Protein 5DII (pdb70)

Structure (mmCIF, N/CA/C/O backbone):
data_5DII
#
_entry.id   5DII
#
_cell.length_a   42.897
_cell.length_b   55.558
_cell.length_c   117.930
_cell.angle_alpha   83.45
_cell.angle_beta   81.22
_cell.angle_gamma   86.95
#
_symmetry.space_group_name_H-M   'P 1'
#
loop_
_entity.id
_entity.type
_entity.pdbx_description
1 polymer 'Microcompartments protein'
2 non-polymer 'IRON/SULFUR CLUSTER'
3 water water
#
loop_
_atom_site.group_PDB
_atom_site.id
_atom_site.type_symbol
_atom_site.label_atom_id
_atom_site.label_alt_id
_atom_site.label_comp_id
_atom_site.label_asym_id
_atom_site.label_entity_id
_atom_site.label_seq_id
_atom_site.pdbx_PDB_ins_code
_atom_site.Cartn_x
_atom_site.Cartn_y
_atom_site.Cartn_z
_atom_site.occupancy
_atom_site.B_iso_or_equiv
_atom_site.auth_seq_id
_atom_site.auth_comp_id
_atom_site.auth_asym_id
_atom_site.auth_atom_id
_atom_site.pdbx_PDB_model_num
ATOM 1 N N . PRO A 1 5 ? 29.265 57.738 35.408 1.00 67.25 5 PRO A N 1
ATOM 2 C CA . PRO A 1 5 ? 29.573 56.404 34.879 1.00 82.46 5 PRO A CA 1
ATOM 3 C C . PRO A 1 5 ? 30.177 55.471 35.931 1.00 79.08 5 PRO A C 1
ATOM 4 O O . PRO A 1 5 ? 29.991 54.255 35.857 1.00 73.26 5 PRO A O 1
ATOM 15 N N . GLU A 1 6 ? 30.900 56.041 36.890 1.00 74.58 6 GLU A N 1
ATOM 16 C CA . GLU A 1 6 ? 31.436 55.282 38.019 1.00 69.28 6 GLU A CA 1
ATOM 17 C C . GLU A 1 6 ? 30.355 54.721 38.960 1.00 61.72 6 GLU A C 1
ATOM 18 O O . GLU A 1 6 ? 30.677 54.021 39.919 1.00 54.91 6 GLU A O 1
ATOM 30 N N . ARG A 1 7 ? 29.086 55.050 38.717 1.00 56.67 7 ARG A N 1
ATOM 31 C CA . ARG A 1 7 ? 28.001 54.579 39.582 1.00 50.47 7 ARG A CA 1
ATOM 32 C C . ARG A 1 7 ? 27.846 53.058 39.590 1.00 46.64 7 ARG A C 1
ATOM 33 O O . ARG A 1 7 ? 27.179 52.504 4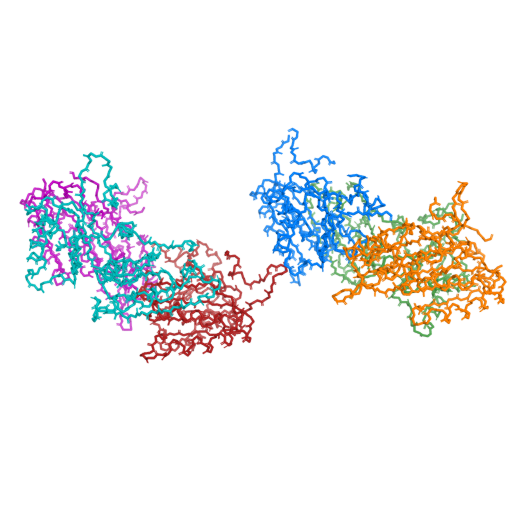0.473 1.00 41.48 7 ARG A O 1
ATOM 54 N N . PHE A 1 8 ? 28.442 52.393 38.603 1.00 46.10 8 PHE A N 1
ATOM 55 C CA . PHE A 1 8 ? 28.435 50.935 38.536 1.00 44.65 8 PHE A CA 1
ATOM 56 C C . PHE A 1 8 ? 29.684 50.305 39.163 1.00 48.42 8 PHE A C 1
ATOM 57 O O . PHE A 1 8 ? 29.898 49.114 39.016 1.00 44.31 8 PHE A O 1
ATOM 74 N N . ASP A 1 9 ? 30.518 51.102 39.826 1.00 49.38 9 ASP A N 1
ATOM 75 C CA . ASP A 1 9 ? 31.722 50.579 40.479 1.00 51.97 9 ASP A CA 1
ATOM 76 C C . ASP A 1 9 ? 31.361 49.565 41.564 1.00 48.49 9 ASP A C 1
ATOM 77 O O . ASP A 1 9 ? 30.449 49.787 42.349 1.00 44.02 9 ASP A O 1
ATOM 86 N N . ALA A 1 10 ? 32.080 48.450 41.617 1.00 62.50 10 ALA A N 1
ATOM 87 C CA . ALA A 1 10 ? 31.803 47.443 42.636 1.00 53.92 10 ALA A CA 1
ATOM 88 C C . ALA A 1 10 ? 31.966 48.055 44.018 1.00 50.91 10 ALA A C 1
ATOM 89 O O . ALA A 1 10 ? 31.108 47.872 44.885 1.00 51.81 10 ALA A O 1
ATOM 96 N N . THR A 1 11 ? 33.060 48.791 44.210 1.00 57.40 11 THR A N 1
ATOM 97 C CA . THR A 1 11 ? 33.328 49.483 45.469 1.00 63.01 11 THR A CA 1
ATOM 98 C C . THR A 1 11 ? 33.529 50.996 45.271 1.00 66.39 11 THR A C 1
ATOM 99 O O . THR A 1 11 ? 34.033 51.423 44.232 1.00 65.93 11 THR A O 1
ATOM 110 N N . PRO A 1 12 ? 33.133 51.810 46.270 1.00 72.50 12 PRO A N 1
ATOM 111 C CA . PRO A 1 12 ? 33.208 53.281 46.238 1.00 75.44 12 PRO A CA 1
ATOM 112 C C . PRO A 1 12 ? 34.642 53.816 46.288 1.00 85.64 12 PRO A C 1
ATOM 113 O O . PRO A 1 12 ? 35.530 53.098 46.750 1.00 89.07 12 PRO A O 1
ATOM 124 N N . PRO A 1 13 ? 34.872 55.052 45.808 1.00 87.04 13 PRO A N 1
ATOM 125 C CA . PRO A 1 13 ? 36.171 55.704 46.024 1.00 93.25 13 PRO A CA 1
ATOM 126 C C . PRO A 1 13 ? 36.510 55.930 47.500 1.00 86.63 13 PRO A C 1
ATOM 127 O O . PRO A 1 13 ? 35.939 55.294 48.388 1.00 92.66 13 PRO A O 1
ATOM 138 N N . GLU A 1 16 ? 32.747 58.635 48.709 1.00 90.60 16 GLU A N 1
ATOM 139 C CA . GLU A 1 16 ? 31.421 58.063 48.511 1.00 80.71 16 GLU A CA 1
ATOM 140 C C . GLU A 1 16 ? 31.183 56.890 49.465 1.00 69.73 16 GLU A C 1
ATOM 141 O O . GLU A 1 16 ? 32.122 56.183 49.827 1.00 75.63 16 GLU A O 1
ATOM 153 N N . PRO A 1 17 ? 29.922 56.684 49.878 1.00 66.81 17 PRO A N 1
ATOM 154 C CA . PRO A 1 17 ? 29.552 55.585 50.778 1.00 66.21 17 PRO A CA 1
ATOM 155 C C . PRO A 1 17 ? 29.486 54.245 50.057 1.00 59.70 17 PRO A C 1
ATOM 156 O O . PRO A 1 17 ? 29.432 54.222 48.828 1.00 56.15 17 PRO A O 1
ATOM 167 N N . ASP A 1 18 ? 29.501 53.150 50.810 1.00 60.94 18 ASP A N 1
ATOM 168 C CA . ASP A 1 18 ? 29.424 51.821 50.219 1.00 64.41 18 ASP A CA 1
ATOM 169 C C . ASP A 1 18 ? 27.954 51.563 49.899 1.00 54.50 18 ASP A C 1
ATOM 170 O O . ASP A 1 18 ? 27.088 51.767 50.748 1.00 51.64 18 ASP A O 1
ATOM 179 N N . ARG A 1 19 ? 27.677 51.126 48.675 1.00 47.37 19 ARG A N 1
ATOM 180 C CA . ARG A 1 19 ? 26.307 50.856 48.251 1.00 45.28 19 ARG A CA 1
ATOM 181 C C . ARG A 1 19 ? 26.239 49.452 47.662 1.00 41.97 19 ARG A C 1
ATOM 182 O O . ARG A 1 19 ? 26.177 49.283 46.437 1.00 38.78 19 ARG A O 1
ATOM 203 N N . PRO A 1 20 ? 26.261 48.430 48.537 1.00 41.27 20 PRO A N 1
ATOM 204 C CA . PRO A 1 20 ? 26.420 47.050 48.060 1.00 36.41 20 PRO A CA 1
ATOM 205 C C . PRO A 1 20 ? 25.193 46.355 47.468 1.00 31.78 20 PRO A C 1
ATOM 206 O O . PRO A 1 20 ? 25.387 45.453 46.652 1.00 31.18 20 PRO A O 1
ATOM 217 N N . ALA A 1 21 ? 23.982 46.751 47.852 1.00 25.48 21 ALA A N 1
ATOM 218 C CA . ALA A 1 21 ? 22.792 45.980 47.488 1.00 27.02 21 ALA A CA 1
ATOM 219 C C . ALA A 1 21 ? 22.223 46.436 46.138 1.00 20.16 21 ALA A C 1
ATOM 220 O O . ALA A 1 21 ? 22.384 47.578 45.754 1.00 22.81 21 ALA A O 1
ATOM 227 N N . LEU A 1 22 ? 21.610 45.506 45.420 1.00 25.42 22 LEU A N 1
ATOM 228 C CA . LEU A 1 22 ? 21.094 45.765 44.090 1.00 20.32 22 LEU A CA 1
ATOM 229 C C . LEU A 1 22 ? 19.619 45.430 44.046 1.00 22.32 22 LEU A C 1
ATOM 230 O O . LEU A 1 22 ? 19.206 44.366 44.496 1.00 20.63 22 LEU A O 1
ATOM 246 N N . GLY A 1 23 ? 18.827 46.342 43.479 1.00 21.00 23 GLY A N 1
ATOM 247 C CA . GLY A 1 23 ? 17.429 46.083 43.221 1.00 19.99 23 GLY A CA 1
ATOM 248 C C . GLY A 1 23 ? 17.238 46.241 41.723 1.00 22.27 23 GLY A C 1
ATOM 249 O O . GLY A 1 23 ? 17.827 47.137 41.122 1.00 20.00 23 GLY A O 1
ATOM 253 N N . VAL A 1 24 ? 16.491 45.322 41.124 1.00 21.87 24 VAL A N 1
ATOM 254 C CA . VAL A 1 24 ? 16.193 45.363 39.699 1.00 19.31 24 VAL A CA 1
ATOM 255 C C . VAL A 1 24 ? 14.702 45.130 39.564 1.00 22.57 24 VAL A C 1
ATOM 256 O O . VAL A 1 24 ? 14.144 44.283 40.269 1.00 21.64 24 VAL A O 1
ATOM 269 N N . LEU A 1 25 ? 14.055 45.937 38.713 1.00 22.76 25 LEU A N 1
ATOM 270 C CA . LEU A 1 25 ? 12.649 45.796 38.413 1.00 23.22 25 LEU A CA 1
ATOM 271 C C . LEU A 1 25 ? 12.504 45.767 36.892 1.00 23.90 25 LEU A C 1
ATOM 272 O O . LEU A 1 25 ? 13.108 46.562 36.182 1.00 22.36 25 LEU A O 1
ATOM 288 N N . GLU A 1 26 ? 11.688 44.836 36.429 1.00 23.08 26 GLU A N 1
ATOM 289 C CA . GLU A 1 26 ? 11.502 44.554 35.024 1.00 24.70 26 GLU A CA 1
ATOM 290 C C . GLU A 1 26 ? 10.032 44.725 34.727 1.00 22.15 26 GLU A C 1
ATOM 291 O O . GLU A 1 26 ? 9.212 43.901 35.142 1.00 24.62 26 GLU A O 1
ATOM 303 N N . LEU A 1 27 ? 9.693 45.823 34.051 1.00 26.00 27 LEU A N 1
ATOM 304 C CA . LEU A 1 27 ? 8.299 46.211 33.881 1.00 26.72 27 LEU A CA 1
ATOM 305 C C . LEU A 1 27 ? 7.853 46.169 32.431 1.00 26.42 27 LEU A C 1
ATOM 306 O O . LEU A 1 27 ? 8.638 46.428 31.522 1.00 28.23 27 LEU A O 1
ATOM 322 N N . THR A 1 28 ? 6.577 45.865 32.239 1.00 27.04 28 THR A N 1
ATOM 323 C CA . THR A 1 28 ? 5.972 45.778 30.921 1.00 29.62 28 THR A CA 1
ATOM 324 C C . THR A 1 28 ? 5.591 47.137 30.333 1.00 26.65 28 THR A C 1
ATOM 325 O O . THR A 1 28 ? 5.288 47.236 29.143 1.00 28.08 28 THR A O 1
ATOM 336 N N . SER A 1 29 ? 5.629 48.174 31.165 1.00 27.59 29 SER A N 1
ATOM 337 C CA . SER A 1 29 ? 5.206 49.531 30.791 1.00 23.34 29 SER A CA 1
ATOM 338 C C . SER A 1 29 ? 6.302 50.540 31.107 1.00 23.92 29 SER A C 1
ATOM 339 O O . SER A 1 29 ? 6.789 50.627 32.250 1.00 23.50 29 SER A O 1
ATOM 347 N N . ILE A 1 30 ? 6.675 51.315 30.102 1.00 20.92 30 ILE A N 1
ATOM 348 C CA . ILE A 1 30 ? 7.670 52.357 30.272 1.00 22.87 30 ILE A CA 1
ATOM 349 C C . ILE A 1 30 ? 7.108 53.476 31.175 1.00 26.90 30 ILE A C 1
ATOM 350 O O . ILE A 1 30 ? 7.794 53.968 32.077 1.00 20.87 30 ILE A O 1
ATOM 366 N N . ALA A 1 31 ? 5.849 53.854 30.939 1.00 27.73 31 ALA A N 1
ATOM 367 C CA . ALA A 1 31 ? 5.215 54.884 31.738 1.00 25.98 31 ALA A CA 1
ATOM 368 C C . ALA A 1 31 ? 5.183 54.453 33.204 1.00 26.45 31 ALA A C 1
ATOM 369 O O . ALA A 1 31 ? 5.567 55.215 34.083 1.00 26.90 31 ALA A O 1
ATOM 376 N N . ARG A 1 32 ? 4.754 53.222 33.466 1.00 26.64 32 ARG A N 1
ATOM 377 C CA . ARG A 1 32 ? 4.756 52.708 34.826 1.00 28.10 32 ARG A CA 1
ATOM 378 C C . ARG A 1 32 ? 6.160 52.716 35.424 1.00 25.20 32 ARG A C 1
ATOM 379 O O . ARG A 1 32 ? 6.334 53.029 36.610 1.00 26.81 32 ARG A O 1
ATOM 400 N N . GLY A 1 33 ? 7.148 52.374 34.600 1.00 24.24 33 GLY A N 1
ATOM 401 C CA . GLY A 1 33 ? 8.537 52.326 35.011 1.00 26.11 33 GLY A CA 1
ATOM 402 C C . GLY A 1 33 ? 9.043 53.612 35.642 1.00 30.52 33 GLY A C 1
ATOM 403 O O . GLY A 1 33 ? 9.763 53.611 36.666 1.00 23.20 33 GLY A O 1
ATOM 407 N N . ILE A 1 34 ? 8.667 54.711 35.012 1.00 22.79 34 ILE A N 1
ATOM 408 C CA . ILE A 1 34 ? 9.054 56.039 35.466 1.00 29.13 34 ILE A CA 1
ATOM 409 C C . ILE A 1 34 ? 8.400 56.341 36.830 1.00 27.95 34 ILE A C 1
ATOM 410 O O . ILE A 1 34 ? 9.051 56.876 37.728 1.00 26.51 34 ILE A O 1
ATOM 426 N N . THR A 1 35 ? 7.134 55.954 36.994 1.00 22.58 35 THR A N 1
ATOM 427 C CA . THR A 1 35 ? 6.422 56.184 38.249 1.00 27.13 35 THR A CA 1
ATOM 428 C C . THR A 1 35 ? 6.972 55.307 39.362 1.00 24.88 35 THR A C 1
ATOM 429 O O . THR A 1 35 ? 7.031 55.719 40.529 1.00 25.10 35 THR A O 1
ATOM 440 N N . VAL A 1 36 ? 7.338 54.085 38.998 1.00 24.48 36 VAL A N 1
ATOM 441 C CA . VAL A 1 36 ? 7.948 53.146 39.932 1.00 24.45 36 VAL A CA 1
ATOM 442 C C . VAL A 1 36 ? 9.285 53.690 40.437 1.00 22.76 36 VAL A C 1
ATOM 443 O O . VAL A 1 36 ? 9.552 53.677 41.648 1.00 26.27 36 VAL A O 1
ATOM 456 N N . ALA A 1 37 ? 10.105 54.189 39.524 1.00 17.87 37 ALA A N 1
ATOM 457 C CA . ALA A 1 37 ? 11.371 54.800 39.898 1.00 22.97 37 ALA A CA 1
ATOM 458 C C . ALA A 1 37 ? 11.185 55.972 40.857 1.00 25.35 37 ALA A C 1
ATOM 459 O O . ALA A 1 37 ? 11.884 56.088 41.877 1.00 21.87 37 ALA A O 1
ATOM 466 N N . ASP A 1 38 ? 10.244 56.847 40.530 1.00 24.89 38 ASP A N 1
ATOM 467 C CA . ASP A 1 38 ? 10.006 58.021 41.355 1.00 25.19 38 ASP A CA 1
ATOM 468 C C . ASP A 1 38 ? 9.651 57.629 42.797 1.00 22.82 38 ASP A C 1
ATOM 469 O O . ASP A 1 38 ? 10.221 58.156 43.739 1.00 23.34 38 ASP A O 1
ATOM 478 N N . ALA A 1 39 ? 8.723 56.695 42.955 1.00 20.53 39 ALA A N 1
ATOM 479 C CA . ALA A 1 39 ? 8.305 56.208 44.249 1.00 24.13 39 ALA A CA 1
ATOM 480 C C . ALA A 1 39 ? 9.449 55.553 45.040 1.00 27.38 39 ALA A C 1
ATOM 481 O O . ALA A 1 39 ? 9.544 55.709 46.265 1.00 25.38 39 ALA A O 1
ATOM 488 N N . ALA A 1 40 ? 10.292 54.802 44.336 1.00 22.32 40 ALA A N 1
ATOM 489 C CA . ALA A 1 40 ? 11.411 54.084 44.928 1.00 26.23 40 ALA A CA 1
ATOM 490 C C . ALA A 1 40 ? 12.457 55.034 45.467 1.00 23.57 40 ALA A C 1
ATOM 491 O O . ALA A 1 40 ? 12.995 54.809 46.536 1.00 20.76 40 ALA A O 1
ATOM 498 N N . LEU A 1 41 ? 12.751 56.090 44.722 1.00 23.76 41 LEU A N 1
ATOM 499 C CA . LEU A 1 41 ? 13.786 57.021 45.139 1.00 27.51 41 LEU A CA 1
ATOM 500 C C . LEU A 1 41 ? 13.270 58.015 46.196 1.00 27.02 41 LEU A C 1
ATOM 501 O O . LEU A 1 41 ? 14.062 58.631 46.914 1.00 27.75 41 LEU A O 1
ATOM 517 N N . LYS A 1 42 ? 11.956 58.208 46.259 1.00 27.90 42 LYS A N 1
ATOM 518 C CA . LYS A 1 42 ? 11.388 59.066 47.309 1.00 27.83 42 LYS A CA 1
ATOM 519 C C . LYS A 1 42 ? 11.313 58.347 48.660 1.00 25.18 42 LYS A C 1
ATOM 520 O O . LYS A 1 42 ? 11.424 58.969 49.724 1.00 24.09 42 LYS A O 1
ATOM 539 N N . ARG A 1 43 ? 11.139 57.032 48.599 1.00 24.82 43 ARG A N 1
ATOM 540 C CA . ARG A 1 43 ? 10.898 56.216 49.780 1.00 29.95 43 ARG A CA 1
ATOM 541 C C . ARG A 1 43 ? 12.170 56.071 50.583 1.00 29.32 43 ARG A C 1
ATOM 542 O O . ARG A 1 43 ? 12.167 56.113 51.818 1.00 29.50 43 ARG A O 1
ATOM 563 N N . ALA A 1 44 ? 13.269 55.886 49.875 1.00 27.61 44 ALA A N 1
ATOM 564 C CA . ALA A 1 44 ? 14.545 55.633 50.530 1.00 24.42 44 ALA A CA 1
ATOM 565 C C . ALA A 1 44 ? 15.698 56.101 49.660 1.00 25.17 44 ALA A C 1
ATOM 566 O O . ALA A 1 44 ? 15.563 56.190 48.433 1.00 26.81 44 ALA A O 1
ATOM 573 N N . PRO A 1 45 ? 16.834 56.432 50.282 1.00 18.98 45 PRO A N 1
ATOM 574 C CA . PRO A 1 45 ? 17.884 57.064 49.476 1.00 26.60 45 PRO A CA 1
ATOM 575 C C . PRO A 1 45 ? 18.743 56.093 48.628 1.00 27.84 45 PRO A C 1
ATOM 576 O O . PRO A 1 45 ? 19.958 56.272 48.537 1.00 27.08 45 PRO A O 1
ATOM 587 N N . SER A 1 46 ? 18.095 55.129 47.979 1.00 25.72 46 SER A N 1
ATOM 588 C CA . SER A 1 46 ? 18.749 54.289 46.962 1.00 26.94 46 SER A CA 1
ATOM 589 C C . SER A 1 46 ? 19.252 55.154 45.807 1.00 29.94 46 SER A C 1
ATOM 590 O O . SER A 1 46 ? 18.712 56.232 45.549 1.00 28.72 46 SER A O 1
ATOM 598 N N . LEU A 1 47 ? 20.307 54.694 45.146 1.00 25.20 47 LEU A N 1
ATOM 599 C CA . LEU A 1 47 ? 20.871 55.392 44.008 1.00 30.09 47 LEU A CA 1
ATOM 600 C C . LEU A 1 47 ? 20.404 54.735 42.705 1.00 27.60 47 LEU A C 1
ATOM 601 O O . LEU A 1 47 ? 20.605 53.548 42.493 1.00 25.15 47 LEU A O 1
ATOM 617 N N . LEU A 1 48 ? 19.753 55.498 41.842 1.00 28.94 48 LEU A N 1
ATOM 618 C CA . LEU A 1 48 ? 19.262 54.945 40.571 1.00 27.61 48 LEU A CA 1
ATOM 619 C C . LEU A 1 48 ? 20.418 54.716 39.589 1.00 29.01 48 LEU A C 1
ATOM 620 O O . LEU A 1 48 ? 21.210 55.629 39.346 1.00 34.93 48 LEU A O 1
ATOM 636 N N . LEU A 1 49 ? 20.539 53.497 39.055 1.00 24.38 49 LEU A N 1
ATOM 637 C CA . LEU A 1 49 ? 21.606 53.170 38.115 1.00 27.21 49 LEU A CA 1
ATOM 638 C C . LEU A 1 49 ? 21.136 53.276 36.667 1.00 29.44 49 LEU A C 1
ATOM 639 O O . LEU A 1 49 ? 21.851 53.783 35.803 1.00 27.48 49 LEU A O 1
ATOM 655 N N . MET A 1 50 ? 19.927 52.800 36.409 1.00 25.85 50 MET A N 1
ATOM 656 C CA . MET A 1 50 ? 19.348 52.960 35.084 1.00 30.58 50 MET A CA 1
ATOM 657 C C . MET A 1 50 ? 17.832 52.969 35.145 1.00 28.26 50 MET A C 1
ATOM 658 O O . MET A 1 50 ? 17.212 52.425 36.067 1.00 24.98 50 MET A O 1
ATOM 672 N N . SER A 1 51 ? 17.251 53.603 34.133 1.00 28.16 51 SER A N 1
ATOM 673 C CA . SER A 1 51 ? 15.819 53.614 33.940 1.00 26.40 51 SER A CA 1
ATOM 674 C C . SER A 1 51 ? 15.628 53.598 32.426 1.00 31.19 51 SER A C 1
ATOM 675 O O . SER A 1 51 ? 15.673 54.646 31.779 1.00 27.73 51 SER A O 1
ATOM 683 N N . ARG A 1 52 ? 15.435 52.398 31.876 1.00 24.27 52 ARG A N 1
ATOM 684 C CA . ARG A 1 52 ? 15.641 52.145 30.444 1.00 28.29 52 ARG A CA 1
ATOM 685 C C . ARG A 1 52 ? 14.580 51.347 29.763 1.00 26.35 52 ARG A C 1
ATOM 686 O O . ARG A 1 52 ? 14.343 50.202 30.140 1.00 25.82 52 ARG A O 1
ATOM 707 N N . PRO A 1 53 ? 13.991 51.922 28.703 1.00 24.43 53 PRO A N 1
ATOM 708 C CA . PRO A 1 53 ? 13.235 51.071 27.800 1.00 24.58 53 PRO A CA 1
ATOM 709 C C . PRO A 1 53 ? 14.216 50.125 27.147 1.00 23.75 53 PRO A C 1
ATOM 710 O O . PRO A 1 53 ? 15.325 50.556 26.822 1.00 24.69 53 PRO A O 1
ATOM 721 N N . VAL A 1 54 ? 13.827 48.869 26.987 1.00 24.26 54 VAL A N 1
ATOM 722 C CA . VAL A 1 54 ? 14.665 47.878 26.326 1.00 27.91 54 VAL A CA 1
ATOM 723 C C . VAL A 1 54 ? 13.798 46.999 25.439 1.00 27.80 54 VAL A C 1
ATOM 724 O O . VAL A 1 54 ? 12.581 46.963 25.602 1.00 26.02 54 VAL A O 1
ATOM 737 N N . CYS A 1 55 ? 14.446 46.210 24.580 1.00 22.45 55 CYS A N 1
ATOM 738 C CA . CYS A 1 55 ? 13.748 45.406 23.602 1.00 32.88 55 CYS A CA 1
ATOM 739 C C . CYS A 1 55 ? 12.651 44.547 24.170 1.00 33.78 55 CYS A C 1
ATOM 740 O O . CYS A 1 55 ? 12.754 44.017 25.287 1.00 31.16 55 CYS A O 1
ATOM 747 N N . SER A 1 56 ? 11.621 44.444 23.327 1.00 35.14 56 SER A N 1
ATOM 748 C CA . SER A 1 56 ? 10.334 43.825 23.603 1.00 32.99 56 SER A CA 1
ATOM 749 C C . SER A 1 56 ? 9.399 44.911 24.143 1.00 26.93 56 SER A C 1
ATOM 750 O O . SER A 1 56 ? 8.209 44.685 24.244 1.00 32.41 56 SER A O 1
ATOM 758 N N . GLY A 1 57 ? 9.949 46.088 24.447 1.00 24.90 57 GLY A N 1
ATOM 759 C CA . GLY A 1 57 ? 9.173 47.200 24.985 1.00 27.02 57 GLY A CA 1
ATOM 760 C C . GLY A 1 57 ? 8.960 47.176 26.492 1.00 31.63 57 GLY A C 1
ATOM 761 O O . GLY A 1 57 ? 8.042 47.805 27.005 1.00 23.50 57 GLY A O 1
ATOM 765 N N . LYS A 1 58 ? 9.812 46.467 27.217 1.00 25.78 58 LYS A N 1
ATOM 766 C CA . LYS A 1 58 ? 9.732 46.478 28.681 1.00 21.75 58 LYS A CA 1
ATOM 767 C C . LYS A 1 58 ? 10.573 47.642 29.183 1.00 23.44 58 LYS A C 1
ATOM 768 O O . LYS A 1 58 ? 11.243 48.301 28.390 1.00 21.03 58 LYS A O 1
ATOM 787 N N . HIS A 1 59 ? 10.521 47.910 30.497 1.00 20.86 59 HIS A N 1
ATOM 788 C CA . HIS A 1 59 ? 11.316 48.970 31.114 1.00 22.17 59 HIS A CA 1
ATOM 789 C C . HIS A 1 59 ? 12.139 48.328 32.222 1.00 22.02 59 HIS A C 1
ATOM 790 O O . HIS A 1 59 ? 11.613 47.548 32.996 1.00 22.54 59 HIS A O 1
ATOM 804 N N . LEU A 1 60 ? 13.430 48.646 32.252 1.00 18.14 60 LEU A N 1
ATOM 805 C CA . LEU A 1 60 ? 14.373 48.066 33.187 1.00 23.87 60 LEU A CA 1
ATOM 806 C C . LEU A 1 60 ? 14.823 49.142 34.166 1.00 24.43 60 LEU A C 1
ATOM 807 O O . LEU A 1 60 ? 15.375 50.165 33.753 1.00 25.44 60 LEU A O 1
ATOM 823 N N . LEU A 1 61 ? 14.554 48.912 35.450 1.00 22.70 61 LEU A N 1
ATOM 824 C CA . LEU A 1 61 ? 15.068 49.750 36.540 1.00 24.64 61 LEU A CA 1
ATOM 825 C C . LEU A 1 61 ? 16.116 49.017 37.371 1.00 21.81 61 LEU A C 1
ATOM 826 O O . LEU A 1 61 ? 15.868 47.912 37.812 1.00 23.72 61 LEU A O 1
ATOM 842 N N . MET A 1 62 ? 17.259 49.649 37.605 1.00 18.64 62 MET A N 1
ATOM 843 C CA . MET A 1 62 ? 18.202 49.151 38.593 1.00 22.20 62 MET A CA 1
ATOM 844 C C . MET A 1 62 ? 18.526 50.254 39.584 1.00 23.75 62 MET A C 1
ATOM 845 O O . MET A 1 62 ? 18.624 51.441 39.237 1.00 23.69 62 MET A O 1
ATOM 859 N N . MET A 1 63 ? 18.690 49.852 40.840 1.00 24.97 63 MET A N 1
ATOM 860 C CA . MET A 1 63 ? 19.085 50.765 41.875 1.00 24.55 63 MET A CA 1
ATOM 861 C C . MET A 1 63 ? 20.098 50.051 42.763 1.00 24.59 63 MET A C 1
ATOM 862 O O . MET A 1 63 ? 20.081 48.828 42.846 1.00 23.49 63 MET A O 1
ATOM 876 N N . ARG A 1 64 ? 20.952 50.819 43.430 1.00 25.99 64 ARG A N 1
ATOM 877 C CA . ARG A 1 64 ? 21.827 50.262 44.456 1.00 26.28 64 ARG A CA 1
ATOM 878 C C . ARG A 1 64 ? 21.817 51.116 45.726 1.00 29.14 64 ARG A C 1
ATOM 879 O O . ARG A 1 64 ? 21.384 52.270 45.722 1.00 26.80 64 ARG A O 1
ATOM 900 N N . GLY A 1 65 ? 22.265 50.527 46.829 1.00 30.62 65 GLY A N 1
ATOM 901 C CA . GLY A 1 65 ? 22.304 51.247 48.090 1.00 29.54 65 GLY A CA 1
ATOM 902 C C . GLY A 1 65 ? 22.676 50.299 49.218 1.00 30.69 65 GLY A C 1
ATOM 903 O O . GLY A 1 65 ? 23.005 49.137 48.984 1.00 25.18 65 GLY A O 1
ATOM 907 N N . GLN A 1 66 ? 22.568 50.784 50.445 1.00 26.39 66 GLN A N 1
ATOM 908 C CA . GLN A 1 66 ? 22.620 49.914 51.599 1.00 30.01 66 GLN A CA 1
ATOM 909 C C . GLN A 1 66 ? 21.448 48.960 51.560 1.00 27.18 66 GLN A C 1
ATOM 910 O O . GLN A 1 66 ? 20.422 49.248 50.961 1.00 26.52 66 GLN A O 1
ATOM 924 N N . VAL A 1 67 ? 21.647 47.796 52.160 1.00 21.84 67 VAL A N 1
ATOM 925 C CA . VAL A 1 67 ? 20.623 46.757 52.248 1.00 25.67 67 VAL A CA 1
ATOM 926 C C . VAL A 1 67 ? 19.265 47.272 52.680 1.00 24.80 67 VAL A C 1
ATOM 927 O O . VAL A 1 67 ? 18.253 46.927 52.075 1.00 24.77 67 VAL A O 1
ATOM 940 N N . ALA A 1 68 ? 19.232 48.073 53.746 1.00 24.64 68 ALA A N 1
ATOM 941 C CA . ALA A 1 68 ? 17.976 48.533 54.295 1.00 27.87 68 ALA A CA 1
ATOM 942 C C . ALA A 1 68 ? 17.302 49.513 53.326 1.00 22.72 68 ALA A C 1
ATOM 943 O O . ALA A 1 68 ? 16.076 49.559 53.219 1.00 23.83 68 ALA A O 1
ATOM 950 N N . GLU A 1 69 ? 18.128 50.311 52.663 1.00 23.84 69 GLU A N 1
ATOM 951 C CA . GLU A 1 69 ? 17.662 51.300 51.680 1.00 25.28 69 GLU A CA 1
ATOM 952 C C . GLU A 1 69 ? 17.017 50.663 50.453 1.00 26.28 69 GLU A C 1
ATOM 953 O O . GLU A 1 69 ? 15.891 51.017 50.061 1.00 24.35 69 GLU A O 1
ATOM 965 N N . VAL A 1 70 ? 17.734 49.722 49.834 1.00 23.88 70 VAL A N 1
ATOM 966 C CA . VAL A 1 70 ? 17.203 49.029 48.664 1.00 22.13 70 VAL A CA 1
ATOM 967 C C . VAL A 1 70 ? 15.951 48.272 49.088 1.00 24.24 70 VAL A C 1
ATOM 968 O O . VAL A 1 70 ? 14.960 48.238 48.374 1.00 22.63 70 VAL A O 1
ATOM 981 N N . GLU A 1 71 ? 15.976 47.707 50.290 1.00 22.92 71 GLU A N 1
ATOM 982 C CA . GLU A 1 71 ? 14.822 46.961 50.777 1.00 28.00 71 GLU A CA 1
ATOM 983 C C . GLU A 1 71 ? 13.552 47.819 50.795 1.00 28.17 71 GLU A C 1
ATOM 984 O O . GLU A 1 71 ? 12.475 47.359 50.392 1.00 25.17 71 GLU A O 1
ATOM 996 N N . GLU A 1 72 ? 13.682 49.055 51.277 1.00 29.28 72 GLU A N 1
ATOM 997 C CA . GLU A 1 72 ? 12.543 49.961 51.397 1.00 28.88 72 GLU A CA 1
ATOM 998 C C . GLU A 1 72 ? 12.127 50.532 50.037 1.00 27.42 72 GLU A C 1
ATOM 999 O O . GLU A 1 72 ? 10.945 50.570 49.714 1.00 25.27 72 GLU A O 1
ATOM 1011 N N . SER A 1 73 ? 13.105 50.962 49.245 1.00 26.35 73 SER A N 1
ATOM 1012 C CA . SER A 1 73 ? 12.830 51.420 47.888 1.00 22.25 73 SER A CA 1
ATOM 1013 C C . SER A 1 73 ? 12.091 50.346 47.091 1.00 25.60 73 SER A C 1
ATOM 1014 O O . SER A 1 73 ? 11.175 50.637 46.331 1.00 24.81 73 SER A O 1
ATOM 1022 N N . MET A 1 74 ? 12.509 49.094 47.239 1.00 23.11 74 MET A N 1
ATOM 1023 C CA . MET A 1 74 ? 11.882 48.003 46.496 1.00 26.12 74 MET A CA 1
ATOM 1024 C C . MET A 1 74 ? 10.454 47.725 46.983 1.00 28.53 74 MET A C 1
ATOM 1025 O O . MET A 1 74 ? 9.595 47.361 46.194 1.00 24.21 74 MET A O 1
ATOM 1039 N N . ILE A 1 75 ? 10.186 47.900 48.276 1.00 25.98 75 ILE A N 1
ATOM 1040 C CA . ILE A 1 75 ? 8.816 47.755 48.776 1.00 27.81 75 ILE A CA 1
ATOM 1041 C C . ILE A 1 75 ? 7.878 48.762 48.085 1.00 27.31 75 ILE A C 1
ATOM 1042 O O . ILE A 1 75 ? 6.773 48.426 47.679 1.00 29.47 75 ILE A O 1
ATOM 1058 N N . ALA A 1 76 ? 8.318 50.011 48.004 1.00 26.76 76 ALA A N 1
ATOM 1059 C CA . ALA A 1 76 ? 7.537 51.057 47.379 1.00 30.62 76 ALA A CA 1
ATOM 1060 C C . ALA A 1 76 ? 7.402 50.779 45.888 1.00 30.53 76 ALA A C 1
ATOM 1061 O O . ALA A 1 76 ? 6.346 51.000 45.316 1.00 27.01 76 ALA A O 1
ATOM 1068 N N . ALA A 1 77 ? 8.478 50.303 45.271 1.00 24.93 77 ALA A N 1
ATOM 1069 C CA . ALA A 1 77 ? 8.460 50.004 43.827 1.00 27.24 77 ALA A CA 1
ATOM 1070 C C . ALA A 1 77 ? 7.379 48.980 43.489 1.00 30.61 77 ALA A C 1
ATOM 1071 O O . ALA A 1 77 ? 6.617 49.167 42.536 1.00 33.45 77 ALA A O 1
ATOM 1078 N N . ARG A 1 78 ? 7.300 47.918 44.280 1.00 29.27 78 ARG A N 1
ATOM 1079 C CA . ARG A 1 78 ? 6.325 46.845 44.061 1.00 33.50 78 ARG A CA 1
ATOM 1080 C C . ARG A 1 78 ? 4.878 47.299 44.159 1.00 36.24 78 ARG A C 1
ATOM 1081 O O . ARG A 1 78 ? 4.033 46.843 43.393 1.00 39.01 78 ARG A O 1
ATOM 1102 N N . GLU A 1 79 ? 4.583 48.160 45.131 1.00 34.61 79 GLU A N 1
ATOM 1103 C CA . GLU A 1 79 ? 3.223 48.645 45.318 1.00 37.64 79 GLU A CA 1
ATOM 1104 C C . GLU A 1 79 ? 2.760 49.365 44.059 1.00 34.72 79 GLU A C 1
ATOM 1105 O O . GLU A 1 79 ? 1.677 49.108 43.551 1.00 36.11 79 GLU A O 1
ATOM 1117 N N . ILE A 1 80 ? 3.591 50.271 43.563 1.00 31.57 80 ILE A N 1
ATOM 1118 C CA . ILE A 1 80 ? 3.264 51.017 42.360 1.00 32.34 80 ILE A CA 1
ATOM 1119 C C . ILE A 1 80 ? 3.281 50.094 41.135 1.00 33.95 80 ILE A C 1
ATOM 1120 O O . ILE A 1 80 ? 2.372 50.133 40.305 1.00 32.45 80 ILE A O 1
ATOM 1136 N N . ALA A 1 81 ? 4.302 49.251 41.031 1.00 33.51 81 ALA A N 1
ATOM 1137 C CA . ALA A 1 81 ? 4.415 48.348 39.877 1.00 33.95 81 ALA A CA 1
ATOM 1138 C C . ALA A 1 81 ? 3.199 47.432 39.776 1.00 36.17 81 ALA A C 1
ATOM 1139 O O . ALA A 1 81 ? 2.753 47.092 38.674 1.00 37.51 81 ALA A O 1
ATOM 1146 N N . GLY A 1 82 ? 2.650 47.062 40.930 1.00 36.13 82 GLY A N 1
ATOM 1147 C CA . GLY A 1 82 ? 1.546 46.118 40.989 1.00 38.57 82 GLY A CA 1
ATOM 1148 C C . GLY A 1 82 ? 0.184 46.783 40.916 1.00 40.78 82 GLY A C 1
ATOM 1149 O O . GLY A 1 82 ? -0.853 46.117 40.943 1.00 43.54 82 GLY A O 1
ATOM 1153 N N . ALA A 1 83 ? 0.183 48.105 40.810 1.00 39.73 83 ALA A N 1
ATOM 1154 C CA . ALA A 1 83 ? -1.063 48.853 40.749 1.00 40.22 83 ALA A CA 1
ATOM 1155 C C . ALA A 1 83 ? -1.871 48.489 39.503 1.00 47.34 83 ALA A C 1
ATOM 1156 O O . ALA A 1 83 ? -1.304 48.209 38.441 1.00 44.60 83 ALA A O 1
ATOM 1163 N N . GLY A 1 84 ? -3.197 48.503 39.638 1.00 47.88 84 GLY A N 1
ATOM 1164 C CA . GLY A 1 84 ? -4.092 48.174 38.542 1.00 49.26 84 GLY A CA 1
ATOM 1165 C C . GLY A 1 84 ? -3.943 46.756 38.013 1.00 52.29 84 GLY A C 1
ATOM 1166 O O . GLY A 1 84 ? -3.979 45.787 38.771 1.00 53.92 84 GLY A O 1
ATOM 1167 N N . SER A 1 85 ? -3.768 46.633 36.701 1.00 53.36 85 SER A N 1
ATOM 1168 C CA . SER A 1 85 ? -3.555 45.327 36.089 1.00 52.12 85 SER A CA 1
ATOM 1169 C C . SER A 1 85 ? -2.159 44.793 36.383 1.00 49.74 85 SER A C 1
ATOM 1170 O O . SER A 1 85 ? -1.840 43.645 36.067 1.00 57.48 85 SER A O 1
ATOM 1173 N N . GLY A 1 86 ? -1.331 45.629 36.996 1.00 44.42 86 GLY A N 1
ATOM 1174 C CA . GLY A 1 86 ? 0.044 45.264 37.289 1.00 44.19 86 GLY A CA 1
ATOM 1175 C C . GLY A 1 86 ? 0.964 45.262 36.081 1.00 43.51 86 GLY A C 1
ATOM 1176 O O . GLY A 1 86 ? 0.563 44.897 34.971 1.00 45.62 86 GLY A O 1
ATOM 1179 N N . ALA A 1 87 ? 2.206 45.678 36.305 1.00 35.81 87 ALA A N 1
ATOM 1180 C CA . ALA A 1 87 ? 3.199 45.797 35.247 1.00 32.18 87 ALA A CA 1
ATOM 1181 C C . ALA A 1 87 ? 4.534 45.151 35.580 1.00 30.22 87 ALA A C 1
ATOM 1182 O O . ALA A 1 87 ? 5.474 45.260 34.797 1.00 30.78 87 ALA A O 1
ATOM 1189 N N . LEU A 1 88 ? 4.631 44.478 36.725 1.00 32.85 88 LEU A N 1
ATOM 1190 C CA . LEU A 1 88 ? 5.898 43.871 37.135 1.00 28.03 88 LEU A CA 1
ATOM 1191 C C . LEU A 1 88 ? 6.068 42.478 36.549 1.00 30.15 88 LEU A C 1
ATOM 1192 O O . LEU A 1 88 ? 5.347 41.548 36.913 1.00 35.62 88 LEU A O 1
ATOM 1208 N N . LEU A 1 89 ? 7.037 42.336 35.648 1.00 27.27 89 LEU A N 1
ATOM 1209 C CA . LEU A 1 89 ? 7.308 41.043 35.017 1.00 30.66 89 LEU A CA 1
ATOM 1210 C C . LEU A 1 89 ? 8.246 40.216 35.873 1.00 26.35 89 LEU A C 1
ATOM 1211 O O . LEU A 1 89 ? 8.049 39.015 36.044 1.00 30.79 89 LEU A O 1
ATOM 1227 N N . ASP A 1 90 ? 9.279 40.860 36.395 1.00 24.89 90 ASP A N 1
ATOM 1228 C CA . ASP A 1 90 ? 10.213 40.189 37.273 1.00 27.23 90 ASP A CA 1
ATOM 1229 C C . ASP A 1 90 ? 10.929 41.210 38.164 1.00 26.26 90 ASP A C 1
ATOM 1230 O O . ASP A 1 90 ? 10.884 42.421 37.930 1.00 25.70 90 ASP A O 1
ATOM 1239 N N . GLU A 1 91 ? 11.548 40.708 39.222 1.00 22.61 91 GLU A N 1
ATOM 1240 C CA . GLU A 1 91 ? 12.341 41.534 40.110 1.00 23.42 91 GLU A CA 1
ATOM 1241 C C . GLU A 1 91 ? 13.506 40.764 40.730 1.00 23.02 91 GLU A C 1
ATOM 1242 O O . GLU A 1 91 ? 13.512 39.544 40.758 1.00 23.56 91 GLU A O 1
ATOM 1254 N N . LEU A 1 92 ? 14.474 41.513 41.235 1.00 23.23 92 LEU A N 1
ATOM 1255 C CA . LEU A 1 92 ? 15.618 40.963 41.926 1.00 29.83 92 LEU A CA 1
ATOM 1256 C C . LEU A 1 92 ? 15.984 41.907 43.058 1.00 27.40 92 LEU A C 1
ATOM 1257 O O . LEU A 1 92 ? 16.014 43.121 42.871 1.00 25.99 92 LEU A O 1
ATOM 1273 N N . GLU A 1 93 ? 16.228 41.344 44.231 1.00 25.57 93 GLU A N 1
ATOM 1274 C CA . GLU A 1 93 ? 16.810 42.077 45.342 1.00 25.61 93 GLU A CA 1
ATOM 1275 C C . GLU A 1 93 ? 17.974 41.264 45.942 1.00 26.06 93 GLU A C 1
ATOM 1276 O O . GLU A 1 93 ? 17.782 40.153 46.403 1.00 27.13 93 GLU A O 1
ATOM 1288 N N . LEU A 1 94 ? 19.179 41.823 45.880 1.00 23.22 94 LEU A N 1
ATOM 1289 C CA . LEU A 1 94 ? 20.392 41.188 46.401 1.00 29.79 94 LEU A CA 1
ATOM 1290 C C . LEU A 1 94 ? 21.037 42.014 47.523 1.00 27.29 94 LEU A C 1
ATOM 1291 O O . LEU A 1 94 ? 21.350 43.186 47.332 1.00 25.70 94 LEU A O 1
ATOM 1307 N N . PRO A 1 95 ? 21.213 41.430 48.718 1.00 30.73 95 PRO A N 1
ATOM 1308 C CA . PRO A 1 95 ? 21.859 42.243 49.759 1.00 26.58 95 PRO A CA 1
ATOM 1309 C C . PRO A 1 95 ? 23.250 42.691 49.300 1.00 23.40 95 PRO A C 1
ATOM 1310 O O . PRO A 1 95 ? 23.800 43.712 49.688 1.00 19.33 95 PRO A O 1
ATOM 1321 N N . TYR A 1 96 ? 23.807 41.879 48.418 1.00 21.88 96 TYR A N 1
ATOM 1322 C CA . TYR A 1 96 ? 25.183 41.985 48.013 1.00 22.18 96 TYR A CA 1
ATOM 1323 C C . TYR A 1 96 ? 25.324 41.418 46.577 1.00 28.89 96 TYR A C 1
ATOM 1324 O O . TYR A 1 96 ? 24.963 40.275 46.369 1.00 36.92 96 TYR A O 1
ATOM 1342 N N . ALA A 1 97 ? 25.667 42.222 45.576 1.00 25.54 97 ALA A N 1
ATOM 1343 C CA . ALA A 1 97 ? 25.922 41.676 44.232 1.00 28.55 97 ALA A CA 1
ATOM 1344 C C . ALA A 1 97 ? 27.395 41.318 44.049 1.00 30.93 97 ALA A C 1
ATOM 1345 O O . ALA A 1 97 ? 28.268 42.148 44.327 1.00 27.87 97 ALA A O 1
ATOM 1352 N N . HIS A 1 98 ? 27.677 40.136 43.497 1.00 28.25 98 HIS A N 1
ATOM 1353 C CA . HIS A 1 98 ? 29.059 39.718 43.336 1.00 27.56 98 HIS A CA 1
ATOM 1354 C C . HIS A 1 98 ? 29.851 40.761 42.544 1.00 29.60 98 HIS A C 1
ATOM 1355 O O . HIS A 1 98 ? 29.369 41.301 41.533 1.00 33.30 98 HIS A O 1
ATOM 1369 N N . GLU A 1 99 ? 31.066 41.036 43.006 1.00 26.06 99 GLU A N 1
ATOM 1370 C CA . GLU A 1 99 ? 31.925 42.052 42.397 1.00 36.09 99 GLU A CA 1
ATOM 1371 C C . GLU A 1 99 ? 32.067 41.956 40.876 1.00 36.02 99 GLU A C 1
ATOM 1372 O O . GLU A 1 99 ? 32.179 42.977 40.214 1.00 34.35 99 GLU A O 1
ATOM 1384 N N . GLN A 1 100 ? 32.120 40.742 40.330 1.00 33.62 100 GLN A N 1
ATOM 1385 C CA . GLN A 1 100 ? 32.324 40.569 38.897 1.00 37.15 100 GLN A CA 1
ATOM 1386 C C . GLN A 1 100 ? 31.127 41.092 38.097 1.00 33.97 100 GLN A C 1
ATOM 1387 O O . GLN A 1 100 ? 31.262 41.526 36.958 1.00 37.04 100 GLN A O 1
ATOM 1401 N N . LEU A 1 101 ? 29.957 41.028 38.716 1.00 30.58 101 LEU A N 1
ATOM 1402 C CA . LEU A 1 101 ? 28.691 41.350 38.071 1.00 29.99 101 LEU A CA 1
ATOM 1403 C C . LEU A 1 101 ? 28.493 42.831 37.763 1.00 32.87 101 LEU A C 1
ATOM 1404 O O . LEU A 1 101 ? 27.848 43.184 36.765 1.00 29.91 101 LEU A O 1
ATOM 1420 N N . TRP A 1 102 ? 29.031 43.700 38.609 1.00 34.53 102 TRP A N 1
ATOM 1421 C CA . TRP A 1 102 ? 28.770 45.125 38.471 1.00 32.81 102 TRP A CA 1
ATOM 1422 C C . TRP A 1 102 ? 29.132 45.684 37.091 1.00 36.83 102 TRP A C 1
ATOM 1423 O O . TRP A 1 102 ? 28.400 46.514 36.561 1.00 34.02 102 TRP A O 1
ATOM 1444 N N . ARG A 1 103 ? 30.236 45.236 36.499 1.00 34.60 103 ARG A N 1
ATOM 1445 C CA . ARG A 1 103 ? 30.674 45.807 35.211 1.00 39.60 103 ARG A CA 1
ATOM 1446 C C . ARG A 1 103 ? 29.889 45.279 34.010 1.00 29.80 103 ARG A C 1
ATOM 1447 O O . ARG A 1 103 ? 30.112 45.736 32.900 1.00 32.04 103 ARG A O 1
ATOM 1468 N N . PHE A 1 104 ? 28.987 44.325 34.233 1.00 30.83 104 PHE A N 1
ATOM 1469 C CA . PHE A 1 104 ? 28.175 43.753 33.155 1.00 35.03 104 PHE A CA 1
ATOM 1470 C C . PHE A 1 104 ? 26.745 44.293 33.118 1.00 33.91 104 PHE A C 1
ATOM 1471 O O . PHE A 1 104 ? 25.949 43.889 32.270 1.00 28.14 104 PHE A O 1
ATOM 1488 N N . LEU A 1 105 ? 26.391 45.155 34.061 1.00 30.97 105 LEU A N 1
ATOM 1489 C CA . LEU A 1 105 ? 25.014 45.622 34.160 1.00 34.24 105 LEU A CA 1
ATOM 1490 C C . LEU A 1 105 ? 24.645 46.656 33.097 1.00 34.30 105 LEU A C 1
ATOM 1491 O O . LEU A 1 105 ? 23.543 46.635 32.557 1.00 34.43 105 LEU A O 1
ATOM 1507 N N . ASP A 1 106 ? 25.569 47.560 32.800 1.00 34.86 106 ASP A N 1
ATOM 1508 C CA . ASP A 1 106 ? 25.233 48.754 32.039 1.00 36.74 106 ASP A CA 1
ATOM 1509 C C . ASP A 1 106 ? 25.073 48.485 30.535 1.00 49.83 106 ASP A C 1
ATOM 1510 O O . ASP A 1 106 ? 24.221 49.096 29.871 1.00 36.50 106 ASP A O 1
ATOM 1519 N N . ALA A 1 107 ? 25.880 47.570 30.005 1.00 39.80 107 ALA A N 1
ATOM 1520 C CA . ALA A 1 107 ? 25.865 47.300 28.575 1.00 42.89 107 ALA A CA 1
ATOM 1521 C C . ALA A 1 107 ? 26.274 45.859 28.262 1.00 41.38 107 ALA A C 1
ATOM 1522 O O . ALA A 1 107 ? 26.936 45.210 29.070 1.00 41.77 107 ALA A O 1
ATOM 1529 N N . PRO A 1 108 ? 25.868 45.361 27.080 1.00 42.99 108 PRO A N 1
ATOM 1530 C CA . PRO A 1 108 ? 26.305 44.048 26.594 1.00 37.00 108 PRO A CA 1
ATOM 1531 C C . PRO A 1 108 ? 27.816 43.945 26.581 1.00 40.79 108 PRO A C 1
ATOM 1532 O O . PRO A 1 108 ? 28.487 44.923 26.242 1.00 38.65 108 PRO A O 1
ATOM 1543 N N . VAL A 1 109 ? 28.340 42.780 26.954 1.00 47.20 109 VAL A N 1
ATOM 1544 C CA . VAL A 1 109 ? 29.779 42.549 26.974 1.00 47.66 109 VAL A CA 1
ATOM 1545 C C . VAL A 1 109 ? 30.118 41.257 26.233 1.00 43.10 109 VAL A C 1
ATOM 1546 O O . VAL A 1 109 ? 29.533 40.210 26.521 1.00 34.25 109 VAL A O 1
ATOM 1559 N N . VAL A 1 110 ? 31.066 41.344 25.298 1.00 40.72 110 VAL A N 1
ATOM 1560 C CA . VAL A 1 110 ? 31.622 40.170 24.625 1.00 43.71 110 VAL A CA 1
ATOM 1561 C C . VAL A 1 110 ? 33.111 40.083 24.972 1.00 47.26 110 VAL A C 1
ATOM 1562 O O . VAL A 1 110 ? 33.853 41.051 24.835 1.00 49.19 110 VAL A O 1
ATOM 1575 N N . ALA A 1 111 ? 33.523 38.916 25.455 1.00 49.14 111 ALA A N 1
ATOM 1576 C CA . ALA A 1 111 ? 34.907 38.668 25.860 1.00 61.10 111 ALA A CA 1
ATOM 1577 C C . ALA A 1 111 ? 35.865 38.497 24.680 1.00 71.57 111 ALA A C 1
ATOM 1578 O O . ALA A 1 111 ? 35.487 37.964 23.637 1.00 67.40 111 ALA A O 1
ATOM 1585 N N . ASP A 1 112 ? 37.101 38.967 24.853 1.00 85.81 112 ASP A N 1
ATOM 1586 C CA . ASP A 1 112 ? 38.140 38.806 23.837 1.00 85.03 112 ASP A CA 1
ATOM 1587 C C . ASP A 1 112 ? 38.882 37.485 24.020 1.00 77.42 112 ASP A C 1
ATOM 1588 O O . ASP A 1 112 ? 39.275 36.851 23.041 1.00 77.21 112 ASP A O 1
ATOM 1597 N N . ALA A 1 113 ? 39.063 37.071 25.272 1.00 75.49 113 ALA A N 1
ATOM 1598 C CA . ALA A 1 113 ? 39.813 35.855 25.578 1.00 73.16 113 ALA A CA 1
ATOM 1599 C C . ALA A 1 113 ? 39.423 35.302 26.947 1.00 67.28 113 ALA A C 1
ATOM 1600 O O . ALA A 1 113 ? 40.022 34.338 27.435 1.00 62.50 113 ALA A O 1
ATOM 1607 N N . GLU A 1 119 ? 39.817 24.374 30.700 1.00 37.34 119 GLU A N 1
ATOM 1608 C CA . GLU A 1 119 ? 39.128 25.646 30.442 1.00 45.52 119 GLU A CA 1
ATOM 1609 C C . GLU A 1 119 ? 37.775 25.427 29.730 1.00 38.40 119 GLU A C 1
ATOM 1610 O O . GLU A 1 119 ? 37.718 25.401 28.508 1.00 38.48 119 GLU A O 1
ATOM 1621 N N . SER A 1 120 ? 36.703 25.287 30.512 1.00 29.11 120 SER A N 1
ATOM 1622 C CA . SER A 1 120 ? 35.346 25.059 30.018 1.00 23.57 120 SER A CA 1
ATOM 1623 C C . SER A 1 120 ? 34.363 26.253 30.147 1.00 22.81 120 SER A C 1
ATOM 1624 O O . SER A 1 120 ? 34.626 27.192 30.883 1.00 23.61 120 SER A O 1
ATOM 1632 N N . VAL A 1 121 ? 33.216 26.171 29.477 1.00 25.13 121 VAL A N 1
ATOM 1633 C CA . VAL A 1 121 ? 32.241 27.274 29.497 1.00 20.79 121 VAL A CA 1
ATOM 1634 C C . VAL A 1 121 ? 30.817 26.733 29.621 1.00 25.01 121 VAL A C 1
ATOM 1635 O O . VAL A 1 121 ? 30.487 25.670 29.091 1.00 21.05 121 VAL A O 1
ATOM 1648 N N . ILE A 1 122 ? 29.967 27.470 30.344 1.00 27.28 122 ILE A N 1
ATOM 1649 C CA . ILE A 1 122 ? 28.533 27.259 30.214 1.00 22.89 122 ILE A CA 1
ATOM 1650 C C . ILE A 1 122 ? 27.859 28.535 29.717 1.00 23.46 122 ILE A C 1
ATOM 1651 O O . ILE A 1 122 ? 28.301 29.632 30.010 1.00 21.08 122 ILE A O 1
ATOM 1667 N N . ILE A 1 123 ? 26.825 28.344 28.914 1.00 22.58 123 ILE A N 1
ATOM 1668 C CA . ILE A 1 123 ? 26.054 29.443 28.339 1.00 22.30 123 ILE A CA 1
ATOM 1669 C C . ILE A 1 123 ? 24.654 29.315 28.890 1.00 20.99 123 ILE A C 1
ATOM 1670 O O . ILE A 1 123 ? 24.000 28.289 28.696 1.00 24.84 123 ILE A O 1
ATOM 1686 N N . VAL A 1 124 ? 24.193 30.370 29.556 1.00 21.62 124 VAL A N 1
ATOM 1687 C CA . VAL A 1 124 ? 22.904 30.372 30.237 1.00 20.49 124 VAL A CA 1
ATOM 1688 C C . VAL A 1 124 ? 22.007 31.346 29.539 1.00 22.42 124 VAL A C 1
ATOM 1689 O O . VAL A 1 124 ? 22.407 32.469 29.288 1.00 21.03 124 VAL A O 1
ATOM 1702 N N . GLU A 1 125 ? 20.809 30.888 29.209 1.00 19.81 125 GLU A N 1
ATOM 1703 C CA . GLU A 1 125 ? 19.853 31.674 28.447 1.00 24.36 125 GLU A CA 1
ATOM 1704 C C . GLU A 1 125 ? 18.534 31.730 29.184 1.00 25.39 125 GLU A C 1
ATOM 1705 O O . GLU A 1 125 ? 17.938 30.685 29.459 1.00 26.30 125 GLU A O 1
ATOM 1717 N N . THR A 1 126 ? 18.096 32.945 29.534 1.00 23.12 126 THR A N 1
ATOM 1718 C CA . THR A 1 126 ? 16.918 33.110 30.371 1.00 26.82 126 THR A CA 1
ATOM 1719 C C . THR A 1 126 ? 15.816 33.975 29.746 1.00 24.06 126 THR A C 1
ATOM 1720 O O . THR A 1 126 ? 16.061 34.813 28.866 1.00 23.59 126 THR A O 1
ATOM 1731 N N . ALA A 1 127 ? 14.600 33.758 30.244 1.00 27.22 127 ALA A N 1
ATOM 1732 C CA . ALA A 1 127 ? 13.411 34.457 29.777 1.00 26.79 127 ALA A CA 1
ATOM 1733 C C . ALA A 1 127 ? 13.338 35.912 30.239 1.00 26.52 127 ALA A C 1
ATOM 1734 O O . ALA A 1 127 ? 12.688 36.721 29.586 1.00 23.66 127 ALA A O 1
ATOM 1741 N N . THR A 1 128 ? 13.982 36.233 31.360 1.00 26.50 128 THR A N 1
ATOM 1742 C CA . THR A 1 128 ? 14.002 37.594 31.887 1.00 25.34 128 THR A CA 1
ATOM 1743 C C . THR A 1 128 ? 15.416 38.072 32.205 1.00 22.82 128 THR A C 1
ATOM 1744 O O . THR A 1 128 ? 16.330 37.263 32.432 1.00 23.05 128 THR A O 1
ATOM 1755 N N . VAL A 1 129 ? 15.593 39.393 32.239 1.00 22.18 129 VAL A N 1
ATOM 1756 C CA . VAL A 1 129 ? 16.854 39.995 32.676 1.00 21.76 129 VAL A CA 1
ATOM 1757 C C . VAL A 1 129 ? 17.156 39.649 34.135 1.00 24.63 129 VAL A C 1
ATOM 1758 O O . VAL A 1 129 ? 18.295 39.274 34.473 1.00 20.19 129 VAL A O 1
ATOM 1771 N N . CYS A 1 130 ? 16.152 39.748 35.005 1.00 23.04 130 CYS A N 1
ATOM 1772 C CA . CYS A 1 130 ? 16.369 39.445 36.404 1.00 22.37 130 CYS A CA 1
ATOM 1773 C C . CYS A 1 130 ? 16.885 38.010 36.595 1.00 23.05 130 CYS A C 1
ATOM 1774 O O . CYS A 1 130 ? 17.712 37.790 37.479 1.00 23.92 130 CYS A O 1
ATOM 1782 N N . ALA A 1 131 ? 16.354 37.047 35.831 1.00 22.01 131 ALA A N 1
ATOM 1783 C CA . ALA A 1 131 ? 16.793 35.638 35.937 1.00 23.89 131 ALA A CA 1
ATOM 1784 C C . ALA A 1 131 ? 18.286 35.491 35.653 1.00 25.73 131 ALA A C 1
ATOM 1785 O O . ALA A 1 131 ? 19.011 34.715 36.329 1.00 21.54 131 ALA A O 1
ATOM 1792 N N . ALA A 1 132 ? 18.737 36.221 34.641 1.00 21.61 132 ALA A N 1
ATOM 1793 C CA . ALA A 1 132 ? 20.140 36.230 34.265 1.00 24.13 132 ALA A CA 1
ATOM 1794 C C . ALA A 1 132 ? 21.011 36.769 35.390 1.00 27.54 132 ALA A C 1
ATOM 1795 O O . ALA A 1 132 ? 22.011 36.151 35.729 1.00 20.64 132 ALA A O 1
ATOM 1802 N N . ILE A 1 133 ? 20.642 37.918 35.965 1.00 20.64 133 ILE A N 1
ATOM 1803 C CA . ILE A 1 133 ? 21.456 38.556 36.981 1.00 20.94 133 ILE A CA 1
ATOM 1804 C C . ILE A 1 133 ? 21.470 37.718 38.275 1.00 23.06 133 ILE A C 1
ATOM 1805 O O . ILE A 1 133 ? 22.485 37.536 38.904 1.00 20.50 133 ILE A O 1
ATOM 1821 N N . ASP A 1 134 ? 20.306 37.180 38.594 1.00 23.20 134 ASP A N 1
ATOM 1822 C CA . ASP A 1 134 ? 20.035 36.393 39.762 1.00 23.69 134 ASP A CA 1
ATOM 1823 C C . ASP A 1 134 ? 20.895 35.112 39.733 1.00 25.71 134 ASP A C 1
ATOM 1824 O O . ASP A 1 134 ? 21.569 34.766 40.719 1.00 23.97 134 ASP A O 1
ATOM 1833 N N . SER A 1 135 ? 20.833 34.433 38.585 1.00 20.95 135 SER A N 1
ATOM 1834 C CA . SER A 1 135 ? 21.594 33.207 38.264 1.00 17.76 135 SER A CA 1
ATOM 1835 C C . SER A 1 135 ? 23.082 33.387 38.345 1.00 22.40 135 SER A C 1
ATOM 1836 O O . SER A 1 135 ? 23.804 32.598 38.995 1.00 23.41 135 SER A O 1
ATOM 1844 N N . ALA A 1 136 ? 23.546 34.420 37.644 1.00 18.63 136 ALA A N 1
ATOM 1845 C CA . ALA A 1 136 ? 24.965 34.707 37.573 1.00 23.07 136 ALA A CA 1
ATOM 1846 C C . ALA A 1 136 ? 25.503 35.020 38.953 1.00 25.12 136 ALA A C 1
ATOM 1847 O O . ALA A 1 136 ? 26.574 34.552 39.315 1.00 18.17 136 ALA A O 1
ATOM 1854 N N . ASP A 1 137 ? 24.774 35.832 39.713 1.00 22.44 137 ASP A N 1
ATOM 1855 C CA . ASP A 1 137 ? 25.220 36.178 41.058 1.00 25.31 137 ASP A CA 1
ATOM 1856 C C . ASP A 1 137 ? 25.430 34.937 41.937 1.00 23.02 137 ASP A C 1
ATOM 1857 O O . ASP A 1 137 ? 26.484 34.756 42.517 1.00 23.88 137 ASP A O 1
ATOM 1866 N N . ALA A 1 138 ? 24.421 34.083 41.986 1.00 20.31 138 ALA A N 1
ATOM 1867 C CA . ALA A 1 138 ? 24.447 32.870 42.743 1.00 23.37 138 ALA A CA 1
ATOM 1868 C C . ALA A 1 138 ? 25.590 31.943 42.335 1.00 26.73 138 ALA A C 1
ATOM 1869 O O . ALA A 1 138 ? 26.339 31.421 43.201 1.00 23.46 138 ALA A O 1
ATOM 1876 N N . ALA A 1 139 ? 25.740 31.777 41.026 1.00 22.18 139 ALA A N 1
ATOM 1877 C CA . ALA A 1 139 ? 26.788 30.960 40.476 1.00 23.83 139 ALA A CA 1
ATOM 1878 C C . ALA A 1 139 ? 28.134 31.515 40.862 1.00 25.25 139 ALA A C 1
ATOM 1879 O O . ALA A 1 139 ? 29.030 30.764 41.261 1.00 25.88 139 ALA A O 1
ATOM 1886 N N . LEU A 1 140 ? 28.281 32.833 40.770 1.00 26.28 140 LEU A N 1
ATOM 1887 C CA . LEU A 1 140 ? 29.573 33.440 41.063 1.00 26.47 140 LEU A CA 1
ATOM 1888 C C . LEU A 1 140 ? 29.887 33.282 42.540 1.00 29.92 140 LEU A C 1
ATOM 1889 O O . LEU A 1 140 ? 31.061 33.160 42.919 1.00 31.68 140 LEU A O 1
ATOM 1905 N N . LYS A 1 141 ? 28.843 33.204 43.363 1.00 24.80 141 LYS A N 1
ATOM 1906 C CA . LYS A 1 141 ? 29.055 33.088 44.810 1.00 30.32 141 LYS A CA 1
ATOM 1907 C C . LYS A 1 141 ? 29.289 31.632 45.258 1.00 30.53 141 LYS A C 1
ATOM 1908 O O . LYS A 1 141 ? 29.792 31.416 46.348 1.00 29.81 141 LYS A O 1
ATOM 1927 N N . THR A 1 142 ? 28.883 30.663 44.431 1.00 27.34 142 THR A N 1
ATOM 1928 C CA . THR A 1 142 ? 28.937 29.246 44.774 1.00 31.17 142 THR A CA 1
ATOM 1929 C C . THR A 1 142 ? 30.159 28.538 44.206 1.00 29.48 142 THR A C 1
ATOM 1930 O O . THR A 1 142 ? 30.779 27.714 44.892 1.00 26.89 142 THR A O 1
ATOM 1941 N N . ALA A 1 143 ? 30.513 28.870 42.962 1.00 26.21 143 ALA A N 1
ATOM 1942 C CA . ALA A 1 143 ? 31.563 28.154 42.247 1.00 25.62 143 ALA A CA 1
ATOM 1943 C C . ALA A 1 143 ? 32.646 29.112 41.784 1.00 24.23 143 ALA A C 1
ATOM 1944 O O . ALA A 1 143 ? 32.376 30.288 41.579 1.00 30.73 143 ALA A O 1
ATOM 1951 N N . PRO A 1 144 ? 33.884 28.614 41.641 1.00 26.39 144 PRO A N 1
ATOM 1952 C CA . PRO A 1 144 ? 34.999 29.464 41.214 1.00 26.28 144 PRO A CA 1
ATOM 1953 C C . PRO A 1 144 ? 34.991 29.661 39.687 1.00 26.90 144 PRO A C 1
ATOM 1954 O O . PRO A 1 144 ? 35.834 29.142 38.939 1.00 27.46 144 PRO A O 1
ATOM 1965 N N . VAL A 1 145 ? 33.984 30.404 39.240 1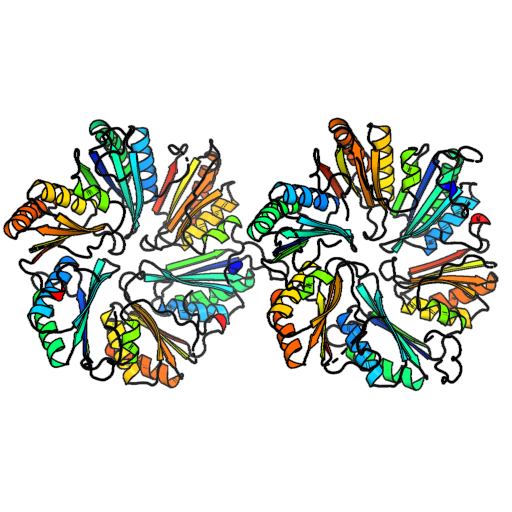.00 25.16 145 VAL A N 1
ATOM 1966 C CA . VAL A 1 145 ? 33.797 30.700 37.829 1.00 24.76 145 VAL A CA 1
ATOM 1967 C C . VAL A 1 145 ? 34.004 32.173 37.526 1.00 27.30 145 VAL A C 1
ATOM 1968 O O . VAL A 1 145 ? 34.012 33.021 38.424 1.00 23.02 145 VAL A O 1
ATOM 1981 N N . VAL A 1 146 ? 34.192 32.460 36.248 1.00 25.50 146 VAL A N 1
ATOM 1982 C CA . VAL A 1 146 ? 34.363 33.822 35.761 1.00 27.65 146 VAL A CA 1
ATOM 1983 C C . VAL A 1 146 ? 33.291 34.175 34.722 1.00 29.27 146 VAL A C 1
ATOM 1984 O O . VAL A 1 146 ? 33.102 33.491 33.708 1.00 24.40 146 VAL A O 1
ATOM 1997 N N . LEU A 1 147 ? 32.588 35.264 34.989 1.00 28.45 147 LEU A N 1
ATOM 1998 C CA . LEU A 1 147 ? 31.614 35.812 34.044 1.00 24.02 147 LEU A CA 1
ATOM 1999 C C . LEU A 1 147 ? 32.342 36.447 32.867 1.00 24.39 147 LEU A C 1
ATOM 2000 O O . LEU A 1 147 ? 33.136 37.367 33.057 1.00 28.66 147 LEU A O 1
ATOM 2016 N N . ARG A 1 148 ? 32.063 35.972 31.649 1.00 26.10 148 ARG A N 1
ATOM 2017 C CA . ARG A 1 148 ? 32.772 36.443 30.458 1.00 29.27 148 ARG A CA 1
ATOM 2018 C C . ARG A 1 148 ? 31.904 37.284 29.520 1.00 30.83 148 ARG A C 1
ATOM 2019 O O . ARG A 1 148 ? 32.347 38.327 29.036 1.00 31.82 148 ARG A O 1
ATOM 2040 N N . ASP A 1 149 ? 30.716 36.775 29.200 1.00 29.50 149 ASP A N 1
ATOM 2041 C CA . ASP A 1 149 ? 29.788 37.459 28.286 1.00 29.90 149 ASP A CA 1
ATOM 2042 C C . ASP A 1 149 ? 28.463 37.691 28.979 1.00 27.75 149 ASP A C 1
ATOM 2043 O O . ASP A 1 149 ? 28.027 36.893 29.796 1.00 25.96 149 ASP A O 1
ATOM 2052 N N . MET A 1 150 ? 27.793 38.782 28.636 1.00 33.19 150 MET A N 1
ATOM 2053 C CA . MET A 1 150 ? 26.435 38.964 29.095 1.00 28.96 150 MET A CA 1
ATOM 2054 C C . MET A 1 150 ? 25.721 39.922 28.142 1.00 27.82 150 MET A C 1
ATOM 2055 O O . MET A 1 150 ? 26.325 40.835 27.578 1.00 29.38 150 MET A O 1
ATOM 2069 N N . ARG A 1 151 ? 24.446 39.652 27.922 1.00 26.23 151 ARG A N 1
ATOM 2070 C CA . ARG A 1 151 ? 23.586 40.542 27.161 1.00 26.11 151 ARG A CA 1
ATOM 2071 C C . ARG A 1 151 ? 22.227 40.494 27.820 1.00 24.18 151 ARG A C 1
ATOM 2072 O O . ARG A 1 151 ? 21.649 39.416 27.986 1.00 20.75 151 ARG A O 1
ATOM 2093 N N . LEU A 1 152 ? 21.764 41.665 28.259 1.00 23.95 152 LEU A N 1
ATOM 2094 C CA . LEU A 1 152 ? 20.476 41.810 28.921 1.00 24.27 152 LEU A CA 1
ATOM 2095 C C . LEU A 1 152 ? 19.471 42.523 28.014 1.00 23.49 152 LEU A C 1
ATOM 2096 O O . LEU A 1 152 ? 19.628 43.698 27.748 1.00 27.24 152 LEU A O 1
ATOM 2112 N N . ALA A 1 153 ? 18.473 41.777 27.538 1.00 25.01 153 ALA A N 1
ATOM 2113 C CA . ALA A 1 153 ? 17.327 42.284 26.770 1.00 28.35 153 ALA A CA 1
ATOM 2114 C C . ALA A 1 153 ? 17.628 42.782 25.345 1.00 22.83 153 ALA A C 1
ATOM 2115 O O . ALA A 1 153 ? 16.971 42.354 24.392 1.00 23.48 153 ALA A O 1
ATOM 2122 N N . ILE A 1 154 ? 18.603 43.675 25.199 1.00 26.85 154 ILE A N 1
ATOM 2123 C CA . ILE A 1 154 ? 18.780 44.433 23.960 1.00 26.74 154 ILE A CA 1
ATOM 2124 C C . ILE A 1 154 ? 19.179 43.561 22.764 1.00 33.18 154 ILE A C 1
ATOM 2125 O O . ILE A 1 154 ? 20.191 42.859 22.788 1.00 30.09 154 ILE A O 1
ATOM 2141 N N . GLY A 1 155 ? 18.368 43.628 21.711 1.00 26.54 155 GLY A N 1
ATOM 2142 C CA . GLY A 1 155 ? 18.653 42.893 20.495 1.00 29.44 155 GLY A CA 1
ATOM 2143 C C . GLY A 1 155 ? 18.188 41.452 20.538 1.00 30.95 155 GLY A C 1
ATOM 2144 O O . GLY A 1 155 ? 18.266 40.746 19.529 1.00 31.13 155 GLY A O 1
ATOM 2148 N N . ILE A 1 156 ? 17.680 41.013 21.688 1.00 24.77 156 ILE A N 1
ATOM 2149 C CA . ILE A 1 156 ? 17.197 39.649 21.818 1.00 24.85 156 ILE A CA 1
ATOM 2150 C C . ILE A 1 156 ? 15.812 39.578 22.448 1.00 25.82 156 ILE A C 1
ATOM 2151 O O . ILE A 1 156 ? 15.499 38.662 23.211 1.00 26.93 156 ILE A O 1
ATOM 2167 N N . ALA A 1 157 ? 14.977 40.556 22.107 1.00 26.30 157 ALA A N 1
ATOM 2168 C CA . ALA A 1 157 ? 13.553 40.479 22.401 1.00 28.46 157 ALA A CA 1
ATOM 2169 C C . ALA A 1 157 ? 13.269 40.272 23.900 1.00 26.00 157 ALA A C 1
ATOM 2170 O O . ALA A 1 157 ? 12.314 39.606 24.293 1.00 25.22 157 ALA A O 1
ATOM 2177 N N . GLY A 1 158 ? 14.120 40.839 24.733 1.00 24.04 158 GLY A N 1
ATOM 2178 C CA . GLY A 1 158 ? 13.878 40.813 26.157 1.00 27.98 158 GLY A CA 1
ATOM 2179 C C . GLY A 1 158 ? 14.453 39.641 26.934 1.00 26.19 158 GLY A C 1
ATOM 2180 O O . GLY A 1 158 ? 14.422 39.676 28.156 1.00 25.92 158 GLY A O 1
ATOM 2184 N N . LYS A 1 159 ? 14.935 38.584 26.271 1.00 24.93 159 LYS A N 1
ATOM 2185 C CA . LYS A 1 159 ? 15.617 37.537 27.027 1.00 22.33 159 LYS A CA 1
ATOM 2186 C C . LYS A 1 159 ? 16.992 38.034 27.445 1.00 21.99 159 LYS A C 1
ATOM 2187 O O . LYS A 1 159 ? 17.370 39.171 27.153 1.00 21.57 159 LYS A O 1
ATOM 2206 N N . ALA A 1 160 ? 17.736 37.171 28.139 1.00 22.11 160 ALA A N 1
ATOM 2207 C CA . ALA A 1 160 ? 19.085 37.482 28.544 1.00 18.74 160 ALA A CA 1
ATOM 2208 C C . ALA A 1 160 ? 19.957 36.229 28.431 1.00 20.86 160 ALA A C 1
ATOM 2209 O O . ALA A 1 160 ? 19.464 35.101 28.428 1.00 19.63 160 ALA A O 1
ATOM 2216 N N . PHE A 1 161 ? 21.253 36.433 28.274 1.00 23.10 161 PHE A N 1
ATOM 2217 C CA . PHE A 1 161 ? 22.185 35.319 28.404 1.00 20.86 161 PHE A CA 1
ATOM 2218 C C . PHE A 1 161 ? 23.493 35.768 28.991 1.00 20.40 161 PHE A C 1
ATOM 2219 O O . PHE A 1 161 ? 23.800 36.952 29.016 1.00 22.01 161 PHE A O 1
ATOM 2236 N N . PHE A 1 162 ? 24.252 34.804 29.514 1.00 22.30 162 PHE A N 1
ATOM 2237 C CA . PHE A 1 162 ? 25.590 35.074 29.995 1.00 20.48 162 PHE A CA 1
ATOM 2238 C C . PHE A 1 162 ? 26.424 33.807 29.912 1.00 20.73 162 PHE A C 1
ATOM 2239 O O . PHE A 1 162 ? 25.895 32.706 29.772 1.00 19.80 162 PHE A O 1
ATOM 2256 N N . THR A 1 163 ? 27.730 33.996 29.987 1.00 19.00 163 THR A N 1
ATOM 2257 C CA . THR A 1 163 ? 28.666 32.877 29.966 1.00 21.94 163 THR A CA 1
ATOM 2258 C C . THR A 1 163 ? 29.525 32.857 31.235 1.00 23.04 163 THR A C 1
ATOM 2259 O O . THR A 1 163 ? 29.944 33.896 31.748 1.00 22.32 163 THR A O 1
ATOM 2270 N N . LEU A 1 164 ? 29.811 31.649 31.712 1.00 21.70 164 LEU A N 1
ATOM 2271 C CA . LEU A 1 164 ? 30.666 31.438 32.884 1.00 22.42 164 LEU A CA 1
ATOM 2272 C C . LEU A 1 164 ? 31.752 30.462 32.474 1.00 22.88 164 LEU A C 1
ATOM 2273 O O . LEU A 1 164 ? 31.429 29.464 31.843 1.00 22.76 164 LEU A O 1
ATOM 2289 N N . THR A 1 165 ? 33.013 30.760 32.791 1.00 21.82 165 THR A N 1
ATOM 2290 C CA . THR A 1 165 ? 34.103 29.812 32.521 1.00 24.73 165 THR A CA 1
ATOM 2291 C C . THR A 1 165 ? 34.807 29.351 33.798 1.00 25.70 165 THR A C 1
ATOM 2292 O O . THR A 1 165 ? 34.682 29.951 34.874 1.00 23.51 165 THR A O 1
ATOM 2303 N N . GLY A 1 166 ? 35.521 28.242 33.661 1.00 23.68 166 GLY A N 1
ATOM 2304 C CA . GLY A 1 166 ? 36.248 27.635 34.750 1.00 25.44 166 GLY A CA 1
ATOM 2305 C C . GLY A 1 166 ? 36.570 26.215 34.328 1.00 29.92 166 GLY A C 1
ATOM 2306 O O . GLY A 1 166 ? 36.461 25.845 33.145 1.00 24.14 166 GLY A O 1
ATOM 2310 N N . GLU A 1 167 ? 37.020 25.423 35.285 1.00 24.20 167 GLU A N 1
ATOM 2311 C CA . GLU A 1 167 ? 37.222 24.001 35.056 1.00 27.25 167 GLU A CA 1
ATOM 2312 C C . GLU A 1 167 ? 35.853 23.355 34.928 1.00 24.84 167 GLU A C 1
ATOM 2313 O O . GLU A 1 167 ? 34.866 23.890 35.408 1.00 24.05 167 GLU A O 1
ATOM 2325 N N . LEU A 1 168 ? 35.785 22.229 34.241 1.00 22.20 168 LEU A N 1
ATOM 2326 C CA . LEU A 1 168 ? 34.516 21.560 34.028 1.00 22.92 168 LEU A CA 1
ATOM 2327 C C . LEU A 1 168 ? 33.760 21.358 35.335 1.00 26.91 168 LEU A C 1
ATOM 2328 O O . LEU A 1 168 ? 32.565 21.647 35.388 1.00 27.22 168 LEU A O 1
ATOM 2344 N N . ALA A 1 169 ? 34.425 20.909 36.407 1.00 23.88 169 ALA A N 1
ATOM 2345 C CA . ALA A 1 169 ? 33.714 20.726 37.655 1.00 26.02 169 ALA A CA 1
ATOM 2346 C C . ALA A 1 169 ? 33.165 22.069 38.158 1.00 25.70 169 ALA A C 1
ATOM 2347 O O . ALA A 1 169 ? 32.094 22.102 38.755 1.00 22.63 169 ALA A O 1
ATOM 2354 N N . ASP A 1 170 ? 33.907 23.156 37.917 1.00 24.87 170 ASP A N 1
ATOM 2355 C CA . ASP A 1 170 ? 33.482 24.493 38.351 1.00 26.35 170 ASP A CA 1
ATOM 2356 C C . ASP A 1 170 ? 32.175 24.904 37.669 1.00 27.00 170 ASP A C 1
ATOM 2357 O O . ASP A 1 170 ? 31.216 25.333 38.333 1.00 23.41 170 ASP A O 1
ATOM 2366 N N . VAL A 1 171 ? 32.125 24.767 36.335 1.00 23.61 171 VAL A N 1
ATOM 2367 C CA . VAL A 1 171 ? 30.940 25.241 35.607 1.00 23.82 171 VAL A CA 1
ATOM 2368 C C . VAL A 1 171 ? 29.804 24.262 35.800 1.00 25.23 171 VAL A C 1
ATOM 2369 O O . VAL A 1 171 ? 28.654 24.628 35.686 1.00 24.67 171 VAL A O 1
ATOM 2382 N N . GLU A 1 172 ? 30.121 23.010 36.116 1.00 21.54 172 GLU A N 1
ATOM 2383 C CA . GLU A 1 172 ? 29.059 22.047 36.423 1.00 25.17 172 GLU A CA 1
ATOM 2384 C C . GLU A 1 172 ? 28.414 22.408 37.751 1.00 24.90 172 GLU A C 1
ATOM 2385 O O . GLU A 1 172 ? 27.203 22.249 37.932 1.00 31.48 172 GLU A O 1
ATOM 2397 N N . ALA A 1 173 ? 29.244 22.854 38.688 1.00 25.91 173 ALA A N 1
ATOM 2398 C CA . ALA A 1 173 ? 28.761 23.289 39.993 1.00 28.29 173 ALA A CA 1
ATOM 2399 C C . ALA A 1 173 ? 27.888 24.541 39.802 1.00 29.06 173 ALA A C 1
ATOM 2400 O O . ALA A 1 173 ? 26.773 24.636 40.329 1.00 30.85 173 ALA A O 1
ATOM 2407 N N . ALA A 1 174 ? 28.402 25.486 39.022 1.00 27.16 174 ALA A N 1
ATOM 2408 C CA . ALA A 1 174 ? 27.655 26.699 38.676 1.00 26.33 174 ALA A CA 1
ATOM 2409 C C . ALA A 1 174 ? 26.294 26.393 38.062 1.00 29.45 174 ALA A C 1
ATOM 2410 O O . ALA A 1 174 ? 25.276 27.006 38.419 1.00 28.10 174 ALA A O 1
ATOM 2417 N N . ALA A 1 175 ? 26.276 25.432 37.144 1.00 26.11 175 ALA A N 1
ATOM 2418 C CA . ALA A 1 175 ? 25.073 25.095 36.391 1.00 28.19 175 ALA A CA 1
ATOM 2419 C C . ALA A 1 175 ? 23.941 24.596 37.274 1.00 32.64 175 ALA A C 1
ATOM 2420 O O . ALA A 1 175 ? 22.776 24.952 37.059 1.00 31.91 175 ALA A O 1
ATOM 2427 N N . GLU A 1 176 ? 24.274 23.781 38.269 1.00 31.38 176 GLU A N 1
ATOM 2428 C CA . GLU A 1 176 ? 23.262 23.318 39.210 1.00 38.40 176 GLU A CA 1
ATOM 2429 C C . GLU A 1 176 ? 22.624 24.504 39.950 1.00 27.71 176 GLU A C 1
ATOM 2430 O O . GLU A 1 176 ? 21.413 24.542 40.122 1.00 30.88 176 GLU A O 1
ATOM 2442 N N . VAL A 1 177 ? 23.441 25.468 40.358 1.00 28.47 177 VAL A N 1
ATOM 2443 C CA . VAL A 1 177 ? 22.945 26.649 41.075 1.00 32.32 177 VAL A CA 1
ATOM 2444 C C . VAL A 1 177 ? 22.073 27.497 40.150 1.00 32.99 177 VAL A C 1
ATOM 2445 O O . VAL A 1 177 ? 21.034 28.004 40.563 1.00 29.76 177 VAL A O 1
ATOM 2458 N N . VAL A 1 178 ? 22.494 27.612 38.892 1.00 27.30 178 VAL A N 1
ATOM 2459 C CA . VAL A 1 178 ? 21.767 28.384 37.893 1.00 25.78 178 VAL A CA 1
ATOM 2460 C C . VAL A 1 178 ? 20.368 27.815 37.715 1.00 28.35 178 VAL A C 1
ATOM 2461 O O . VAL A 1 178 ? 19.387 28.556 37.752 1.00 27.65 178 VAL A O 1
ATOM 2474 N N . ARG A 1 179 ? 20.276 26.502 37.550 1.00 28.81 179 ARG A N 1
ATOM 2475 C CA . ARG A 1 179 ? 18.985 25.830 37.436 1.00 29.86 179 ARG A CA 1
ATOM 2476 C C . ARG A 1 179 ? 18.081 26.097 38.626 1.00 31.94 179 ARG A C 1
ATOM 2477 O O . ARG A 1 179 ? 16.884 26.373 38.456 1.00 34.26 179 ARG A O 1
ATOM 2498 N N . GLU A 1 180 ? 18.643 26.010 39.825 1.00 33.47 180 GLU A N 1
ATOM 2499 C CA . GLU A 1 180 ? 17.858 26.214 41.029 1.00 40.12 180 GLU A CA 1
ATOM 2500 C C . GLU A 1 180 ? 17.280 27.621 41.090 1.00 32.36 180 GLU A C 1
ATOM 2501 O O . GLU A 1 180 ? 16.086 27.795 41.305 1.00 34.40 180 GLU A O 1
ATOM 2513 N N . ARG A 1 181 ? 18.120 28.621 40.882 1.00 30.61 181 ARG A N 1
ATOM 2514 C CA . ARG A 1 181 ? 17.656 30.003 40.968 1.00 32.72 181 ARG A CA 1
ATOM 2515 C C . ARG A 1 181 ? 16.743 30.427 39.810 1.00 31.97 181 ARG A C 1
ATOM 2516 O O . ARG A 1 181 ? 15.811 31.183 40.043 1.00 25.07 181 ARG A O 1
ATOM 2537 N N . CYS A 1 182 ? 16.973 29.948 38.577 1.00 28.03 182 CYS A N 1
ATOM 2538 C CA . CYS A 1 182 ? 16.134 30.372 37.460 1.00 29.37 182 CYS A CA 1
ATOM 2539 C C . CYS A 1 182 ? 14.723 29.799 37.534 1.00 28.92 182 CYS A C 1
ATOM 2540 O O . CYS A 1 182 ? 13.746 30.484 37.199 1.00 30.38 182 CYS A O 1
ATOM 2548 N N . GLY A 1 183 ? 14.620 28.548 37.971 1.00 30.90 183 GLY A N 1
ATOM 2549 C CA . GLY A 1 183 ? 13.384 27.803 37.829 1.00 30.94 183 GLY A CA 1
ATOM 2550 C C . GLY A 1 183 ? 12.946 27.800 36.371 1.00 34.17 183 GLY A C 1
ATOM 2551 O O . GLY A 1 183 ? 13.769 27.628 35.477 1.00 27.61 183 GLY A O 1
ATOM 2555 N N . ALA A 1 184 ? 11.657 28.027 36.134 1.00 32.66 184 ALA A N 1
ATOM 2556 C CA . ALA A 1 184 ? 11.088 27.992 34.800 1.00 32.74 184 ALA A CA 1
ATOM 2557 C C . ALA A 1 184 ? 11.563 29.163 33.934 1.00 34.97 184 ALA A C 1
ATOM 2558 O O . ALA A 1 184 ? 11.199 29.259 32.760 1.00 38.55 184 ALA A O 1
ATOM 2565 N N . ARG A 1 185 ? 12.334 30.081 34.510 1.00 33.38 185 ARG A N 1
ATOM 2566 C CA . ARG A 1 185 ? 12.874 31.189 33.727 1.00 32.78 185 ARG A CA 1
ATOM 2567 C C . ARG A 1 185 ? 14.087 30.757 32.886 1.00 30.76 185 ARG A C 1
ATOM 2568 O O . ARG A 1 185 ? 14.508 31.477 31.992 1.00 29.84 185 ARG A O 1
ATOM 2589 N N . LEU A 1 186 ? 14.662 29.599 33.192 1.00 31.43 186 LEU A N 1
ATOM 2590 C CA . LEU A 1 186 ? 15.772 29.090 32.404 1.00 32.03 186 LEU A CA 1
ATOM 2591 C C . LEU A 1 186 ? 15.211 28.547 31.097 1.00 30.52 186 LEU A C 1
ATOM 2592 O O . LEU A 1 186 ? 14.295 27.721 31.096 1.00 29.58 186 LEU A O 1
ATOM 2608 N N . LEU A 1 187 ? 15.739 29.049 29.989 1.00 29.44 187 LEU A N 1
ATOM 2609 C CA . LEU A 1 187 ? 15.318 28.602 28.654 1.00 33.91 187 LEU A CA 1
ATOM 2610 C C . LEU A 1 187 ? 16.226 27.485 28.183 1.00 28.44 187 LEU A C 1
ATOM 2611 O O . LEU A 1 187 ? 15.762 26.461 27.676 1.00 28.97 187 LEU A O 1
ATOM 2627 N N . GLU A 1 188 ? 17.525 27.692 28.354 1.00 26.37 188 GLU A N 1
ATOM 2628 C CA . GLU A 1 188 ? 18.495 26.720 27.893 1.00 26.64 188 GLU A CA 1
ATOM 2629 C C . GLU A 1 188 ? 19.824 26.944 28.585 1.00 25.27 188 GLU A C 1
ATOM 2630 O O . GLU A 1 188 ? 20.247 28.087 28.779 1.00 24.83 188 GLU A O 1
ATOM 2642 N N . LEU A 1 189 ? 20.494 25.853 28.937 1.00 26.33 189 LEU A N 1
ATOM 2643 C CA . LEU A 1 189 ? 21.826 25.934 29.484 1.00 25.30 189 LEU A CA 1
ATOM 2644 C C . LEU A 1 189 ? 22.670 24.921 28.747 1.00 25.93 189 LEU A C 1
ATOM 2645 O O . LEU A 1 189 ? 22.292 23.761 28.615 1.00 28.03 189 LEU A O 1
ATOM 2661 N N . ALA A 1 190 ? 23.797 25.381 28.237 1.00 22.13 190 ALA A N 1
ATOM 2662 C CA . ALA A 1 190 ? 24.657 24.531 27.447 1.00 28.16 190 ALA A CA 1
ATOM 2663 C C . ALA A 1 190 ? 26.017 24.532 28.056 1.00 26.44 190 ALA A C 1
ATOM 2664 O O . ALA A 1 190 ? 26.473 25.559 28.538 1.00 23.72 190 ALA A O 1
ATOM 2671 N N . CYS A 1 191 ? 26.654 23.369 28.036 1.00 26.62 191 CYS A N 1
ATOM 2672 C CA . CYS A 1 191 ? 28.011 23.235 28.521 1.00 30.03 191 CYS A CA 1
ATOM 2673 C C . CYS A 1 191 ? 28.917 22.784 27.391 1.00 29.42 191 CYS A C 1
ATOM 2674 O O . CYS A 1 191 ? 28.607 21.825 26.680 1.00 29.79 191 CYS A O 1
ATOM 2682 N N . ILE A 1 192 ? 30.017 23.506 27.206 1.00 28.07 192 ILE A N 1
ATOM 2683 C CA . ILE A 1 192 ? 31.041 23.097 26.266 1.00 29.45 192 ILE A CA 1
ATOM 2684 C C . ILE A 1 192 ? 32.374 22.952 27.006 1.00 25.66 192 ILE A C 1
ATOM 2685 O O . ILE A 1 192 ? 33.007 23.925 27.437 1.00 25.65 192 ILE A O 1
ATOM 2701 N N . ALA A 1 193 ? 32.777 21.698 27.154 1.00 26.39 193 ALA A N 1
ATOM 2702 C CA . ALA A 1 193 ? 33.972 21.335 27.911 1.00 23.04 193 ALA A CA 1
ATOM 2703 C C . ALA A 1 193 ? 35.258 21.821 27.233 1.00 26.39 193 ALA A C 1
ATOM 2704 O O . ALA A 1 193 ? 36.183 22.241 27.908 1.00 22.17 193 ALA A O 1
ATOM 2711 N N . ARG A 1 194 ? 35.336 21.742 25.900 1.00 22.19 194 ARG A N 1
ATOM 2712 C CA . ARG A 1 194 ? 36.517 22.254 25.195 1.00 22.03 194 ARG A CA 1
ATOM 2713 C C . ARG A 1 194 ? 36.081 22.965 23.920 1.00 25.74 194 ARG A C 1
ATOM 2714 O O . ARG A 1 194 ? 36.032 22.366 22.852 1.00 23.88 194 ARG A O 1
ATOM 2735 N N . PRO A 1 195 ? 35.765 24.257 24.031 1.00 32.52 195 PRO A N 1
ATOM 2736 C CA . PRO A 1 195 ? 35.338 24.981 22.826 1.00 34.16 195 PRO A CA 1
ATOM 2737 C C . PRO A 1 195 ? 36.427 25.018 21.751 1.00 36.98 195 PRO A C 1
ATOM 2738 O O . PRO A 1 195 ? 37.608 25.088 22.102 1.00 33.98 195 PRO A O 1
ATOM 2749 N N . VAL A 1 196 ? 36.024 24.950 20.477 1.00 37.35 196 VAL A N 1
ATOM 2750 C CA . VAL A 1 196 ? 36.934 25.053 19.329 1.00 43.14 196 VAL A CA 1
ATOM 2751 C C . VAL A 1 196 ? 37.773 26.332 19.321 1.00 54.72 196 VAL A C 1
ATOM 2752 O O . VAL A 1 196 ? 37.417 27.328 19.963 1.00 62.04 196 VAL A O 1
ATOM 2765 N N . ASP A 1 197 ? 38.890 26.290 18.594 1.00 61.32 197 ASP A N 1
ATOM 2766 C CA . ASP A 1 197 ? 39.768 27.453 18.486 1.00 69.32 197 ASP A CA 1
ATOM 2767 C C . ASP A 1 197 ? 39.042 28.687 17.973 1.00 63.78 197 ASP A C 1
ATOM 2768 O O . ASP A 1 197 ? 39.314 29.798 18.409 1.00 60.11 197 ASP A O 1
ATOM 2777 N N . GLU A 1 198 ? 38.141 28.490 17.018 1.00 67.32 198 GLU A N 1
ATOM 2778 C CA . GLU A 1 198 ? 37.391 29.587 16.414 1.00 64.37 198 GLU A CA 1
ATOM 2779 C C . GLU A 1 198 ? 36.415 30.199 17.428 1.00 63.96 198 GLU A C 1
ATOM 2780 O O . GLU A 1 198 ? 36.026 31.363 17.320 1.00 77.69 198 GLU A O 1
ATOM 2792 N N . LEU A 1 199 ? 36.025 29.389 18.407 1.00 66.39 199 LEU A N 1
ATOM 2793 C CA . LEU A 1 199 ? 35.110 29.782 19.480 1.00 69.40 199 LEU A CA 1
ATOM 2794 C C . LEU A 1 199 ? 35.896 30.182 20.750 1.00 69.75 199 LEU A C 1
ATOM 2795 O O . LEU A 1 199 ? 35.342 30.817 21.654 1.00 60.72 199 LEU A O 1
ATOM 2811 N N . ARG A 1 200 ? 37.180 29.809 20.804 1.00 68.68 200 ARG A N 1
ATOM 2812 C CA . ARG A 1 200 ? 38.048 30.091 21.957 1.00 63.95 200 ARG A CA 1
ATOM 2813 C C . ARG A 1 200 ? 38.098 31.566 22.278 1.00 68.14 200 ARG A C 1
ATOM 2814 O O . ARG A 1 200 ? 38.413 32.387 21.413 1.00 75.57 200 ARG A O 1
ATOM 2835 N N . GLY A 1 201 ? 37.768 31.907 23.514 1.00 62.57 201 GLY A N 1
ATOM 2836 C CA . GLY A 1 201 ? 37.813 33.289 23.936 1.00 75.38 201 GLY A CA 1
ATOM 2837 C C . GLY A 1 201 ? 36.549 34.021 23.539 1.00 80.12 201 GLY A C 1
ATOM 2838 O O . GLY A 1 201 ? 35.800 34.514 24.387 1.00 77.82 201 GLY A O 1
ATOM 2842 N N . ARG A 1 202 ? 36.325 34.078 22.227 1.00 71.79 202 ARG A N 1
ATOM 2843 C CA . ARG A 1 202 ? 35.149 34.719 21.659 1.00 76.12 202 ARG A CA 1
ATOM 2844 C C . ARG A 1 202 ? 34.143 33.722 21.094 1.00 75.93 202 ARG A C 1
ATOM 2845 O O . ARG A 1 202 ? 34.445 32.959 20.173 1.00 75.07 202 ARG A O 1
ATOM 2866 N N . LEU A 1 203 ? 32.934 33.774 21.652 1.00 62.64 203 LEU A N 1
ATOM 2867 C CA . LEU A 1 203 ? 31.838 32.879 21.298 1.00 52.87 203 LEU A CA 1
ATOM 2868 C C . LEU A 1 203 ? 30.835 33.553 20.360 1.00 42.80 203 LEU A C 1
ATOM 2869 O O . LEU A 1 203 ? 30.097 32.881 19.652 1.00 39.55 203 LEU A O 1
ATOM 2885 N N . PHE A 1 204 ? 30.812 34.880 20.380 1.00 40.15 204 PHE A N 1
ATOM 2886 C CA . PHE A 1 204 ? 29.840 35.667 19.636 1.00 43.74 204 PHE A CA 1
ATOM 2887 C C . PHE A 1 204 ? 30.567 36.648 18.734 1.00 50.26 204 PHE A C 1
ATOM 2888 O O . PHE A 1 204 ? 31.353 37.459 19.215 1.00 56.02 204 PHE A O 1
ATOM 2905 N N . PHE A 1 205 ? 30.296 36.590 17.432 1.00 47.19 205 PHE A N 1
ATOM 2906 C CA . PHE A 1 205 ? 30.942 37.495 16.486 1.00 48.09 205 PHE A CA 1
ATOM 2907 C C . PHE A 1 205 ? 30.259 37.495 15.115 1.00 44.07 205 PHE A C 1
ATOM 2908 O O . PHE A 1 205 ? 29.270 36.804 14.896 1.00 31.44 205 PHE A O 1
ATOM 2926 N N . GLU B 1 6 ? 36.758 39.909 5.594 1.00 65.17 6 GLU B N 1
ATOM 2927 C CA . GLU B 1 6 ? 37.803 38.889 5.529 1.00 68.47 6 GLU B CA 1
ATOM 2928 C C . GLU B 1 6 ? 37.165 37.597 5.055 1.00 66.26 6 GLU B C 1
ATOM 2929 O O . GLU B 1 6 ? 37.167 37.261 3.863 1.00 57.88 6 GLU B O 1
ATOM 2941 N N . ARG B 1 7 ? 36.613 36.896 6.027 1.00 65.42 7 ARG B N 1
ATOM 2942 C CA . ARG B 1 7 ? 35.942 35.633 5.851 1.00 51.08 7 ARG B CA 1
ATOM 2943 C C . ARG B 1 7 ? 34.689 35.761 4.973 1.00 48.33 7 ARG B C 1
ATOM 2944 O O . ARG B 1 7 ? 34.140 34.754 4.529 1.00 43.07 7 ARG B O 1
ATOM 2965 N N . PHE B 1 8 ? 34.236 36.992 4.733 1.00 41.22 8 PHE B N 1
ATOM 2966 C CA . PHE B 1 8 ? 33.077 37.217 3.874 1.00 44.10 8 PHE B CA 1
ATOM 2967 C C . PHE B 1 8 ? 33.429 37.521 2.414 1.00 45.23 8 PHE B C 1
ATOM 2968 O O . PHE B 1 8 ? 32.557 37.887 1.647 1.00 43.92 8 PHE B O 1
ATOM 2985 N N . ASP B 1 9 ? 34.695 37.408 2.030 1.00 50.49 9 ASP B N 1
ATOM 2986 C CA . ASP B 1 9 ? 35.093 37.682 0.639 1.00 51.73 9 ASP B CA 1
ATOM 2987 C C . ASP B 1 9 ? 34.465 36.756 -0.404 1.00 45.07 9 ASP B C 1
ATOM 2988 O O . ASP B 1 9 ? 34.377 35.545 -0.210 1.00 41.92 9 ASP B O 1
ATOM 2997 N N . ALA B 1 10 ? 34.028 37.351 -1.511 1.00 43.53 10 ALA B N 1
ATOM 2998 C CA . ALA B 1 10 ? 33.455 36.603 -2.619 1.00 46.90 10 ALA B CA 1
ATOM 2999 C C . ALA B 1 10 ? 34.462 35.607 -3.196 1.00 50.53 10 ALA B C 1
ATOM 3000 O O . ALA B 1 10 ? 34.129 34.444 -3.446 1.00 53.91 10 ALA B O 1
ATOM 3007 N N . THR B 1 11 ? 35.691 36.073 -3.400 1.00 54.07 11 THR B N 1
ATOM 3008 C CA . THR B 1 11 ? 36.783 35.236 -3.908 1.00 57.75 11 THR B CA 1
ATOM 3009 C C . THR B 1 11 ? 37.892 35.220 -2.861 1.00 54.65 11 THR B C 1
ATOM 3010 O O . THR B 1 11 ? 38.012 36.156 -2.068 1.00 47.63 11 THR B O 1
ATOM 3021 N N . PRO B 1 12 ? 38.715 34.158 -2.852 1.00 59.03 12 PRO B N 1
ATOM 3022 C CA . PRO B 1 12 ? 39.630 34.044 -1.710 1.00 54.71 12 PRO B CA 1
ATOM 3023 C C . PRO B 1 12 ? 40.628 35.196 -1.595 1.00 48.23 12 PRO B C 1
ATOM 3024 O O . PRO B 1 12 ? 41.112 35.692 -2.607 1.00 48.11 12 PRO B O 1
ATOM 3035 N N . PRO B 1 13 ? 40.952 35.602 -0.357 1.00 48.14 13 PRO B N 1
ATOM 3036 C CA . PRO B 1 13 ? 42.084 36.513 -0.153 1.00 52.38 13 PRO B CA 1
ATOM 3037 C C . PRO B 1 13 ? 43.369 35.823 -0.587 1.00 50.51 13 PRO B C 1
ATOM 3038 O O . PRO B 1 13 ? 43.369 34.593 -0.700 1.00 40.44 13 PRO B O 1
ATOM 3049 N N . ALA B 1 14 ? 44.435 36.583 -0.816 1.00 45.92 14 ALA B N 1
ATOM 3050 C CA . ALA B 1 14 ? 45.681 35.996 -1.286 1.00 39.22 14 ALA B CA 1
ATOM 3051 C C . ALA B 1 14 ? 46.092 34.825 -0.408 1.00 39.67 14 ALA B C 1
ATOM 3052 O O . ALA B 1 14 ? 46.147 34.941 0.821 1.00 36.11 14 ALA B O 1
ATOM 3054 N N . GLY B 1 15 ? 46.317 33.683 -1.053 1.00 40.52 15 GLY B N 1
ATOM 3055 C CA . GLY B 1 15 ? 46.822 32.501 -0.381 1.00 38.87 15 GLY B CA 1
ATOM 3056 C C . GLY B 1 15 ? 45.792 31.515 0.138 1.00 41.58 15 GLY B C 1
ATOM 3057 O O . GLY B 1 15 ? 46.135 30.372 0.412 1.00 42.01 15 GLY B O 1
ATOM 3058 N N . GLU B 1 16 ? 44.523 31.913 0.204 1.00 44.41 16 GLU B N 1
ATOM 3059 C CA . GLU B 1 16 ? 43.508 31.040 0.792 1.00 41.64 16 GLU B CA 1
ATOM 3060 C C . GLU B 1 16 ? 42.864 30.115 -0.234 1.00 42.45 16 GLU B C 1
ATOM 3061 O O . GLU B 1 16 ? 42.752 30.461 -1.409 1.00 39.60 16 GLU B O 1
ATOM 3068 N N . PRO B 1 17 ? 42.451 28.916 0.216 1.00 40.95 17 PRO B N 1
ATOM 3069 C CA . PRO B 1 17 ? 41.815 27.971 -0.700 1.00 39.63 17 PRO B CA 1
ATOM 3070 C C . PRO B 1 17 ? 40.407 28.458 -1.002 1.00 40.35 17 PRO B C 1
ATOM 3071 O O . PRO B 1 17 ? 39.863 29.301 -0.259 1.00 38.67 17 PRO B O 1
ATOM 3076 N N . ASP B 1 18 ? 39.811 27.925 -2.057 1.00 40.92 18 ASP B N 1
ATOM 3077 C CA . ASP B 1 18 ? 38.501 28.374 -2.470 1.00 37.74 18 ASP B CA 1
ATOM 3078 C C . ASP B 1 18 ? 37.490 27.751 -1.506 1.00 31.56 18 ASP B C 1
ATOM 3079 O O . ASP B 1 18 ? 37.551 26.561 -1.190 1.00 33.74 18 ASP B O 1
ATOM 3088 N N . ARG B 1 19 ? 36.615 28.589 -0.971 1.00 31.43 19 ARG B N 1
ATOM 3089 C CA . ARG B 1 19 ? 35.584 28.139 -0.044 1.00 28.66 19 ARG B CA 1
ATOM 3090 C C . ARG B 1 19 ? 34.239 28.691 -0.509 1.00 26.44 19 ARG B C 1
ATOM 3091 O O . ARG B 1 19 ? 33.697 29.606 0.102 1.00 26.94 19 ARG B O 1
ATOM 3112 N N . PRO B 1 20 ? 33.694 28.122 -1.589 1.00 26.30 20 PRO B N 1
ATOM 3113 C CA . PRO B 1 20 ? 32.530 28.680 -2.275 1.00 28.17 20 PRO B CA 1
ATOM 3114 C C . PRO B 1 20 ? 31.223 28.370 -1.569 1.00 17.29 20 PRO B C 1
ATOM 3115 O O . PRO B 1 20 ? 30.238 28.998 -1.864 1.00 25.72 20 PRO B O 1
ATOM 3126 N N . ALA B 1 21 ? 31.212 27.354 -0.721 1.00 20.91 21 ALA B N 1
ATOM 3127 C CA . ALA B 1 21 ? 29.981 26.883 -0.142 1.00 20.72 21 ALA B CA 1
ATOM 3128 C C . ALA B 1 21 ? 29.674 27.671 1.118 1.00 24.09 21 ALA B C 1
ATOM 3129 O O . ALA B 1 21 ? 30.593 28.013 1.860 1.00 22.43 21 ALA B O 1
ATOM 3136 N N . LEU B 1 22 ? 28.379 27.898 1.339 1.00 21.44 22 LEU B N 1
ATOM 3137 C CA . LEU B 1 22 ? 27.853 28.640 2.471 1.00 22.56 22 LEU B CA 1
ATOM 3138 C C . LEU B 1 22 ? 26.874 27.743 3.199 1.00 21.76 22 LEU B C 1
ATOM 3139 O O . LEU B 1 22 ? 26.016 27.117 2.565 1.00 20.83 22 LEU B O 1
ATOM 3155 N N . GLY B 1 23 ? 27.003 27.685 4.528 1.00 20.35 23 GLY B N 1
ATOM 3156 C CA . GLY B 1 23 ? 26.018 27.022 5.353 1.00 20.13 23 GLY B CA 1
ATOM 3157 C C . GLY B 1 23 ? 25.472 28.056 6.328 1.00 22.62 23 GLY B C 1
ATOM 3158 O O . GLY B 1 23 ? 26.234 28.849 6.873 1.00 23.07 23 GLY B O 1
ATOM 3162 N N . VAL B 1 24 ? 24.158 28.075 6.507 1.00 21.40 24 VAL B N 1
ATOM 3163 C CA . VAL B 1 24 ? 23.511 29.002 7.424 1.00 19.87 24 VAL B CA 1
ATOM 3164 C C . VAL B 1 24 ? 22.565 28.210 8.303 1.00 25.17 24 VAL B C 1
ATOM 3165 O O . VAL B 1 24 ? 21.825 27.376 7.803 1.00 22.30 24 VAL B O 1
ATOM 3178 N N . LEU B 1 25 ? 22.605 28.468 9.620 1.00 24.91 25 LEU B N 1
ATOM 3179 C CA . LEU B 1 25 ? 21.678 27.850 10.562 1.00 23.90 25 LEU B CA 1
ATOM 3180 C C . LEU B 1 25 ? 21.013 28.952 11.385 1.00 22.83 25 LEU B C 1
ATOM 3181 O O . LEU B 1 25 ? 21.656 29.886 11.833 1.00 20.14 25 LEU B O 1
ATOM 3197 N N . GLU B 1 26 ? 19.715 28.817 11.552 1.00 22.05 26 GLU B N 1
ATOM 3198 C CA . GLU B 1 26 ? 18.891 29.815 12.190 1.00 24.74 26 GLU B CA 1
ATOM 3199 C C . GLU B 1 26 ? 18.209 29.127 13.354 1.00 24.57 26 GLU B C 1
ATOM 3200 O O . GLU B 1 26 ? 17.369 28.248 13.138 1.00 28.49 26 GLU B O 1
ATOM 3212 N N . LEU B 1 27 ? 18.641 29.452 14.573 1.00 24.83 27 LEU B N 1
ATOM 3213 C CA . LEU B 1 27 ? 18.217 28.716 15.763 1.00 25.44 27 LEU B CA 1
ATOM 3214 C C . LEU B 1 27 ? 17.378 29.556 16.740 1.00 25.66 27 LEU B C 1
ATOM 3215 O O . LEU B 1 27 ? 17.547 30.769 16.823 1.00 24.09 27 LEU B O 1
ATOM 3231 N N . THR B 1 28 ? 16.460 28.899 17.446 1.00 24.35 28 THR B N 1
ATOM 3232 C CA . THR B 1 28 ? 15.597 29.582 18.423 1.00 25.96 28 THR B CA 1
ATOM 3233 C C . THR B 1 28 ? 16.281 29.840 19.760 1.00 27.06 28 THR B C 1
ATOM 3234 O O . THR B 1 28 ? 15.765 30.598 20.581 1.00 25.87 28 THR B O 1
ATOM 3245 N N . SER B 1 29 ? 17.440 29.218 19.970 1.00 24.69 29 SER B N 1
ATOM 3246 C CA . SER B 1 29 ? 18.176 29.320 21.234 1.00 23.43 29 SER B CA 1
ATOM 3247 C C . SER B 1 29 ? 19.626 29.720 20.985 1.00 25.19 29 SER B C 1
ATOM 3248 O O . SER B 1 29 ? 20.326 29.121 20.164 1.00 25.02 29 SER B O 1
ATOM 3256 N N . ILE B 1 30 ? 20.058 30.759 21.678 1.00 20.23 30 ILE B N 1
ATOM 3257 C CA . ILE B 1 30 ? 21.424 31.240 21.599 1.00 21.50 30 ILE B CA 1
ATOM 3258 C C . ILE B 1 30 ? 22.390 30.213 22.205 1.00 24.52 30 ILE B C 1
ATOM 3259 O O . ILE B 1 30 ? 23.442 29.938 21.633 1.00 26.45 30 ILE B O 1
ATOM 3275 N N . ALA B 1 31 ? 22.004 29.634 23.342 1.00 24.36 31 ALA B N 1
ATOM 3276 C CA . ALA B 1 31 ? 22.810 28.611 24.010 1.00 23.28 31 ALA B CA 1
ATOM 3277 C C . ALA B 1 31 ? 22.968 27.401 23.086 1.00 24.94 31 ALA B C 1
ATOM 3278 O O . ALA B 1 31 ? 24.069 26.882 22.925 1.00 25.15 31 ALA B O 1
ATOM 3285 N N . ARG B 1 32 ? 21.867 26.955 22.495 1.00 25.28 32 ARG B N 1
ATOM 3286 C CA . ARG B 1 32 ? 21.907 25.853 21.524 1.00 29.22 32 ARG B CA 1
ATOM 3287 C C . ARG B 1 32 ? 22.794 26.187 20.327 1.00 24.16 32 ARG B C 1
ATOM 3288 O O . ARG B 1 32 ? 23.587 25.350 19.879 1.00 27.53 32 ARG B O 1
ATOM 3309 N N . GLY B 1 33 ? 22.676 27.421 19.852 1.00 27.31 33 GLY B N 1
ATOM 3310 C CA . GLY B 1 33 ? 23.462 27.916 18.732 1.00 27.36 33 GLY B CA 1
ATOM 3311 C C . GLY B 1 33 ? 24.963 27.776 18.937 1.00 25.97 33 GLY B C 1
ATOM 3312 O O . GLY B 1 33 ? 25.697 27.397 18.024 1.00 23.22 33 GLY B O 1
ATOM 3316 N N . ILE B 1 34 ? 25.424 28.088 20.137 1.00 24.28 34 ILE B N 1
ATOM 3317 C CA . ILE B 1 34 ? 26.848 27.992 20.459 1.00 26.06 34 ILE B CA 1
ATOM 3318 C C . ILE B 1 34 ? 27.334 26.548 20.373 1.00 25.02 34 ILE B C 1
ATOM 3319 O O . ILE B 1 34 ? 28.428 26.281 19.877 1.00 22.51 34 ILE B O 1
ATOM 3335 N N . THR B 1 35 ? 26.516 25.630 20.868 1.00 24.10 35 THR B N 1
ATOM 3336 C CA . THR B 1 35 ? 26.842 24.218 20.866 1.00 26.96 35 THR B CA 1
ATOM 3337 C C . THR B 1 35 ? 26.783 23.649 19.460 1.00 24.82 35 THR B C 1
ATOM 3338 O O . THR B 1 35 ? 27.589 22.790 19.112 1.00 22.86 35 THR B O 1
ATOM 3349 N N . VAL B 1 36 ? 25.817 24.124 18.679 1.00 24.60 36 VAL B N 1
ATOM 3350 C CA . VAL B 1 36 ? 25.680 23.740 17.262 1.00 21.54 36 VAL B CA 1
ATOM 3351 C C . VAL B 1 36 ? 26.926 24.171 16.504 1.00 20.32 36 VAL B C 1
ATOM 3352 O O . VAL B 1 36 ? 27.503 23.380 15.748 1.00 24.13 36 VAL B O 1
ATOM 3365 N N . ALA B 1 37 ? 27.370 25.398 16.724 1.00 19.65 37 ALA B N 1
ATOM 3366 C CA . ALA B 1 37 ? 28.596 25.880 16.090 1.00 20.91 37 ALA B CA 1
ATOM 3367 C C . ALA B 1 37 ? 29.791 25.010 16.460 1.00 24.11 37 ALA B C 1
ATOM 3368 O O . ALA B 1 37 ? 30.580 24.647 15.592 1.00 21.40 37 ALA B O 1
ATOM 3375 N N . ASP B 1 38 ? 29.918 24.676 17.744 1.00 26.39 38 ASP B N 1
ATOM 3376 C CA . ASP B 1 38 ? 31.020 23.854 18.232 1.00 23.35 38 ASP B CA 1
ATOM 3377 C C . ASP B 1 38 ? 31.028 22.495 17.520 1.00 24.28 38 ASP B C 1
ATOM 3378 O O . ASP B 1 38 ? 32.068 22.031 17.063 1.00 22.05 38 ASP B O 1
ATOM 3387 N N . ALA B 1 39 ? 29.870 21.850 17.442 1.00 21.37 39 ALA B N 1
ATOM 3388 C CA . ALA B 1 39 ? 29.751 20.562 16.779 1.00 24.57 39 ALA B CA 1
ATOM 3389 C C . ALA B 1 39 ? 30.118 20.623 15.282 1.00 22.91 39 ALA B C 1
ATOM 3390 O O . ALA B 1 39 ? 30.810 19.740 14.744 1.00 22.84 39 ALA B O 1
ATOM 3397 N N . ALA B 1 40 ? 29.688 21.698 14.631 1.00 22.76 40 ALA B N 1
ATOM 3398 C CA . ALA B 1 40 ? 29.895 21.884 13.214 1.00 23.85 40 ALA B CA 1
ATOM 3399 C C . ALA B 1 40 ? 31.363 22.001 12.889 1.00 21.00 40 ALA B C 1
ATOM 3400 O O . ALA B 1 40 ? 31.844 21.388 11.929 1.00 19.40 40 ALA B O 1
ATOM 3407 N N . LEU B 1 41 ? 32.071 22.759 13.720 1.00 20.84 41 LEU B N 1
ATOM 3408 C CA . LEU B 1 41 ? 33.463 23.078 13.458 1.00 22.88 41 LEU B CA 1
ATOM 3409 C C . LEU B 1 41 ? 34.404 21.966 13.865 1.00 22.37 41 LEU B C 1
ATOM 3410 O O . LEU B 1 41 ? 35.531 21.912 13.383 1.00 27.18 41 LEU B O 1
ATOM 3426 N N . LYS B 1 42 ? 33.964 21.115 14.779 1.00 23.53 42 LYS B N 1
ATOM 3427 C CA . LYS B 1 42 ? 34.751 19.940 15.174 1.00 24.92 42 LYS B CA 1
ATOM 3428 C C . LYS B 1 42 ? 34.617 18.791 14.167 1.00 22.60 42 LYS B C 1
ATOM 3429 O O . LYS B 1 42 ? 35.515 17.936 14.070 1.00 22.66 42 LYS B O 1
ATOM 3448 N N . ARG B 1 43 ? 33.483 18.737 13.470 1.00 24.53 43 ARG B N 1
ATOM 3449 C CA . ARG B 1 43 ? 33.202 17.661 12.524 1.00 30.26 43 ARG B CA 1
ATOM 3450 C C . ARG B 1 43 ? 33.994 17.846 11.224 1.00 28.20 43 ARG B C 1
ATOM 3451 O O . ARG B 1 43 ? 34.504 16.873 10.668 1.00 30.78 43 ARG B O 1
ATOM 3472 N N . ALA B 1 44 ? 34.096 19.080 10.743 1.00 25.67 44 ALA B N 1
ATOM 3473 C CA . ALA B 1 44 ? 34.795 19.368 9.496 1.00 27.46 44 ALA B CA 1
ATOM 3474 C C . ALA B 1 44 ? 35.406 20.765 9.564 1.00 23.28 44 ALA B C 1
ATOM 3475 O O . ALA B 1 44 ? 34.864 21.626 10.227 1.00 24.46 44 ALA B O 1
ATOM 3482 N N . PRO B 1 45 ? 36.510 21.002 8.836 1.00 24.44 45 PRO B N 1
ATOM 3483 C CA . PRO B 1 45 ? 37.237 22.269 8.956 1.00 24.25 45 PRO B CA 1
ATOM 3484 C C . PRO B 1 45 ? 36.605 23.452 8.190 1.00 27.87 45 PRO B C 1
ATOM 3485 O O . PRO B 1 45 ? 37.285 24.271 7.556 1.00 24.12 45 PRO B O 1
ATOM 3496 N N . SER B 1 46 ? 35.287 23.563 8.298 1.00 22.05 46 SER B N 1
ATOM 3497 C CA . SER B 1 46 ? 34.592 24.738 7.821 1.00 25.09 46 SER B CA 1
ATOM 3498 C C . SER B 1 46 ? 35.062 25.975 8.568 1.00 26.61 46 SER B C 1
ATOM 3499 O O . SER B 1 46 ? 35.476 25.909 9.728 1.00 28.14 46 SER B O 1
ATOM 3507 N N . LEU B 1 47 ? 34.958 27.106 7.897 1.00 26.21 47 LEU B N 1
ATOM 3508 C CA . LEU B 1 47 ? 35.304 28.408 8.463 1.00 26.82 47 LEU B CA 1
ATOM 3509 C C . LEU B 1 47 ? 34.072 29.098 9.026 1.00 24.63 47 LEU B C 1
ATOM 3510 O O . LEU B 1 47 ? 33.122 29.344 8.314 1.00 24.09 47 LEU B O 1
ATOM 3526 N N . LEU B 1 48 ? 34.081 29.412 10.323 1.00 22.80 48 LEU B N 1
ATOM 3527 C CA . LEU B 1 48 ? 32.936 30.066 10.948 1.00 23.57 48 LEU B CA 1
ATOM 3528 C C . LEU B 1 48 ? 32.896 31.544 10.550 1.00 28.09 48 LEU B C 1
ATOM 3529 O O . LEU B 1 48 ? 33.884 32.247 10.681 1.00 34.40 48 LEU B O 1
ATOM 3545 N N . LEU B 1 49 ? 31.771 32.003 10.013 1.00 25.39 49 LEU B N 1
ATOM 3546 C CA . LEU B 1 49 ? 31.663 33.393 9.579 1.00 27.34 49 LEU B CA 1
ATOM 3547 C C . LEU B 1 49 ? 31.000 34.269 10.625 1.00 29.15 49 LEU B C 1
ATOM 3548 O O . LEU B 1 49 ? 31.386 35.408 10.829 1.00 29.79 49 LEU B O 1
ATOM 3564 N N . MET B 1 50 ? 29.973 33.743 11.264 1.00 28.19 50 MET B N 1
ATOM 3565 C CA . MET B 1 50 ? 29.326 34.465 12.339 1.00 30.97 50 MET B CA 1
ATOM 3566 C C . MET B 1 50 ? 28.618 33.482 13.244 1.00 29.55 50 MET B C 1
ATOM 3567 O O . MET B 1 50 ? 28.270 32.368 12.834 1.00 23.84 50 MET B O 1
ATOM 3581 N N . SER B 1 51 ? 28.440 33.915 14.482 1.00 26.52 51 SER B N 1
ATOM 3582 C CA . SER B 1 51 ? 27.671 33.193 15.478 1.00 26.31 51 SER B CA 1
ATOM 3583 C C . SER B 1 51 ? 27.058 34.283 16.355 1.00 29.62 51 SER B C 1
ATOM 3584 O O . SER B 1 51 ? 27.714 34.774 17.278 1.00 32.56 51 SER B O 1
ATOM 3592 N N . ARG B 1 52 ? 25.809 34.657 16.046 1.00 21.07 52 ARG B N 1
ATOM 3593 C CA . ARG B 1 52 ? 25.213 35.923 16.471 1.00 25.73 52 ARG B CA 1
ATOM 3594 C C . ARG B 1 52 ? 23.805 35.838 16.991 1.00 27.11 52 ARG B C 1
ATOM 3595 O O . ARG B 1 52 ? 22.919 35.372 16.267 1.00 26.62 52 ARG B O 1
ATOM 3616 N N . PRO B 1 53 ? 23.576 36.337 18.215 1.00 22.80 53 PRO B N 1
ATOM 3617 C CA . PRO B 1 53 ? 22.176 36.596 18.538 1.00 24.16 53 PRO B CA 1
ATOM 3618 C C . PRO B 1 53 ? 21.656 37.708 17.652 1.00 24.10 53 PRO B C 1
ATOM 3619 O O . PRO B 1 53 ? 22.393 38.641 17.333 1.00 27.16 53 PRO B O 1
ATOM 3630 N N . VAL B 1 54 ? 20.410 37.601 17.229 1.00 25.96 54 VAL B N 1
ATOM 3631 C CA . VAL B 1 54 ? 19.812 38.637 16.393 1.00 25.64 54 VAL B CA 1
ATOM 3632 C C . VAL B 1 54 ? 18.399 38.850 16.866 1.00 26.81 54 VAL B C 1
ATOM 3633 O O . VAL B 1 54 ? 17.862 38.026 17.591 1.00 24.38 54 VAL B O 1
ATOM 3646 N N . CYS B 1 55 ? 17.776 39.931 16.401 1.00 27.74 55 CYS B N 1
ATOM 3647 C CA . CYS B 1 55 ? 16.440 40.277 16.848 1.00 32.85 55 CYS B CA 1
ATOM 3648 C C . CYS B 1 55 ? 15.434 39.163 16.701 1.00 27.15 55 CYS B C 1
ATOM 3649 O O . CYS B 1 55 ? 15.453 38.387 15.734 1.00 31.24 55 CYS B O 1
ATOM 3656 N N . SER B 1 56 ? 14.550 39.176 17.696 1.00 35.58 56 SER B N 1
ATOM 3657 C CA . SER B 1 56 ? 13.521 38.192 17.969 1.00 32.77 56 SER B CA 1
ATOM 3658 C C . SER B 1 56 ? 14.115 37.209 18.965 1.00 28.93 56 SER B C 1
ATOM 3659 O O . SER B 1 56 ? 13.392 36.395 19.527 1.00 30.74 56 SER B O 1
ATOM 3667 N N . GLY B 1 57 ? 15.426 37.319 19.205 1.00 23.13 57 GLY B N 1
ATOM 3668 C CA . GLY B 1 57 ? 16.127 36.426 20.111 1.00 26.85 57 GLY B CA 1
ATOM 3669 C C . GLY B 1 57 ? 16.598 35.126 19.490 1.00 28.56 57 GLY B C 1
ATOM 3670 O O . GLY B 1 57 ? 16.824 34.147 20.205 1.00 27.15 57 GLY B O 1
ATOM 3674 N N . LYS B 1 58 ? 16.764 35.127 18.167 1.00 27.56 58 LYS B N 1
ATOM 3675 C CA . LYS B 1 58 ? 17.276 33.974 17.447 1.00 22.14 58 LYS B CA 1
ATOM 3676 C C . LYS B 1 58 ? 18.783 33.973 17.449 1.00 22.17 58 LYS B C 1
ATOM 3677 O O . LYS B 1 58 ? 19.402 34.977 17.777 1.00 24.67 58 LYS B O 1
ATOM 3696 N N . HIS B 1 59 ? 19.377 32.865 17.009 1.00 21.74 59 HIS B N 1
ATOM 3697 C CA . HIS B 1 59 ? 20.814 32.813 16.877 1.00 20.94 59 HIS B CA 1
ATOM 3698 C C . HIS B 1 59 ? 21.142 32.458 15.428 1.00 21.66 59 HIS B C 1
ATOM 3699 O O . HIS B 1 59 ? 20.610 31.503 14.876 1.00 21.64 59 HIS B O 1
ATOM 3713 N N . LEU B 1 60 ? 22.042 33.234 14.843 1.00 17.36 60 LEU B N 1
ATOM 3714 C CA . LEU B 1 60 ? 22.415 33.081 13.452 1.00 20.02 60 LEU B CA 1
ATOM 3715 C C . LEU B 1 60 ? 23.844 32.566 13.335 1.00 23.95 60 LEU B C 1
ATOM 3716 O O . LEU B 1 60 ? 24.804 33.215 13.767 1.00 22.92 60 LEU B O 1
ATOM 3732 N N . LEU B 1 61 ? 23.964 31.386 12.732 1.00 23.04 61 LEU B N 1
ATOM 3733 C CA . LEU B 1 61 ? 25.262 30.801 12.408 1.00 23.97 61 LEU B CA 1
ATOM 3734 C C . LEU B 1 61 ? 25.475 30.768 10.908 1.00 21.37 61 LEU B C 1
ATOM 3735 O O . LEU B 1 61 ? 24.621 30.265 10.186 1.00 23.37 61 LEU B O 1
ATOM 3751 N N . MET B 1 62 ? 26.620 31.268 10.455 1.00 21.00 62 MET B N 1
ATOM 3752 C CA . MET B 1 62 ? 27.059 31.067 9.073 1.00 24.60 62 MET B CA 1
ATOM 3753 C C . MET B 1 62 ? 28.456 30.486 9.040 1.00 20.89 62 MET B C 1
ATOM 3754 O O . MET B 1 62 ? 29.294 30.826 9.872 1.00 23.13 62 MET B O 1
ATOM 3768 N N . MET B 1 63 ? 28.694 29.598 8.075 1.00 21.65 63 MET B N 1
ATOM 3769 C CA . MET B 1 63 ? 29.996 29.029 7.839 1.00 20.30 63 MET B CA 1
ATOM 3770 C C . MET B 1 63 ? 30.262 28.922 6.337 1.00 24.79 63 MET B C 1
ATOM 3771 O O . MET B 1 63 ? 29.321 28.917 5.520 1.00 24.19 63 MET B O 1
ATOM 3785 N N . ARG B 1 64 ? 31.537 28.861 5.968 1.00 22.67 64 ARG B N 1
ATOM 3786 C CA . ARG B 1 64 ? 31.885 28.553 4.579 1.00 23.88 64 ARG B CA 1
ATOM 3787 C C . ARG B 1 64 ? 33.022 27.548 4.521 1.00 25.49 64 ARG B C 1
ATOM 3788 O O . ARG B 1 64 ? 33.696 27.267 5.526 1.00 25.31 64 ARG B O 1
ATOM 3809 N N . GLY B 1 65 ? 33.194 26.955 3.351 1.00 20.60 65 GLY B N 1
ATOM 3810 C CA . GLY B 1 65 ? 34.225 25.973 3.161 1.00 23.64 65 GLY B CA 1
ATOM 3811 C C . GLY B 1 65 ? 34.053 25.379 1.787 1.00 26.09 65 GLY B C 1
ATOM 3812 O O . GLY B 1 65 ? 33.275 25.893 0.972 1.00 24.44 65 GLY B O 1
ATOM 3816 N N . GLN B 1 66 ? 34.806 24.317 1.546 1.00 27.73 66 GLN B N 1
ATOM 3817 C CA . GLN B 1 66 ? 34.613 23.465 0.399 1.00 27.93 66 GLN B CA 1
ATOM 3818 C C . GLN B 1 66 ? 33.251 22.823 0.553 1.00 28.04 66 GLN B C 1
ATOM 3819 O O . GLN B 1 66 ? 32.751 22.658 1.669 1.00 24.34 66 GLN B O 1
ATOM 3833 N N . VAL B 1 67 ? 32.652 22.451 -0.560 1.00 24.95 67 VAL B N 1
ATOM 3834 C CA . VAL B 1 67 ? 31.356 21.791 -0.534 1.00 26.53 67 VAL B CA 1
ATOM 3835 C C . VAL B 1 67 ? 31.275 20.624 0.459 1.00 23.33 67 VAL B C 1
ATOM 3836 O O . VAL B 1 67 ? 30.334 20.549 1.246 1.00 22.33 67 VAL B O 1
ATOM 3849 N N . ALA B 1 68 ? 32.252 19.726 0.444 1.00 21.93 68 ALA B N 1
ATOM 3850 C CA . ALA B 1 68 ? 32.200 18.535 1.297 1.00 23.57 68 ALA B CA 1
ATOM 3851 C C . ALA B 1 68 ? 32.337 18.883 2.785 1.00 22.09 68 ALA B C 1
ATOM 3852 O O . ALA B 1 68 ? 31.804 18.180 3.640 1.00 21.79 68 ALA B O 1
ATOM 3859 N N . GLU B 1 69 ? 33.129 19.909 3.067 1.00 20.86 69 GLU B N 1
ATOM 3860 C CA . GLU B 1 69 ? 33.328 20.407 4.434 1.00 24.81 69 GLU B CA 1
ATOM 3861 C C . GLU B 1 69 ? 32.049 20.969 5.050 1.00 22.99 69 GLU B C 1
ATOM 3862 O O . GLU B 1 69 ? 31.674 20.615 6.171 1.00 23.44 69 GLU B O 1
ATOM 3874 N N . VAL B 1 70 ? 31.398 21.862 4.319 1.00 23.91 70 VAL B N 1
ATOM 3875 C CA . VAL B 1 70 ? 30.149 22.455 4.769 1.00 22.95 70 VAL B CA 1
ATOM 3876 C C . VAL B 1 70 ? 29.102 21.351 4.897 1.00 26.13 70 VAL B C 1
ATOM 3877 O O . VAL B 1 70 ? 28.379 21.302 5.870 1.00 22.02 70 VAL B O 1
ATOM 3890 N N . GLU B 1 71 ? 29.073 20.416 3.949 1.00 26.27 71 GLU B N 1
ATOM 3891 C CA . GLU B 1 71 ? 28.098 19.329 4.007 1.00 25.65 71 GLU B CA 1
ATOM 3892 C C . GLU B 1 71 ? 28.249 18.578 5.322 1.00 25.56 71 GLU B C 1
ATOM 3893 O O . GLU B 1 71 ? 27.261 18.248 5.987 1.00 24.99 71 GLU B O 1
ATOM 3905 N N . GLU B 1 72 ? 29.500 18.330 5.695 1.00 23.61 72 GLU B N 1
ATOM 3906 C CA . GLU B 1 72 ? 29.808 17.551 6.875 1.00 26.40 72 GLU B CA 1
ATOM 3907 C C . GLU B 1 72 ? 29.518 18.348 8.157 1.00 22.84 72 GLU B C 1
ATOM 3908 O O . GLU B 1 72 ? 28.922 17.831 9.097 1.00 23.68 72 GLU B O 1
ATOM 3920 N N . SER B 1 73 ? 29.959 19.598 8.194 1.00 23.24 73 SER B N 1
ATOM 3921 C CA . SER B 1 73 ? 29.668 20.477 9.338 1.00 21.56 73 SER B CA 1
ATOM 3922 C C . SER B 1 73 ? 28.163 20.611 9.585 1.00 23.65 73 SER B C 1
ATOM 3923 O O . SER B 1 73 ? 27.721 20.593 10.717 1.00 24.15 73 SER B O 1
ATOM 3931 N N . MET B 1 74 ? 27.389 20.748 8.512 1.00 22.97 74 MET B N 1
ATOM 3932 C CA . MET B 1 74 ? 25.945 20.924 8.617 1.00 22.84 74 MET B CA 1
ATOM 3933 C C . MET B 1 74 ? 25.235 19.671 9.118 1.00 27.84 74 MET B C 1
ATOM 3934 O O . MET B 1 74 ? 24.230 19.757 9.813 1.00 25.78 74 MET B O 1
ATOM 3948 N N . ILE B 1 75 ? 25.735 18.499 8.745 1.00 25.34 75 ILE B N 1
ATOM 3949 C CA . ILE B 1 75 ? 25.203 17.258 9.290 1.00 26.61 75 ILE B CA 1
ATOM 3950 C C . ILE B 1 75 ? 25.339 17.244 10.807 1.00 27.06 75 ILE B C 1
ATOM 3951 O O . ILE B 1 75 ? 24.419 16.865 11.515 1.00 29.95 75 ILE B O 1
ATOM 3967 N N . ALA B 1 76 ? 26.509 17.628 11.298 1.00 26.06 76 ALA B N 1
ATOM 3968 C CA . ALA B 1 76 ? 26.761 17.651 12.726 1.00 28.56 76 ALA B CA 1
ATOM 3969 C C . ALA B 1 76 ? 25.886 18.719 13.379 1.00 30.58 76 ALA B C 1
ATOM 3970 O O . ALA B 1 76 ? 25.334 18.508 14.450 1.00 28.99 76 ALA B O 1
ATOM 3977 N N . ALA B 1 77 ? 25.754 19.862 12.706 1.00 29.37 77 ALA B N 1
ATOM 3978 C CA . ALA B 1 77 ? 24.959 20.977 13.226 1.00 28.12 77 ALA B CA 1
ATOM 3979 C C . ALA B 1 77 ? 23.499 20.588 13.434 1.00 31.39 77 ALA B C 1
ATOM 3980 O O . ALA B 1 77 ? 22.920 20.889 14.474 1.00 28.33 77 ALA B O 1
ATOM 3987 N N . ARG B 1 78 ? 22.906 19.922 12.443 1.00 31.77 78 ARG B N 1
ATOM 3988 C CA . ARG B 1 78 ? 21.489 19.556 12.511 1.00 35.93 78 ARG B CA 1
ATOM 3989 C C . ARG B 1 78 ? 21.161 18.605 13.639 1.00 38.24 78 ARG B C 1
ATOM 3990 O O . ARG B 1 78 ? 20.104 18.729 14.259 1.00 40.37 78 ARG B O 1
ATOM 4011 N N . GLU B 1 79 ? 22.044 17.638 13.875 1.00 34.39 79 GLU B N 1
ATOM 4012 C CA . GLU B 1 79 ? 21.836 16.661 14.938 1.00 37.13 79 GLU B CA 1
ATOM 4013 C C . GLU B 1 79 ? 21.705 17.361 16.281 1.00 36.89 79 GLU B C 1
ATOM 4014 O O . GLU B 1 79 ? 20.769 17.114 17.034 1.00 38.91 79 GLU B O 1
ATOM 4026 N N . ILE B 1 80 ? 22.652 18.241 16.570 1.00 33.54 80 ILE B N 1
ATOM 4027 C CA . ILE B 1 80 ? 22.661 18.975 17.823 1.00 33.58 80 ILE B CA 1
ATOM 4028 C C . ILE B 1 80 ? 21.489 19.948 17.878 1.00 35.64 80 ILE B C 1
ATOM 4029 O O . ILE B 1 80 ? 20.801 20.039 18.893 1.00 35.61 80 ILE B O 1
ATOM 4045 N N . ALA B 1 81 ? 21.265 20.652 16.772 1.00 36.33 81 ALA B N 1
ATOM 4046 C CA . ALA B 1 81 ? 20.199 21.653 16.669 1.00 36.55 81 ALA B CA 1
ATOM 4047 C C . ALA B 1 81 ? 18.823 21.045 16.943 1.00 41.34 81 ALA B C 1
ATOM 4048 O O . ALA B 1 81 ? 17.957 21.688 17.543 1.00 39.85 81 ALA B O 1
ATOM 4055 N N . GLY B 1 82 ? 18.644 19.798 16.517 1.00 41.39 82 GLY B N 1
ATOM 4056 C CA . GLY B 1 82 ? 17.379 19.095 16.637 1.00 44.00 82 GLY B CA 1
ATOM 4057 C C . GLY B 1 82 ? 17.236 18.298 17.925 1.00 44.87 82 GLY B C 1
ATOM 4058 O O . GLY B 1 82 ? 16.228 17.624 18.122 1.00 52.81 82 GLY B O 1
ATOM 4062 N N . ALA B 1 83 ? 18.246 18.351 18.787 1.00 43.11 83 ALA B N 1
ATOM 4063 C CA . ALA B 1 83 ? 18.226 17.616 20.050 1.00 45.83 83 ALA B CA 1
ATOM 4064 C C . ALA B 1 83 ? 17.103 18.103 20.957 1.00 53.40 83 ALA B C 1
ATOM 4065 O O . ALA B 1 83 ? 16.770 19.290 20.952 1.00 55.21 83 ALA B O 1
ATOM 4072 N N . GLY B 1 84 ? 16.533 17.198 21.750 1.00 52.03 84 GLY B N 1
ATOM 4073 C CA . GLY B 1 84 ? 15.465 17.572 22.658 1.00 46.22 84 GLY B CA 1
ATOM 4074 C C . GLY B 1 84 ? 14.238 18.076 21.927 1.00 54.06 84 GLY B C 1
ATOM 4075 O O . GLY B 1 84 ? 13.682 17.387 21.069 1.00 52.11 84 GLY B O 1
ATOM 4076 N N . SER B 1 85 ? 13.811 19.284 22.280 1.00 54.66 85 SER B N 1
ATOM 4077 C CA . SER B 1 85 ? 12.673 19.921 21.629 1.00 54.77 85 SER B CA 1
ATOM 4078 C C . SER B 1 85 ? 12.996 20.367 20.208 1.00 53.57 85 SER B C 1
ATOM 4079 O O . SER B 1 85 ? 12.093 20.636 19.417 1.00 52.67 85 SER B O 1
ATOM 4082 N N . GLY B 1 86 ? 14.285 20.435 19.893 1.00 51.15 86 GLY B N 1
ATOM 4083 C CA . GLY B 1 86 ? 14.741 20.950 18.614 1.00 46.06 86 GLY B CA 1
ATOM 4084 C C . GLY B 1 86 ? 14.726 22.469 18.641 1.00 44.75 86 GLY B C 1
ATOM 4085 O O . GLY B 1 86 ? 13.838 23.073 19.245 1.00 45.94 86 GLY B O 1
ATOM 4088 N N . ALA B 1 87 ? 15.724 23.086 18.013 1.00 33.25 87 ALA B N 1
ATOM 4089 C CA . ALA B 1 87 ? 15.870 24.539 18.009 1.00 28.26 87 ALA B CA 1
ATOM 4090 C C . ALA B 1 87 ? 16.135 25.087 16.610 1.00 29.49 87 ALA B C 1
ATOM 4091 O O . ALA B 1 87 ? 16.420 26.270 16.456 1.00 29.54 87 ALA B O 1
ATOM 4098 N N . LEU B 1 88 ? 16.070 24.240 15.592 1.00 31.36 88 LEU B N 1
ATOM 4099 C CA . LEU B 1 88 ? 16.348 24.713 14.244 1.00 31.07 88 LEU B CA 1
ATOM 4100 C C . LEU B 1 88 ? 15.114 25.318 13.585 1.00 27.06 88 LEU B C 1
ATOM 4101 O O . LEU B 1 88 ? 14.133 24.629 13.309 1.00 28.92 88 LEU B O 1
ATOM 4117 N N . LEU B 1 89 ? 15.164 26.621 13.337 1.00 27.01 89 LEU B N 1
ATOM 4118 C CA . LEU B 1 89 ? 14.062 27.310 12.688 1.00 27.98 89 LEU B CA 1
ATOM 4119 C C . LEU B 1 89 ? 14.165 27.219 11.167 1.00 26.13 89 LEU B C 1
ATOM 4120 O O . LEU B 1 89 ? 13.164 27.034 10.472 1.00 26.34 89 LEU B O 1
ATOM 4136 N N . ASP B 1 90 ? 15.370 27.392 10.650 1.00 24.93 90 ASP B N 1
ATOM 4137 C CA . ASP B 1 90 ? 15.600 27.252 9.215 1.00 26.66 90 ASP B CA 1
ATOM 4138 C C . ASP B 1 90 ? 17.070 26.949 8.982 1.00 24.75 90 ASP B C 1
ATOM 4139 O O . ASP B 1 90 ? 17.905 27.118 9.880 1.00 25.14 90 ASP B O 1
ATOM 4148 N N . GLU B 1 91 ? 17.375 26.461 7.787 1.00 23.04 91 GLU B N 1
ATOM 4149 C CA . GLU B 1 91 ? 18.738 26.197 7.399 1.00 25.24 91 GLU B CA 1
ATOM 4150 C C . GLU B 1 91 ? 18.942 26.380 5.897 1.00 23.83 91 GLU B C 1
ATOM 4151 O O . GLU B 1 91 ? 17.993 26.366 5.122 1.00 23.86 91 GLU B O 1
ATOM 4163 N N . LEU B 1 92 ? 20.193 26.576 5.515 1.00 25.92 92 LEU B N 1
ATOM 4164 C CA . LEU B 1 92 ? 20.570 26.731 4.127 1.00 22.70 92 LEU B CA 1
ATOM 4165 C C . LEU B 1 92 ? 21.943 26.156 3.868 1.00 22.94 92 LEU B C 1
ATOM 4166 O O . LEU B 1 92 ? 22.882 26.375 4.642 1.00 21.86 92 LEU B O 1
ATOM 4182 N N . GLU B 1 93 ? 22.047 25.410 2.771 1.00 24.63 93 GLU B N 1
ATOM 4183 C CA . GLU B 1 93 ? 23.328 24.974 2.229 1.00 22.56 93 GLU B CA 1
ATOM 4184 C C . GLU B 1 93 ? 23.398 25.343 0.753 1.00 23.83 93 GLU B C 1
ATOM 4185 O O . GLU B 1 93 ? 22.635 24.822 -0.035 1.00 25.83 93 GLU B O 1
ATOM 4197 N N . LEU B 1 94 ? 24.319 26.235 0.403 1.00 24.39 94 LEU B N 1
ATOM 4198 C CA . LEU B 1 94 ? 24.587 26.621 -0.963 1.00 23.42 94 LEU B CA 1
ATOM 4199 C C . LEU B 1 94 ? 25.981 26.199 -1.343 1.00 24.87 94 LEU B C 1
ATOM 4200 O O . LEU B 1 94 ? 26.940 26.785 -0.848 1.00 20.55 94 LEU B O 1
ATOM 4216 N N . PRO B 1 95 ? 26.109 25.216 -2.266 1.00 22.98 95 PRO B N 1
ATOM 4217 C CA . PRO B 1 95 ? 27.455 24.797 -2.658 1.00 21.59 95 PRO B CA 1
ATOM 4218 C C . PRO B 1 95 ? 28.242 25.932 -3.277 1.00 19.86 95 PRO B C 1
ATOM 4219 O O . PRO B 1 95 ? 29.467 25.944 -3.218 1.00 18.83 95 PRO B O 1
ATOM 4230 N N . TYR B 1 96 ? 27.546 26.890 -3.864 1.00 15.97 96 TYR B N 1
ATOM 4231 C CA . TYR B 1 96 ? 28.231 27.912 -4.630 1.00 19.91 96 TYR B CA 1
ATOM 4232 C C . TYR B 1 96 ? 27.418 29.179 -4.493 1.00 23.05 96 TYR B C 1
ATOM 4233 O O . TYR B 1 96 ? 26.592 29.498 -5.338 1.00 20.91 96 TYR B O 1
ATOM 4251 N N . ALA B 1 97 ? 27.756 29.977 -3.493 1.00 23.04 97 ALA B N 1
ATOM 4252 C CA . ALA B 1 97 ? 26.975 31.171 -3.225 1.00 21.60 97 ALA B CA 1
ATOM 4253 C C . ALA B 1 97 ? 27.395 32.252 -4.189 1.00 20.00 97 ALA B C 1
ATOM 4254 O O . ALA B 1 97 ? 28.578 32.441 -4.457 1.00 24.99 97 ALA B O 1
ATOM 4261 N N . HIS B 1 98 ? 26.400 32.936 -4.738 1.00 24.03 98 HIS B N 1
ATOM 4262 C CA . HIS B 1 98 ? 26.627 33.961 -5.735 1.00 21.41 98 HIS B CA 1
ATOM 4263 C C . HIS B 1 98 ? 27.556 35.060 -5.229 1.00 22.72 98 HIS B C 1
ATOM 4264 O O . HIS B 1 98 ? 27.440 35.514 -4.093 1.00 23.28 98 HIS B O 1
ATOM 4278 N N . GLU B 1 99 ? 28.489 35.470 -6.078 1.00 22.93 99 GLU B N 1
ATOM 4279 C CA . GLU B 1 99 ? 29.468 36.486 -5.710 1.00 26.12 99 GLU B CA 1
ATOM 4280 C C . GLU B 1 99 ? 28.872 37.760 -5.106 1.00 25.27 99 GLU B C 1
ATOM 4281 O O . GLU B 1 99 ? 29.478 38.348 -4.211 1.00 24.35 99 GLU B O 1
ATOM 4293 N N . GLN B 1 100 ? 27.708 38.201 -5.585 1.00 24.21 100 GLN B N 1
ATOM 4294 C CA . GLN B 1 100 ? 27.097 39.439 -5.069 1.00 22.73 100 GLN B CA 1
ATOM 4295 C C . GLN B 1 100 ? 26.628 39.330 -3.628 1.00 24.59 100 GLN B C 1
ATOM 4296 O O . GLN B 1 100 ? 26.533 40.316 -2.907 1.00 24.40 100 GLN B O 1
ATOM 4310 N N . LEU B 1 101 ? 26.299 38.111 -3.240 1.00 24.36 101 LEU B N 1
ATOM 4311 C CA . LEU B 1 101 ? 25.688 37.827 -1.961 1.00 28.54 101 LEU B CA 1
ATOM 4312 C C . LEU B 1 101 ? 26.643 38.024 -0.781 1.00 26.87 101 LEU B C 1
ATOM 4313 O O . LEU B 1 101 ? 26.242 38.491 0.296 1.00 23.95 101 LEU B O 1
ATOM 4329 N N . TRP B 1 102 ? 27.915 37.721 -1.004 1.00 25.93 102 TRP B N 1
ATOM 4330 C CA . TRP B 1 102 ? 28.877 37.661 0.099 1.00 28.40 102 TRP B CA 1
ATOM 4331 C C . TRP B 1 102 ? 28.986 38.956 0.915 1.00 30.14 102 TRP B C 1
ATOM 4332 O O . TRP B 1 102 ? 29.064 38.911 2.149 1.00 31.13 102 TRP B O 1
ATOM 4353 N N . ARG B 1 103 ? 28.960 40.106 0.249 1.00 32.34 103 ARG B N 1
ATOM 4354 C CA . ARG B 1 103 ? 29.159 41.378 0.951 1.00 32.58 103 ARG B CA 1
ATOM 4355 C C . ARG B 1 103 ? 27.910 41.848 1.707 1.00 30.93 103 ARG B C 1
ATOM 4356 O O . ARG B 1 103 ? 27.941 42.875 2.388 1.00 32.88 103 ARG B O 1
ATOM 4377 N N . PHE B 1 104 ? 26.809 41.123 1.571 1.00 28.70 104 PHE B N 1
ATOM 4378 C CA . PHE B 1 104 ? 25.573 41.505 2.259 1.00 28.68 104 PHE B CA 1
ATOM 4379 C C . PHE B 1 104 ? 25.297 40.670 3.512 1.00 31.18 104 PHE B C 1
ATOM 4380 O O . PHE B 1 104 ? 24.338 40.923 4.232 1.00 29.72 104 PHE B O 1
ATOM 4397 N N . LEU B 1 105 ? 26.136 39.675 3.780 1.00 28.33 105 LEU B N 1
ATOM 4398 C CA . LEU B 1 105 ? 25.848 38.769 4.871 1.00 28.34 105 LEU B CA 1
ATOM 4399 C C . LEU B 1 105 ? 26.090 39.389 6.255 1.00 28.34 105 LEU B C 1
ATOM 4400 O O . LEU B 1 105 ? 25.336 39.117 7.186 1.00 26.61 105 LEU B O 1
ATOM 4416 N N . ASP B 1 106 ? 27.135 40.202 6.396 1.00 32.26 106 ASP B N 1
ATOM 4417 C CA . ASP B 1 106 ? 27.614 40.587 7.737 1.00 35.59 106 ASP B CA 1
ATOM 4418 C C . ASP B 1 106 ? 26.741 41.636 8.424 1.00 34.49 106 ASP B C 1
ATOM 4419 O O . ASP B 1 106 ? 26.548 41.605 9.640 1.00 35.74 106 ASP B O 1
ATOM 4428 N N . ALA B 1 107 ? 26.216 42.571 7.649 1.00 31.89 107 ALA B N 1
ATOM 4429 C CA . ALA B 1 107 ? 25.443 43.672 8.220 1.00 30.22 107 ALA B CA 1
ATOM 4430 C C . ALA B 1 107 ? 24.433 44.189 7.209 1.00 31.79 107 ALA B C 1
ATOM 4431 O O . ALA B 1 107 ? 24.584 43.940 6.001 1.00 31.21 107 ALA B O 1
ATOM 4438 N N . PRO B 1 108 ? 23.387 44.881 7.699 1.00 32.31 108 PRO B N 1
ATOM 4439 C CA . PRO B 1 108 ? 22.427 45.559 6.816 1.00 30.51 108 PRO B CA 1
ATOM 4440 C C . PRO B 1 108 ? 23.117 46.512 5.834 1.00 32.22 108 PRO B C 1
ATOM 4441 O O . PRO B 1 108 ? 24.069 47.207 6.185 1.00 33.92 108 PRO B O 1
ATOM 4452 N N . VAL B 1 109 ? 22.621 46.536 4.608 1.00 32.61 109 VAL B N 1
ATOM 4453 C CA . VAL B 1 109 ? 23.153 47.398 3.560 1.00 36.22 109 VAL B CA 1
ATOM 4454 C C . VAL B 1 109 ? 22.002 48.172 2.962 1.00 36.89 109 VAL B C 1
ATOM 4455 O O . VAL B 1 109 ? 20.990 47.579 2.608 1.00 35.75 109 VAL B O 1
ATOM 4468 N N . VAL B 1 110 ? 22.149 49.491 2.873 1.00 34.16 110 VAL B N 1
ATOM 4469 C CA . VAL B 1 110 ? 21.175 50.321 2.171 1.00 39.20 110 VAL B CA 1
ATOM 4470 C C . VAL B 1 110 ? 21.914 51.013 1.033 1.00 46.18 110 VAL B C 1
ATOM 4471 O O . VAL B 1 110 ? 22.962 51.620 1.241 1.00 48.48 110 VAL B O 1
ATOM 4484 N N . ALA B 1 111 ? 21.375 50.887 -0.176 1.00 44.28 111 ALA B N 1
ATOM 4485 C CA . ALA B 1 111 ? 21.979 51.487 -1.362 1.00 46.17 111 ALA B CA 1
ATOM 4486 C C . ALA B 1 111 ? 21.777 52.995 -1.400 1.00 45.71 111 ALA B C 1
ATOM 4487 O O . ALA B 1 111 ? 20.725 53.499 -1.006 1.00 47.14 111 ALA B O 1
ATOM 4494 N N . ASP B 1 112 ? 22.806 53.700 -1.864 1.00 53.82 112 ASP B N 1
ATOM 4495 C CA . ASP B 1 112 ? 22.761 55.149 -2.046 1.00 62.29 112 ASP B CA 1
ATOM 4496 C C . ASP B 1 112 ? 22.291 55.497 -3.454 1.00 59.62 112 ASP B C 1
ATOM 4497 O O . ASP B 1 112 ? 21.645 56.522 -3.666 1.00 57.41 112 ASP B O 1
ATOM 4506 N N . ALA B 1 113 ? 22.627 54.630 -4.407 1.00 54.18 113 ALA B N 1
ATOM 4507 C CA . ALA B 1 113 ? 22.401 54.885 -5.829 1.00 52.91 113 ALA B CA 1
ATOM 4508 C C . ALA B 1 113 ? 22.309 53.572 -6.609 1.00 59.14 113 ALA B C 1
ATOM 4509 O O . ALA B 1 113 ? 22.896 52.572 -6.187 1.00 53.80 113 ALA B O 1
ATOM 4516 N N . TRP B 1 114 ? 21.536 53.554 -7.702 1.00 52.88 114 TRP B N 1
ATOM 4517 C CA . TRP B 1 114 ? 21.519 52.395 -8.607 1.00 53.77 114 TRP B CA 1
ATOM 4518 C C . TRP B 1 114 ? 22.371 52.640 -9.851 1.00 51.66 114 TRP B C 1
ATOM 4519 O O . TRP B 1 114 ? 23.186 53.557 -9.881 1.00 62.43 114 TRP B O 1
ATOM 4540 N N . GLU B 1 119 ? 15.936 51.646 -14.365 1.00 42.84 119 GLU B N 1
ATOM 4541 C CA . GLU B 1 119 ? 15.947 50.384 -13.624 1.00 37.08 119 GLU B CA 1
ATOM 4542 C C . GLU B 1 119 ? 14.663 50.156 -12.833 1.00 30.95 119 GLU B C 1
ATOM 4543 O O . GLU B 1 119 ? 14.135 51.063 -12.193 1.00 30.26 119 GLU B O 1
ATOM 4554 N N . SER B 1 120 ? 14.175 48.926 -12.906 1.00 25.76 120 SER B N 1
ATOM 4555 C CA . SER B 1 120 ? 13.029 48.465 -12.134 1.00 21.82 120 SER B CA 1
ATOM 4556 C C . SER B 1 120 ? 13.536 47.797 -10.842 1.00 22.50 120 SER B C 1
ATOM 4557 O O . SER B 1 120 ? 14.722 47.498 -10.738 1.00 22.08 120 SER B O 1
ATOM 4565 N N . VAL B 1 121 ? 12.646 47.570 -9.873 1.00 23.98 121 VAL B N 1
ATOM 4566 C CA . VAL B 1 121 ? 13.047 47.009 -8.587 1.00 20.81 121 VAL B CA 1
ATOM 4567 C C . VAL B 1 121 ? 12.011 45.998 -8.086 1.00 20.76 121 VAL B C 1
ATOM 4568 O O . VAL B 1 121 ? 10.805 46.189 -8.266 1.00 21.27 121 VAL B O 1
ATOM 4581 N N . ILE B 1 122 ? 12.481 44.916 -7.457 1.00 23.04 122 ILE B N 1
ATOM 4582 C CA . ILE B 1 122 ? 11.584 44.116 -6.619 1.00 22.53 122 ILE B CA 1
ATOM 4583 C C . ILE B 1 122 ? 12.093 44.120 -5.187 1.00 21.99 122 ILE B C 1
ATOM 4584 O O . ILE B 1 122 ? 13.297 44.193 -4.929 1.00 21.57 122 ILE B O 1
ATOM 4600 N N . ILE B 1 123 ? 11.138 44.106 -4.265 1.00 23.03 123 ILE B N 1
ATOM 4601 C CA . ILE B 1 123 ? 11.397 44.094 -2.843 1.00 20.36 123 ILE B CA 1
ATOM 4602 C C . ILE B 1 123 ? 10.868 42.797 -2.314 1.00 19.36 123 ILE B C 1
ATOM 4603 O O . ILE B 1 123 ? 9.689 42.513 -2.448 1.00 22.56 123 ILE B O 1
ATOM 4619 N N . VAL B 1 124 ? 11.747 42.014 -1.694 1.00 21.95 124 VAL B N 1
ATOM 4620 C CA . VAL B 1 124 ? 11.382 40.699 -1.219 1.00 20.39 124 VAL B CA 1
ATOM 4621 C C . VAL B 1 124 ? 11.472 40.674 0.301 1.00 21.20 124 VAL B C 1
ATOM 4622 O O . VAL B 1 124 ? 12.483 41.039 0.886 1.00 22.51 124 VAL B O 1
ATOM 4635 N N . GLU B 1 125 ? 10.409 40.194 0.928 1.00 20.44 125 GLU B N 1
ATOM 4636 C CA . GLU B 1 125 ? 10.289 40.177 2.368 1.00 21.66 125 GLU B CA 1
ATOM 4637 C C . GLU B 1 125 ? 9.964 38.758 2.804 1.00 22.37 125 GLU B C 1
ATOM 4638 O O . GLU B 1 125 ? 8.968 38.188 2.357 1.00 20.87 125 GLU B O 1
ATOM 4650 N N . THR B 1 126 ? 10.841 38.186 3.638 1.00 23.73 126 THR B N 1
ATOM 4651 C CA . THR B 1 126 ? 10.786 36.771 4.018 1.00 23.16 126 THR B CA 1
ATOM 4652 C C . THR B 1 126 ? 10.672 36.581 5.527 1.00 22.78 126 THR B C 1
ATOM 4653 O O . THR B 1 126 ? 11.063 37.445 6.312 1.00 23.23 126 THR B O 1
ATOM 4664 N N . ALA B 1 127 ? 10.131 35.437 5.932 1.00 24.27 127 ALA B N 1
ATOM 4665 C CA . ALA B 1 127 ? 9.961 35.118 7.342 1.00 22.45 127 ALA B CA 1
ATOM 4666 C C . ALA B 1 127 ? 11.267 34.712 8.035 1.00 24.64 127 ALA B C 1
ATOM 4667 O O . ALA B 1 127 ? 11.377 34.810 9.262 1.00 26.39 127 ALA B O 1
ATOM 4674 N N . THR B 1 128 ? 12.236 34.220 7.270 1.00 22.31 128 THR B N 1
ATOM 4675 C CA . THR B 1 128 ? 13.530 33.834 7.829 1.00 23.30 128 THR B CA 1
ATOM 4676 C C . THR B 1 128 ? 14.679 34.451 7.049 1.00 22.41 128 THR B C 1
ATOM 4677 O O . THR B 1 128 ? 14.544 34.814 5.858 1.00 23.18 128 THR B O 1
ATOM 4688 N N . VAL B 1 129 ? 15.815 34.555 7.730 1.00 19.83 129 VAL B N 1
ATOM 4689 C CA . VAL B 1 129 ? 17.077 34.983 7.116 1.00 22.82 129 VAL B CA 1
ATOM 4690 C C . VAL B 1 129 ? 17.496 33.995 6.031 1.00 20.45 129 VAL B C 1
ATOM 4691 O O . VAL B 1 129 ? 17.903 34.414 4.929 1.00 21.18 129 VAL B O 1
ATOM 4704 N N . CYS B 1 130 ? 17.387 32.696 6.315 1.00 21.30 130 CYS B N 1
ATOM 4705 C CA . CYS B 1 130 ? 17.763 31.692 5.333 1.00 20.82 130 CYS B CA 1
ATOM 4706 C C . CYS B 1 130 ? 16.957 31.832 4.039 1.00 22.96 130 CYS B C 1
ATOM 4707 O O . CYS B 1 130 ? 17.516 31.683 2.972 1.00 19.71 130 CYS B O 1
ATOM 4715 N N . ALA B 1 131 ? 15.656 32.095 4.141 1.00 23.39 131 ALA B N 1
ATOM 4716 C CA . ALA B 1 131 ? 14.816 32.274 2.952 1.00 25.24 131 ALA B CA 1
ATOM 4717 C C . ALA B 1 131 ? 15.308 33.414 2.071 1.00 26.65 131 ALA B C 1
ATOM 4718 O O . ALA B 1 131 ? 15.323 33.281 0.840 1.00 21.41 131 ALA B O 1
ATOM 4725 N N . ALA B 1 132 ? 15.687 34.534 2.691 1.00 22.43 132 ALA B N 1
ATOM 4726 C CA . ALA B 1 132 ? 16.220 35.661 1.944 1.00 23.18 132 ALA B CA 1
ATOM 4727 C C . ALA B 1 132 ? 17.516 35.274 1.200 1.00 19.28 132 ALA B C 1
ATOM 4728 O O . ALA B 1 132 ? 17.672 35.555 0.028 1.00 18.46 132 ALA B O 1
ATOM 4735 N N . ILE B 1 133 ? 18.450 34.640 1.881 1.00 21.12 133 ILE B N 1
ATOM 4736 C CA . ILE B 1 133 ? 19.728 34.333 1.271 1.00 21.12 133 ILE B CA 1
ATOM 4737 C C . ILE B 1 133 ? 19.521 33.288 0.161 1.00 21.52 133 ILE B C 1
ATOM 4738 O O . ILE B 1 133 ? 20.113 33.370 -0.922 1.00 19.62 133 ILE B O 1
ATOM 4754 N N . ASP B 1 134 ? 18.656 32.321 0.442 1.00 21.17 134 ASP B N 1
ATOM 4755 C CA . ASP B 1 134 ? 18.373 31.238 -0.477 1.00 21.37 134 ASP B CA 1
ATOM 4756 C C . ASP B 1 134 ? 17.741 31.765 -1.772 1.00 25.32 134 ASP B C 1
ATOM 4757 O O . ASP B 1 134 ? 18.226 31.486 -2.891 1.00 22.04 134 ASP B O 1
ATOM 4766 N N . SER B 1 135 ? 16.654 32.512 -1.605 1.00 22.63 135 SER B N 1
ATOM 4767 C CA . SER B 1 135 ? 15.936 33.109 -2.723 1.00 21.67 135 SER B CA 1
ATOM 4768 C C . SER B 1 135 ? 16.783 34.141 -3.472 1.00 22.45 135 SER B C 1
ATOM 4769 O O . SER B 1 135 ? 16.698 34.221 -4.703 1.00 22.79 135 SER B O 1
ATOM 4777 N N . ALA B 1 136 ? 17.532 34.978 -2.765 1.00 18.52 136 ALA B N 1
ATOM 4778 C CA . ALA B 1 136 ? 18.412 35.927 -3.452 1.00 19.63 136 ALA B CA 1
ATOM 4779 C C . ALA B 1 136 ? 19.465 35.189 -4.317 1.00 19.82 136 ALA B C 1
ATOM 4780 O O . ALA B 1 136 ? 19.737 35.589 -5.452 1.00 15.96 136 ALA B O 1
ATOM 4787 N N . ASP B 1 137 ? 20.065 34.126 -3.789 1.00 22.01 137 ASP B N 1
ATOM 4788 C CA . ASP B 1 137 ? 21.040 33.371 -4.546 1.00 24.23 137 ASP B CA 1
ATOM 4789 C C . ASP B 1 137 ? 20.412 32.852 -5.842 1.00 21.40 137 ASP B C 1
ATOM 4790 O O . ASP B 1 137 ? 20.988 33.000 -6.906 1.00 18.18 137 ASP B O 1
ATOM 4799 N N . ALA B 1 138 ? 19.237 32.236 -5.724 1.00 20.34 138 ALA B N 1
ATOM 4800 C CA . ALA B 1 138 ? 18.514 31.707 -6.861 1.00 23.11 138 ALA B CA 1
ATOM 4801 C C . ALA B 1 138 ? 18.207 32.809 -7.887 1.00 22.16 138 ALA B C 1
ATOM 4802 O O . ALA B 1 138 ? 18.435 32.635 -9.073 1.00 19.49 138 ALA B O 1
ATOM 4809 N N . ALA B 1 139 ? 17.727 33.954 -7.403 1.00 21.61 139 ALA B N 1
ATOM 4810 C CA . ALA B 1 139 ? 17.401 35.086 -8.244 1.00 20.91 139 ALA B CA 1
ATOM 4811 C C . ALA B 1 139 ? 18.599 35.613 -9.028 1.00 22.96 139 ALA B C 1
ATOM 4812 O O . ALA B 1 139 ? 18.506 35.835 -10.240 1.00 22.22 139 ALA B O 1
ATOM 4819 N N . LEU B 1 140 ? 19.730 35.761 -8.352 1.00 20.17 140 LEU B N 1
ATOM 4820 C CA . LEU B 1 140 ? 20.926 36.315 -8.975 1.00 21.45 140 LEU B CA 1
ATOM 4821 C C . LEU B 1 140 ? 21.463 35.388 -10.070 1.00 21.68 140 LEU B C 1
ATOM 4822 O O . LEU B 1 140 ? 22.130 35.840 -10.989 1.00 21.91 140 LEU B O 1
ATOM 4838 N N . LYS B 1 141 ? 21.183 34.096 -9.932 1.00 19.13 141 LYS B N 1
ATOM 4839 C CA . LYS B 1 141 ? 21.626 33.094 -10.885 1.00 22.15 141 LYS B CA 1
ATOM 4840 C C . LYS B 1 141 ? 20.652 32.944 -12.050 1.00 20.80 141 LYS B C 1
ATOM 4841 O O . LYS B 1 141 ? 20.999 32.368 -13.078 1.00 20.70 141 LYS B O 1
ATOM 4860 N N . THR B 1 142 ? 19.432 33.446 -11.883 1.00 24.29 142 THR B N 1
ATOM 4861 C CA . THR B 1 142 ? 18.378 33.280 -12.868 1.00 24.57 142 THR B CA 1
ATOM 4862 C C . THR B 1 142 ? 18.340 34.410 -13.884 1.00 24.97 142 THR B C 1
ATOM 4863 O O . THR B 1 142 ? 18.096 34.172 -15.061 1.00 25.68 142 THR B O 1
ATOM 4874 N N . ALA B 1 143 ? 18.527 35.631 -13.411 1.00 21.23 143 ALA B N 1
ATOM 4875 C CA . ALA B 1 143 ? 18.478 36.818 -14.252 1.00 22.04 143 ALA B CA 1
ATOM 4876 C C . ALA B 1 143 ? 19.598 37.793 -13.902 1.00 22.60 143 ALA B C 1
ATOM 4877 O O . ALA B 1 143 ? 20.057 37.827 -12.762 1.00 23.31 143 ALA B O 1
ATOM 4884 N N . PRO B 1 144 ? 20.020 38.622 -14.861 1.00 24.07 144 PRO B N 1
ATOM 4885 C CA . PRO B 1 144 ? 21.130 39.529 -14.545 1.00 25.88 144 PRO B CA 1
ATOM 4886 C C . PRO B 1 144 ? 20.669 40.732 -13.723 1.00 27.51 144 PRO B C 1
ATOM 4887 O O . PRO B 1 144 ? 20.607 41.860 -14.200 1.00 26.00 144 PRO B O 1
ATOM 4898 N N . VAL B 1 145 ? 20.354 40.460 -12.466 1.00 24.21 145 VAL B N 1
ATOM 4899 C CA . VAL B 1 145 ? 19.872 41.475 -11.548 1.00 24.05 145 VAL B CA 1
ATOM 4900 C C . VAL B 1 145 ? 20.954 41.778 -10.527 1.00 24.90 145 VAL B C 1
ATOM 4901 O O . VAL B 1 145 ? 21.944 41.031 -10.387 1.00 23.17 145 VAL B O 1
ATOM 4914 N N . VAL B 1 146 ? 20.779 42.904 -9.848 1.00 25.70 146 VAL B N 1
ATOM 4915 C CA . VAL B 1 146 ? 21.742 43.384 -8.877 1.00 22.46 146 VAL B CA 1
ATOM 4916 C C . VAL B 1 146 ? 21.096 43.538 -7.503 1.00 25.03 146 VAL B C 1
ATOM 4917 O O . VAL B 1 146 ? 20.062 44.182 -7.338 1.00 25.15 146 VAL B O 1
ATOM 4930 N N . LEU B 1 147 ? 21.726 42.920 -6.518 1.00 22.70 147 LEU B N 1
ATOM 4931 C CA . LEU B 1 147 ? 21.329 43.049 -5.129 1.00 24.63 147 LEU B CA 1
ATOM 4932 C C . LEU B 1 147 ? 21.692 44.447 -4.613 1.00 23.93 147 LEU B C 1
ATOM 4933 O O . LEU B 1 147 ? 22.836 44.866 -4.721 1.00 26.63 147 LEU B O 1
ATOM 4949 N N . ARG B 1 148 ? 20.716 45.191 -4.096 1.00 26.06 148 ARG B N 1
ATOM 4950 C CA . ARG B 1 148 ? 20.988 46.564 -3.639 1.00 28.64 148 ARG B CA 1
ATOM 4951 C C . ARG B 1 148 ? 20.881 46.755 -2.134 1.00 28.24 148 ARG B C 1
ATOM 4952 O O . ARG B 1 148 ? 21.757 47.359 -1.523 1.00 29.50 148 ARG B O 1
ATOM 4973 N N . ASP B 1 149 ? 19.775 46.298 -1.557 1.00 28.84 149 ASP B N 1
ATOM 4974 C CA . ASP B 1 149 ? 19.515 46.447 -0.131 1.00 30.16 149 ASP B CA 1
ATOM 4975 C C . ASP B 1 149 ? 19.377 45.058 0.477 1.00 30.67 149 ASP B C 1
ATOM 4976 O O . ASP B 1 149 ? 18.951 44.114 -0.194 1.00 23.43 149 ASP B O 1
ATOM 4985 N N . MET B 1 150 ? 19.763 44.916 1.738 1.00 28.31 150 MET B N 1
ATOM 4986 C CA . MET B 1 150 ? 19.433 43.699 2.452 1.00 28.46 150 MET B CA 1
ATOM 4987 C C . MET B 1 150 ? 19.456 43.980 3.965 1.00 28.00 150 MET B C 1
ATOM 4988 O O . MET B 1 150 ? 20.235 44.804 4.455 1.00 28.07 150 MET B O 1
ATOM 5002 N N . ARG B 1 151 ? 18.539 43.346 4.682 1.00 24.89 151 ARG B N 1
ATOM 5003 C CA . ARG B 1 151 ? 18.514 43.412 6.126 1.00 25.96 151 ARG B CA 1
ATOM 5004 C C . ARG B 1 151 ? 18.096 42.042 6.620 1.00 25.20 151 ARG B C 1
ATOM 5005 O O . ARG B 1 151 ? 16.992 41.581 6.319 1.00 22.45 151 ARG B O 1
ATOM 5026 N N . LEU B 1 152 ? 18.990 41.402 7.374 1.00 22.73 152 LEU B N 1
ATOM 5027 C CA . LEU B 1 152 ? 18.740 40.087 7.934 1.00 22.11 152 LEU B CA 1
ATOM 5028 C C . LEU B 1 152 ? 18.483 40.233 9.437 1.00 24.76 152 LEU B C 1
ATOM 5029 O O . LEU B 1 152 ? 19.383 40.540 10.196 1.00 24.24 152 LEU B O 1
ATOM 5045 N N . ALA B 1 153 ? 17.223 40.037 9.811 1.00 25.90 153 ALA B N 1
ATOM 5046 C CA . ALA B 1 153 ? 16.744 39.967 11.188 1.00 28.31 153 ALA B CA 1
ATOM 5047 C C . ALA B 1 153 ? 16.787 41.278 11.970 1.00 28.17 153 ALA B C 1
ATOM 5048 O O . ALA B 1 153 ? 15.812 41.619 12.614 1.00 26.68 153 ALA B O 1
ATOM 5055 N N . ILE B 1 154 ? 17.920 41.975 11.951 1.00 28.79 154 ILE B N 1
ATOM 5056 C CA . ILE B 1 154 ? 18.165 43.037 12.918 1.00 32.43 154 ILE B CA 1
ATOM 5057 C C . ILE B 1 154 ? 17.229 44.224 12.744 1.00 28.08 154 ILE B C 1
ATOM 5058 O O . ILE B 1 154 ? 17.156 44.854 11.677 1.00 31.95 154 ILE B O 1
ATOM 5074 N N . GLY B 1 155 ? 16.498 44.517 13.813 1.00 27.08 155 GLY B N 1
ATOM 5075 C CA . GLY B 1 155 ? 15.612 45.666 13.821 1.00 27.97 155 GLY B CA 1
ATOM 5076 C C . GLY B 1 155 ? 14.268 45.413 13.171 1.00 28.68 155 GLY B C 1
ATOM 5077 O O . GLY B 1 155 ? 13.423 46.304 13.124 1.00 25.48 155 GLY B O 1
ATOM 5081 N N . ILE B 1 156 ? 14.074 44.216 12.630 1.00 26.54 156 ILE B N 1
ATOM 5082 C CA . ILE B 1 156 ? 12.804 43.886 12.000 1.00 25.37 156 ILE B CA 1
ATOM 5083 C C . ILE B 1 156 ? 12.310 42.534 12.532 1.00 23.79 156 ILE B C 1
ATOM 5084 O O . ILE B 1 156 ? 11.675 41.748 11.825 1.00 27.24 156 ILE B O 1
ATOM 5100 N N . ALA B 1 157 ? 12.598 42.301 13.810 1.00 24.83 157 ALA B N 1
ATOM 5101 C CA . ALA B 1 157 ? 12.022 41.188 14.563 1.00 23.88 157 ALA B CA 1
ATOM 5102 C C . ALA B 1 157 ? 12.254 39.815 13.923 1.00 25.50 157 ALA B C 1
ATOM 5103 O O . ALA B 1 157 ? 11.386 38.946 13.980 1.00 30.26 157 ALA B O 1
ATOM 5110 N N . GLY B 1 158 ? 13.414 39.614 13.307 1.00 23.42 158 GLY B N 1
ATOM 5111 C CA . GLY B 1 158 ? 13.764 38.303 12.777 1.00 23.33 158 GLY B CA 1
ATOM 5112 C C . GLY B 1 158 ? 13.410 38.073 11.317 1.00 24.48 158 GLY B C 1
ATOM 5113 O O . GLY B 1 158 ? 13.829 37.072 10.728 1.00 23.51 158 GLY B O 1
ATOM 5117 N N . LYS B 1 159 ? 12.645 38.995 10.736 1.00 26.23 159 LYS B N 1
ATOM 5118 C CA . LYS B 1 159 ? 12.344 38.960 9.321 1.00 25.06 159 LYS B CA 1
ATOM 5119 C C . LYS B 1 159 ? 13.586 39.294 8.523 1.00 22.67 159 LYS B C 1
ATOM 5120 O O . LYS B 1 159 ? 14.616 39.680 9.060 1.00 20.23 159 LYS B O 1
ATOM 5139 N N . ALA B 1 160 ? 13.455 39.209 7.213 1.00 23.72 160 ALA B N 1
ATOM 5140 C CA . ALA B 1 160 ? 14.536 39.601 6.333 1.00 23.52 160 ALA B CA 1
ATOM 5141 C C . ALA B 1 160 ? 13.927 40.218 5.095 1.00 19.44 160 ALA B C 1
ATOM 5142 O O . ALA B 1 160 ? 12.787 39.926 4.740 1.00 21.45 160 ALA B O 1
ATOM 5149 N N . PHE B 1 161 ? 14.664 41.114 4.462 1.00 20.66 161 PHE B N 1
ATOM 5150 C CA . PHE B 1 161 ? 14.263 41.569 3.155 1.00 19.64 161 PHE B CA 1
ATOM 5151 C C . PHE B 1 161 ? 15.469 41.935 2.335 1.00 20.25 161 PHE B C 1
ATOM 5152 O O . PHE B 1 161 ? 16.546 42.158 2.863 1.00 19.90 161 PHE B O 1
ATOM 5169 N N . PHE B 1 162 ? 15.272 41.993 1.020 1.00 22.00 162 PHE B N 1
ATOM 5170 C CA . PHE B 1 162 ? 16.312 42.469 0.128 1.00 21.41 162 PHE B CA 1
ATOM 5171 C C . PHE B 1 162 ? 15.648 43.041 -1.129 1.00 19.27 162 PHE B C 1
ATOM 5172 O O . PHE B 1 162 ? 14.459 42.825 -1.376 1.00 19.18 162 PHE B O 1
ATOM 5189 N N . THR B 1 163 ? 16.417 43.820 -1.873 1.00 19.23 163 THR B N 1
ATOM 5190 C CA . THR B 1 163 ? 15.959 44.377 -3.128 1.00 23.27 163 THR B CA 1
ATOM 5191 C C . THR B 1 163 ? 16.867 43.979 -4.265 1.00 23.57 163 THR B C 1
ATOM 5192 O O . THR B 1 163 ? 18.078 43.859 -4.098 1.00 23.73 163 THR B O 1
ATOM 5203 N N . LEU B 1 164 ? 16.255 43.771 -5.427 1.00 22.34 164 LEU B N 1
ATOM 5204 C CA . LEU B 1 164 ? 16.972 43.450 -6.654 1.00 23.96 164 LEU B CA 1
ATOM 5205 C C . LEU B 1 164 ? 16.553 44.446 -7.726 1.00 23.60 164 LEU B C 1
ATOM 5206 O O . LEU B 1 164 ? 15.350 44.694 -7.899 1.00 22.05 164 LEU B O 1
ATOM 5222 N N . THR B 1 165 ? 17.524 45.015 -8.436 1.00 22.61 165 THR B N 1
ATOM 5223 C CA . THR B 1 165 ? 17.205 45.886 -9.569 1.00 26.38 165 THR B CA 1
ATOM 5224 C C . THR B 1 165 ? 17.738 45.350 -10.883 1.00 21.41 165 THR B C 1
ATOM 5225 O O . THR B 1 165 ? 18.680 44.548 -10.913 1.00 25.57 165 THR B O 1
ATOM 5236 N N . GLY B 1 166 ? 17.139 45.842 -11.968 1.00 24.47 166 GLY B N 1
ATOM 5237 C CA . GLY B 1 166 ? 17.475 45.433 -13.322 1.00 25.15 166 GLY B CA 1
ATOM 5238 C C . GLY B 1 166 ? 16.380 45.854 -14.294 1.00 26.50 166 GLY B C 1
ATOM 5239 O O . GLY B 1 166 ? 15.483 46.638 -13.932 1.00 21.90 166 GLY B O 1
ATOM 5243 N N . GLU B 1 167 ? 16.438 45.325 -15.521 1.00 23.42 167 GLU B N 1
ATOM 5244 C CA . GLU B 1 167 ? 15.396 45.537 -16.513 1.00 27.50 167 GLU B CA 1
ATOM 5245 C C . GLU B 1 167 ? 14.148 44.905 -15.987 1.00 22.36 167 GLU B C 1
ATOM 5246 O O . GLU B 1 167 ? 14.217 43.957 -15.224 1.00 25.19 167 GLU B O 1
ATOM 5258 N N . LEU B 1 168 ? 13.008 45.419 -16.398 1.00 22.62 168 LEU B N 1
ATOM 5259 C CA . LEU B 1 168 ? 11.729 44.934 -15.898 1.00 21.68 168 LEU B CA 1
ATOM 5260 C C . LEU B 1 168 ? 11.527 43.437 -16.046 1.00 26.28 168 LEU B C 1
ATOM 5261 O O . LEU B 1 168 ? 11.128 42.758 -15.090 1.00 25.33 168 LEU B O 1
ATOM 5277 N N . ALA B 1 169 ? 11.801 42.913 -17.237 1.00 25.18 169 ALA B N 1
ATOM 5278 C CA . ALA B 1 169 ? 11.644 41.490 -17.468 1.00 24.96 169 ALA B CA 1
ATOM 5279 C C . ALA B 1 169 ? 12.612 40.677 -16.622 1.00 21.74 169 ALA B C 1
ATOM 5280 O O . ALA B 1 169 ? 12.277 39.581 -16.213 1.00 21.13 169 ALA B O 1
ATOM 5287 N N . ASP B 1 170 ? 13.809 41.216 -16.391 1.00 20.07 170 ASP B N 1
ATOM 5288 C CA . ASP B 1 170 ? 14.806 40.547 -15.574 1.00 24.10 170 ASP B CA 1
ATOM 5289 C C . ASP B 1 170 ? 14.312 40.389 -14.129 1.00 22.51 170 ASP B C 1
ATOM 5290 O O . ASP B 1 170 ? 14.409 39.293 -13.554 1.00 22.77 170 ASP B O 1
ATOM 5299 N N . VAL B 1 171 ? 13.765 41.450 -13.534 1.00 20.89 171 VAL B N 1
ATOM 5300 C CA . VAL B 1 171 ? 13.341 41.332 -12.145 1.00 25.05 171 VAL B CA 1
ATOM 5301 C C . VAL B 1 171 ? 12.049 40.514 -12.051 1.00 23.78 171 VAL B C 1
ATOM 5302 O O . VAL B 1 171 ? 11.778 39.898 -11.014 1.00 23.78 171 VAL B O 1
ATOM 5315 N N . GLU B 1 172 ? 11.265 40.466 -13.123 1.00 23.84 172 GLU B N 1
ATOM 5316 C CA . GLU B 1 172 ? 10.081 39.601 -13.130 1.00 23.43 172 GLU B CA 1
ATOM 5317 C C . GLU B 1 172 ? 10.504 38.137 -13.178 1.00 25.18 172 GLU B C 1
ATOM 5318 O O . GLU B 1 172 ? 9.908 37.288 -12.510 1.00 27.41 172 GLU B O 1
ATOM 5330 N N . ALA B 1 173 ? 11.536 37.839 -13.963 1.00 23.64 173 ALA B N 1
ATOM 5331 C CA . ALA B 1 173 ? 12.054 36.478 -14.025 1.00 26.30 173 ALA B CA 1
ATOM 5332 C C . ALA B 1 173 ? 12.611 36.069 -12.653 1.00 24.02 173 ALA B C 1
ATOM 5333 O O . ALA B 1 173 ? 12.302 34.997 -12.138 1.00 24.10 173 ALA B O 1
ATOM 5340 N N . ALA B 1 174 ? 13.423 36.940 -12.067 1.00 24.04 174 ALA B N 1
ATOM 5341 C CA . ALA B 1 174 ? 13.943 36.728 -10.718 1.00 23.90 174 ALA B CA 1
ATOM 5342 C C . ALA B 1 174 ? 12.815 36.514 -9.707 1.00 22.31 174 ALA B C 1
ATOM 5343 O O . ALA B 1 174 ? 12.895 35.649 -8.855 1.00 19.95 174 ALA B O 1
ATOM 5350 N N . ALA B 1 175 ? 11.748 37.293 -9.821 1.00 25.73 175 ALA B N 1
ATOM 5351 C CA . ALA B 1 175 ? 10.651 37.220 -8.865 1.00 24.28 175 ALA B CA 1
ATOM 5352 C C . ALA B 1 175 ? 9.982 35.846 -8.852 1.00 21.75 175 ALA B C 1
ATOM 5353 O O . ALA B 1 175 ? 9.614 35.336 -7.793 1.00 22.45 175 ALA B O 1
ATOM 5360 N N . GLU B 1 176 ? 9.834 35.237 -10.024 1.00 26.88 176 GLU B N 1
ATOM 5361 C CA . GLU B 1 176 ? 9.282 33.882 -10.113 1.00 27.19 176 GLU B CA 1
ATOM 5362 C C . GLU B 1 176 ? 10.126 32.858 -9.372 1.00 24.36 176 GLU B C 1
ATOM 5363 O O . GLU B 1 176 ? 9.609 31.970 -8.715 1.00 25.18 176 GLU B O 1
ATOM 5375 N N . VAL B 1 177 ? 11.436 32.951 -9.526 1.00 22.97 177 VAL B N 1
ATOM 5376 C CA . VAL B 1 177 ? 12.326 32.024 -8.871 1.00 26.24 177 VAL B CA 1
ATOM 5377 C C . VAL B 1 177 ? 12.290 32.273 -7.349 1.00 24.45 177 VAL B C 1
ATOM 5378 O O . VAL B 1 177 ? 12.360 31.330 -6.566 1.00 26.47 177 VAL B O 1
ATOM 5391 N N . VAL B 1 178 ? 12.186 33.536 -6.946 1.00 21.64 178 VAL B N 1
ATOM 5392 C CA . VAL B 1 178 ? 12.133 33.881 -5.524 1.00 23.73 178 VAL B CA 1
ATOM 5393 C C . VAL B 1 178 ? 10.934 33.210 -4.884 1.00 25.29 178 VAL B C 1
ATOM 5394 O O . VAL B 1 178 ? 11.078 32.563 -3.847 1.00 22.25 178 VAL B O 1
ATOM 5407 N N . ARG B 1 179 ? 9.766 33.332 -5.518 1.00 24.40 179 ARG B N 1
ATOM 5408 C CA . ARG B 1 179 ? 8.562 32.678 -5.015 1.00 27.17 179 ARG B CA 1
ATOM 5409 C C . ARG B 1 179 ? 8.769 31.177 -4.873 1.00 24.82 179 ARG B C 1
ATOM 5410 O O . ARG B 1 179 ? 8.434 30.597 -3.850 1.00 29.40 179 ARG B O 1
ATOM 5431 N N . GLU B 1 180 ? 9.320 30.545 -5.898 1.00 23.96 180 GLU B N 1
ATOM 5432 C CA . GLU B 1 180 ? 9.479 29.103 -5.859 1.00 28.74 180 GLU B CA 1
ATOM 5433 C C . GLU B 1 180 ? 10.456 28.698 -4.756 1.00 29.17 180 GLU B C 1
ATOM 5434 O O . GLU B 1 180 ? 10.205 27.772 -3.979 1.00 29.10 180 GLU B O 1
ATOM 5446 N N . ARG B 1 181 ? 11.574 29.401 -4.684 1.00 27.27 181 ARG B N 1
ATOM 5447 C CA . ARG B 1 181 ? 12.585 29.051 -3.724 1.00 27.02 181 ARG B CA 1
ATOM 5448 C C . ARG B 1 181 ? 12.098 29.342 -2.272 1.00 27.52 181 ARG B C 1
ATOM 5449 O O . ARG B 1 181 ? 12.345 28.544 -1.370 1.00 25.75 181 ARG B O 1
ATOM 5470 N N . CYS B 1 182 ? 11.376 30.440 -2.048 1.00 26.60 182 CYS B N 1
ATOM 5471 C CA . CYS B 1 182 ? 10.912 30.763 -0.685 1.00 26.73 182 CYS B CA 1
ATOM 5472 C C . CYS B 1 182 ? 9.811 29.842 -0.192 1.00 28.41 182 CYS B C 1
ATOM 5473 O O . CYS B 1 182 ? 9.751 29.505 0.994 1.00 25.05 182 CYS B O 1
ATOM 5481 N N . GLY B 1 183 ? 8.921 29.461 -1.100 1.00 30.39 183 GLY B N 1
ATOM 5482 C CA . GLY B 1 183 ? 7.698 28.806 -0.691 1.00 33.91 183 GLY B CA 1
ATOM 5483 C C . GLY B 1 183 ? 6.955 29.654 0.329 1.00 25.94 183 GLY B C 1
ATOM 5484 O O . GLY B 1 183 ? 6.843 30.862 0.174 1.00 31.65 183 GLY B O 1
ATOM 5488 N N . ALA B 1 184 ? 6.465 29.014 1.382 1.00 29.33 184 ALA B N 1
ATOM 5489 C CA . ALA B 1 184 ? 5.655 29.692 2.403 1.00 33.48 184 ALA B CA 1
ATOM 5490 C C . ALA B 1 184 ? 6.440 30.675 3.272 1.00 32.21 184 ALA B C 1
ATOM 5491 O O . ALA B 1 184 ? 5.846 31.423 4.057 1.00 34.82 184 ALA B O 1
ATOM 5498 N N . ARG B 1 185 ? 7.756 30.703 3.114 1.00 27.41 185 ARG B N 1
ATOM 5499 C CA . ARG B 1 185 ? 8.598 31.623 3.873 1.00 28.05 185 ARG B CA 1
ATOM 5500 C C . ARG B 1 185 ? 8.528 33.035 3.296 1.00 26.17 185 ARG B C 1
ATOM 5501 O O . ARG B 1 185 ? 8.947 33.999 3.937 1.00 27.57 185 ARG B O 1
ATOM 5522 N N . LEU B 1 186 ? 7.996 33.162 2.085 1.00 28.05 186 LEU B N 1
ATOM 5523 C CA . LEU B 1 186 ? 7.808 34.470 1.474 1.00 25.54 186 LEU B CA 1
ATOM 5524 C C . LEU B 1 186 ? 6.660 35.182 2.162 1.00 25.32 186 LEU B C 1
ATOM 5525 O O . LEU B 1 186 ? 5.592 34.609 2.325 1.00 28.09 186 LEU B O 1
ATOM 5541 N N . LEU B 1 187 ? 6.906 36.399 2.632 1.00 24.01 187 LEU B N 1
ATOM 5542 C CA . LEU B 1 187 ? 5.868 37.201 3.271 1.00 25.89 187 LEU B CA 1
ATOM 5543 C C . LEU B 1 187 ? 5.222 38.157 2.275 1.00 27.31 187 LEU B C 1
ATOM 5544 O O . LEU B 1 187 ? 4.002 38.264 2.209 1.00 26.94 187 LEU B O 1
ATOM 5560 N N . GLU B 1 188 ? 6.047 38.845 1.499 1.00 25.84 188 GLU B N 1
ATOM 5561 C CA . GLU B 1 188 ? 5.566 39.802 0.532 1.00 27.02 188 GLU B CA 1
ATOM 5562 C C . GLU B 1 188 ? 6.624 40.038 -0.519 1.00 26.43 188 GLU B C 1
ATOM 5563 O O . GLU B 1 188 ? 7.816 40.039 -0.224 1.00 24.34 188 GLU B O 1
ATOM 5575 N N . LEU B 1 189 ? 6.171 40.206 -1.756 1.00 25.84 189 LEU B N 1
ATOM 5576 C CA . LEU B 1 189 ? 7.059 40.559 -2.852 1.00 25.54 189 LEU B CA 1
ATOM 5577 C C . LEU B 1 189 ? 6.402 41.690 -3.618 1.00 26.61 189 LEU B C 1
ATOM 5578 O O . LEU B 1 189 ? 5.284 41.543 -4.105 1.00 24.57 189 LEU B O 1
ATOM 5594 N N . ALA B 1 190 ? 7.123 42.792 -3.774 1.00 21.88 190 ALA B N 1
ATOM 5595 C CA . ALA B 1 190 ? 6.590 43.951 -4.467 1.00 24.40 190 ALA B CA 1
ATOM 5596 C C . ALA B 1 190 ? 7.455 44.222 -5.684 1.00 27.12 190 ALA B C 1
ATOM 5597 O O . ALA B 1 190 ? 8.674 44.068 -5.642 1.00 24.21 190 ALA B O 1
ATOM 5604 N N . CYS B 1 191 ? 6.806 44.571 -6.786 1.00 24.83 191 CYS B N 1
ATOM 5605 C CA . CYS B 1 191 ? 7.520 44.950 -8.000 1.00 25.78 191 CYS B CA 1
ATOM 5606 C C . CYS B 1 191 ? 7.128 46.368 -8.403 1.00 26.93 191 CYS B C 1
ATOM 5607 O O . CYS B 1 191 ? 5.948 46.694 -8.499 1.00 29.92 191 CYS B O 1
ATOM 5615 N N . ILE B 1 192 ? 8.121 47.216 -8.624 1.00 24.61 192 ILE B N 1
ATOM 5616 C CA . ILE B 1 192 ? 7.871 48.568 -9.090 1.00 25.39 192 ILE B CA 1
ATOM 5617 C C . ILE B 1 192 ? 8.603 48.790 -10.410 1.00 24.53 192 ILE B C 1
ATOM 5618 O O . ILE B 1 192 ? 9.839 48.874 -10.438 1.00 21.85 192 ILE B O 1
ATOM 5634 N N . ALA B 1 193 ? 7.843 48.874 -11.509 1.00 25.37 193 ALA B N 1
ATOM 5635 C CA . ALA B 1 193 ? 8.458 48.957 -12.825 1.00 20.99 193 ALA B CA 1
ATOM 5636 C C . ALA B 1 193 ? 9.202 50.262 -12.997 1.00 21.37 193 ALA B C 1
ATOM 5637 O O . ALA B 1 193 ? 10.309 50.292 -13.544 1.00 22.85 193 ALA B O 1
ATOM 5644 N N . ARG B 1 194 ? 8.596 51.339 -12.507 1.00 19.54 194 ARG B N 1
ATOM 5645 C CA . ARG B 1 194 ? 9.193 52.654 -12.625 1.00 21.39 194 ARG B CA 1
ATOM 5646 C C . ARG B 1 194 ? 9.029 53.440 -11.327 1.00 21.78 194 ARG B C 1
ATOM 5647 O O . ARG B 1 194 ? 8.046 54.158 -11.131 1.00 23.14 194 ARG B O 1
ATOM 5668 N N . PRO B 1 195 ? 9.989 53.287 -10.416 1.00 23.52 195 PRO B N 1
ATOM 5669 C CA . PRO B 1 195 ? 9.908 54.065 -9.160 1.00 22.31 195 PRO B CA 1
ATOM 5670 C C . PRO B 1 195 ? 9.881 55.585 -9.386 1.00 23.89 195 PRO B C 1
ATOM 5671 O O . PRO B 1 195 ? 10.583 56.028 -10.282 1.00 28.58 195 PRO B O 1
ATOM 5682 N N . VAL B 1 196 ? 9.128 56.378 -8.602 1.00 26.33 196 VAL B N 1
ATOM 5683 C CA . VAL B 1 196 ? 9.220 57.845 -8.731 1.00 24.27 196 VAL B CA 1
ATOM 5684 C C . VAL B 1 196 ? 10.654 58.278 -8.589 1.00 29.96 196 VAL B C 1
ATOM 5685 O O . VAL B 1 196 ? 11.447 57.607 -7.903 1.00 26.00 196 VAL B O 1
ATOM 5698 N N . ASP B 1 197 ? 10.963 59.425 -9.184 1.00 29.58 197 ASP B N 1
ATOM 5699 C CA . ASP B 1 197 ? 12.308 59.982 -9.133 1.00 43.15 197 ASP B CA 1
ATOM 5700 C C . ASP B 1 197 ? 12.814 60.116 -7.707 1.00 37.42 197 ASP B C 1
ATOM 5701 O O . ASP B 1 197 ? 13.981 59.846 -7.444 1.00 39.98 197 ASP B O 1
ATOM 5710 N N . GLU B 1 198 ? 11.920 60.489 -6.792 1.00 33.29 198 GLU B N 1
ATOM 5711 C CA . GLU B 1 198 ? 12.281 60.708 -5.397 1.00 35.47 198 GLU B CA 1
ATOM 5712 C C . GLU B 1 198 ? 12.734 59.460 -4.677 1.00 34.24 198 GLU B C 1
ATOM 5713 O O . GLU B 1 198 ? 13.384 59.561 -3.643 1.00 29.29 198 GLU B O 1
ATOM 5725 N N . LEU B 1 199 ? 12.284 58.305 -5.153 1.00 29.96 199 LEU B N 1
ATOM 5726 C CA . LEU B 1 199 ? 12.646 57.023 -4.553 1.00 28.40 199 LEU B CA 1
ATOM 5727 C C . LEU B 1 199 ? 13.801 56.312 -5.240 1.00 32.46 199 LEU B C 1
ATOM 5728 O O . LEU B 1 199 ? 14.447 55.450 -4.643 1.00 31.12 199 LEU B O 1
ATOM 5744 N N . ARG B 1 200 ? 14.053 56.680 -6.491 1.00 32.72 200 ARG B N 1
ATOM 5745 C CA . ARG B 1 200 ? 15.064 56.019 -7.304 1.00 36.20 200 ARG B CA 1
ATOM 5746 C C . ARG B 1 200 ? 16.452 56.079 -6.664 1.00 38.10 200 ARG B C 1
ATOM 5747 O O . ARG B 1 200 ? 16.924 57.137 -6.233 1.00 34.82 200 ARG B O 1
ATOM 5768 N N . GLY B 1 201 ? 17.087 54.918 -6.565 1.00 34.29 201 GLY B N 1
ATOM 5769 C CA . GLY B 1 201 ? 18.389 54.837 -5.942 1.00 43.53 201 GLY B CA 1
ATOM 5770 C C . GLY B 1 201 ? 18.280 54.584 -4.450 1.00 45.64 201 GLY B C 1
ATOM 5771 O O . GLY B 1 201 ? 18.870 53.626 -3.946 1.00 50.70 201 GLY B O 1
ATOM 5775 N N . ARG B 1 202 ? 17.584 55.468 -3.737 1.00 38.46 202 ARG B N 1
ATOM 5776 C CA . ARG B 1 202 ? 17.404 55.310 -2.301 1.00 41.34 202 ARG B CA 1
ATOM 5777 C C . ARG B 1 202 ? 15.952 55.006 -1.879 1.00 34.22 202 ARG B C 1
ATOM 5778 O O . ARG B 1 202 ? 15.121 55.906 -1.803 1.00 36.13 202 ARG B O 1
ATOM 5799 N N . LEU B 1 203 ? 15.707 53.790 -1.407 1.00 31.92 203 LEU B N 1
ATOM 5800 C CA . LEU B 1 203 ? 14.355 53.354 -1.046 1.00 30.48 203 LEU B CA 1
ATOM 5801 C C . LEU B 1 203 ? 14.114 53.454 0.460 1.00 29.54 203 LEU B C 1
ATOM 5802 O O . LEU B 1 203 ? 12.980 53.451 0.929 1.00 27.17 203 LEU B O 1
ATOM 5818 N N . PHE B 1 204 ? 15.208 53.458 1.197 1.00 26.36 204 PHE B N 1
ATOM 5819 C CA . PHE B 1 204 ? 15.170 53.481 2.655 1.00 30.16 204 PHE B CA 1
ATOM 5820 C C . PHE B 1 204 ? 16.004 54.664 3.109 1.00 33.93 204 PHE B C 1
ATOM 5821 O O . PHE B 1 204 ? 17.162 54.812 2.699 1.00 34.82 204 PHE B O 1
ATOM 5838 N N . PHE B 1 205 ? 15.391 55.530 3.916 1.00 32.46 205 PHE B N 1
ATOM 5839 C CA . PHE B 1 205 ? 16.040 56.744 4.393 1.00 33.53 205 PHE B CA 1
ATOM 5840 C C . PHE B 1 205 ? 15.266 57.398 5.530 1.00 32.67 205 PHE B C 1
ATOM 5841 O O . PHE B 1 205 ? 14.204 56.932 5.967 1.00 29.65 205 PHE B O 1
ATOM 5859 N N . MET C 1 1 ? 12.455 64.124 -2.904 1.00 66.36 1 MET C N 1
ATOM 5860 C CA . MET C 1 1 ? 11.811 64.382 -1.623 1.00 60.73 1 MET C CA 1
ATOM 5861 C C . MET C 1 1 ? 12.662 63.868 -0.450 1.00 65.60 1 MET C C 1
ATOM 5862 O O . MET C 1 1 ? 12.443 64.255 0.698 1.00 54.02 1 MET C O 1
ATOM 5867 N N . ASP C 1 2 ? 13.644 63.016 -0.739 1.00 74.40 2 ASP C N 1
ATOM 5868 C CA . ASP C 1 2 ? 14.301 62.229 0.310 1.00 66.24 2 ASP C CA 1
ATOM 5869 C C . ASP C 1 2 ? 15.580 62.825 0.926 1.00 78.69 2 ASP C C 1
ATOM 5870 O O . ASP C 1 2 ? 15.760 62.786 2.146 1.00 72.47 2 ASP C O 1
ATOM 5875 N N . HIS C 1 3 ? 16.454 63.377 0.091 1.00 85.96 3 HIS C N 1
ATOM 5876 C CA . HIS C 1 3 ? 17.852 63.609 0.469 1.00 81.86 3 HIS C CA 1
ATOM 5877 C C . HIS C 1 3 ? 18.110 64.538 1.679 1.00 79.90 3 HIS C C 1
ATOM 5878 O O . HIS C 1 3 ? 18.547 64.074 2.730 1.00 83.54 3 HIS C O 1
ATOM 5885 N N . ALA C 1 4 ? 17.838 65.832 1.533 1.00 86.36 4 ALA C N 1
ATOM 5886 C CA . ALA C 1 4 ? 18.354 66.855 2.462 1.00 88.52 4 ALA C CA 1
ATOM 5887 C C . ALA C 1 4 ? 17.738 66.866 3.884 1.00 82.28 4 ALA C C 1
ATOM 5888 O O . ALA C 1 4 ? 16.553 66.583 4.051 1.00 77.67 4 ALA C O 1
ATOM 5895 N N . PRO C 1 5 ? 18.551 67.215 4.909 1.00 87.95 5 PRO C N 1
ATOM 5896 C CA . PRO C 1 5 ? 18.181 67.180 6.336 1.00 82.74 5 PRO C CA 1
ATOM 5897 C C . PRO C 1 5 ? 17.221 68.286 6.790 1.00 73.38 5 PRO C C 1
ATOM 5898 O O . PRO C 1 5 ? 16.491 68.091 7.762 1.00 61.35 5 PRO C O 1
ATOM 5909 N N . GLU C 1 6 ? 17.236 69.429 6.109 1.00 78.27 6 GLU C N 1
ATOM 5910 C CA . GLU C 1 6 ? 16.319 70.526 6.421 1.00 66.91 6 GLU C CA 1
ATOM 5911 C C . GLU C 1 6 ? 14.850 70.137 6.234 1.00 60.12 6 GLU C C 1
ATOM 5912 O O . GLU C 1 6 ? 13.965 70.870 6.669 1.00 55.00 6 GLU C O 1
ATOM 5924 N N . ARG C 1 7 ? 14.588 69.008 5.575 1.00 58.43 7 ARG C N 1
ATOM 5925 C CA . ARG C 1 7 ? 13.209 68.602 5.287 1.00 56.07 7 ARG C CA 1
ATOM 5926 C C . ARG C 1 7 ? 12.348 68.424 6.545 1.00 52.90 7 ARG C C 1
ATOM 5927 O O . ARG C 1 7 ? 11.125 68.383 6.440 1.00 43.71 7 ARG C O 1
ATOM 5947 N N . PHE C 1 8 ? 12.972 68.311 7.720 1.00 53.73 8 PHE C N 1
ATOM 5948 C CA . PHE C 1 8 ? 12.227 68.241 8.980 1.00 48.25 8 PHE C CA 1
ATOM 5949 C C . PHE C 1 8 ? 12.095 69.600 9.673 1.00 49.48 8 PHE C C 1
ATOM 5950 O O . PHE C 1 8 ? 11.605 69.666 10.794 1.00 45.98 8 PHE C O 1
ATOM 5967 N N . ASP C 1 9 ? 12.533 70.677 9.025 1.00 51.88 9 ASP C N 1
ATOM 5968 C CA . ASP C 1 9 ? 12.450 72.017 9.623 1.00 50.56 9 ASP C CA 1
ATOM 5969 C C . ASP C 1 9 ? 11.010 72.431 9.894 1.00 51.27 9 ASP C C 1
ATOM 5970 O O . ASP C 1 9 ? 10.138 72.235 9.052 1.00 43.70 9 ASP C O 1
ATOM 5979 N N . ALA C 1 10 ? 10.760 73.006 11.069 1.00 52.10 10 ALA C N 1
ATOM 5980 C CA . ALA C 1 10 ? 9.423 73.495 11.407 1.00 51.26 10 ALA C CA 1
ATOM 5981 C C . ALA C 1 10 ? 9.002 74.567 10.410 1.00 50.58 10 ALA C C 1
ATOM 5982 O O . ALA C 1 10 ? 7.864 74.573 9.937 1.00 54.16 10 ALA C O 1
ATOM 5989 N N . THR C 1 11 ? 9.922 75.473 10.092 1.00 57.75 11 THR C N 1
ATOM 5990 C CA . THR C 1 11 ? 9.653 76.518 9.103 1.00 66.88 11 THR C CA 1
ATOM 5991 C C . THR C 1 11 ? 10.630 76.413 7.925 1.00 68.76 11 THR C C 1
ATOM 5992 O O . THR C 1 11 ? 11.780 75.994 8.096 1.00 61.68 11 THR C O 1
ATOM 5996 N N . PRO C 1 12 ? 10.173 76.798 6.722 1.00 68.82 12 PRO C N 1
ATOM 5997 C CA . PRO C 1 12 ? 10.988 76.615 5.514 1.00 65.53 12 PRO C CA 1
ATOM 5998 C C . PRO C 1 12 ? 12.245 77.482 5.482 1.00 62.74 12 PRO C C 1
ATOM 5999 O O . PRO C 1 12 ? 12.241 78.602 5.986 1.00 60.97 12 PRO C O 1
ATOM 6003 N N . PRO C 1 13 ? 13.322 76.954 4.882 1.00 73.00 13 PRO C N 1
ATOM 6004 C CA . PRO C 1 13 ? 14.553 77.693 4.573 1.00 76.98 13 PRO C CA 1
ATOM 6005 C C . PRO C 1 13 ? 14.336 78.796 3.538 1.00 62.23 13 PRO C C 1
ATOM 6006 O O . PRO C 1 13 ? 13.358 78.732 2.793 1.00 65.53 13 PRO C O 1
ATOM 6010 N N . GLU C 1 16 ? 12.051 78.253 0.067 1.00 62.55 16 GLU C N 1
ATOM 6011 C CA . GLU C 1 16 ? 11.058 77.190 -0.061 1.00 64.34 16 GLU C CA 1
ATOM 6012 C C . GLU C 1 16 ? 9.699 77.577 0.519 1.00 66.82 16 GLU C C 1
ATOM 6013 O O . GLU C 1 16 ? 9.609 78.382 1.459 1.00 57.71 16 GLU C O 1
ATOM 6019 N N . PRO C 1 17 ? 8.634 77.002 -0.058 1.00 64.00 17 PRO C N 1
ATOM 6020 C CA . PRO C 1 17 ? 7.238 77.207 0.325 1.00 66.09 17 PRO C CA 1
ATOM 6021 C C . PRO C 1 17 ? 6.892 76.474 1.616 1.00 65.10 17 PRO C C 1
ATOM 6022 O O . PRO C 1 17 ? 7.650 75.616 2.070 1.00 58.87 17 PRO C O 1
ATOM 6033 N N . ASP C 1 18 ? 5.754 76.830 2.195 1.00 63.53 18 ASP C N 1
ATOM 6034 C CA . ASP C 1 18 ? 5.287 76.226 3.430 1.00 59.28 18 ASP C CA 1
ATOM 6035 C C . ASP C 1 18 ? 4.668 74.846 3.234 1.00 50.11 18 ASP C C 1
ATOM 6036 O O . ASP C 1 18 ? 3.784 74.655 2.407 1.00 46.49 18 ASP C O 1
ATOM 6045 N N . ARG C 1 19 ? 5.134 73.897 4.046 1.00 46.72 19 ARG C N 1
ATOM 6046 C CA . ARG C 1 19 ? 4.651 72.518 4.031 1.00 36.76 19 ARG C CA 1
ATOM 6047 C C . ARG C 1 19 ? 4.207 72.131 5.450 1.00 39.66 19 ARG C C 1
ATOM 6048 O O . ARG C 1 19 ? 4.912 71.407 6.164 1.00 29.66 19 ARG C O 1
ATOM 6069 N N . PRO C 1 20 ? 3.029 72.634 5.859 1.00 33.61 20 PRO C N 1
ATOM 6070 C CA . PRO C 1 20 ? 2.530 72.552 7.242 1.00 34.87 20 PRO C CA 1
ATOM 6071 C C . PRO C 1 20 ? 1.901 71.201 7.589 1.00 31.20 20 PRO C C 1
ATOM 6072 O O . PRO C 1 20 ? 1.793 70.854 8.773 1.00 23.98 20 PRO C O 1
ATOM 6083 N N . ALA C 1 21 ? 1.444 70.472 6.572 1.00 28.22 21 ALA C N 1
ATOM 6084 C CA . ALA C 1 21 ? 0.685 69.248 6.805 1.00 26.09 21 ALA C CA 1
ATOM 6085 C C . ALA C 1 21 ? 1.598 68.018 6.912 1.00 24.47 21 ALA C C 1
ATOM 6086 O O . ALA C 1 21 ? 2.651 67.960 6.276 1.00 25.09 21 ALA C O 1
ATOM 6093 N N . LEU C 1 22 ? 1.187 67.057 7.743 1.00 26.81 22 LEU C N 1
ATOM 6094 C CA . LEU C 1 22 ? 1.955 65.838 8.017 1.00 21.31 22 LEU C CA 1
ATOM 6095 C C . LEU C 1 22 ? 1.097 64.612 7.750 1.00 22.52 22 LEU C C 1
ATOM 6096 O O . LEU C 1 22 ? -0.054 64.562 8.180 1.00 23.54 22 LEU C O 1
ATOM 6112 N N . GLY C 1 23 ? 1.648 63.631 7.036 1.00 19.01 23 GLY C N 1
ATOM 6113 C CA . GLY C 1 23 ? 0.982 62.357 6.852 1.00 20.06 23 GLY C CA 1
ATOM 6114 C C . GLY C 1 23 ? 1.905 61.261 7.341 1.00 20.72 23 GLY C C 1
ATOM 6115 O O . GLY C 1 23 ? 3.099 61.327 7.095 1.00 23.32 23 GLY C O 1
ATOM 6119 N N . VAL C 1 24 ? 1.363 60.293 8.069 1.00 21.69 24 VAL C N 1
ATOM 6120 C CA . VAL C 1 24 ? 2.155 59.190 8.586 1.00 23.49 24 VAL C CA 1
ATOM 6121 C C . VAL C 1 24 ? 1.432 57.889 8.287 1.00 23.87 24 VAL C C 1
ATOM 6122 O O . VAL C 1 24 ? 0.224 57.765 8.496 1.00 24.99 24 VAL C O 1
ATOM 6135 N N . LEU C 1 25 ? 2.183 56.920 7.782 1.00 23.17 25 LEU C N 1
ATOM 6136 C CA . LEU C 1 25 ? 1.632 55.610 7.500 1.00 23.63 25 LEU C CA 1
ATOM 6137 C C . LEU C 1 25 ? 2.493 54.574 8.197 1.00 24.99 25 LEU C C 1
ATOM 6138 O O . LEU C 1 25 ? 3.715 54.634 8.159 1.00 23.25 25 LEU C O 1
ATOM 6154 N N . GLU C 1 26 ? 1.817 53.633 8.836 1.00 20.57 26 GLU C N 1
ATOM 6155 C CA . GLU C 1 26 ? 2.444 52.633 9.658 1.00 25.96 26 GLU C CA 1
ATOM 6156 C C . GLU C 1 26 ? 2.030 51.274 9.108 1.00 23.88 26 GLU C C 1
ATOM 6157 O O . GLU C 1 26 ? 0.889 50.848 9.294 1.00 26.09 26 GLU C O 1
ATOM 6169 N N . LEU C 1 27 ? 2.951 50.609 8.412 1.00 23.37 27 LEU C N 1
ATOM 6170 C CA . LEU C 1 27 ? 2.619 49.387 7.677 1.00 26.31 27 LEU C CA 1
ATOM 6171 C C . LEU C 1 27 ? 3.291 48.148 8.249 1.00 27.05 27 LEU C C 1
ATOM 6172 O O . LEU C 1 27 ? 4.381 48.216 8.791 1.00 26.34 27 LEU C O 1
ATOM 6188 N N . THR C 1 28 ? 2.607 47.022 8.120 1.00 28.04 28 THR C N 1
ATOM 6189 C CA . THR C 1 28 ? 3.094 45.745 8.612 1.00 25.02 28 THR C CA 1
ATOM 6190 C C . THR C 1 28 ? 4.083 45.075 7.670 1.00 29.52 28 THR C C 1
ATOM 6191 O O . THR C 1 28 ? 4.751 44.129 8.062 1.00 28.13 28 THR C O 1
ATOM 6202 N N . SER C 1 29 ? 4.187 45.590 6.445 1.00 24.08 29 SER C N 1
ATOM 6203 C CA . SER C 1 29 ? 5.042 45.012 5.410 1.00 23.40 29 SER C CA 1
ATOM 6204 C C . SER C 1 29 ? 5.992 46.063 4.860 1.00 23.78 29 SER C C 1
ATOM 6205 O O . SER C 1 29 ? 5.576 47.134 4.406 1.00 23.71 29 SER C O 1
ATOM 6213 N N . ILE C 1 30 ? 7.277 45.753 4.884 1.00 21.82 30 ILE C N 1
ATOM 6214 C CA . ILE C 1 30 ? 8.257 46.668 4.328 1.00 22.35 30 ILE C CA 1
ATOM 6215 C C . ILE C 1 30 ? 8.082 46.767 2.794 1.00 23.36 30 ILE C C 1
ATOM 6216 O O . ILE C 1 30 ? 8.083 47.870 2.237 1.00 21.33 30 ILE C O 1
ATOM 6232 N N . ALA C 1 31 ? 7.865 45.635 2.130 1.00 21.21 31 ALA C N 1
ATOM 6233 C CA . ALA C 1 31 ? 7.683 45.626 0.679 1.00 24.81 31 ALA C CA 1
ATOM 6234 C C . ALA C 1 31 ? 6.470 46.459 0.254 1.00 24.76 31 ALA C C 1
ATOM 6235 O O . ALA C 1 31 ? 6.574 47.288 -0.649 1.00 23.49 31 ALA C O 1
ATOM 6242 N N . ARG C 1 32 ? 5.335 46.244 0.909 1.00 24.20 32 ARG C N 1
ATOM 6243 C CA . ARG C 1 32 ? 4.132 47.035 0.657 1.00 27.90 32 ARG C CA 1
ATOM 6244 C C . ARG C 1 32 ? 4.381 48.525 0.911 1.00 24.25 32 ARG C C 1
ATOM 6245 O O . ARG C 1 32 ? 3.882 49.378 0.184 1.00 28.13 32 ARG C O 1
ATOM 6266 N N . GLY C 1 33 ? 5.134 48.826 1.956 1.00 23.93 33 GLY C N 1
ATOM 6267 C CA . GLY C 1 33 ? 5.497 50.191 2.304 1.00 26.14 33 GLY C CA 1
ATOM 6268 C C . GLY C 1 33 ? 6.186 50.960 1.192 1.00 26.36 33 GLY C C 1
ATOM 6269 O O . GLY C 1 33 ? 5.957 52.166 1.012 1.00 22.29 33 GLY C O 1
ATOM 6273 N N . ILE C 1 34 ? 7.088 50.288 0.484 1.00 24.89 34 ILE C N 1
ATOM 6274 C CA . ILE C 1 34 ? 7.782 50.921 -0.625 1.00 25.75 34 ILE C CA 1
ATOM 6275 C C . ILE C 1 34 ? 6.765 51.230 -1.738 1.00 23.71 34 ILE C C 1
ATOM 6276 O O . ILE C 1 34 ? 6.730 52.341 -2.253 1.00 22.83 34 ILE C O 1
ATOM 6292 N N . THR C 1 35 ? 5.865 50.297 -2.027 1.00 24.55 35 THR C N 1
ATOM 6293 C CA . THR C 1 35 ? 4.883 50.514 -3.084 1.00 28.91 35 THR C CA 1
ATOM 6294 C C . THR C 1 35 ? 3.903 51.619 -2.701 1.00 26.58 35 THR C C 1
ATOM 6295 O O . THR C 1 35 ? 3.472 52.380 -3.560 1.00 21.60 35 THR C O 1
ATOM 6306 N N . VAL C 1 36 ? 3.556 51.681 -1.419 1.00 23.14 36 VAL C N 1
ATOM 6307 C CA . VAL C 1 36 ? 2.705 52.734 -0.885 1.00 24.09 36 VAL C CA 1
ATOM 6308 C C . VAL C 1 36 ? 3.377 54.094 -1.060 1.00 23.37 36 VAL C C 1
ATOM 6309 O O . VAL C 1 36 ? 2.742 55.041 -1.554 1.00 24.78 36 VAL C O 1
ATOM 6322 N N . ALA C 1 37 ? 4.654 54.185 -0.704 1.00 20.68 37 ALA C N 1
ATOM 6323 C CA . ALA C 1 37 ? 5.411 55.417 -0.879 1.00 22.18 37 ALA C CA 1
ATOM 6324 C C . ALA C 1 37 ? 5.408 55.872 -2.344 1.00 20.69 37 ALA C C 1
ATOM 6325 O O . ALA C 1 37 ? 5.166 57.042 -2.639 1.00 19.84 37 ALA C O 1
ATOM 6332 N N . ASP C 1 38 ? 5.678 54.930 -3.239 1.00 19.02 38 ASP C N 1
ATOM 6333 C CA . ASP C 1 38 ? 5.716 55.181 -4.678 1.00 21.08 38 ASP C CA 1
ATOM 6334 C C . ASP C 1 38 ? 4.372 55.718 -5.178 1.00 22.01 38 ASP C C 1
ATOM 6335 O O . ASP C 1 38 ? 4.317 56.740 -5.856 1.00 19.88 38 ASP C O 1
ATOM 6344 N N . ALA C 1 39 ? 3.292 55.043 -4.810 1.00 22.53 39 ALA C N 1
ATOM 6345 C CA . ALA C 1 39 ? 1.951 55.489 -5.154 1.00 24.80 39 ALA C CA 1
ATOM 6346 C C . ALA C 1 39 ? 1.609 56.879 -4.601 1.00 24.45 39 ALA C C 1
ATOM 6347 O O . ALA C 1 39 ? 0.961 57.684 -5.291 1.00 20.47 39 ALA C O 1
ATOM 6354 N N . ALA C 1 40 ? 2.044 57.163 -3.373 1.00 22.07 40 ALA C N 1
ATOM 6355 C CA . ALA C 1 40 ? 1.737 58.427 -2.716 1.00 24.38 40 ALA C CA 1
ATOM 6356 C C . ALA C 1 40 ? 2.346 59.610 -3.451 1.00 22.51 40 ALA C C 1
ATOM 6357 O O . ALA C 1 40 ? 1.692 60.641 -3.665 1.00 19.25 40 ALA C O 1
ATOM 6364 N N . LEU C 1 41 ? 3.599 59.446 -3.849 1.00 20.20 41 LEU C N 1
ATOM 6365 C CA . LEU C 1 41 ? 4.337 60.508 -4.495 1.00 21.64 41 LEU C CA 1
ATOM 6366 C C . LEU C 1 41 ? 3.986 60.599 -5.979 1.00 22.93 41 LEU C C 1
ATOM 6367 O O . LEU C 1 41 ? 4.133 61.668 -6.560 1.00 23.59 41 LEU C O 1
ATOM 6383 N N . LYS C 1 42 ? 3.493 59.513 -6.578 1.00 21.65 42 LYS C N 1
ATOM 6384 C CA . LYS C 1 42 ? 3.028 59.604 -7.955 1.00 23.41 42 LYS C CA 1
ATOM 6385 C C . LYS C 1 42 ? 1.710 60.379 -8.018 1.00 22.62 42 LYS C C 1
ATOM 6386 O O . LYS C 1 42 ? 1.455 61.072 -9.006 1.00 22.36 42 LYS C O 1
ATOM 6405 N N . ARG C 1 43 ? 0.897 60.290 -6.966 1.00 23.57 43 ARG C N 1
ATOM 6406 C CA . ARG C 1 43 ? -0.413 60.947 -6.946 1.00 25.58 43 ARG C CA 1
ATOM 6407 C C . ARG C 1 43 ? -0.303 62.450 -6.717 1.00 24.67 43 ARG C C 1
ATOM 6408 O O . ARG C 1 43 ? -0.945 63.238 -7.412 1.00 26.27 43 ARG C O 1
ATOM 6429 N N . ALA C 1 44 ? 0.523 62.858 -5.763 1.00 24.56 44 ALA C N 1
ATOM 6430 C CA . ALA C 1 44 ? 0.662 64.270 -5.451 1.00 22.56 44 ALA C CA 1
ATOM 6431 C C . ALA C 1 44 ? 2.070 64.564 -4.966 1.00 25.16 44 ALA C C 1
ATOM 6432 O O . ALA C 1 44 ? 2.687 63.737 -4.300 1.00 25.07 44 ALA C O 1
ATOM 6439 N N . PRO C 1 45 ? 2.555 65.782 -5.225 1.00 23.86 45 PRO C N 1
ATOM 6440 C CA . PRO C 1 45 ? 3.961 66.087 -4.957 1.00 26.97 45 PRO C CA 1
ATOM 6441 C C . PRO C 1 45 ? 4.266 66.364 -3.454 1.00 31.96 45 PRO C C 1
ATOM 6442 O O . PRO C 1 45 ? 4.925 67.354 -3.133 1.00 29.64 45 PRO C O 1
ATOM 6453 N N . SER C 1 46 ? 3.769 65.508 -2.559 1.00 29.65 46 SER C N 1
ATOM 6454 C CA . SER C 1 46 ? 4.158 65.555 -1.131 1.00 29.90 46 SER C CA 1
ATOM 6455 C C . SER C 1 46 ? 5.643 65.313 -0.971 1.00 33.69 46 SER C C 1
ATOM 6456 O O . SER C 1 46 ? 6.266 64.668 -1.810 1.00 31.17 46 SER C O 1
ATOM 6464 N N . LEU C 1 47 ? 6.217 65.818 0.109 1.00 28.61 47 LEU C N 1
ATOM 6465 C CA . LEU C 1 47 ? 7.635 65.623 0.354 1.00 32.18 47 LEU C CA 1
ATOM 6466 C C . LEU C 1 47 ? 7.789 64.421 1.297 1.00 32.80 47 LEU C C 1
ATOM 6467 O O . LEU C 1 47 ? 7.288 64.437 2.402 1.00 26.21 47 LEU C O 1
ATOM 6483 N N . LEU C 1 48 ? 8.447 63.359 0.843 1.00 26.12 48 LEU C N 1
ATOM 6484 C CA . LEU C 1 48 ? 8.622 62.166 1.658 1.00 29.41 48 LEU C CA 1
ATOM 6485 C C . LEU C 1 48 ? 9.730 62.426 2.672 1.00 30.48 48 LEU C C 1
ATOM 6486 O O . LEU C 1 48 ? 10.834 62.803 2.302 1.00 33.02 48 LEU C O 1
ATOM 6502 N N . LEU C 1 49 ? 9.435 62.241 3.952 1.00 26.90 49 LEU C N 1
ATOM 6503 C CA . LEU C 1 49 ? 10.424 62.515 4.991 1.00 29.60 49 LEU C CA 1
ATOM 6504 C C . LEU C 1 49 ? 11.205 61.280 5.392 1.00 30.82 49 LEU C C 1
ATOM 6505 O O . LEU C 1 49 ? 12.397 61.369 5.681 1.00 30.60 49 LEU C O 1
ATOM 6521 N N . MET C 1 50 ? 10.530 60.139 5.432 1.00 25.91 50 MET C N 1
ATOM 6522 C CA . MET C 1 50 ? 11.211 58.891 5.743 1.00 31.75 50 MET C CA 1
ATOM 6523 C C . MET C 1 50 ? 10.503 57.674 5.170 1.00 28.59 50 MET C C 1
ATOM 6524 O O . MET C 1 50 ? 9.286 57.671 4.957 1.00 25.77 50 MET C O 1
ATOM 6538 N N . SER C 1 51 ? 11.298 56.629 4.974 1.00 27.19 51 SER C N 1
ATOM 6539 C CA . SER C 1 51 ? 10.821 55.332 4.529 1.00 25.79 51 SER C CA 1
ATOM 6540 C C . SER C 1 51 ? 11.680 54.296 5.253 1.00 28.30 51 SER C C 1
ATOM 6541 O O . SER C 1 51 ? 12.805 53.990 4.836 1.00 27.22 51 SER C O 1
ATOM 6549 N N . ARG C 1 52 ? 11.155 53.794 6.368 1.00 23.53 52 ARG C N 1
ATOM 6550 C CA . ARG C 1 52 ? 11.979 53.117 7.362 1.00 24.23 52 ARG C CA 1
ATOM 6551 C C . ARG C 1 52 ? 11.394 51.844 7.913 1.00 25.31 52 ARG C C 1
ATOM 6552 O O . ARG C 1 52 ? 10.339 51.880 8.549 1.00 24.73 52 ARG C O 1
ATOM 6573 N N . PRO C 1 53 ? 12.118 50.720 7.745 1.00 23.07 53 PRO C N 1
ATOM 6574 C CA . PRO C 1 53 ? 11.743 49.575 8.559 1.00 23.05 53 PRO C CA 1
ATOM 6575 C C . PRO C 1 53 ? 12.064 49.910 10.013 1.00 25.52 53 PRO C C 1
ATOM 6576 O O . PRO C 1 53 ? 13.114 50.487 10.284 1.00 22.73 53 PRO C O 1
ATOM 6587 N N . VAL C 1 54 ? 11.194 49.511 10.920 1.00 23.33 54 VAL C N 1
ATOM 6588 C CA . VAL C 1 54 ? 11.394 49.756 12.338 1.00 23.05 54 VAL C CA 1
ATOM 6589 C C . VAL C 1 54 ? 10.989 48.547 13.129 1.00 23.93 54 VAL C C 1
ATOM 6590 O O . VAL C 1 54 ? 10.332 47.653 12.622 1.00 23.31 54 VAL C O 1
ATOM 6603 N N . CYS C 1 55 ? 11.351 48.550 14.405 1.00 25.91 55 CYS C N 1
ATOM 6604 C CA . CYS C 1 55 ? 11.102 47.410 15.260 1.00 25.51 55 CYS C CA 1
ATOM 6605 C C . CYS C 1 55 ? 9.669 46.944 15.293 1.00 22.86 55 CYS C C 1
ATOM 6606 O O . CYS C 1 55 ? 8.704 47.739 15.256 1.00 27.25 55 CYS C O 1
ATOM 6613 N N . SER C 1 56 ? 9.606 45.624 15.418 1.00 30.65 56 SER C N 1
ATOM 6614 C CA . SER C 1 56 ? 8.419 44.809 15.318 1.00 33.51 56 SER C CA 1
ATOM 6615 C C . SER C 1 56 ? 8.344 44.354 13.864 1.00 24.05 56 SER C C 1
ATOM 6616 O O . SER C 1 56 ? 7.583 43.453 13.546 1.00 36.34 56 SER C O 1
ATOM 6624 N N . GLY C 1 57 ? 9.177 44.947 13.002 1.00 26.50 57 GLY C N 1
ATOM 6625 C CA . GLY C 1 57 ? 9.184 44.618 11.566 1.00 23.61 57 GLY C CA 1
ATOM 6626 C C . GLY C 1 57 ? 8.146 45.355 10.744 1.00 25.09 57 GLY C C 1
ATOM 6627 O O . GLY C 1 57 ? 7.752 44.922 9.665 1.00 26.31 57 GLY C O 1
ATOM 6631 N N . LYS C 1 58 ? 7.678 46.478 11.243 1.00 26.69 58 LYS C N 1
ATOM 6632 C CA . LYS C 1 58 ? 6.750 47.286 10.465 1.00 22.57 58 LYS C CA 1
ATOM 6633 C C . LYS C 1 58 ? 7.527 48.314 9.640 1.00 20.79 58 LYS C C 1
ATOM 6634 O O . LYS C 1 58 ? 8.736 48.435 9.782 1.00 24.90 58 LYS C O 1
ATOM 6653 N N . HIS C 1 59 ? 6.835 49.044 8.773 1.00 23.02 59 HIS C N 1
ATOM 6654 C CA . HIS C 1 59 ? 7.485 50.045 7.946 1.00 22.06 59 HIS C CA 1
ATOM 6655 C C . HIS C 1 59 ? 6.843 51.389 8.228 1.00 23.70 59 HIS C C 1
ATOM 6656 O O . HIS C 1 59 ? 5.631 51.476 8.311 1.00 25.74 59 HIS C O 1
ATOM 6670 N N . LEU C 1 60 ? 7.665 52.418 8.407 1.00 21.41 60 LEU C N 1
ATOM 6671 C CA . LEU C 1 60 ? 7.165 53.743 8.762 1.00 25.79 60 LEU C CA 1
ATOM 6672 C C . LEU C 1 60 ? 7.396 54.712 7.602 1.00 23.65 60 LEU C C 1
ATOM 6673 O O . LEU C 1 60 ? 8.533 54.913 7.169 1.00 22.83 60 LEU C O 1
ATOM 6689 N N . LEU C 1 61 ? 6.309 55.280 7.094 1.00 21.85 61 LEU C N 1
ATOM 6690 C CA . LEU C 1 61 ? 6.362 56.361 6.099 1.00 23.77 61 LEU C CA 1
ATOM 6691 C C . LEU C 1 61 ? 5.865 57.676 6.705 1.00 25.31 61 LEU C C 1
ATOM 6692 O O . LEU C 1 61 ? 4.811 57.694 7.335 1.00 26.14 61 LEU C O 1
ATOM 6708 N N . MET C 1 62 ? 6.617 58.761 6.516 1.00 23.01 62 MET C N 1
ATOM 6709 C CA . MET C 1 62 ? 6.103 60.101 6.799 1.00 27.51 62 MET C CA 1
ATOM 6710 C C . MET C 1 62 ? 6.301 61.003 5.594 1.00 23.11 62 MET C C 1
ATOM 6711 O O . MET C 1 62 ? 7.305 60.923 4.868 1.00 21.65 62 MET C O 1
ATOM 6725 N N . MET C 1 63 ? 5.342 61.888 5.407 1.00 22.09 63 MET C N 1
ATOM 6726 C CA . MET C 1 63 ? 5.435 62.874 4.355 1.00 27.47 63 MET C CA 1
ATOM 6727 C C . MET C 1 63 ? 4.930 64.226 4.861 1.00 23.67 63 MET C C 1
ATOM 6728 O O . MET C 1 63 ? 4.179 64.294 5.827 1.00 23.10 63 MET C O 1
ATOM 6742 N N . ARG C 1 64 ? 5.360 65.303 4.223 1.00 25.97 64 ARG C N 1
ATOM 6743 C CA . ARG C 1 64 ? 4.780 66.600 4.519 1.00 24.14 64 ARG C CA 1
ATOM 6744 C C . ARG C 1 64 ? 4.473 67.309 3.219 1.00 26.90 64 ARG C C 1
ATOM 6745 O O . ARG C 1 64 ? 4.930 66.917 2.142 1.00 27.52 64 ARG C O 1
ATOM 6766 N N . GLY C 1 65 ? 3.653 68.343 3.315 1.00 26.68 65 GLY C N 1
ATOM 6767 C CA . GLY C 1 65 ? 3.310 69.109 2.135 1.00 27.43 65 GLY C CA 1
ATOM 6768 C C . GLY C 1 65 ? 2.269 70.137 2.479 1.00 29.53 65 GLY C C 1
ATOM 6769 O O . GLY C 1 65 ? 1.914 70.310 3.656 1.00 23.89 65 GLY C O 1
ATOM 6773 N N . GLN C 1 66 ? 1.771 70.807 1.448 1.00 29.40 66 GLN C N 1
ATOM 6774 C CA . GLN C 1 66 ? 0.604 71.663 1.587 1.00 31.58 66 GLN C CA 1
ATOM 6775 C C . GLN C 1 66 ? -0.581 70.770 1.933 1.00 29.81 66 GLN C C 1
ATOM 6776 O O . GLN C 1 66 ? -0.575 69.579 1.618 1.00 25.43 66 GLN C O 1
ATOM 6790 N N . VAL C 1 67 ? -1.580 71.343 2.597 1.00 24.36 67 VAL C N 1
ATOM 6791 C CA . VAL C 1 67 ? -2.747 70.583 3.056 1.00 27.03 67 VAL C CA 1
ATOM 6792 C C . VAL C 1 67 ? -3.334 69.642 2.000 1.00 27.27 67 VAL C C 1
ATOM 6793 O O . VAL C 1 67 ? -3.506 68.450 2.264 1.00 24.61 67 VAL C O 1
ATOM 6806 N N . ALA C 1 68 ? -3.605 70.148 0.796 1.00 29.05 68 ALA C N 1
ATOM 6807 C CA . ALA C 1 68 ? -4.253 69.350 -0.236 1.00 26.22 68 ALA C CA 1
ATOM 6808 C C . ALA C 1 68 ? -3.364 68.232 -0.792 1.00 22.84 68 ALA C C 1
ATOM 6809 O O . ALA C 1 68 ? -3.843 67.146 -1.108 1.00 24.64 68 ALA C O 1
ATOM 6816 N N . GLU C 1 69 ? -2.069 68.506 -0.894 1.00 25.52 69 GLU C N 1
ATOM 6817 C CA . GLU C 1 69 ? -1.085 67.530 -1.373 1.00 28.36 69 GLU C CA 1
ATOM 6818 C C . GLU C 1 69 ? -1.032 66.301 -0.473 1.00 28.25 69 GLU C C 1
ATOM 6819 O O . GLU C 1 69 ? -1.103 65.156 -0.931 1.00 23.19 69 GLU C O 1
ATOM 6831 N N . VAL C 1 70 ? -0.902 66.548 0.828 1.00 24.21 70 VAL C N 1
ATOM 6832 C CA . VAL C 1 70 ? -0.864 65.452 1.777 1.00 24.66 70 VAL C CA 1
ATOM 6833 C C . VAL C 1 70 ? -2.186 64.690 1.721 1.00 23.60 70 VAL C C 1
ATOM 6834 O O . VAL C 1 70 ? -2.197 63.471 1.730 1.00 23.67 70 VAL C O 1
ATOM 6847 N N . GLU C 1 71 ? -3.305 65.398 1.614 1.00 24.97 71 GLU C N 1
ATOM 6848 C CA . GLU C 1 71 ? -4.601 64.734 1.561 1.00 28.09 71 GLU C CA 1
ATOM 6849 C C . GLU C 1 71 ? -4.701 63.766 0.374 1.00 25.75 71 GLU C C 1
ATOM 6850 O O . GLU C 1 71 ? -5.211 62.649 0.514 1.00 28.09 71 GLU C O 1
ATOM 6862 N N . GLU C 1 72 ? -4.242 64.196 -0.801 1.00 28.82 72 GLU C N 1
ATOM 6863 C CA . GLU C 1 72 ? -4.319 63.352 -1.994 1.00 27.21 72 GLU C CA 1
ATOM 6864 C C . GLU C 1 72 ? -3.284 62.213 -1.968 1.00 27.38 72 GLU C C 1
ATOM 6865 O O . GLU C 1 72 ? -3.607 61.096 -2.353 1.00 27.56 72 GLU C O 1
ATOM 6877 N N . SER C 1 73 ? -2.056 62.485 -1.536 1.00 25.91 73 SER C N 1
ATOM 6878 C CA . SER C 1 73 ? -1.062 61.391 -1.385 1.00 23.74 73 SER C CA 1
ATOM 6879 C C . SER C 1 73 ? -1.579 60.287 -0.451 1.00 26.51 73 SER C C 1
ATOM 6880 O O . SER C 1 73 ? -1.428 59.098 -0.734 1.00 24.88 73 SER C O 1
ATOM 6888 N N . MET C 1 74 ? -2.214 60.686 0.652 1.00 24.63 74 MET C N 1
ATOM 6889 C CA . MET C 1 74 ? -2.701 59.722 1.642 1.00 29.50 74 MET C CA 1
ATOM 6890 C C . MET C 1 74 ? -3.843 58.883 1.093 1.00 30.39 74 MET C C 1
ATOM 6891 O O . MET C 1 74 ? -3.934 57.691 1.377 1.00 31.42 74 MET C O 1
ATOM 6905 N N . ILE C 1 75 ? -4.700 59.491 0.278 1.00 32.44 75 ILE C N 1
ATOM 6906 C CA . ILE C 1 75 ? -5.748 58.730 -0.388 1.00 34.14 75 ILE C CA 1
ATOM 6907 C C . ILE C 1 75 ? -5.131 57.635 -1.231 1.00 29.76 75 ILE C C 1
ATOM 6908 O O . ILE C 1 75 ? -5.559 56.484 -1.172 1.00 32.77 75 ILE C O 1
ATOM 6924 N N . ALA C 1 76 ? -4.115 57.989 -2.009 1.00 30.73 76 ALA C N 1
ATOM 6925 C CA . ALA C 1 76 ? -3.454 57.017 -2.869 1.00 30.85 76 ALA C CA 1
ATOM 6926 C C . ALA C 1 76 ? -2.769 55.953 -2.023 1.00 30.92 76 ALA C C 1
ATOM 6927 O O . ALA C 1 76 ? -2.801 54.772 -2.347 1.00 30.12 76 ALA C O 1
ATOM 6934 N N . ALA C 1 77 ? -2.153 56.391 -0.932 1.00 30.33 77 ALA C N 1
ATOM 6935 C CA . ALA C 1 77 ? -1.475 55.480 0.001 1.00 27.99 77 ALA C CA 1
ATOM 6936 C C . ALA C 1 77 ? -2.456 54.475 0.595 1.00 28.74 77 ALA C C 1
ATOM 6937 O O . ALA C 1 77 ? -2.184 53.280 0.634 1.00 35.48 77 ALA C O 1
ATOM 6944 N N . ARG C 1 78 ? -3.615 54.963 1.031 1.00 33.14 78 ARG C N 1
ATOM 6945 C CA . ARG C 1 78 ? -4.602 54.101 1.681 1.00 35.69 78 ARG C CA 1
ATOM 6946 C C . ARG C 1 78 ? -5.084 52.991 0.748 1.00 38.50 78 ARG C C 1
ATOM 6947 O O . ARG C 1 78 ? -5.267 51.855 1.183 1.00 41.81 78 ARG C O 1
ATOM 6968 N N . GLU C 1 79 ? -5.289 53.314 -0.524 1.00 37.34 79 GLU C N 1
ATOM 6969 C CA . GLU C 1 79 ? -5.717 52.321 -1.499 1.00 37.96 79 GLU C CA 1
ATOM 6970 C C . GLU C 1 79 ? -4.704 51.187 -1.642 1.00 45.88 79 GLU C C 1
ATOM 6971 O O . GLU C 1 79 ? -5.056 50.010 -1.560 1.00 52.47 79 GLU C O 1
ATOM 6983 N N . ILE C 1 80 ? -3.442 51.545 -1.847 1.00 42.61 80 ILE C N 1
ATOM 6984 C CA . ILE C 1 80 ? -2.396 50.550 -2.025 1.00 43.04 80 ILE C CA 1
ATOM 6985 C C . ILE C 1 80 ? -2.160 49.761 -0.752 1.00 48.81 80 ILE C C 1
ATOM 6986 O O . ILE C 1 80 ? -2.002 48.541 -0.796 1.00 50.32 80 ILE C O 1
ATOM 7002 N N . ALA C 1 81 ? -2.110 50.463 0.376 1.00 44.59 81 ALA C N 1
ATOM 7003 C CA . ALA C 1 81 ? -1.870 49.813 1.655 1.00 46.50 81 ALA C CA 1
ATOM 7004 C C . ALA C 1 81 ? -2.951 48.774 1.915 1.00 53.56 81 ALA C C 1
ATOM 7005 O O . ALA C 1 81 ? -2.697 47.738 2.535 1.00 54.95 81 ALA C O 1
ATOM 7012 N N . GLY C 1 82 ? -4.155 49.058 1.424 1.00 52.68 82 GLY C N 1
ATOM 7013 C CA . GLY C 1 82 ? -5.310 48.214 1.662 1.00 52.67 82 GLY C CA 1
ATOM 7014 C C . GLY C 1 82 ? -5.541 47.125 0.632 1.00 60.05 82 GLY C C 1
ATOM 7015 O O . GLY C 1 82 ? -6.491 46.356 0.767 1.00 65.36 82 GLY C O 1
ATOM 7019 N N . ALA C 1 83 ? -4.683 47.033 -0.382 1.00 67.27 83 ALA C N 1
ATOM 7020 C CA . ALA C 1 83 ? -4.895 46.043 -1.442 1.00 70.92 83 ALA C CA 1
ATOM 7021 C C . ALA C 1 83 ? -4.839 44.637 -0.872 1.00 73.93 83 ALA C C 1
ATOM 7022 O O . ALA C 1 83 ? -4.003 44.341 -0.015 1.00 73.80 83 ALA C O 1
ATOM 7029 N N . GLY C 1 84 ? -5.707 43.762 -1.373 1.00 76.96 84 GLY C N 1
ATOM 7030 C CA . GLY C 1 84 ? -5.760 42.413 -0.853 1.00 78.22 84 GLY C CA 1
ATOM 7031 C C . GLY C 1 84 ? -6.047 42.607 0.620 1.00 82.28 84 GLY C C 1
ATOM 7032 O O . GLY C 1 84 ? -7.002 43.287 1.010 1.00 77.81 84 GLY C O 1
ATOM 7033 N N . SER C 1 85 ? -5.216 41.983 1.440 1.00 86.12 85 SER C N 1
ATOM 7034 C CA . SER C 1 85 ? -5.236 42.209 2.876 1.00 76.77 85 SER C CA 1
ATOM 7035 C C . SER C 1 85 ? -4.544 43.493 3.275 1.00 68.82 85 SER C C 1
ATOM 7036 O O . SER C 1 85 ? -3.416 43.734 2.862 1.00 73.43 85 SER C O 1
ATOM 7039 N N . GLY C 1 86 ? -5.211 44.292 4.096 1.00 62.50 86 GLY C N 1
ATOM 7040 C CA . GLY C 1 86 ? -4.662 45.561 4.519 1.00 63.93 86 GLY C CA 1
ATOM 7041 C C . GLY C 1 86 ? -3.303 45.367 5.168 1.00 60.49 86 GLY C C 1
ATOM 7042 O O . GLY C 1 86 ? -3.044 44.333 5.778 1.00 61.81 86 GLY C O 1
ATOM 7045 N N . ALA C 1 87 ? -2.426 46.347 5.000 1.00 48.96 87 ALA C N 1
ATOM 7046 C CA . ALA C 1 87 ? -1.103 46.305 5.583 1.00 43.43 87 ALA C CA 1
ATOM 7047 C C . ALA C 1 87 ? -0.953 47.561 6.419 1.00 31.98 87 ALA C C 1
ATOM 7048 O O . ALA C 1 87 ? 0.100 47.820 6.967 1.00 33.58 87 ALA C O 1
ATOM 7055 N N . LEU C 1 88 ? -2.026 48.336 6.515 1.00 36.21 88 LEU C N 1
ATOM 7056 C CA . LEU C 1 88 ? -1.996 49.585 7.256 1.00 33.24 88 LEU C CA 1
ATOM 7057 C C . LEU C 1 88 ? -2.314 49.298 8.716 1.00 33.74 88 LEU C C 1
ATOM 7058 O O . LEU C 1 88 ? -3.404 48.846 9.055 1.00 37.75 88 LEU C O 1
ATOM 7074 N N . LEU C 1 89 ? -1.342 49.525 9.582 1.00 28.97 89 LEU C N 1
ATOM 7075 C CA . LEU C 1 89 ? -1.565 49.309 10.999 1.00 31.67 89 LEU C CA 1
ATOM 7076 C C . LEU C 1 89 ? -2.243 50.541 11.601 1.00 29.48 89 LEU C C 1
ATOM 7077 O O . LEU C 1 89 ? -3.197 50.439 12.364 1.00 33.50 89 LEU C O 1
ATOM 7093 N N . ASP C 1 90 ? -1.739 51.709 11.232 1.00 26.90 90 ASP C N 1
ATOM 7094 C CA . ASP C 1 90 ? -2.295 52.959 11.695 1.00 29.19 90 ASP C CA 1
ATOM 7095 C C . ASP C 1 90 ? -1.891 54.056 10.724 1.00 26.64 90 ASP C C 1
ATOM 7096 O O . ASP C 1 90 ? -0.956 53.908 9.925 1.00 24.67 90 ASP C O 1
ATOM 7105 N N . GLU C 1 91 ? -2.607 55.164 10.796 1.00 25.90 91 GLU C N 1
ATOM 7106 C CA . GLU C 1 91 ? -2.289 56.319 9.978 1.00 29.80 91 GLU C CA 1
ATOM 7107 C C . GLU C 1 91 ? -2.629 57.607 10.702 1.00 25.28 91 GLU C C 1
ATOM 7108 O O . GLU C 1 91 ? -3.447 57.638 11.605 1.00 29.15 91 GLU C O 1
ATOM 7120 N N . LEU C 1 92 ? -2.014 58.678 10.249 1.00 26.47 92 LEU C N 1
ATOM 7121 C CA . LEU C 1 92 ? -2.268 59.982 10.794 1.00 25.68 92 LEU C CA 1
ATOM 7122 C C . LEU C 1 92 ? -2.223 60.985 9.654 1.00 25.56 92 LEU C C 1
ATOM 7123 O O . LEU C 1 92 ? -1.349 60.915 8.810 1.00 23.68 92 LEU C O 1
ATOM 7139 N N . GLU C 1 93 ? -3.182 61.900 9.635 1.00 24.22 93 GLU C N 1
ATOM 7140 C CA . GLU C 1 93 ? -3.124 63.053 8.765 1.00 23.76 93 GLU C CA 1
ATOM 7141 C C . GLU C 1 93 ? -3.393 64.319 9.571 1.00 24.76 93 GLU C C 1
ATOM 7142 O O . GLU C 1 93 ? -4.463 64.461 10.144 1.00 27.83 93 GLU C O 1
ATOM 7154 N N . LEU C 1 94 ? -2.404 65.211 9.632 1.00 23.73 94 LEU C N 1
ATOM 7155 C CA . LEU C 1 94 ? -2.541 66.487 10.336 1.00 27.64 94 LEU C CA 1
ATOM 7156 C C . LEU C 1 94 ? -2.382 67.674 9.397 1.00 27.23 94 LEU C C 1
ATOM 7157 O O . LEU C 1 94 ? -1.261 67.989 8.977 1.00 25.41 94 LEU C O 1
ATOM 7173 N N . PRO C 1 95 ? -3.481 68.410 9.138 1.00 30.64 95 PRO C N 1
ATOM 7174 C CA . PRO C 1 95 ? -3.365 69.547 8.229 1.00 22.92 95 PRO C CA 1
ATOM 7175 C C . PRO C 1 95 ? -2.356 70.572 8.714 1.00 25.37 95 PRO C C 1
ATOM 7176 O O . PRO C 1 95 ? -1.798 71.321 7.909 1.00 23.27 95 PRO C O 1
ATOM 7187 N N . TYR C 1 96 ? -2.133 70.617 10.025 1.00 23.56 96 TYR C N 1
ATOM 7188 C CA . TYR C 1 96 ? -1.263 71.630 10.584 1.00 22.64 96 TYR C CA 1
ATOM 7189 C C . TYR C 1 96 ? -0.574 71.022 11.800 1.00 25.98 96 TYR C C 1
ATOM 7190 O O . TYR C 1 96 ? -1.040 71.141 12.947 1.00 24.35 96 TYR C O 1
ATOM 7208 N N . ALA C 1 97 ? 0.620 70.499 11.569 1.00 27.35 97 ALA C N 1
ATOM 7209 C CA . ALA C 1 97 ? 1.339 69.824 12.644 1.00 26.58 97 ALA C CA 1
ATOM 7210 C C . ALA C 1 97 ? 2.001 70.862 13.534 1.00 25.51 97 ALA C C 1
ATOM 7211 O O . ALA C 1 97 ? 2.567 71.845 13.050 1.00 21.57 97 ALA C O 1
ATOM 7218 N N . HIS C 1 98 ? 1.895 70.661 14.848 1.00 26.11 98 HIS C N 1
ATOM 7219 C CA . HIS C 1 98 ? 2.459 71.608 15.793 1.00 22.59 98 HIS C CA 1
ATOM 7220 C C . HIS C 1 98 ? 3.961 71.781 15.540 1.00 28.30 98 HIS C C 1
ATOM 7221 O O . HIS C 1 98 ? 4.676 70.790 15.334 1.00 28.89 98 HIS C O 1
ATOM 7235 N N . GLU C 1 99 ? 4.447 73.020 15.534 1.00 23.63 99 GLU C N 1
ATOM 7236 C CA . GLU C 1 99 ? 5.856 73.271 15.217 1.00 30.65 99 GLU C CA 1
ATOM 7237 C C . GLU C 1 99 ? 6.866 72.453 16.043 1.00 32.96 99 GLU C C 1
ATOM 7238 O O . GLU C 1 99 ? 7.925 72.093 15.525 1.00 34.95 99 GLU C O 1
ATOM 7250 N N . GLN C 1 100 ? 6.553 72.197 17.315 1.00 31.36 100 GLN C N 1
ATOM 7251 C CA . GLN C 1 100 ? 7.473 71.503 18.223 1.00 31.16 100 GLN C CA 1
ATOM 7252 C C . GLN C 1 100 ? 7.731 70.074 17.794 1.00 33.76 100 GLN C C 1
ATOM 7253 O O . GLN C 1 100 ? 8.766 69.477 18.117 1.00 34.69 100 GLN C O 1
ATOM 7267 N N . LEU C 1 101 ? 6.746 69.536 17.097 1.00 29.14 101 LEU C N 1
ATOM 7268 C CA . LEU C 1 101 ? 6.699 68.153 16.705 1.00 31.81 101 LEU C CA 1
ATOM 7269 C C . LEU C 1 101 ? 7.759 67.819 15.647 1.00 33.16 101 LEU C C 1
ATOM 7270 O O . LEU C 1 101 ? 8.329 66.721 15.652 1.00 31.85 101 LEU C O 1
ATOM 7286 N N . TRP C 1 102 ? 8.047 68.771 14.759 1.00 30.67 102 TRP C N 1
ATOM 7287 C CA . TRP C 1 102 ? 8.899 68.497 13.601 1.00 31.65 102 TRP C CA 1
ATOM 7288 C C . TRP C 1 102 ? 10.298 67.970 13.958 1.00 35.01 102 TRP C C 1
ATOM 7289 O O . TRP C 1 102 ? 10.813 67.068 13.294 1.00 30.77 102 TRP C O 1
ATOM 7310 N N . ARG C 1 103 ? 10.913 68.525 15.003 1.00 32.44 103 ARG C N 1
ATOM 7311 C CA . ARG C 1 103 ? 12.280 68.140 15.382 1.00 32.85 103 ARG C CA 1
ATOM 7312 C C . ARG C 1 103 ? 12.352 66.812 16.148 1.00 29.85 103 ARG C C 1
ATOM 7313 O O . ARG C 1 103 ? 13.447 66.301 16.406 1.00 31.87 103 ARG C O 1
ATOM 7334 N N . PHE C 1 104 ? 11.200 66.233 16.472 1.00 24.83 104 PHE C N 1
ATOM 7335 C CA . PHE C 1 104 ? 11.167 64.944 17.157 1.00 30.57 104 PHE C CA 1
ATOM 7336 C C . PHE C 1 104 ? 10.868 63.770 16.214 1.00 30.58 104 PHE C C 1
ATOM 7337 O O . PHE C 1 104 ? 10.824 62.623 16.650 1.00 27.98 104 PHE C O 1
ATOM 7354 N N . LEU C 1 105 ? 10.630 64.046 14.936 1.00 29.58 105 LEU C N 1
ATOM 7355 C CA . LEU C 1 105 ? 10.215 62.985 14.015 1.00 32.04 105 LEU C CA 1
ATOM 7356 C C . LEU C 1 105 ? 11.332 62.040 13.580 1.00 29.96 105 LEU C C 1
ATOM 7357 O O . LEU C 1 105 ? 11.111 60.840 13.489 1.00 31.54 105 LEU C O 1
ATOM 7373 N N . ASP C 1 106 ? 12.521 62.572 13.316 1.00 32.05 106 ASP C N 1
ATOM 7374 C CA . ASP C 1 106 ? 13.560 61.806 12.627 1.00 32.88 106 ASP C CA 1
ATOM 7375 C C . ASP C 1 106 ? 14.233 60.778 13.519 1.00 34.70 106 ASP C C 1
ATOM 7376 O O . ASP C 1 106 ? 14.613 59.697 13.059 1.00 30.05 106 ASP C O 1
ATOM 7385 N N . ALA C 1 107 ? 14.394 61.113 14.792 1.00 32.69 107 ALA C N 1
ATOM 7386 C CA . ALA C 1 107 ? 15.105 60.217 15.700 1.00 34.20 107 ALA C CA 1
ATOM 7387 C C . ALA C 1 107 ? 14.640 60.368 17.145 1.00 37.77 107 ALA C C 1
ATOM 7388 O O . ALA C 1 107 ? 14.116 61.425 17.526 1.00 35.52 107 ALA C O 1
ATOM 7395 N N . PRO C 1 108 ? 14.832 59.307 17.957 1.00 35.67 108 PRO C N 1
ATOM 7396 C CA . PRO C 1 108 ? 14.536 59.423 19.390 1.00 33.84 108 PRO C CA 1
ATOM 7397 C C . PRO C 1 108 ? 15.280 60.587 20.028 1.00 36.96 108 PRO C C 1
ATOM 7398 O O . PRO C 1 108 ? 16.426 60.855 19.669 1.00 34.01 108 PRO C O 1
ATOM 7409 N N . VAL C 1 109 ? 14.611 61.282 20.947 1.00 37.38 109 VAL C N 1
ATOM 7410 C CA . VAL C 1 109 ? 15.186 62.432 21.628 1.00 36.72 109 VAL C CA 1
ATOM 7411 C C . VAL C 1 109 ? 15.059 62.245 23.131 1.00 44.34 109 VAL C C 1
ATOM 7412 O O . VAL C 1 109 ? 13.993 61.872 23.625 1.00 36.58 109 VAL C O 1
ATOM 7425 N N . VAL C 1 110 ? 16.163 62.465 23.839 1.00 50.40 110 VAL C N 1
ATOM 7426 C CA . VAL C 1 110 ? 16.156 62.487 25.298 1.00 54.92 110 VAL C CA 1
ATOM 7427 C C . VAL C 1 110 ? 16.579 63.880 25.741 1.00 61.44 110 VAL C C 1
ATOM 7428 O O . VAL C 1 110 ? 17.587 64.413 25.274 1.00 59.95 110 VAL C O 1
ATOM 7441 N N . ALA C 1 111 ? 15.768 64.495 26.592 1.00 68.19 111 ALA C N 1
ATOM 7442 C CA . ALA C 1 111 ? 16.096 65.808 27.125 1.00 75.49 111 ALA C CA 1
ATOM 7443 C C . ALA C 1 111 ? 17.173 65.644 28.188 1.00 83.07 111 ALA C C 1
ATOM 7444 O O . ALA C 1 111 ? 17.136 64.693 28.971 1.00 78.07 111 ALA C O 1
ATOM 7451 N N . ASP C 1 112 ? 18.120 66.573 28.222 1.00 93.40 112 ASP C N 1
ATOM 7452 C CA . ASP C 1 112 ? 19.192 66.537 29.212 1.00 104.23 112 ASP C CA 1
ATOM 7453 C C . ASP C 1 112 ? 18.797 67.299 30.476 1.00 95.54 112 ASP C C 1
ATOM 7454 O O . ASP C 1 112 ? 19.235 66.962 31.577 1.00 86.12 112 ASP C O 1
ATOM 7463 N N . ALA C 1 113 ? 17.969 68.326 30.305 1.00 91.40 113 ALA C N 1
ATOM 7464 C CA . ALA C 1 113 ? 17.596 69.220 31.398 1.00 101.37 113 ALA C CA 1
ATOM 7465 C C . ALA C 1 113 ? 16.248 69.881 31.114 1.00 110.88 113 ALA C C 1
ATOM 7466 O O . ALA C 1 113 ? 15.896 70.085 29.949 1.00 110.24 113 ALA C O 1
ATOM 7473 N N . TRP C 1 114 ? 15.493 70.205 32.168 1.00 108.74 114 TRP C N 1
ATOM 7474 C CA . TRP C 1 114 ? 14.255 70.970 32.006 1.00 94.83 114 TRP C CA 1
ATOM 7475 C C . TRP C 1 114 ? 14.587 72.448 32.176 1.00 88.92 114 TRP C C 1
ATOM 7476 O O . TRP C 1 114 ? 15.041 72.871 33.242 1.00 83.28 114 TRP C O 1
ATOM 7497 N N . GLU C 1 119 ? 8.369 71.702 35.177 1.00 72.02 119 GLU C N 1
ATOM 7498 C CA . GLU C 1 119 ? 8.734 71.000 36.401 1.00 62.91 119 GLU C CA 1
ATOM 7499 C C . GLU C 1 119 ? 7.965 69.686 36.493 1.00 47.65 119 GLU C C 1
ATOM 7500 O O . GLU C 1 119 ? 8.552 68.631 36.754 1.00 38.22 119 GLU C O 1
ATOM 7511 N N . SER C 1 120 ? 6.669 69.734 36.198 1.00 31.03 120 SER C N 1
ATOM 7512 C CA . SER C 1 120 ? 5.853 68.528 36.228 1.00 23.85 120 SER C CA 1
ATOM 7513 C C . SER C 1 120 ? 5.866 67.867 34.840 1.00 22.90 120 SER C C 1
ATOM 7514 O O . SER C 1 120 ? 6.134 68.511 33.825 1.00 23.84 120 SER C O 1
ATOM 7522 N N . VAL C 1 121 ? 5.548 66.584 34.804 1.00 24.27 121 VAL C N 1
ATOM 7523 C CA . VAL C 1 121 ? 5.717 65.809 33.579 1.00 17.46 121 VAL C CA 1
ATOM 7524 C C . VAL C 1 121 ? 4.615 64.789 33.403 1.00 17.96 121 VAL C C 1
ATOM 7525 O O . VAL C 1 121 ? 4.110 64.244 34.379 1.00 16.99 121 VAL C O 1
ATOM 7538 N N . ILE C 1 122 ? 4.235 64.521 32.146 1.00 21.02 122 ILE C N 1
ATOM 7539 C CA . ILE C 1 122 ? 3.456 63.318 31.888 1.00 19.78 122 ILE C CA 1
ATOM 7540 C C . ILE C 1 122 ? 4.209 62.457 30.881 1.00 22.97 122 ILE C C 1
ATOM 7541 O O . ILE C 1 122 ? 4.945 62.961 30.032 1.00 21.67 122 ILE C O 1
ATOM 7557 N N . ILE C 1 123 ? 4.078 61.151 31.046 1.00 21.62 123 ILE C N 1
ATOM 7558 C CA . ILE C 1 123 ? 4.715 60.188 30.166 1.00 20.88 123 ILE C CA 1
ATOM 7559 C C . ILE C 1 123 ? 3.609 59.419 29.501 1.00 19.88 123 ILE C C 1
ATOM 7560 O O . ILE C 1 123 ? 2.749 58.865 30.189 1.00 23.33 123 ILE C O 1
ATOM 7576 N N . VAL C 1 124 ? 3.611 59.410 28.167 1.00 18.09 124 VAL C N 1
ATOM 7577 C CA . VAL C 1 124 ? 2.572 58.793 27.399 1.00 23.16 124 VAL C CA 1
ATOM 7578 C C . VAL C 1 124 ? 3.151 57.650 26.591 1.00 20.58 124 VAL C C 1
ATOM 7579 O O . VAL C 1 124 ? 4.155 57.816 25.919 1.00 20.11 124 VAL C O 1
ATOM 7592 N N . GLU C 1 125 ? 2.491 56.507 26.675 1.00 21.10 125 GLU C N 1
ATOM 7593 C CA . GLU C 1 125 ? 2.951 55.274 26.067 1.00 22.20 125 GLU C CA 1
ATOM 7594 C C . GLU C 1 125 ? 1.836 54.722 25.212 1.00 24.60 125 GLU C C 1
ATOM 7595 O O . GLU C 1 125 ? 0.760 54.411 25.729 1.00 26.12 125 GLU C O 1
ATOM 7607 N N . THR C 1 126 ? 2.095 54.595 23.906 1.00 24.14 126 THR C N 1
ATOM 7608 C CA . THR C 1 126 ? 1.069 54.213 22.937 1.00 24.90 126 THR C CA 1
ATOM 7609 C C . THR C 1 126 ? 1.430 52.934 22.169 1.00 24.92 126 THR C C 1
ATOM 7610 O O . THR C 1 126 ? 2.607 52.566 22.006 1.00 22.87 126 THR C O 1
ATOM 7621 N N . ALA C 1 127 ? 0.385 52.270 21.692 1.00 27.55 127 ALA C N 1
ATOM 7622 C CA . ALA C 1 127 ? 0.518 51.034 20.938 1.00 28.44 127 ALA C CA 1
ATOM 7623 C C . ALA C 1 127 ? 1.038 51.272 19.515 1.00 27.05 127 ALA C C 1
ATOM 7624 O O . ALA C 1 127 ? 1.622 50.371 18.924 1.00 29.20 127 ALA C O 1
ATOM 7631 N N . THR C 1 128 ? 0.812 52.463 18.967 1.00 29.46 128 THR C N 1
ATOM 7632 C CA . THR C 1 128 ? 1.312 52.784 17.627 1.00 29.87 128 THR C CA 1
ATOM 7633 C C . THR C 1 128 ? 2.066 54.102 17.623 1.00 26.58 128 THR C C 1
ATOM 7634 O O . THR C 1 128 ? 1.879 54.955 18.498 1.00 21.98 128 THR C O 1
ATOM 7645 N N . VAL C 1 129 ? 2.922 54.244 16.619 1.00 24.81 129 VAL C N 1
ATOM 7646 C CA . VAL C 1 129 ? 3.649 55.480 16.375 1.00 26.62 129 VAL C CA 1
ATOM 7647 C C . VAL C 1 129 ? 2.703 56.637 16.052 1.00 25.67 129 VAL C C 1
ATOM 7648 O O . VAL C 1 129 ? 2.915 57.757 16.522 1.00 19.80 129 VAL C O 1
ATOM 7661 N N . CYS C 1 130 ? 1.702 56.382 15.211 1.00 23.89 130 CYS C N 1
ATOM 7662 C CA . CYS C 1 130 ? 0.754 57.439 14.845 1.00 27.27 130 CYS C CA 1
ATOM 7663 C C . CYS C 1 130 ? 0.033 57.992 16.082 1.00 23.85 130 CYS C C 1
ATOM 7664 O O . CYS C 1 130 ? -0.167 59.194 16.188 1.00 25.03 130 CYS C O 1
ATOM 7672 N N . ALA C 1 131 ? -0.368 57.110 16.994 1.00 23.83 131 ALA C N 1
ATOM 7673 C CA . ALA C 1 131 ? -1.057 57.527 18.218 1.00 25.20 131 ALA C CA 1
ATOM 7674 C C . ALA C 1 131 ? -0.224 58.510 19.041 1.00 24.08 131 ALA C C 1
ATOM 7675 O O . ALA C 1 131 ? -0.751 59.492 19.576 1.00 22.75 131 ALA C O 1
ATOM 7682 N N . ALA C 1 132 ? 1.072 58.245 19.151 1.00 25.76 132 ALA C N 1
ATOM 7683 C CA . ALA C 1 132 ? 1.974 59.142 19.867 1.00 24.02 132 ALA C CA 1
ATOM 7684 C C . ALA C 1 132 ? 2.013 60.516 19.203 1.00 25.27 132 ALA C C 1
ATOM 7685 O O . ALA C 1 132 ? 1.886 61.543 19.872 1.00 23.04 132 ALA C O 1
ATOM 7692 N N . ILE C 1 133 ? 2.191 60.539 17.886 1.00 19.89 133 ILE C N 1
ATOM 7693 C CA . ILE C 1 133 ? 2.315 61.804 17.167 1.00 23.70 133 ILE C CA 1
ATOM 7694 C C . ILE C 1 133 ? 0.973 62.554 17.223 1.00 23.47 133 ILE C C 1
ATOM 7695 O O . ILE C 1 133 ? 0.921 63.776 17.424 1.00 23.20 133 ILE C O 1
ATOM 7711 N N . ASP C 1 134 ? -0.112 61.801 17.081 1.00 22.37 134 ASP C N 1
ATOM 7712 C CA . ASP C 1 134 ? -1.465 62.356 17.067 1.00 23.11 134 ASP C CA 1
ATOM 7713 C C . ASP C 1 134 ? -1.788 63.002 18.424 1.00 23.29 134 ASP C C 1
ATOM 7714 O O . ASP C 1 134 ? -2.207 64.164 18.495 1.00 24.85 134 ASP C O 1
ATOM 7723 N N . SER C 1 135 ? -1.561 62.229 19.486 1.00 19.32 135 SER C N 1
ATOM 7724 C CA . SER C 1 135 ? -1.728 62.655 20.887 1.00 17.28 135 SER C CA 1
ATOM 7725 C C . SER C 1 135 ? -0.901 63.868 21.221 1.00 21.23 135 SER C C 1
ATOM 7726 O O . SER C 1 135 ? -1.389 64.818 21.851 1.00 22.80 135 SER C O 1
ATOM 7734 N N . ALA C 1 136 ? 0.371 63.821 20.832 1.00 18.28 136 ALA C N 1
ATOM 7735 C CA . ALA C 1 136 ? 1.282 64.908 21.131 1.00 23.94 136 ALA C CA 1
ATOM 7736 C C . ALA C 1 136 ? 0.814 66.198 20.479 1.00 21.98 136 ALA C C 1
ATOM 7737 O O . ALA C 1 136 ? 0.802 67.249 21.121 1.00 19.34 136 ALA C O 1
ATOM 7744 N N . ASP C 1 137 ? 0.432 66.108 19.208 1.00 25.52 137 ASP C N 1
ATOM 7745 C CA . ASP C 1 137 ? -0.046 67.263 18.480 1.00 22.20 137 ASP C CA 1
ATOM 7746 C C . ASP C 1 137 ? -1.265 67.877 19.173 1.00 20.92 137 ASP C C 1
ATOM 7747 O O . ASP C 1 137 ? -1.298 69.079 19.410 1.00 21.77 137 ASP C O 1
ATOM 7756 N N . ALA C 1 138 ? -2.254 67.051 19.502 1.00 19.33 138 ALA C N 1
ATOM 7757 C CA . ALA C 1 138 ? -3.439 67.522 20.208 1.00 24.49 138 ALA C CA 1
ATOM 7758 C C . ALA C 1 138 ? -3.085 68.199 21.547 1.00 24.35 138 ALA C C 1
ATOM 7759 O O . ALA C 1 138 ? -3.587 69.279 21.860 1.00 20.86 138 ALA C O 1
ATOM 7766 N N . ALA C 1 139 ? -2.208 67.564 22.325 1.00 22.83 139 ALA C N 1
ATOM 7767 C CA . ALA C 1 139 ? -1.778 68.102 23.604 1.00 24.20 139 ALA C CA 1
ATOM 7768 C C . ALA C 1 139 ? -1.041 69.425 23.465 1.00 21.48 139 ALA C C 1
ATOM 7769 O O . ALA C 1 139 ? -1.306 70.360 24.221 1.00 23.93 139 ALA C O 1
ATOM 7776 N N . LEU C 1 140 ? -0.122 69.515 22.508 1.00 21.07 140 LEU C N 1
ATOM 7777 C CA . LEU C 1 140 ? 0.669 70.733 22.364 1.00 21.65 140 LEU C CA 1
ATOM 7778 C C . LEU C 1 140 ? -0.228 71.897 21.917 1.00 26.15 140 LEU C C 1
ATOM 7779 O O . LEU C 1 140 ? 0.038 73.057 22.231 1.00 25.37 140 LEU C O 1
ATOM 7795 N N . LYS C 1 141 ? -1.304 71.587 21.204 1.00 23.68 141 LYS C N 1
ATOM 7796 C CA . LYS C 1 141 ? -2.192 72.649 20.752 1.00 29.57 141 LYS C CA 1
ATOM 7797 C C . LYS C 1 141 ? -3.190 73.053 21.826 1.00 28.26 141 LYS C C 1
ATOM 7798 O O . LYS C 1 141 ? -3.697 74.174 21.815 1.00 29.21 141 LYS C O 1
ATOM 7817 N N . THR C 1 142 ? -3.437 72.155 22.774 1.00 26.02 142 THR C N 1
ATOM 7818 C CA . THR C 1 142 ? -4.496 72.377 23.737 1.00 30.18 142 THR C CA 1
ATOM 7819 C C . THR C 1 142 ? -3.970 72.987 25.035 1.00 26.63 142 THR C C 1
ATOM 7820 O O . THR C 1 142 ? -4.628 73.831 25.608 1.00 27.28 142 THR C O 1
ATOM 7831 N N . ALA C 1 143 ? -2.797 72.572 25.501 1.00 25.09 143 ALA C N 1
ATOM 7832 C CA . ALA C 1 143 ? -2.279 73.085 26.771 1.00 24.73 143 ALA C CA 1
ATOM 7833 C C . ALA C 1 143 ? -0.849 73.597 26.607 1.00 26.77 143 ALA C C 1
ATOM 7834 O O . ALA C 1 143 ? -0.127 73.152 25.718 1.00 27.56 143 ALA C O 1
ATOM 7841 N N . PRO C 1 144 ? -0.432 74.540 27.464 1.00 25.27 144 PRO C N 1
ATOM 7842 C CA . PRO C 1 144 ? 0.910 75.127 27.336 1.00 26.11 144 PRO C CA 1
ATOM 7843 C C . PRO C 1 144 ? 2.003 74.187 27.901 1.00 27.91 144 PRO C C 1
ATOM 7844 O O . PRO C 1 144 ? 2.588 74.415 28.952 1.00 29.21 144 PRO C O 1
ATOM 7855 N N . VAL C 1 145 ? 2.225 73.096 27.178 1.00 27.16 145 VAL C N 1
ATOM 7856 C CA . VAL C 1 145 ? 3.197 72.075 27.548 1.00 27.51 145 VAL C CA 1
ATOM 7857 C C . VAL C 1 145 ? 4.334 72.005 26.532 1.00 28.62 145 VAL C C 1
ATOM 7858 O O . VAL C 1 145 ? 4.210 72.514 25.419 1.00 26.82 145 VAL C O 1
ATOM 7871 N N . VAL C 1 146 ? 5.439 71.371 26.923 1.00 27.11 146 VAL C N 1
ATOM 7872 C CA . VAL C 1 146 ? 6.602 71.236 26.061 1.00 25.91 146 VAL C CA 1
ATOM 7873 C C . VAL C 1 146 ? 6.964 69.774 25.881 1.00 27.94 146 VAL C C 1
ATOM 7874 O O . VAL C 1 146 ? 7.109 69.017 26.842 1.00 27.64 146 VAL C O 1
ATOM 7887 N N . LEU C 1 147 ? 7.098 69.388 24.624 1.00 28.63 147 LEU C N 1
ATOM 7888 C CA . LEU C 1 147 ? 7.546 68.056 24.259 1.00 29.59 147 LEU C CA 1
ATOM 7889 C C . LEU C 1 147 ? 9.045 67.927 24.564 1.00 29.48 147 LEU C C 1
ATOM 7890 O O . LEU C 1 147 ? 9.845 68.733 24.085 1.00 32.34 147 LEU C O 1
ATOM 7906 N N . ARG C 1 148 ? 9.420 66.949 25.395 1.00 30.79 148 ARG C N 1
ATOM 7907 C CA . ARG C 1 148 ? 10.819 66.782 25.817 1.00 32.08 148 ARG C CA 1
ATOM 7908 C C . ARG C 1 148 ? 11.504 65.519 25.319 1.00 30.38 148 ARG C C 1
ATOM 7909 O O . ARG C 1 148 ? 12.634 65.571 24.851 1.00 31.79 148 ARG C O 1
ATOM 7930 N N . ASP C 1 149 ? 10.840 64.384 25.511 1.00 30.73 149 ASP C N 1
ATOM 7931 C CA . ASP C 1 149 ? 11.372 63.080 25.111 1.00 34.03 149 ASP C CA 1
ATOM 7932 C C . ASP C 1 149 ? 10.398 62.468 24.113 1.00 30.86 149 ASP C C 1
ATOM 7933 O O . ASP C 1 149 ? 9.191 62.669 24.204 1.00 30.16 149 ASP C O 1
ATOM 7942 N N . MET C 1 150 ? 10.927 61.726 23.148 1.00 31.81 150 MET C N 1
ATOM 7943 C CA . MET C 1 150 ? 10.090 60.929 22.282 1.00 28.88 150 MET C CA 1
ATOM 7944 C C . MET C 1 150 ? 10.919 59.780 21.694 1.00 34.53 150 MET C C 1
ATOM 7945 O O . MET C 1 150 ? 12.108 59.944 21.400 1.00 32.03 150 MET C O 1
ATOM 7959 N N . ARG C 1 151 ? 10.290 58.618 21.563 1.00 26.58 151 ARG C N 1
ATOM 7960 C CA . ARG C 1 151 ? 10.912 57.465 20.902 1.00 24.94 151 ARG C CA 1
ATOM 7961 C C . ARG C 1 151 ? 9.822 56.761 20.135 1.00 21.34 151 ARG C C 1
ATOM 7962 O O . ARG C 1 151 ? 8.823 56.343 20.713 1.00 23.09 151 ARG C O 1
ATOM 7983 N N . LEU C 1 152 ? 9.997 56.653 18.820 1.00 20.93 152 LEU C N 1
ATOM 7984 C CA . LEU C 1 152 ? 9.018 56.008 17.980 1.00 21.41 152 LEU C CA 1
ATOM 7985 C C . LEU C 1 152 ? 9.512 54.639 17.512 1.00 22.56 152 LEU C C 1
ATOM 7986 O O . LEU C 1 152 ? 10.461 54.563 16.755 1.00 27.58 152 LEU C O 1
ATOM 8002 N N . ALA C 1 153 ? 8.867 53.590 18.011 1.00 23.08 153 ALA C N 1
ATOM 8003 C CA . ALA C 1 153 ? 9.047 52.200 17.578 1.00 26.70 153 ALA C CA 1
ATOM 8004 C C . ALA C 1 153 ? 10.401 51.572 17.935 1.00 25.70 153 ALA C C 1
ATOM 8005 O O . ALA C 1 153 ? 10.436 50.481 18.487 1.00 26.15 153 ALA C O 1
ATOM 8012 N N . ILE C 1 154 ? 11.502 52.245 17.618 1.00 26.05 154 ILE C N 1
ATOM 8013 C CA . ILE C 1 154 ? 12.825 51.614 17.658 1.00 29.98 154 ILE C CA 1
ATOM 8014 C C . ILE C 1 154 ? 13.316 51.239 19.060 1.00 31.10 154 ILE C C 1
ATOM 8015 O O . ILE C 1 154 ? 13.413 52.071 19.969 1.00 26.11 154 ILE C O 1
ATOM 8031 N N . GLY C 1 155 ? 13.610 49.952 19.222 1.00 28.51 155 GLY C N 1
ATOM 8032 C CA . GLY C 1 155 ? 14.134 49.454 20.480 1.00 34.95 155 GLY C CA 1
ATOM 8033 C C . GLY C 1 155 ? 13.042 49.177 21.484 1.00 30.12 155 GLY C C 1
ATOM 8034 O O . GLY C 1 155 ? 13.325 48.695 22.585 1.00 31.35 155 GLY C O 1
ATOM 8038 N N . ILE C 1 156 ? 11.800 49.490 21.119 1.00 29.00 156 ILE C N 1
ATOM 8039 C CA . ILE C 1 156 ? 10.664 49.251 22.002 1.00 25.95 156 ILE C CA 1
ATOM 8040 C C . ILE C 1 156 ? 9.526 48.523 21.286 1.00 27.84 156 ILE C C 1
ATOM 8041 O O . ILE C 1 156 ? 8.347 48.722 21.571 1.00 26.50 156 ILE C O 1
ATOM 8057 N N . ALA C 1 157 ? 9.917 47.639 20.371 1.00 30.06 157 ALA C N 1
ATOM 8058 C CA . ALA C 1 157 ? 9.007 46.678 19.759 1.00 30.92 157 ALA C CA 1
ATOM 8059 C C . ALA C 1 157 ? 7.795 47.293 19.058 1.00 26.84 157 ALA C C 1
ATOM 8060 O O . ALA C 1 157 ? 6.723 46.689 19.045 1.00 29.13 157 ALA C O 1
ATOM 8067 N N . GLY C 1 158 ? 7.958 48.465 18.451 1.00 25.89 158 GLY C N 1
ATOM 8068 C CA . GLY C 1 158 ? 6.886 49.063 17.675 1.00 24.73 158 GLY C CA 1
ATOM 8069 C C . GLY C 1 158 ? 6.026 50.033 18.466 1.00 25.92 158 GLY C C 1
ATOM 8070 O O . GLY C 1 158 ? 5.230 50.755 17.881 1.00 23.97 158 GLY C O 1
ATOM 8074 N N . LYS C 1 159 ? 6.211 50.060 19.788 1.00 26.13 159 LYS C N 1
ATOM 8075 C CA . LYS C 1 159 ? 5.551 51.040 20.658 1.00 22.05 159 LYS C CA 1
ATOM 8076 C C . LYS C 1 159 ? 6.086 52.442 20.464 1.00 20.39 159 LYS C C 1
ATOM 8077 O O . LYS C 1 159 ? 7.119 52.643 19.852 1.00 23.07 159 LYS C O 1
ATOM 8096 N N . ALA C 1 160 ? 5.459 53.408 21.124 1.00 22.58 160 ALA C N 1
ATOM 8097 C CA . ALA C 1 160 ? 5.984 54.753 21.119 1.00 19.99 160 ALA C CA 1
ATOM 8098 C C . ALA C 1 160 ? 5.725 55.353 22.486 1.00 19.47 160 ALA C C 1
ATOM 8099 O O . ALA C 1 160 ? 4.794 54.953 23.181 1.00 19.94 160 ALA C O 1
ATOM 8106 N N . PHE C 1 161 ? 6.556 56.304 22.876 1.00 20.85 161 PHE C N 1
ATOM 8107 C CA . PHE C 1 161 ? 6.258 57.090 24.051 1.00 21.58 161 PHE C CA 1
ATOM 8108 C C . PHE C 1 161 ? 6.784 58.493 23.874 1.00 23.04 161 PHE C C 1
ATOM 8109 O O . PHE C 1 161 ? 7.650 58.748 23.054 1.00 20.82 161 PHE C O 1
ATOM 8126 N N . PHE C 1 162 ? 6.251 59.415 24.661 1.00 20.08 162 PHE C N 1
ATOM 8127 C CA . PHE C 1 162 ? 6.779 60.763 24.646 1.00 24.48 162 PHE C CA 1
ATOM 8128 C C . PHE C 1 162 ? 6.490 61.380 26.006 1.00 20.61 162 PHE C C 1
ATOM 8129 O O . PHE C 1 162 ? 5.666 60.882 26.776 1.00 21.56 162 PHE C O 1
ATOM 8146 N N . THR C 1 163 ? 7.209 62.441 26.305 1.00 19.93 163 THR C N 1
ATOM 8147 C CA . THR C 1 163 ? 6.998 63.161 27.540 1.00 24.94 163 THR C CA 1
ATOM 8148 C C . THR C 1 163 ? 6.655 64.624 27.238 1.00 24.12 163 THR C C 1
ATOM 8149 O O . THR C 1 163 ? 7.169 65.206 26.291 1.00 24.68 163 THR C O 1
ATOM 8160 N N . LEU C 1 164 ? 5.789 65.202 28.067 1.00 24.19 164 LEU C N 1
ATOM 8161 C CA . LEU C 1 164 ? 5.404 66.608 27.984 1.00 23.72 164 LEU C CA 1
ATOM 8162 C C . LEU C 1 164 ? 5.645 67.217 29.362 1.00 25.85 164 LEU C C 1
ATOM 8163 O O . LEU C 1 164 ? 5.378 66.560 30.355 1.00 27.31 164 LEU C O 1
ATOM 8179 N N . THR C 1 165 ? 6.230 68.409 29.420 1.00 23.98 165 THR C N 1
ATOM 8180 C CA . THR C 1 165 ? 6.397 69.113 30.682 1.00 26.11 165 THR C CA 1
ATOM 8181 C C . THR C 1 165 ? 5.688 70.449 30.676 1.00 30.11 165 THR C C 1
ATOM 8182 O O . THR C 1 165 ? 5.315 70.972 29.630 1.00 22.81 165 THR C O 1
ATOM 8193 N N . GLY C 1 166 ? 5.489 70.982 31.874 1.00 27.64 166 GLY C N 1
ATOM 8194 C CA . GLY C 1 166 ? 4.819 72.253 32.027 1.00 29.11 166 GLY C CA 1
ATOM 8195 C C . GLY C 1 166 ? 4.378 72.458 33.451 1.00 32.67 166 GLY C C 1
ATOM 8196 O O . GLY C 1 166 ? 4.797 71.732 34.361 1.00 23.29 166 GLY C O 1
ATOM 8200 N N . GLU C 1 167 ? 3.542 73.469 33.653 1.00 27.59 167 GLU C N 1
ATOM 8201 C CA . GLU C 1 167 ? 2.963 73.689 34.955 1.00 27.86 167 GLU C CA 1
ATOM 8202 C C . GLU C 1 167 ? 2.023 72.527 35.188 1.00 23.71 167 GLU C C 1
ATOM 8203 O O . GLU C 1 167 ? 1.488 71.945 34.252 1.00 21.54 167 GLU C O 1
ATOM 8215 N N . LEU C 1 168 ? 1.832 72.200 36.448 1.00 21.21 168 LEU C N 1
ATOM 8216 C CA . LEU C 1 168 ? 1.084 71.022 36.836 1.00 24.23 168 LEU C CA 1
ATOM 8217 C C . LEU C 1 168 ? -0.344 70.948 36.270 1.00 25.27 168 LEU C C 1
ATOM 8218 O O . LEU C 1 168 ? -0.738 69.903 35.694 1.00 22.15 168 LEU C O 1
ATOM 8234 N N . ALA C 1 169 ? -1.125 72.041 36.369 1.00 20.84 169 ALA C N 1
ATOM 8235 C CA . ALA C 1 169 ? -2.471 71.997 35.822 1.00 25.06 169 ALA C CA 1
ATOM 8236 C C . ALA C 1 169 ? -2.420 71.787 34.303 1.00 20.34 169 ALA C C 1
ATOM 8237 O O . ALA C 1 169 ? -3.309 71.168 33.730 1.00 23.77 169 ALA C O 1
ATOM 8244 N N . ASP C 1 170 ? -1.405 72.358 33.662 1.00 19.70 170 ASP C N 1
ATOM 8245 C CA . ASP C 1 170 ? -1.215 72.222 32.225 1.00 22.08 170 ASP C CA 1
ATOM 8246 C C . ASP C 1 170 ? -0.931 70.792 31.749 1.00 23.86 170 ASP C C 1
ATOM 8247 O O . ASP C 1 170 ? -1.475 70.388 30.711 1.00 23.13 170 ASP C O 1
ATOM 8256 N N . VAL C 1 171 ? -0.067 70.042 32.442 1.00 23.97 171 VAL C N 1
ATOM 8257 C CA . VAL C 1 171 ? 0.225 68.688 31.990 1.00 25.13 171 VAL C CA 1
ATOM 8258 C C . VAL C 1 171 ? -0.975 67.811 32.356 1.00 24.17 171 VAL C C 1
ATOM 8259 O O . VAL C 1 171 ? -1.258 66.824 31.703 1.00 22.92 171 VAL C O 1
ATOM 8272 N N . GLU C 1 172 ? -1.745 68.207 33.351 1.00 23.29 172 GLU C N 1
ATOM 8273 C CA . GLU C 1 172 ? -2.958 67.449 33.667 1.00 25.98 172 GLU C CA 1
ATOM 8274 C C . GLU C 1 172 ? -4.009 67.588 32.577 1.00 25.74 172 GLU C C 1
ATOM 8275 O O . GLU C 1 172 ? -4.756 66.649 32.270 1.00 25.45 172 GLU C O 1
ATOM 8287 N N . ALA C 1 173 ? -4.114 68.802 32.057 1.00 24.04 173 ALA C N 1
ATOM 8288 C CA . ALA C 1 173 ? -5.057 69.087 30.994 1.00 26.52 173 ALA C CA 1
ATOM 8289 C C . ALA C 1 173 ? -4.631 68.307 29.746 1.00 25.28 173 ALA C C 1
ATOM 8290 O O . ALA C 1 173 ? -5.457 67.684 29.095 1.00 25.20 173 ALA C O 1
ATOM 8297 N N . ALA C 1 174 ? -3.336 68.343 29.441 1.00 25.10 174 ALA C N 1
ATOM 8298 C CA . ALA C 1 174 ? -2.765 67.585 28.322 1.00 25.44 174 ALA C CA 1
ATOM 8299 C C . ALA C 1 174 ? -3.103 66.106 28.392 1.00 27.31 174 ALA C C 1
ATOM 8300 O O . ALA C 1 174 ? -3.370 65.469 27.359 1.00 26.86 174 ALA C O 1
ATOM 8307 N N . ALA C 1 175 ? -3.054 65.556 29.607 1.00 24.90 175 ALA C N 1
ATOM 8308 C CA . ALA C 1 175 ? -3.315 64.151 29.842 1.00 26.30 175 ALA C CA 1
ATOM 8309 C C . ALA C 1 175 ? -4.717 63.774 29.419 1.00 29.83 175 ALA C C 1
ATOM 8310 O O . ALA C 1 175 ? -4.948 62.715 28.809 1.00 28.85 175 ALA C O 1
ATOM 8317 N N . GLU C 1 176 ? -5.648 64.667 29.730 1.00 26.01 176 GLU C N 1
ATOM 8318 C CA . GLU C 1 176 ? -7.040 64.514 29.347 1.00 33.92 176 GLU C CA 1
ATOM 8319 C C . GLU C 1 176 ? -7.194 64.471 27.823 1.00 29.73 176 GLU C C 1
ATOM 8320 O O . GLU C 1 176 ? -7.924 63.651 27.275 1.00 28.95 176 GLU C O 1
ATOM 8332 N N . VAL C 1 177 ? -6.481 65.367 27.155 1.00 23.05 177 VAL C N 1
ATOM 8333 C CA . VAL C 1 177 ? -6.517 65.468 25.702 1.00 29.15 177 VAL C CA 1
ATOM 8334 C C . VAL C 1 177 ? -5.879 64.241 25.059 1.00 29.50 177 VAL C C 1
ATOM 8335 O O . VAL C 1 177 ? -6.407 63.696 24.093 1.00 27.38 177 VAL C O 1
ATOM 8348 N N . VAL C 1 178 ? -4.757 63.799 25.628 1.00 26.56 178 VAL C N 1
ATOM 8349 C CA . VAL C 1 178 ? -4.039 62.635 25.107 1.00 24.56 178 VAL C CA 1
ATOM 8350 C C . VAL C 1 178 ? -4.924 61.400 25.177 1.00 24.59 178 VAL C C 1
ATOM 8351 O O . VAL C 1 178 ? -5.089 60.700 24.169 1.00 23.06 178 VAL C O 1
ATOM 8364 N N . ARG C 1 179 ? -5.537 61.162 26.329 1.00 25.19 179 ARG C N 1
ATOM 8365 C CA . ARG C 1 179 ? -6.435 60.025 26.480 1.00 30.30 179 ARG C CA 1
ATOM 8366 C C . ARG C 1 179 ? -7.529 60.053 25.430 1.00 30.36 179 ARG C C 1
ATOM 8367 O O . ARG C 1 179 ? -7.830 59.022 24.839 1.00 31.11 179 ARG C O 1
ATOM 8388 N N . GLU C 1 180 ? -8.133 61.219 25.210 1.00 30.13 180 GLU C N 1
ATOM 8389 C CA . GLU C 1 180 ? -9.232 61.326 24.254 1.00 33.42 180 GLU C CA 1
ATOM 8390 C C . GLU C 1 180 ? -8.779 61.003 22.840 1.00 27.37 180 GLU C C 1
ATOM 8391 O O . GLU C 1 180 ? -9.423 60.229 22.140 1.00 31.31 180 GLU C O 1
ATOM 8403 N N . ARG C 1 181 ? -7.668 61.595 22.419 1.00 27.25 181 ARG C N 1
ATOM 8404 C CA . ARG C 1 181 ? -7.162 61.390 21.074 1.00 28.41 181 ARG C CA 1
ATOM 8405 C C . ARG C 1 181 ? -6.637 59.962 20.857 1.00 28.43 181 ARG C C 1
ATOM 8406 O O . ARG C 1 181 ? -6.847 59.391 19.791 1.00 26.65 181 ARG C O 1
ATOM 8427 N N . CYS C 1 182 ? -5.977 59.373 21.857 1.00 28.13 182 CYS C N 1
ATOM 8428 C CA . CYS C 1 182 ? -5.428 58.015 21.688 1.00 27.58 182 CYS C CA 1
ATOM 8429 C C . CYS C 1 182 ? -6.512 56.952 21.635 1.00 29.73 182 CYS C C 1
ATOM 8430 O O . CYS C 1 182 ? -6.389 55.969 20.907 1.00 29.86 182 CYS C O 1
ATOM 8438 N N . GLY C 1 183 ? -7.554 57.126 22.442 1.00 30.73 183 GLY C N 1
ATOM 8439 C CA . GLY C 1 183 ? -8.524 56.067 22.637 1.00 32.79 183 GLY C CA 1
ATOM 8440 C C . GLY C 1 183 ? -7.838 54.790 23.074 1.00 32.09 183 GLY C C 1
ATOM 8441 O O . GLY C 1 183 ? -6.942 54.821 23.917 1.00 30.51 183 GLY C O 1
ATOM 8445 N N . ALA C 1 184 ? -8.229 53.672 22.471 1.00 34.48 184 ALA C N 1
ATOM 8446 C CA . ALA C 1 184 ? -7.722 52.360 22.856 1.00 32.41 184 ALA C CA 1
ATOM 8447 C C . ALA C 1 184 ? -6.254 52.179 22.488 1.00 32.73 184 ALA C C 1
ATOM 8448 O O . ALA C 1 184 ? -5.637 51.169 22.841 1.00 36.27 184 ALA C O 1
ATOM 8455 N N . ARG C 1 185 ? -5.686 53.147 21.777 1.00 31.30 185 ARG C N 1
ATOM 8456 C CA . ARG C 1 185 ? -4.275 53.064 21.403 1.00 30.32 185 ARG C CA 1
ATOM 8457 C C . ARG C 1 185 ? -3.353 53.430 22.574 1.00 26.40 185 ARG C C 1
ATOM 8458 O O . ARG C 1 185 ? -2.155 53.146 22.536 1.00 25.66 185 ARG C O 1
ATOM 8479 N N . LEU C 1 186 ? -3.919 54.034 23.619 1.00 27.17 186 LEU C N 1
ATOM 8480 C CA . LEU C 1 186 ? -3.154 54.383 24.818 1.00 26.25 186 LEU C CA 1
ATOM 8481 C C . LEU C 1 186 ? -2.830 53.152 25.657 1.00 26.87 186 LEU C C 1
ATOM 8482 O O . LEU C 1 186 ? -3.719 52.381 26.019 1.00 27.00 186 LEU C O 1
ATOM 8498 N N . LEU C 1 187 ? -1.557 52.967 25.968 1.00 25.29 187 LEU C N 1
ATOM 8499 C CA . LEU C 1 187 ? -1.161 51.837 26.798 1.00 25.64 187 LEU C CA 1
ATOM 8500 C C . LEU C 1 187 ? -1.138 52.251 28.262 1.00 26.36 187 LEU C C 1
ATOM 8501 O O . LEU C 1 187 ? -1.704 51.581 29.105 1.00 26.94 187 LEU C O 1
ATOM 8517 N N . GLU C 1 188 ? -0.507 53.383 28.535 1.00 26.41 188 GLU C N 1
ATOM 8518 C CA . GLU C 1 188 ? -0.343 53.864 29.884 1.00 28.09 188 GLU C CA 1
ATOM 8519 C C . GLU C 1 188 ? 0.041 55.321 29.831 1.00 25.33 188 GLU C C 1
ATOM 8520 O O . GLU C 1 188 ? 0.782 55.739 28.949 1.00 26.05 188 GLU C O 1
ATOM 8532 N N . LEU C 1 189 ? -0.465 56.089 30.790 1.00 26.67 189 LEU C N 1
ATOM 8533 C CA . LEU C 1 189 ? -0.096 57.482 30.961 1.00 26.02 189 LEU C CA 1
ATOM 8534 C C . LEU C 1 189 ? 0.198 57.713 32.430 1.00 27.42 189 LEU C C 1
ATOM 8535 O O . LEU C 1 189 ? -0.562 57.263 33.281 1.00 24.73 189 LEU C O 1
ATOM 8551 N N . ALA C 1 190 ? 1.335 58.336 32.721 1.00 24.49 190 ALA C N 1
ATOM 8552 C CA . ALA C 1 190 ? 1.719 58.632 34.101 1.00 26.36 190 ALA C CA 1
ATOM 8553 C C . ALA C 1 190 ? 1.965 60.114 34.247 1.00 26.76 190 ALA C C 1
ATOM 8554 O O . ALA C 1 190 ? 2.526 60.747 33.359 1.00 23.30 190 ALA C O 1
ATOM 8561 N N . CYS C 1 191 ? 1.549 60.663 35.377 1.00 28.75 191 CYS C N 1
ATOM 8562 C CA . CYS C 1 191 ? 1.796 62.053 35.693 1.00 28.03 191 CYS C CA 1
ATOM 8563 C C . CYS C 1 191 ? 2.613 62.141 36.977 1.00 28.45 191 CYS C C 1
ATOM 8564 O O . CYS C 1 191 ? 2.287 61.493 37.964 1.00 27.59 191 CYS C O 1
ATOM 8572 N N . ILE C 1 192 ? 3.705 62.896 36.937 1.00 27.11 192 ILE C N 1
ATOM 8573 C CA . ILE C 1 192 ? 4.521 63.119 38.113 1.00 29.32 192 ILE C CA 1
ATOM 8574 C C . ILE C 1 192 ? 4.683 64.611 38.347 1.00 23.94 192 ILE C C 1
ATOM 8575 O O . ILE C 1 192 ? 5.369 65.285 37.565 1.00 22.96 192 ILE C O 1
ATOM 8591 N N . ALA C 1 193 ? 4.060 65.117 39.417 1.00 25.42 193 ALA C N 1
ATOM 8592 C CA . ALA C 1 193 ? 4.050 66.543 39.722 1.00 18.55 193 ALA C CA 1
ATOM 8593 C C . ALA C 1 193 ? 5.424 67.053 40.070 1.00 24.95 193 ALA C C 1
ATOM 8594 O O . ALA C 1 193 ? 5.841 68.127 39.619 1.00 22.16 193 ALA C O 1
ATOM 8601 N N . ARG C 1 194 ? 6.146 66.254 40.855 1.00 20.96 194 ARG C N 1
ATOM 8602 C CA . ARG C 1 194 ? 7.491 66.609 41.264 1.00 24.36 194 ARG C CA 1
ATOM 8603 C C . ARG C 1 194 ? 8.427 65.419 41.174 1.00 27.18 194 ARG C C 1
ATOM 8604 O O . ARG C 1 194 ? 8.618 64.687 42.153 1.00 26.28 194 ARG C O 1
ATOM 8625 N N . PRO C 1 195 ? 9.013 65.207 39.993 1.00 30.30 195 PRO C N 1
ATOM 8626 C CA . PRO C 1 195 ? 10.001 64.115 39.899 1.00 32.65 195 PRO C CA 1
ATOM 8627 C C . PRO C 1 195 ? 11.185 64.367 40.834 1.00 37.53 195 PRO C C 1
ATOM 8628 O O . PRO C 1 195 ? 11.553 65.525 41.018 1.00 34.06 195 PRO C O 1
ATOM 8639 N N . VAL C 1 196 ? 11.759 63.319 41.432 1.00 41.33 196 VAL C N 1
ATOM 8640 C CA . VAL C 1 196 ? 12.954 63.501 42.262 1.00 39.32 196 VAL C CA 1
ATOM 8641 C C . VAL C 1 196 ? 14.032 64.181 41.435 1.00 47.18 196 VAL C C 1
ATOM 8642 O O . VAL C 1 196 ? 14.021 64.105 40.218 1.00 50.51 196 VAL C O 1
ATOM 8655 N N . ASP C 1 197 ? 14.958 64.857 42.104 1.00 56.03 197 ASP C N 1
ATOM 8656 C CA . ASP C 1 197 ? 16.040 65.557 41.417 1.00 59.16 197 ASP C CA 1
ATOM 8657 C C . ASP C 1 197 ? 16.831 64.649 40.484 1.00 70.07 197 ASP C C 1
ATOM 8658 O O . ASP C 1 197 ? 17.270 65.076 39.415 1.00 75.96 197 ASP C O 1
ATOM 8667 N N . GLU C 1 198 ? 17.025 63.403 40.893 1.00 62.72 198 GLU C N 1
ATOM 8668 C CA . GLU C 1 198 ? 17.773 62.453 40.077 1.00 72.51 198 GLU C CA 1
ATOM 8669 C C . GLU C 1 198 ? 17.043 62.112 38.770 1.00 58.45 198 GLU C C 1
ATOM 8670 O O . GLU C 1 198 ? 17.679 61.758 37.784 1.00 67.33 198 GLU C O 1
ATOM 8682 N N . LEU C 1 199 ? 15.718 62.224 38.765 1.00 57.47 199 LEU C N 1
ATOM 8683 C CA . LEU C 1 199 ? 14.942 61.988 37.554 1.00 62.53 199 LEU C CA 1
ATOM 8684 C C . LEU C 1 199 ? 14.646 63.311 36.849 1.00 75.40 199 LEU C C 1
ATOM 8685 O O . LEU C 1 199 ? 14.337 63.322 35.656 1.00 73.03 199 LEU C O 1
ATOM 8701 N N . ARG C 1 200 ? 14.688 64.416 37.593 1.00 71.65 200 ARG C N 1
ATOM 8702 C CA . ARG C 1 200 ? 14.376 65.722 37.025 1.00 72.71 200 ARG C CA 1
ATOM 8703 C C . ARG C 1 200 ? 15.398 66.049 35.932 1.00 72.86 200 ARG C C 1
ATOM 8704 O O . ARG C 1 200 ? 16.605 65.983 36.153 1.00 75.91 200 ARG C O 1
ATOM 8725 N N . GLY C 1 201 ? 14.900 66.399 34.753 1.00 72.79 201 GLY C N 1
ATOM 8726 C CA . GLY C 1 201 ? 15.739 66.645 33.597 1.00 76.75 201 GLY C CA 1
ATOM 8727 C C . GLY C 1 201 ? 15.939 65.373 32.797 1.00 72.17 201 GLY C C 1
ATOM 8728 O O . GLY C 1 201 ? 15.556 65.321 31.629 1.00 84.42 201 GLY C O 1
ATOM 8732 N N . ARG C 1 202 ? 16.538 64.354 33.407 1.00 63.31 202 ARG C N 1
ATOM 8733 C CA . ARG C 1 202 ? 16.722 63.067 32.741 1.00 65.44 202 ARG C CA 1
ATOM 8734 C C . ARG C 1 202 ? 15.832 61.990 33.364 1.00 60.98 202 ARG C C 1
ATOM 8735 O O . ARG C 1 202 ? 16.001 61.617 34.521 1.00 69.20 202 ARG C O 1
ATOM 8756 N N . LEU C 1 203 ? 14.907 61.467 32.571 1.00 46.77 203 LEU C N 1
ATOM 8757 C CA . LEU C 1 203 ? 13.984 60.429 33.013 1.00 41.57 203 LEU C CA 1
ATOM 8758 C C . LEU C 1 203 ? 14.464 59.066 32.520 1.00 42.29 203 LEU C C 1
ATOM 8759 O O . LEU C 1 203 ? 14.077 58.033 33.064 1.00 37.06 203 LEU C O 1
ATOM 8775 N N . PHE C 1 204 ? 15.263 59.079 31.458 1.00 45.95 204 PHE C N 1
ATOM 8776 C CA . PHE C 1 204 ? 15.732 57.856 30.818 1.00 45.23 204 PHE C CA 1
ATOM 8777 C C . PHE C 1 204 ? 17.248 57.853 30.745 1.00 48.65 204 PHE C C 1
ATOM 8778 O O . PHE C 1 204 ? 17.842 58.764 30.166 1.00 52.12 204 PHE C O 1
ATOM 8795 N N . PHE C 1 205 ? 17.875 56.836 31.330 1.00 50.43 205 PHE C N 1
ATOM 8796 C CA . PHE C 1 205 ? 19.328 56.721 31.265 1.00 53.90 205 PHE C CA 1
ATOM 8797 C C . PHE C 1 205 ? 19.835 55.352 31.725 1.00 48.08 205 PHE C C 1
ATOM 8798 O O . PHE C 1 205 ? 19.074 54.427 32.022 1.00 34.12 205 PHE C O 1
ATOM 8816 N N . ALA D 1 4 ? 12.521 26.040 53.186 1.00 89.20 4 ALA D N 1
ATOM 8817 C CA . ALA D 1 4 ? 12.614 27.464 52.885 1.00 81.39 4 ALA D CA 1
ATOM 8818 C C . ALA D 1 4 ? 11.292 28.176 53.206 1.00 70.33 4 ALA D C 1
ATOM 8819 O O . ALA D 1 4 ? 10.221 27.609 53.003 1.00 59.44 4 ALA D O 1
ATOM 8826 N N . PRO D 1 5 ? 11.366 29.433 53.687 1.00 77.34 5 PRO D N 1
ATOM 8827 C CA . PRO D 1 5 ? 10.212 30.208 54.180 1.00 77.00 5 PRO D CA 1
ATOM 8828 C C . PRO D 1 5 ? 9.247 30.705 53.093 1.00 63.95 5 PRO D C 1
ATOM 8829 O O . PRO D 1 5 ? 8.070 30.956 53.383 1.00 56.72 5 PRO D O 1
ATOM 8840 N N . GLU D 1 6 ? 9.738 30.866 51.869 1.00 59.11 6 GLU D N 1
ATOM 8841 C CA . GLU D 1 6 ? 8.884 31.280 50.758 1.00 55.27 6 GLU D CA 1
ATOM 8842 C C . GLU D 1 6 ? 7.778 30.271 50.485 1.00 50.64 6 GLU D C 1
ATOM 8843 O O . GLU D 1 6 ? 6.874 30.552 49.708 1.00 41.10 6 GLU D O 1
ATOM 8855 N N . ARG D 1 7 ? 7.892 29.064 51.032 1.00 48.39 7 ARG D N 1
ATOM 8856 C CA . ARG D 1 7 ? 6.907 28.030 50.730 1.00 45.22 7 ARG D CA 1
ATOM 8857 C C . ARG D 1 7 ? 5.491 28.409 51.162 1.00 35.05 7 ARG D C 1
ATOM 8858 O O . ARG D 1 7 ? 4.537 27.783 50.710 1.00 32.10 7 ARG D O 1
ATOM 8879 N N . PHE D 1 8 ? 5.353 29.411 52.031 1.00 35.79 8 PHE D N 1
ATOM 8880 C CA . PHE D 1 8 ? 4.034 29.895 52.420 1.00 33.44 8 PHE D CA 1
ATOM 8881 C C . PHE D 1 8 ? 3.600 31.106 51.594 1.00 39.56 8 PHE D C 1
ATOM 8882 O O . PHE D 1 8 ? 2.584 31.715 51.901 1.00 38.03 8 PHE D O 1
ATOM 8899 N N . ASP D 1 9 ? 4.370 31.481 50.576 1.00 40.82 9 ASP D N 1
ATOM 8900 C CA . ASP D 1 9 ? 4.013 32.641 49.753 1.00 41.93 9 ASP D CA 1
ATOM 8901 C C . ASP D 1 9 ? 2.674 32.418 49.053 1.00 38.46 9 ASP D C 1
ATOM 8902 O O . ASP D 1 9 ? 2.430 31.364 48.473 1.00 29.77 9 ASP D O 1
ATOM 8911 N N . ALA D 1 10 ? 1.801 33.418 49.092 1.00 37.70 10 ALA D N 1
ATOM 8912 C CA . ALA D 1 10 ? 0.504 33.291 48.432 1.00 41.65 10 ALA D CA 1
ATOM 8913 C C . ALA D 1 10 ? 0.655 33.059 46.928 1.00 41.48 10 ALA D C 1
ATOM 8914 O O . ALA D 1 10 ? -0.007 32.181 46.353 1.00 41.87 10 ALA D O 1
ATOM 8921 N N . THR D 1 11 ? 1.529 33.836 46.293 1.00 38.14 11 THR D N 1
ATOM 8922 C CA . THR D 1 11 ? 1.773 33.668 44.862 1.00 43.26 11 THR D CA 1
ATOM 8923 C C . THR D 1 11 ? 3.230 33.346 44.548 1.00 42.65 11 THR D C 1
ATOM 8924 O O . THR D 1 11 ? 4.150 33.805 45.234 1.00 42.32 11 THR D O 1
ATOM 8935 N N . PRO D 1 12 ? 3.448 32.554 43.488 1.00 49.42 12 PRO D N 1
ATOM 8936 C CA . PRO D 1 12 ? 4.814 32.100 43.207 1.00 50.96 12 PRO D CA 1
ATOM 8937 C C . PRO D 1 12 ? 5.758 33.213 42.788 1.00 52.93 12 PRO D C 1
ATOM 8938 O O . PRO D 1 12 ? 5.316 34.167 42.144 1.00 48.71 12 PRO D O 1
ATOM 8949 N N . PRO D 1 13 ? 7.047 33.094 43.145 1.00 47.34 13 PRO D N 1
ATOM 8950 C CA . PRO D 1 13 ? 8.010 33.984 42.496 1.00 53.47 13 PRO D CA 1
ATOM 8951 C C . PRO D 1 13 ? 8.046 33.635 41.011 1.00 52.45 13 PRO D C 1
ATOM 8952 O O . PRO D 1 13 ? 7.616 32.533 40.660 1.00 53.51 13 PRO D O 1
ATOM 8963 N N . ALA D 1 14 ? 8.503 34.540 40.154 1.00 48.01 14 ALA D N 1
ATOM 8964 C CA . ALA D 1 14 ? 8.606 34.224 38.737 1.00 50.96 14 ALA D CA 1
ATOM 8965 C C . ALA D 1 14 ? 9.477 32.973 38.605 1.00 48.85 14 ALA D C 1
ATOM 8966 O O . ALA D 1 14 ? 10.555 32.906 39.196 1.00 45.83 14 ALA D O 1
ATOM 8973 N N . GLY D 1 15 ? 8.993 31.983 37.864 1.00 50.22 15 GLY D N 1
ATOM 8974 C CA . GLY D 1 15 ? 9.755 30.764 37.619 1.00 53.59 15 GLY D CA 1
ATOM 8975 C C . GLY D 1 15 ? 9.400 29.579 38.509 1.00 59.19 15 GLY D C 1
ATOM 8976 O O . GLY D 1 15 ? 9.818 28.450 38.234 1.00 46.07 15 GLY D O 1
ATOM 8980 N N . GLU D 1 16 ? 8.655 29.828 39.583 1.00 67.22 16 GLU D N 1
ATOM 8981 C CA . GLU D 1 16 ? 8.193 28.752 40.455 1.00 58.55 16 GLU D CA 1
ATOM 8982 C C . GLU D 1 16 ? 6.772 28.390 40.019 1.00 51.87 16 GLU D C 1
ATOM 8983 O O . GLU D 1 16 ? 6.036 29.251 39.556 1.00 54.41 16 GLU D O 1
ATOM 8995 N N . PRO D 1 17 ? 6.372 27.119 40.165 1.00 48.74 17 PRO D N 1
ATOM 8996 C CA . PRO D 1 17 ? 5.012 26.798 39.727 1.00 46.13 17 PRO D CA 1
ATOM 8997 C C . PRO D 1 17 ? 3.947 27.283 40.705 1.00 47.09 17 PRO D C 1
ATOM 8998 O O . PRO D 1 17 ? 4.258 27.556 41.871 1.00 40.87 17 PRO D O 1
ATOM 9009 N N . ASP D 1 18 ? 2.711 27.393 40.221 1.00 49.80 18 ASP D N 1
ATOM 9010 C CA . ASP D 1 18 ? 1.596 27.857 41.033 1.00 47.10 18 ASP D CA 1
ATOM 9011 C C . ASP D 1 18 ? 1.069 26.686 41.859 1.00 41.09 18 ASP D C 1
ATOM 9012 O O . ASP D 1 18 ? 0.788 25.618 41.319 1.00 44.36 18 ASP D O 1
ATOM 9021 N N . ARG D 1 19 ? 0.929 26.894 43.160 1.00 38.33 19 ARG D N 1
ATOM 9022 C CA . ARG D 1 19 ? 0.429 25.861 44.059 1.00 35.73 19 ARG D CA 1
ATOM 9023 C C . ARG D 1 19 ? -0.699 26.428 44.897 1.00 34.32 19 ARG D C 1
ATOM 9024 O O . ARG D 1 19 ? -0.525 26.692 46.086 1.00 34.10 19 ARG D O 1
ATOM 9045 N N . PRO D 1 20 ? -1.869 26.608 44.281 1.00 33.53 20 PRO D N 1
ATOM 9046 C CA . PRO D 1 20 ? -2.908 27.363 44.981 1.00 32.63 20 PRO D CA 1
ATOM 9047 C C . PRO D 1 20 ? -3.664 26.594 46.057 1.00 27.61 20 PRO D C 1
ATOM 9048 O O . PRO D 1 20 ? -4.160 27.229 46.983 1.00 27.69 20 PRO D O 1
ATOM 9059 N N . ALA D 1 21 ? -3.734 25.271 45.958 1.00 26.25 21 ALA D N 1
ATOM 9060 C CA . ALA D 1 21 ? -4.613 24.516 46.830 1.00 25.63 21 ALA D CA 1
ATOM 9061 C C . ALA D 1 21 ? -3.925 24.143 48.160 1.00 22.18 21 ALA D C 1
ATOM 9062 O O . ALA D 1 21 ? -2.717 23.969 48.231 1.00 22.11 21 ALA D O 1
ATOM 9069 N N . LEU D 1 22 ? -4.733 24.055 49.201 1.00 24.88 22 LEU D N 1
ATOM 9070 C CA . LEU D 1 22 ? -4.246 23.783 50.550 1.00 19.54 22 LEU D CA 1
ATOM 9071 C C . LEU D 1 22 ? -4.926 22.556 51.107 1.00 19.86 22 LEU D C 1
ATOM 9072 O O . LEU D 1 22 ? -6.144 22.421 51.040 1.00 21.11 22 LEU D O 1
ATOM 9088 N N . GLY D 1 23 ? -4.115 21.670 51.684 1.00 18.57 23 GLY D N 1
ATOM 9089 C CA . GLY D 1 23 ? -4.612 20.523 52.411 1.00 20.85 23 GLY D CA 1
ATOM 9090 C C . GLY D 1 23 ? -4.062 20.610 53.828 1.00 19.23 23 GLY D C 1
ATOM 9091 O O . GLY D 1 23 ? -2.898 20.950 54.020 1.00 21.25 23 GLY D O 1
ATOM 9095 N N . VAL D 1 24 ? -4.909 20.349 54.804 1.00 18.35 24 VAL D N 1
ATOM 9096 C CA . VAL D 1 24 ? -4.523 20.384 56.213 1.00 16.34 24 VAL D CA 1
ATOM 9097 C C . VAL D 1 24 ? -5.068 19.145 56.857 1.00 19.65 24 VAL D C 1
ATOM 9098 O O . VAL D 1 24 ? -6.228 18.808 56.625 1.00 20.18 24 VAL D O 1
ATOM 9111 N N . LEU D 1 25 ? -4.223 18.460 57.646 1.00 19.59 25 LEU D N 1
ATOM 9112 C CA . LEU D 1 25 ? -4.640 17.292 58.401 1.00 20.09 25 LEU D CA 1
ATOM 9113 C C . LEU D 1 25 ? -4.263 17.460 59.873 1.00 21.13 25 LEU D C 1
ATOM 9114 O O . LEU D 1 25 ? -3.149 17.856 60.208 1.00 19.96 25 LEU D O 1
ATOM 9130 N N . GLU D 1 26 ? -5.212 17.128 60.732 1.00 20.15 26 GLU D N 1
ATOM 9131 C CA . GLU D 1 26 ? -5.094 17.336 62.163 1.00 23.35 26 GLU D CA 1
ATOM 9132 C C . GLU D 1 26 ? -5.251 15.997 62.836 1.00 24.32 26 GLU D C 1
ATOM 9133 O O . GLU D 1 26 ? -6.356 15.445 62.902 1.00 24.41 26 GLU D O 1
ATOM 9145 N N . LEU D 1 27 ? -4.132 15.462 63.313 1.00 24.35 27 LEU D N 1
ATOM 9146 C CA . LEU D 1 27 ? -4.087 14.097 63.795 1.00 25.12 27 LEU D CA 1
ATOM 9147 C C . LEU D 1 27 ? -3.839 14.001 65.291 1.00 25.88 27 LEU D C 1
ATOM 9148 O O . LEU D 1 27 ? -3.142 14.830 65.851 1.00 25.34 27 LEU D O 1
ATOM 9164 N N . THR D 1 28 ? -4.404 12.974 65.915 1.00 24.82 28 THR D N 1
ATOM 9165 C CA . THR D 1 28 ? -4.248 12.739 67.351 1.00 23.85 28 THR D CA 1
ATOM 9166 C C . THR D 1 28 ? -2.934 12.057 67.720 1.00 24.05 28 THR D C 1
ATOM 9167 O O . THR D 1 28 ? -2.571 11.962 68.894 1.00 20.97 28 THR D O 1
ATOM 9178 N N . SER D 1 29 ? -2.236 11.573 66.707 1.00 22.37 29 SER D N 1
ATOM 9179 C CA . SER D 1 29 ? -1.001 10.810 66.867 1.00 21.60 29 SER D CA 1
ATOM 9180 C C . SER D 1 29 ? 0.095 11.404 66.009 1.00 21.02 29 SER D C 1
ATOM 9181 O O . SER D 1 29 ? -0.079 11.580 64.793 1.00 22.26 29 SER D O 1
ATOM 9189 N N . ILE D 1 30 ? 1.210 11.727 66.648 1.00 20.00 30 ILE D N 1
ATOM 9190 C CA . ILE D 1 30 ? 2.395 12.256 65.980 1.00 21.65 30 ILE D CA 1
ATOM 9191 C C . ILE D 1 30 ? 3.023 11.181 65.080 1.00 22.46 30 ILE D C 1
ATOM 9192 O O . ILE D 1 30 ? 3.417 11.456 63.938 1.00 20.82 30 ILE D O 1
ATOM 9208 N N . ALA D 1 31 ? 3.106 9.957 65.598 1.00 21.37 31 ALA D N 1
ATOM 9209 C CA . ALA D 1 31 ? 3.674 8.851 64.829 1.00 23.99 31 ALA D CA 1
ATOM 9210 C C . ALA D 1 31 ? 2.849 8.624 63.571 1.00 23.94 31 ALA D C 1
ATOM 9211 O O . ALA D 1 31 ? 3.407 8.538 62.473 1.00 22.57 31 ALA D O 1
ATOM 9218 N N . ARG D 1 32 ? 1.523 8.587 63.716 1.00 25.68 32 ARG D N 1
ATOM 9219 C CA . ARG D 1 32 ? 0.650 8.446 62.568 1.00 28.42 32 ARG D CA 1
ATOM 9220 C C . ARG D 1 32 ? 0.854 9.596 61.588 1.00 23.21 32 ARG D C 1
ATOM 9221 O O . ARG D 1 32 ? 0.872 9.385 60.372 1.00 24.43 32 ARG D O 1
ATOM 9242 N N . GLY D 1 33 ? 1.025 10.805 62.120 1.00 24.55 33 GLY D N 1
ATOM 9243 C CA . GLY D 1 33 ? 1.235 11.983 61.298 1.00 24.61 33 GLY D CA 1
ATOM 9244 C C . GLY D 1 33 ? 2.373 11.868 60.298 1.00 25.59 33 GLY D C 1
ATOM 9245 O O . GLY D 1 33 ? 2.242 12.245 59.125 1.00 19.78 33 GLY D O 1
ATOM 9249 N N . ILE D 1 34 ? 3.485 11.315 60.759 1.00 22.17 34 ILE D N 1
ATOM 9250 C CA . ILE D 1 34 ? 4.660 11.138 59.927 1.00 21.68 34 ILE D CA 1
ATOM 9251 C C . ILE D 1 34 ? 4.362 10.145 58.794 1.00 24.29 34 ILE D C 1
ATOM 9252 O O . ILE D 1 34 ? 4.734 10.391 57.638 1.00 23.25 34 ILE D O 1
ATOM 9268 N N . THR D 1 35 ? 3.651 9.057 59.097 1.00 23.39 35 THR D N 1
ATOM 9269 C CA . THR D 1 35 ? 3.325 8.072 58.070 1.00 23.61 35 THR D CA 1
ATOM 9270 C C . THR D 1 35 ? 2.282 8.628 57.099 1.00 25.83 35 THR D C 1
ATOM 9271 O O . THR D 1 35 ? 2.300 8.333 55.882 1.00 23.13 35 THR D O 1
ATOM 9282 N N . VAL D 1 36 ? 1.361 9.424 57.633 1.00 22.50 36 VAL D N 1
ATOM 9283 C CA . VAL D 1 36 ? 0.374 10.092 56.801 1.00 21.09 36 VAL D CA 1
ATOM 9284 C C . VAL D 1 36 ? 1.066 11.037 55.826 1.00 21.20 36 VAL D C 1
ATOM 9285 O O . VAL D 1 36 ? 0.713 11.061 54.644 1.00 23.95 36 VAL D O 1
ATOM 9298 N N . ALA D 1 37 ? 2.025 11.823 56.298 1.00 17.95 37 ALA D N 1
ATOM 9299 C CA . ALA D 1 37 ? 2.769 12.707 55.409 1.00 20.22 37 ALA D CA 1
ATOM 9300 C C . ALA D 1 37 ? 3.493 11.917 54.318 1.00 22.90 37 ALA D C 1
ATOM 9301 O O . ALA D 1 37 ? 3.461 12.260 53.123 1.00 20.70 37 ALA D O 1
ATOM 9308 N N . ASP D 1 38 ? 4.152 10.845 54.725 1.00 24.78 38 ASP D N 1
ATOM 9309 C CA . ASP D 1 38 ? 4.890 10.048 53.768 1.00 25.19 38 ASP D CA 1
ATOM 9310 C C . ASP D 1 38 ? 3.981 9.524 52.656 1.00 23.25 38 ASP D C 1
ATOM 9311 O O . ASP D 1 38 ? 4.320 9.624 51.479 1.00 22.92 38 ASP D O 1
ATOM 9320 N N . ALA D 1 39 ? 2.838 8.960 53.031 1.00 20.69 39 ALA D N 1
ATOM 9321 C CA . ALA D 1 39 ? 1.912 8.410 52.064 1.00 25.09 39 ALA D CA 1
ATOM 9322 C C . ALA D 1 39 ? 1.400 9.475 51.100 1.00 27.00 39 ALA D C 1
ATOM 9323 O O . ALA D 1 39 ? 1.264 9.230 49.882 1.00 24.03 39 ALA D O 1
ATOM 9330 N N . ALA D 1 40 ? 1.124 10.652 51.651 1.00 24.43 40 ALA D N 1
ATOM 9331 C CA . ALA D 1 40 ? 0.596 11.767 50.880 1.00 26.42 40 ALA D CA 1
ATOM 9332 C C . ALA D 1 40 ? 1.614 12.277 49.878 1.00 25.28 40 ALA D C 1
ATOM 9333 O O . ALA D 1 40 ? 1.238 12.662 48.770 1.00 23.18 40 ALA D O 1
ATOM 9340 N N . LEU D 1 41 ? 2.885 12.355 50.262 1.00 23.35 41 LEU D N 1
ATOM 9341 C CA . LEU D 1 41 ? 3.869 12.886 49.326 1.00 24.91 41 LEU D CA 1
ATOM 9342 C C . LEU D 1 41 ? 4.280 11.815 48.297 1.00 27.88 41 LEU D C 1
ATOM 9343 O O . LEU D 1 41 ? 4.823 12.155 47.251 1.00 27.36 41 LEU D O 1
ATOM 9359 N N . LYS D 1 42 ? 4.063 10.536 48.607 1.00 26.02 42 LYS D N 1
ATOM 9360 C CA . LYS D 1 42 ? 4.330 9.481 47.626 1.00 28.95 42 LYS D CA 1
ATOM 9361 C C . LYS D 1 42 ? 3.238 9.396 46.564 1.00 25.67 42 LYS D C 1
ATOM 9362 O O . LYS D 1 42 ? 3.510 9.047 45.395 1.00 22.94 42 LYS D O 1
ATOM 9381 N N . ARG D 1 43 ? 2.012 9.735 46.960 1.00 26.35 43 ARG D N 1
ATOM 9382 C CA . ARG D 1 43 ? 0.871 9.585 46.075 1.00 24.76 43 ARG D CA 1
ATOM 9383 C C . ARG D 1 43 ? 0.865 10.635 44.986 1.00 29.53 43 ARG D C 1
ATOM 9384 O O . ARG D 1 43 ? 0.643 10.311 43.813 1.00 28.96 43 ARG D O 1
ATOM 9405 N N . ALA D 1 44 ? 1.177 11.870 45.357 1.00 26.03 44 ALA D N 1
ATOM 9406 C CA . ALA D 1 44 ? 1.112 12.986 44.440 1.00 24.79 44 ALA D CA 1
ATOM 9407 C C . ALA D 1 44 ? 2.144 14.046 44.798 1.00 23.48 44 ALA D C 1
ATOM 9408 O O . ALA D 1 44 ? 2.568 14.145 45.950 1.00 24.38 44 ALA D O 1
ATOM 9415 N N . PRO D 1 45 ? 2.571 14.835 43.806 1.00 19.74 45 PRO D N 1
ATOM 9416 C CA . PRO D 1 45 ? 3.662 15.767 44.078 1.00 24.80 45 PRO D CA 1
ATOM 9417 C C . PRO D 1 45 ? 3.227 17.059 44.800 1.00 24.32 45 PRO D C 1
ATOM 9418 O O . PRO D 1 45 ? 3.742 18.129 44.486 1.00 26.52 45 PRO D O 1
ATOM 9429 N N . SER D 1 46 ? 2.365 16.929 45.810 1.00 25.57 46 SER D N 1
ATOM 9430 C CA . SER D 1 46 ? 2.060 18.046 46.727 1.00 27.86 46 SER D CA 1
ATOM 9431 C C . SER D 1 46 ? 3.327 18.491 47.445 1.00 28.27 46 SER D C 1
ATOM 9432 O O . SER D 1 46 ? 4.252 17.706 47.615 1.00 26.40 46 SER D O 1
ATOM 9440 N N . LEU D 1 47 ? 3.368 19.756 47.840 1.00 22.70 47 LEU D N 1
ATOM 9441 C CA . LEU D 1 47 ? 4.495 20.316 48.570 1.00 27.36 47 LEU D CA 1
ATOM 9442 C C . LEU D 1 47 ? 4.166 20.363 50.061 1.00 27.12 47 LEU D C 1
ATOM 9443 O O . LEU D 1 47 ? 3.198 21.001 50.457 1.00 25.52 47 LEU D O 1
ATOM 9459 N N . LEU D 1 48 ? 4.957 19.690 50.886 1.00 25.67 48 LEU D N 1
ATOM 9460 C CA . LEU D 1 48 ? 4.729 19.675 52.341 1.00 25.67 48 LEU D CA 1
ATOM 9461 C C . LEU D 1 48 ? 5.130 21.008 52.958 1.00 24.67 48 LEU D C 1
ATOM 9462 O O . LEU D 1 48 ? 6.238 21.485 52.717 1.00 29.96 48 LEU D O 1
ATOM 9478 N N . LEU D 1 49 ? 4.226 21.635 53.713 1.00 21.78 49 LEU D N 1
ATOM 9479 C CA . LEU D 1 49 ? 4.502 22.931 54.328 1.00 24.33 49 LEU D CA 1
ATOM 9480 C C . LEU D 1 49 ? 4.948 22.802 55.785 1.00 23.33 49 LEU D C 1
ATOM 9481 O O . LEU D 1 49 ? 5.836 23.517 56.257 1.00 24.35 49 LEU D O 1
ATOM 9497 N N . MET D 1 50 ? 4.297 21.904 56.505 1.00 22.86 50 MET D N 1
ATOM 9498 C CA . MET D 1 50 ? 4.702 21.618 57.869 1.00 23.80 50 MET D CA 1
ATOM 9499 C C . MET D 1 50 ? 4.293 20.222 58.258 1.00 25.31 50 MET D C 1
ATOM 9500 O O . MET D 1 50 ? 3.345 19.661 57.712 1.00 24.96 50 MET D O 1
ATOM 9514 N N . SER D 1 51 ? 5.032 19.698 59.230 1.00 21.78 51 SER D N 1
ATOM 9515 C CA . SER D 1 51 ? 4.775 18.426 59.853 1.00 23.42 51 SER D CA 1
ATOM 9516 C C . SER D 1 51 ? 5.152 18.646 61.306 1.00 27.82 51 SER D C 1
ATOM 9517 O O . SER D 1 51 ? 6.318 18.553 61.676 1.00 29.18 51 SER D O 1
ATOM 9525 N N . ARG D 1 52 ? 4.148 18.971 62.115 1.00 21.53 52 ARG D N 1
ATOM 9526 C CA . ARG D 1 52 ? 4.387 19.650 63.378 1.00 24.66 52 ARG D CA 1
ATOM 9527 C C . ARG D 1 52 ? 3.586 19.071 64.532 1.00 24.59 52 ARG D C 1
ATOM 9528 O O . ARG D 1 52 ? 2.348 19.105 64.514 1.00 23.12 52 ARG D O 1
ATOM 9549 N N . PRO D 1 53 ? 4.287 18.581 65.575 1.00 25.74 53 PRO D N 1
ATOM 9550 C CA . PRO D 1 53 ? 3.568 18.317 66.819 1.00 22.31 53 PRO D CA 1
ATOM 9551 C C . PRO D 1 53 ? 3.113 19.644 67.408 1.00 23.65 53 PRO D C 1
ATOM 9552 O O . PRO D 1 53 ? 3.875 20.610 67.335 1.00 22.66 53 PRO D O 1
ATOM 9563 N N . VAL D 1 54 ? 1.899 19.696 67.953 1.00 21.73 54 VAL D N 1
ATOM 9564 C CA . VAL D 1 54 ? 1.390 20.907 68.575 1.00 26.12 54 VAL D CA 1
ATOM 9565 C C . VAL D 1 54 ? 0.622 20.597 69.850 1.00 23.76 54 VAL D C 1
ATOM 9566 O O . VAL D 1 54 ? 0.251 19.451 70.100 1.00 22.37 54 VAL D O 1
ATOM 9579 N N . CYS D 1 55 ? 0.307 21.657 70.599 1.00 23.08 55 CYS D N 1
ATOM 9580 C CA . CYS D 1 55 ? -0.351 21.523 71.874 1.00 29.76 55 CYS D CA 1
ATOM 9581 C C . CYS D 1 55 ? -1.611 20.694 71.828 1.00 25.01 55 CYS D C 1
ATOM 9582 O O . CYS D 1 55 ? -2.386 20.736 70.867 1.00 26.74 55 CYS D O 1
ATOM 9589 N N . SER D 1 56 ? -1.754 19.970 72.939 1.00 30.58 56 SER D N 1
ATOM 9590 C CA . SER D 1 56 ? -2.739 18.927 73.197 1.00 30.08 56 SER D CA 1
ATOM 9591 C C . SER D 1 56 ? -2.106 17.591 72.795 1.00 24.84 56 SER D C 1
ATOM 9592 O O . SER D 1 56 ? -2.635 16.540 73.115 1.00 35.51 56 SER D O 1
ATOM 9600 N N . GLY D 1 57 ? -0.955 17.647 72.128 1.00 25.56 57 GLY D N 1
ATOM 9601 C CA . GLY D 1 57 ? -0.283 16.452 71.635 1.00 24.01 57 GLY D CA 1
ATOM 9602 C C . GLY D 1 57 ? -0.776 15.949 70.285 1.00 25.35 57 GLY D C 1
ATOM 9603 O O . GLY D 1 57 ? -0.620 14.783 69.952 1.00 24.15 57 GLY D O 1
ATOM 9607 N N . LYS D 1 58 ? -1.402 16.808 69.503 1.00 25.97 58 LYS D N 1
ATOM 9608 C CA . LYS D 1 58 ? -1.792 16.395 68.153 1.00 21.47 58 LYS D CA 1
ATOM 9609 C C . LYS D 1 58 ? -0.689 16.746 67.156 1.00 22.05 58 LYS D C 1
ATOM 9610 O O . LYS D 1 58 ? 0.323 17.358 67.514 1.00 19.06 58 LYS D O 1
ATOM 9629 N N . HIS D 1 59 ? -0.870 16.322 65.903 1.00 20.52 59 HIS D N 1
ATOM 9630 C CA . HIS D 1 59 ? 0.105 16.577 64.862 1.00 20.31 59 HIS D CA 1
ATOM 9631 C C . HIS D 1 59 ? -0.583 17.323 63.725 1.00 19.28 59 HIS D C 1
ATOM 9632 O O . HIS D 1 59 ? -1.667 16.951 63.315 1.00 19.69 59 HIS D O 1
ATOM 9646 N N . LEU D 1 60 ? 0.046 18.395 63.267 1.00 17.91 60 LEU D N 1
ATOM 9647 C CA . LEU D 1 60 ? -0.500 19.236 62.205 1.00 21.75 60 LEU D CA 1
ATOM 9648 C C . LEU D 1 60 ? 0.329 19.080 60.940 1.00 21.73 60 LEU D C 1
ATOM 9649 O O . LEU D 1 60 ? 1.518 19.378 60.929 1.00 24.80 60 LEU D O 1
ATOM 9665 N N . LEU D 1 61 ? -0.327 18.599 59.888 1.00 19.21 61 LEU D N 1
ATOM 9666 C CA . LEU D 1 61 ? 0.231 18.530 58.530 1.00 21.58 61 LEU D CA 1
ATOM 9667 C C . LEU D 1 61 ? -0.456 19.540 57.618 1.00 19.90 61 LEU D C 1
ATOM 9668 O O . LEU D 1 61 ? -1.677 19.572 57.560 1.00 22.06 61 LEU D O 1
ATOM 9684 N N . MET D 1 62 ? 0.336 20.330 56.901 1.00 21.98 62 MET D N 1
ATOM 9685 C CA . MET D 1 62 ? -0.172 21.141 55.798 1.00 19.44 62 MET D CA 1
ATOM 9686 C C . MET D 1 62 ? 0.615 20.861 54.529 1.00 22.39 62 MET D C 1
ATOM 9687 O O . MET D 1 62 ? 1.813 20.567 54.558 1.00 20.73 62 MET D O 1
ATOM 9701 N N . MET D 1 63 ? -0.085 20.913 53.402 1.00 22.30 63 MET D N 1
ATOM 9702 C CA . MET D 1 63 ? 0.542 20.747 52.117 1.00 22.67 63 MET D CA 1
ATOM 9703 C C . MET D 1 63 ? -0.121 21.688 51.115 1.00 23.53 63 MET D C 1
ATOM 9704 O O . MET D 1 63 ? -1.284 22.075 51.297 1.00 23.29 63 MET D O 1
ATOM 9718 N N . ARG D 1 64 ? 0.599 22.032 50.051 1.00 22.03 64 ARG D N 1
ATOM 9719 C CA . ARG D 1 64 ? 0.005 22.799 48.961 1.00 23.46 64 ARG D CA 1
ATOM 9720 C C . ARG D 1 64 ? 0.381 22.210 47.606 1.00 28.06 64 ARG D C 1
ATOM 9721 O O . ARG D 1 64 ? 1.289 21.400 47.495 1.00 21.90 64 ARG D O 1
ATOM 9742 N N . GLY D 1 65 ? -0.362 22.582 46.574 1.00 24.49 65 GLY D N 1
ATOM 9743 C CA . GLY D 1 65 ? -0.075 22.064 45.248 1.00 24.94 65 GLY D CA 1
ATOM 9744 C C . GLY D 1 65 ? -1.162 22.475 44.282 1.00 26.84 65 GLY D C 1
ATOM 9745 O O . GLY D 1 65 ? -2.004 23.311 44.598 1.00 25.62 65 GLY D O 1
ATOM 9749 N N . GLN D 1 66 ? -1.146 21.876 43.103 1.00 25.02 66 GLN D N 1
ATOM 9750 C CA . GLN D 1 66 ? -2.285 21.968 42.227 1.00 30.57 66 GLN D CA 1
ATOM 9751 C C . GLN D 1 66 ? -3.457 21.272 42.869 1.00 27.75 66 GLN D C 1
ATOM 9752 O O . GLN D 1 66 ? -3.284 20.378 43.679 1.00 24.77 66 GLN D O 1
ATOM 9766 N N . VAL D 1 67 ? -4.646 21.736 42.509 1.00 22.72 67 VAL D N 1
ATOM 9767 C CA . VAL D 1 67 ? -5.918 21.196 42.965 1.00 22.85 67 VAL D CA 1
ATOM 9768 C C . VAL D 1 67 ? -5.972 19.684 42.874 1.00 24.22 67 VAL D C 1
ATOM 9769 O O . VAL D 1 67 ? -6.325 19.002 43.841 1.00 25.45 67 VAL D O 1
ATOM 9782 N N . ALA D 1 68 ? -5.605 19.140 41.714 1.00 26.16 68 ALA D N 1
ATOM 9783 C CA . ALA D 1 68 ? -5.692 17.711 41.510 1.00 23.83 68 ALA D CA 1
ATOM 9784 C C . ALA D 1 68 ? -4.640 16.971 42.360 1.00 24.63 68 ALA D C 1
ATOM 9785 O O . ALA D 1 68 ? -4.870 15.854 42.803 1.00 23.96 68 ALA D O 1
ATOM 9792 N N . GLU D 1 69 ? -3.478 17.592 42.524 1.00 21.50 69 GLU D N 1
ATOM 9793 C CA . GLU D 1 69 ? -2.392 17.035 43.335 1.00 26.03 69 GLU D CA 1
ATOM 9794 C C . GLU D 1 69 ? -2.760 16.931 44.801 1.00 27.57 69 GLU D C 1
ATOM 9795 O O . GLU D 1 69 ? -2.623 15.867 45.411 1.00 25.24 69 GLU D O 1
ATOM 9807 N N . VAL D 1 70 ? -3.236 18.047 45.362 1.00 24.03 70 VAL D N 1
ATOM 9808 C CA . VAL D 1 70 ? -3.642 18.084 46.753 1.00 23.77 70 VAL D CA 1
ATOM 9809 C C . VAL D 1 70 ? -4.800 17.096 46.918 1.00 26.64 70 VAL D C 1
ATOM 9810 O O . VAL D 1 70 ? -4.867 16.364 47.898 1.00 23.52 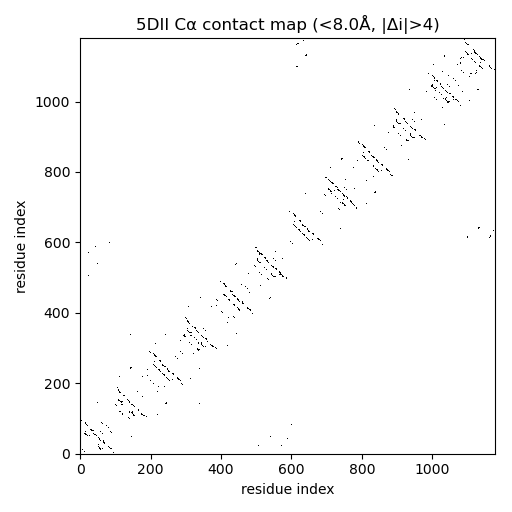70 VAL D O 1
ATOM 9823 N N . GLU D 1 71 ? -5.681 17.026 45.925 1.00 25.42 71 GLU D N 1
ATOM 9824 C CA . GLU D 1 71 ? -6.798 16.093 45.991 1.00 26.14 71 GLU D CA 1
ATOM 9825 C C . GLU D 1 71 ? -6.336 14.640 46.154 1.00 26.58 71 GLU D C 1
ATOM 9826 O O . GLU D 1 71 ? -6.904 13.890 46.945 1.00 28.92 71 GLU D O 1
ATOM 9838 N N . GLU D 1 72 ? -5.317 14.244 45.400 1.00 27.54 72 GLU D N 1
ATOM 9839 C CA . GLU D 1 72 ? -4.835 12.866 45.438 1.00 26.83 72 GLU D CA 1
ATOM 9840 C C . GLU D 1 72 ? -4.037 12.574 46.720 1.00 26.05 72 GLU D C 1
ATOM 9841 O O . GLU D 1 72 ? -4.218 11.531 47.348 1.00 25.83 72 GLU D O 1
ATOM 9853 N N . SER D 1 73 ? -3.166 13.501 47.098 1.00 23.82 73 SER D N 1
ATOM 9854 C CA . SER D 1 73 ? -2.434 13.390 48.364 1.00 23.32 73 SER D CA 1
ATOM 9855 C C . SER D 1 73 ? -3.365 13.240 49.560 1.00 23.94 73 SER D C 1
ATOM 9856 O O . SER D 1 73 ? -3.107 12.452 50.469 1.00 24.14 73 SER D O 1
ATOM 9864 N N . MET D 1 74 ? -4.447 14.013 49.581 1.00 23.45 74 MET D N 1
ATOM 9865 C CA . MET D 1 74 ? -5.366 13.966 50.701 1.00 26.41 74 MET D CA 1
ATOM 9866 C C . MET D 1 74 ? -6.123 12.644 50.749 1.00 27.96 74 MET D C 1
ATOM 9867 O O . MET D 1 74 ? -6.411 12.123 51.821 1.00 24.91 74 MET D O 1
ATOM 9881 N N . ILE D 1 75 ? -6.428 12.075 49.595 1.00 28.33 75 ILE D N 1
ATOM 9882 C CA . ILE D 1 75 ? -7.074 10.764 49.574 1.00 26.43 75 ILE D CA 1
ATOM 9883 C C . ILE D 1 75 ? -6.198 9.711 50.250 1.00 26.53 75 ILE D C 1
ATOM 9884 O O . ILE D 1 75 ? -6.683 8.889 51.011 1.00 30.52 75 ILE D O 1
ATOM 9900 N N . ALA D 1 76 ? -4.915 9.713 49.912 1.00 26.86 76 ALA D N 1
ATOM 9901 C CA . ALA D 1 76 ? -3.958 8.773 50.463 1.00 29.94 76 ALA D CA 1
ATOM 9902 C C . ALA D 1 76 ? -3.773 9.052 51.951 1.00 29.45 76 ALA D C 1
ATOM 9903 O O . ALA D 1 76 ? -3.692 8.137 52.757 1.00 26.35 76 ALA D O 1
ATOM 9910 N N . ALA D 1 77 ? -3.727 10.332 52.301 1.00 27.19 77 ALA D N 1
ATOM 9911 C CA . ALA D 1 77 ? -3.534 10.723 53.704 1.00 27.34 77 ALA D CA 1
ATOM 9912 C C . ALA D 1 77 ? -4.658 10.170 54.581 1.00 28.97 77 ALA D C 1
ATOM 9913 O O . ALA D 1 77 ? -4.404 9.618 55.655 1.00 33.44 77 ALA D O 1
ATOM 9920 N N . ARG D 1 78 ? -5.893 10.300 54.113 1.00 27.22 78 ARG D N 1
ATOM 9921 C CA . ARG D 1 78 ? -7.056 9.830 54.862 1.00 30.90 78 ARG D CA 1
ATOM 9922 C C . ARG D 1 78 ? -7.044 8.343 55.067 1.00 32.18 78 ARG D C 1
ATOM 9923 O O . ARG D 1 78 ? -7.459 7.862 56.114 1.00 38.64 78 ARG D O 1
ATOM 9944 N N . GLU D 1 79 ? -6.623 7.602 54.049 1.00 37.74 79 GLU D N 1
ATOM 9945 C CA . GLU D 1 79 ? -6.567 6.149 54.166 1.00 40.18 79 GLU D CA 1
ATOM 9946 C C . GLU D 1 79 ? -5.680 5.766 55.331 1.00 33.65 79 GLU D C 1
ATOM 9947 O O . GLU D 1 79 ? -6.069 4.974 56.177 1.00 34.11 79 GLU D O 1
ATOM 9959 N N . ILE D 1 80 ? -4.489 6.343 55.371 1.00 31.94 80 ILE D N 1
ATOM 9960 C CA . ILE D 1 80 ? -3.528 6.013 56.412 1.00 33.09 80 ILE D CA 1
ATOM 9961 C C . ILE D 1 80 ? -4.000 6.530 57.769 1.00 35.49 80 ILE D C 1
ATOM 9962 O O . ILE D 1 80 ? -3.941 5.815 58.767 1.00 31.91 80 ILE D O 1
ATOM 9978 N N . ALA D 1 81 ? -4.484 7.768 57.788 1.00 34.42 81 ALA D N 1
ATOM 9979 C CA . ALA D 1 81 ? -4.936 8.400 59.024 1.00 34.06 81 ALA D CA 1
ATOM 9980 C C . ALA D 1 81 ? -6.076 7.622 59.684 1.00 40.65 81 ALA D C 1
ATOM 9981 O O . ALA D 1 81 ? -6.216 7.618 60.915 1.00 39.58 81 ALA D O 1
ATOM 9988 N N . GLY D 1 82 ? -6.903 6.985 58.864 1.00 37.17 82 GLY D N 1
ATOM 9989 C CA . GLY D 1 82 ? -8.071 6.281 59.362 1.00 39.85 82 GLY D CA 1
ATOM 9990 C C . GLY D 1 82 ? -7.809 4.828 59.694 1.00 41.57 82 GLY D C 1
ATOM 9991 O O . GLY D 1 82 ? -8.704 4.115 60.150 1.00 49.66 82 GLY D O 1
ATOM 9995 N N . ALA D 1 83 ? -6.575 4.388 59.483 1.00 40.69 83 ALA D N 1
ATOM 9996 C CA . ALA D 1 83 ? -6.206 3.003 59.736 1.00 43.42 83 ALA D CA 1
ATOM 9997 C C . ALA D 1 83 ? -6.362 2.670 61.208 1.00 53.03 83 ALA D C 1
ATOM 9998 O O . ALA D 1 83 ? -6.167 3.532 62.070 1.00 48.46 83 ALA D O 1
ATOM 10005 N N . GLY D 1 84 ? -6.729 1.423 61.491 1.00 61.31 84 GLY D N 1
ATOM 10006 C CA . GLY D 1 84 ? -6.889 0.969 62.860 1.00 58.19 84 GLY D CA 1
ATOM 10007 C C . GLY D 1 84 ? -7.959 1.742 63.599 1.00 60.72 84 GLY D C 1
ATOM 10008 O O . GLY D 1 84 ? -9.098 1.860 63.139 1.00 56.01 84 GLY D O 1
ATOM 10009 N N . SER D 1 85 ? -7.597 2.265 64.763 1.00 53.86 85 SER D N 1
ATOM 10010 C CA . SER D 1 85 ? -8.521 3.088 65.522 1.00 50.51 85 SER D CA 1
ATOM 10011 C C . SER D 1 85 ? -8.712 4.500 64.977 1.00 48.93 85 SER D C 1
ATOM 10012 O O . SER D 1 85 ? -9.393 5.303 65.608 1.00 64.05 85 SER D O 1
ATOM 10015 N N . GLY D 1 86 ? -8.259 4.758 63.757 1.00 49.77 86 GLY D N 1
ATOM 10016 C CA . GLY D 1 86 ? -8.243 6.111 63.211 1.00 42.72 86 GLY D CA 1
ATOM 10017 C C . GLY D 1 86 ? -7.632 7.215 64.083 1.00 40.49 86 GLY D C 1
ATOM 10018 O O . GLY D 1 86 ? -7.705 7.203 65.309 1.00 43.39 86 GLY D O 1
ATOM 10021 N N . ALA D 1 87 ? -6.982 8.168 63.423 1.00 33.87 87 ALA D N 1
ATOM 10022 C CA . ALA D 1 87 ? -6.268 9.238 64.096 1.00 28.25 87 ALA D CA 1
ATOM 10023 C C . ALA D 1 87 ? -6.590 10.624 63.559 1.00 29.89 87 ALA D C 1
ATOM 10024 O O . ALA D 1 87 ? -5.971 11.597 63.970 1.00 27.62 87 ALA D O 1
ATOM 10031 N N . LEU D 1 88 ? -7.522 10.724 62.617 1.00 30.40 88 LEU D N 1
ATOM 10032 C CA . LEU D 1 88 ? -7.800 12.015 62.009 1.00 30.11 88 LEU D CA 1
ATOM 10033 C C . LEU D 1 88 ? -8.864 12.754 62.825 1.00 32.86 88 LEU D C 1
ATOM 10034 O O . LEU D 1 88 ? -10.015 12.324 62.894 1.00 34.80 88 LEU D O 1
ATOM 10050 N N . LEU D 1 89 ? -8.471 13.864 63.440 1.00 26.59 89 LEU D N 1
ATOM 10051 C CA . LEU D 1 89 ? -9.400 14.669 64.225 1.00 29.33 89 LEU D CA 1
ATOM 10052 C C . LEU D 1 89 ? -10.190 15.626 63.334 1.00 30.47 89 LEU D C 1
ATOM 10053 O O . LEU D 1 89 ? -11.391 15.800 63.510 1.00 30.47 89 LEU D O 1
ATOM 10069 N N . ASP D 1 90 ? -9.499 16.255 62.397 1.00 26.97 90 ASP D N 1
ATOM 10070 C CA . ASP D 1 90 ? -10.135 17.134 61.436 1.00 29.02 90 ASP D CA 1
ATOM 10071 C C . ASP D 1 90 ? -9.287 17.266 60.173 1.00 24.95 90 ASP D C 1
ATOM 10072 O O . ASP D 1 90 ? -8.093 16.958 60.176 1.00 23.70 90 ASP D O 1
ATOM 10081 N N . GLU D 1 91 ? -9.907 17.742 59.100 1.00 23.12 91 GLU D N 1
ATOM 10082 C CA . GLU D 1 91 ? -9.203 18.001 57.856 1.00 26.15 91 GLU D CA 1
ATOM 10083 C C . GLU D 1 91 ? -9.787 19.169 57.096 1.00 25.44 91 GLU D C 1
ATOM 10084 O O . GLU D 1 91 ? -10.916 19.578 57.342 1.00 26.63 91 GLU D O 1
ATOM 10096 N N . LEU D 1 92 ? -8.995 19.701 56.177 1.00 25.87 92 LEU D N 1
ATOM 10097 C CA . LEU D 1 92 ? -9.423 20.786 55.312 1.00 27.49 92 LEU D CA 1
ATOM 10098 C C . LEU D 1 92 ? -8.806 20.610 53.933 1.00 28.31 92 LEU D C 1
ATOM 10099 O O . LEU D 1 92 ? -7.609 20.369 53.814 1.00 22.45 92 LEU D O 1
ATOM 10115 N N . GLU D 1 93 ? -9.627 20.756 52.901 1.00 24.56 93 GLU D N 1
ATOM 10116 C CA . GLU D 1 93 ? -9.135 20.819 51.516 1.00 27.00 93 GLU D CA 1
ATOM 10117 C C . GLU D 1 93 ? -9.733 22.013 50.789 1.00 23.56 93 GLU D C 1
ATOM 10118 O O . GLU D 1 93 ? -10.933 22.092 50.606 1.00 24.21 93 GLU D O 1
ATOM 10130 N N . LEU D 1 94 ? -8.864 22.937 50.391 1.00 24.05 94 LEU D N 1
ATOM 10131 C CA . LEU D 1 94 ? -9.241 24.154 49.683 1.00 27.82 94 LEU D CA 1
ATOM 10132 C C . LEU D 1 94 ? -8.640 24.229 48.276 1.00 28.07 94 LEU D C 1
ATOM 10133 O O . LEU D 1 94 ? -7.421 24.222 48.133 1.00 24.65 94 LEU D O 1
ATOM 10149 N N . PRO D 1 95 ? -9.488 24.308 47.224 1.00 27.63 95 PRO D N 1
ATOM 10150 C CA . PRO D 1 95 ? -8.938 24.390 45.861 1.00 23.01 95 PRO D CA 1
ATOM 10151 C C . PRO D 1 95 ? -8.033 25.609 45.754 1.00 24.09 95 PRO D C 1
ATOM 10152 O O . PRO D 1 95 ? -7.049 25.681 45.050 1.00 20.46 95 PRO D O 1
ATOM 10163 N N . TYR D 1 96 ? -8.378 26.577 46.572 1.00 20.98 96 TYR D N 1
ATOM 10164 C CA . TYR D 1 96 ? -7.787 27.884 46.553 1.00 24.51 96 TYR D CA 1
ATOM 10165 C C . TYR D 1 96 ? -7.832 28.402 48.002 1.00 28.16 96 TYR D C 1
ATOM 10166 O O . TYR D 1 96 ? -8.864 28.252 48.646 1.00 31.44 96 TYR D O 1
ATOM 10184 N N . ALA D 1 97 ? -6.727 28.897 48.552 1.00 28.18 97 ALA D N 1
ATOM 10185 C CA . ALA D 1 97 ? -6.778 29.535 49.882 1.00 26.82 97 ALA D CA 1
ATOM 10186 C C . ALA D 1 97 ? -6.604 31.036 49.702 1.00 26.85 97 ALA D C 1
ATOM 10187 O O . ALA D 1 97 ? -5.656 31.477 49.047 1.00 24.04 97 ALA D O 1
ATOM 10194 N N . HIS D 1 98 ? -7.442 31.828 50.371 1.00 27.55 98 HIS D N 1
ATOM 10195 C CA . HIS D 1 98 ? -7.402 33.275 50.203 1.00 26.19 98 HIS D CA 1
ATOM 10196 C C . HIS D 1 98 ? -5.989 33.842 50.437 1.00 25.93 98 HIS D C 1
ATOM 10197 O O . HIS D 1 98 ? -5.274 33.445 51.382 1.00 27.39 98 HIS D O 1
ATOM 10211 N N . GLU D 1 99 ? -5.590 34.774 49.576 1.00 24.64 99 GLU D N 1
ATOM 10212 C CA . GLU D 1 99 ? -4.243 35.340 49.643 1.00 29.46 99 GLU D CA 1
ATOM 10213 C C . GLU D 1 99 ? -3.849 35.805 51.044 1.00 29.52 99 GLU D C 1
ATOM 10214 O O . GLU D 1 99 ? -2.700 35.648 51.438 1.00 31.71 99 GLU D O 1
ATOM 10226 N N . GLN D 1 100 ? -4.785 36.387 51.798 1.00 27.72 100 GLN D N 1
ATOM 10227 C CA . GLN D 1 100 ? -4.454 36.934 53.116 1.00 29.03 100 GLN D CA 1
ATOM 10228 C C . GLN D 1 100 ? -4.076 35.851 54.127 1.00 28.38 100 GLN D C 1
ATOM 10229 O O . GLN D 1 100 ? -3.302 36.096 55.034 1.00 28.88 100 GLN D O 1
ATOM 10243 N N . LEU D 1 101 ? -4.644 34.666 53.956 1.00 25.15 101 LEU D N 1
ATOM 10244 C CA . LEU D 1 101 ? -4.477 33.551 54.876 1.00 24.16 101 LEU D CA 1
ATOM 10245 C C . LEU D 1 101 ? -3.080 32.927 54.900 1.00 26.49 101 LEU D C 1
ATOM 10246 O O . LEU D 1 101 ? -2.628 32.459 55.948 1.00 24.71 101 LEU D O 1
ATOM 10262 N N . TRP D 1 102 ? -2.392 32.912 53.760 1.00 28.42 102 TRP D N 1
ATOM 10263 C CA . TRP D 1 102 ? -1.115 32.209 53.660 1.00 29.38 102 TRP D CA 1
ATOM 10264 C C . TRP D 1 102 ? -0.090 32.642 54.700 1.00 29.77 102 TRP D C 1
ATOM 10265 O O . TRP D 1 102 ? 0.616 31.803 55.248 1.00 24.64 102 TRP D O 1
ATOM 10286 N N . ARG D 1 103 ? -0.022 33.939 54.992 1.00 27.46 103 ARG D N 1
ATOM 10287 C CA . ARG D 1 103 ? 1.013 34.432 55.891 1.00 32.92 103 ARG D CA 1
ATOM 10288 C C . ARG D 1 103 ? 0.704 34.168 57.370 1.00 26.31 103 ARG D C 1
ATOM 10289 O O . ARG D 1 103 ? 1.512 34.503 58.212 1.00 30.37 103 ARG D O 1
ATOM 10310 N N . PHE D 1 104 ? -0.470 33.615 57.667 1.00 27.10 104 PHE D N 1
ATOM 10311 C CA . PHE D 1 104 ? -0.860 33.301 59.042 1.00 29.64 104 PHE D CA 1
ATOM 10312 C C . PHE D 1 104 ? -0.732 31.811 59.365 1.00 28.79 104 PHE D C 1
ATOM 10313 O O . PHE D 1 104 ? -0.953 31.395 60.506 1.00 27.59 104 PHE D O 1
ATOM 10330 N N . LEU D 1 105 ? -0.369 31.001 58.378 1.00 24.39 105 LEU D N 1
ATOM 10331 C CA . LEU D 1 105 ? -0.352 29.555 58.588 1.00 28.92 105 LEU D CA 1
ATOM 10332 C C . LEU D 1 105 ? 0.814 29.087 59.447 1.00 27.16 105 LEU D C 1
ATOM 10333 O O . LEU D 1 105 ? 0.646 28.186 60.259 1.00 27.34 105 LEU D O 1
ATOM 10349 N N . ASP D 1 106 ? 1.987 29.691 59.269 1.00 30.14 106 ASP D N 1
ATOM 10350 C CA . ASP D 1 106 ? 3.229 29.159 59.827 1.00 30.15 106 ASP D CA 1
ATOM 10351 C C . ASP D 1 106 ? 3.385 29.416 61.330 1.00 35.34 106 ASP D C 1
ATOM 10352 O O . ASP D 1 106 ? 3.949 28.593 62.062 1.00 26.66 106 ASP D O 1
ATOM 10361 N N . ALA D 1 107 ? 2.910 30.562 61.794 1.00 32.30 107 ALA D N 1
ATOM 10362 C CA . ALA D 1 107 ? 3.097 30.927 63.200 1.00 31.14 107 ALA D CA 1
ATOM 10363 C C . ALA D 1 107 ? 1.966 31.834 63.678 1.00 29.09 107 ALA D C 1
ATOM 10364 O O . ALA D 1 107 ? 1.307 32.451 62.861 1.00 32.93 107 ALA D O 1
ATOM 10371 N N . PRO D 1 108 ? 1.734 31.887 65.001 1.00 31.33 108 PRO D N 1
ATOM 10372 C CA . PRO D 1 108 ? 0.778 32.842 65.580 1.00 29.53 108 PRO D CA 1
ATOM 10373 C C . PRO D 1 108 ? 1.122 34.263 65.169 1.00 34.57 108 PRO D C 1
ATOM 10374 O O . PRO D 1 108 ? 2.310 34.590 65.092 1.00 31.41 108 PRO D O 1
ATOM 10385 N N . VAL D 1 109 ? 0.105 35.085 64.906 1.00 35.74 109 VAL D N 1
ATOM 10386 C CA . VAL D 1 109 ? 0.315 36.467 64.497 1.00 37.12 109 VAL D CA 1
ATOM 10387 C C . VAL D 1 109 ? -0.521 37.388 65.388 1.00 37.21 109 VAL D C 1
ATOM 10388 O O . VAL D 1 109 ? -1.705 37.125 65.627 1.00 29.72 109 VAL D O 1
ATOM 10401 N N . VAL D 1 110 ? 0.115 38.430 65.915 1.00 36.97 110 VAL D N 1
ATOM 10402 C CA . VAL D 1 110 ? -0.588 39.476 66.659 1.00 44.99 110 VAL D CA 1
ATOM 10403 C C . VAL D 1 110 ? -0.401 40.823 65.948 1.00 46.83 110 VAL D C 1
ATOM 10404 O O . VAL D 1 110 ? 0.726 41.248 65.690 1.00 47.65 110 VAL D O 1
ATOM 10417 N N . ALA D 1 111 ? -1.505 41.496 65.631 1.00 50.45 111 ALA D N 1
ATOM 10418 C CA . ALA D 1 111 ? -1.420 42.783 64.945 1.00 54.90 111 ALA D CA 1
ATOM 10419 C C . ALA D 1 111 ? -0.967 43.867 65.916 1.00 61.72 111 ALA D C 1
ATOM 10420 O O . ALA D 1 111 ? -1.425 43.916 67.058 1.00 72.86 111 ALA D O 1
ATOM 10427 N N . ASP D 1 112 ? -0.070 44.732 65.447 1.00 76.17 112 ASP D N 1
ATOM 10428 C CA . ASP D 1 112 ? 0.454 45.848 66.239 1.00 90.56 112 ASP D CA 1
ATOM 10429 C C . ASP D 1 112 ? -0.315 47.154 66.056 1.00 90.89 112 ASP D C 1
ATOM 10430 O O . ASP D 1 112 ? -0.398 47.964 66.982 1.00 86.75 112 ASP D O 1
ATOM 10439 N N . ALA D 1 113 ? -0.877 47.359 64.869 1.00 86.02 113 ALA D N 1
ATOM 10440 C CA . ALA D 1 113 ? -1.508 48.635 64.556 1.00 84.61 113 ALA D CA 1
ATOM 10441 C C . ALA D 1 113 ? -2.633 48.491 63.545 1.00 75.81 113 ALA D C 1
ATOM 10442 O O . ALA D 1 113 ? -2.420 48.280 62.352 1.00 74.38 113 ALA D O 1
ATOM 10449 N N . TRP D 1 114 ? -3.840 48.580 64.083 1.00 74.73 114 TRP D N 1
ATOM 10450 C CA . TRP D 1 114 ? -5.077 48.639 63.325 1.00 75.73 114 TRP D CA 1
ATOM 10451 C C . TRP D 1 114 ? -5.579 50.083 63.327 1.00 84.00 114 TRP D C 1
ATOM 10452 O O . TRP D 1 114 ? -6.155 50.540 64.316 1.00 76.21 114 TRP D O 1
ATOM 10473 N N . GLU D 1 115 ? -5.354 50.802 62.231 1.00 88.19 115 GLU D N 1
ATOM 10474 C CA . GLU D 1 115 ? -5.528 52.256 62.224 1.00 84.62 115 GLU D CA 1
ATOM 10475 C C . GLU D 1 115 ? -6.958 52.738 61.987 1.00 81.06 115 GLU D C 1
ATOM 10476 O O . GLU D 1 115 ? -7.474 53.543 62.762 1.00 82.59 115 GLU D O 1
ATOM 10482 N N . GLU D 1 116 ? -7.582 52.253 60.916 1.00 69.16 116 GLU D N 1
ATOM 10483 C CA . GLU D 1 116 ? -8.897 52.726 60.484 1.00 69.02 116 GLU D CA 1
ATOM 10484 C C . GLU D 1 116 ? -9.916 52.879 61.628 1.00 72.31 116 GLU D C 1
ATOM 10485 O O . GLU D 1 116 ? -10.270 51.915 62.311 1.00 62.72 116 GLU D O 1
ATOM 10491 N N . ASP D 1 117 ? -10.389 54.109 61.806 1.00 71.05 117 ASP D N 1
ATOM 10492 C CA . ASP D 1 117 ? -11.172 54.505 62.975 1.00 65.28 117 ASP D CA 1
ATOM 10493 C C . ASP D 1 117 ? -12.560 53.877 63.070 1.00 59.23 117 ASP D C 1
ATOM 10494 O O . ASP D 1 117 ? -13.038 53.579 64.168 1.00 51.50 117 ASP D O 1
ATOM 10499 N N . THR D 1 118 ? -13.212 53.694 61.926 1.00 46.61 118 THR D N 1
ATOM 10500 C CA . THR D 1 118 ? -14.608 53.275 61.916 1.00 42.63 118 THR D CA 1
ATOM 10501 C C . THR D 1 118 ? -14.742 51.769 61.971 1.00 41.29 118 THR D C 1
ATOM 10502 O O . THR D 1 118 ? -15.833 51.226 61.756 1.00 38.40 118 THR D O 1
ATOM 10506 N N . GLU D 1 119 ? -13.635 51.116 62.317 1.00 44.80 119 GLU D N 1
ATOM 10507 C CA . GLU D 1 119 ? -13.432 49.685 62.090 1.00 51.34 119 GLU D CA 1
ATOM 10508 C C . GLU D 1 119 ? -13.864 48.807 63.287 1.00 42.84 119 GLU D C 1
ATOM 10509 O O . GLU D 1 119 ? -13.457 49.058 64.418 1.00 43.47 119 GLU D O 1
ATOM 10515 N N . SER D 1 120 ? -14.720 47.818 63.015 1.00 32.20 120 SER D N 1
ATOM 10516 C CA . SER D 1 120 ? -15.202 46.833 63.986 1.00 26.56 120 SER D CA 1
ATOM 10517 C C . SER D 1 120 ? -14.416 45.502 63.910 1.00 28.61 120 SER D C 1
ATOM 10518 O O . SER D 1 120 ? -13.666 45.285 62.959 1.00 27.56 120 SER D O 1
ATOM 10526 N N . VAL D 1 121 ? -14.594 44.617 64.892 1.00 26.42 121 VAL D N 1
ATOM 10527 C CA . VAL D 1 121 ? -13.837 43.350 64.916 1.00 20.36 121 VAL D CA 1
ATOM 10528 C C . VAL D 1 121 ? -14.734 42.181 65.321 1.00 24.20 121 VAL D C 1
ATOM 10529 O O . VAL D 1 121 ? -15.649 42.323 66.127 1.00 20.44 121 VAL D O 1
ATOM 10542 N N . ILE D 1 122 ? -14.490 41.008 64.730 1.00 26.81 122 ILE D N 1
ATOM 10543 C CA . ILE D 1 122 ? -15.037 39.788 65.305 1.00 23.64 122 ILE D CA 1
ATOM 10544 C C . ILE D 1 122 ? -13.882 38.867 65.674 1.00 21.82 122 ILE D C 1
ATOM 10545 O O . ILE D 1 122 ? -12.856 38.852 65.010 1.00 22.63 122 ILE D O 1
ATOM 10561 N N . ILE D 1 123 ? -14.063 38.142 66.765 1.00 23.85 123 ILE D N 1
ATOM 10562 C CA . ILE D 1 123 ? -13.052 37.208 67.267 1.00 20.20 123 ILE D CA 1
ATOM 10563 C C . ILE D 1 123 ? -13.691 35.841 67.173 1.00 21.09 123 ILE D C 1
ATOM 10564 O O . ILE D 1 123 ? -14.766 35.620 67.724 1.00 23.90 123 ILE D O 1
ATOM 10580 N N . VAL D 1 124 ? -13.037 34.928 66.464 1.00 21.88 124 VAL D N 1
ATOM 10581 C CA . VAL D 1 124 ? -13.587 33.614 66.227 1.00 18.34 124 VAL D CA 1
ATOM 10582 C C . VAL D 1 124 ? -12.728 32.601 66.956 1.00 20.94 124 VAL D C 1
ATOM 10583 O O . VAL D 1 124 ? -11.513 32.640 66.841 1.00 20.42 124 VAL D O 1
ATOM 10596 N N . GLU D 1 125 ? -13.376 31.720 67.709 1.00 19.39 125 GLU D N 1
ATOM 10597 C CA . GLU D 1 125 ? -12.698 30.746 68.549 1.00 21.35 125 GLU D CA 1
ATOM 10598 C C . GLU D 1 125 ? -13.233 29.363 68.225 1.00 22.80 125 GLU D C 1
ATOM 10599 O O . GLU D 1 125 ? -14.427 29.126 68.358 1.00 24.22 125 GLU D O 1
ATOM 10611 N N . THR D 1 126 ? -12.355 28.458 67.780 1.00 22.01 126 THR D N 1
ATOM 10612 C CA . THR D 1 126 ? -12.779 27.146 67.299 1.00 23.77 126 THR D CA 1
ATOM 10613 C C . THR D 1 126 ? -12.106 25.988 68.030 1.00 22.35 126 THR D C 1
ATOM 10614 O O . THR D 1 126 ? -11.036 26.145 68.621 1.00 22.08 126 THR D O 1
ATOM 10625 N N . ALA D 1 127 ? -12.756 24.828 67.980 1.00 24.37 127 ALA D N 1
ATOM 10626 C CA . ALA D 1 127 ? -12.263 23.612 68.635 1.00 27.26 127 ALA D CA 1
ATOM 10627 C C . ALA D 1 127 ? -11.079 22.971 67.902 1.00 25.35 127 ALA D C 1
ATOM 10628 O O . ALA D 1 127 ? -10.269 22.289 68.525 1.00 22.89 127 ALA D O 1
ATOM 10635 N N . THR D 1 128 ? -10.978 23.201 66.597 1.00 24.68 128 THR D N 1
ATOM 10636 C CA . THR D 1 128 ? -9.873 22.651 65.808 1.00 24.39 128 THR D CA 1
ATOM 10637 C C . THR D 1 128 ? -9.212 23.725 64.975 1.00 21.99 128 THR D C 1
ATOM 10638 O O . THR D 1 128 ? -9.811 24.758 64.666 1.00 20.81 128 THR D O 1
ATOM 10649 N N . VAL D 1 129 ? -7.969 23.455 64.603 1.00 22.60 129 VAL D N 1
ATOM 10650 C CA . VAL D 1 129 ? -7.212 24.301 63.688 1.00 22.29 129 VAL D CA 1
ATOM 10651 C C . VAL D 1 129 ? -7.878 24.372 62.307 1.00 20.20 129 VAL D C 1
ATOM 10652 O O . VAL D 1 129 ? -8.008 25.462 61.721 1.00 19.93 129 VAL D O 1
ATOM 10665 N N . CYS D 1 130 ? -8.316 23.229 61.785 1.00 19.26 130 CYS D N 1
ATOM 10666 C CA . CYS D 1 130 ? -8.934 23.215 60.473 1.00 23.62 130 CYS D CA 1
ATOM 10667 C C . CYS D 1 130 ? -10.171 24.119 60.460 1.00 21.15 130 CYS D C 1
ATOM 10668 O O . CYS D 1 130 ? -10.403 24.782 59.460 1.00 20.76 130 CYS D O 1
ATOM 10676 N N . ALA D 1 131 ? -10.967 24.118 61.539 1.00 23.66 131 ALA D N 1
ATOM 10677 C CA . ALA D 1 131 ? -12.174 24.975 61.598 1.00 23.81 131 ALA D CA 1
ATOM 10678 C C . ALA D 1 131 ? -11.816 26.440 61.454 1.00 21.52 131 ALA D C 1
ATOM 10679 O O . ALA D 1 131 ? -12.511 27.208 60.742 1.00 20.44 131 ALA D O 1
ATOM 10686 N N . ALA D 1 132 ? -10.741 26.834 62.126 1.00 22.19 132 ALA D N 1
ATOM 10687 C CA . ALA D 1 132 ? -10.244 28.205 62.064 1.00 24.45 132 ALA D CA 1
ATOM 10688 C C . ALA D 1 132 ? -9.831 28.569 60.645 1.00 24.16 132 ALA D C 1
ATOM 10689 O O . ALA D 1 132 ? -10.203 29.620 60.148 1.00 21.29 132 ALA D O 1
ATOM 10696 N N . ILE D 1 133 ? -9.040 27.710 60.004 1.00 20.68 133 ILE D N 1
ATOM 10697 C CA . ILE D 1 133 ? -8.518 28.014 58.680 1.00 24.55 133 ILE D CA 1
ATOM 10698 C C . ILE D 1 133 ? -9.670 28.024 57.667 1.00 21.92 133 ILE D C 1
ATOM 10699 O O . ILE D 1 133 ? -9.771 28.890 56.822 1.00 20.69 133 ILE D O 1
ATOM 10715 N N . ASP D 1 134 ? -10.563 27.065 57.835 1.00 21.81 134 ASP D N 1
ATOM 10716 C CA . ASP D 1 134 ? -11.709 26.857 56.983 1.00 21.35 134 ASP D CA 1
ATOM 10717 C C . ASP D 1 134 ? -12.665 28.062 57.041 1.00 25.44 134 ASP D C 1
ATOM 10718 O O . ASP D 1 134 ? -13.109 28.603 55.999 1.00 22.57 134 ASP D O 1
ATOM 10727 N N . SER D 1 135 ? -12.978 28.449 58.272 1.00 21.35 135 SER D N 1
ATOM 10728 C CA . SER D 1 135 ? -13.809 29.626 58.581 1.00 20.84 135 SER D CA 1
ATOM 10729 C C . SER D 1 135 ? -13.246 30.925 58.050 1.00 20.22 135 SER D C 1
ATOM 10730 O O . SER D 1 135 ? -13.968 31.727 57.435 1.00 24.77 135 SER D O 1
ATOM 10738 N N . ALA D 1 136 ? -11.966 31.151 58.342 1.00 20.26 136 ALA D N 1
ATOM 10739 C CA . ALA D 1 136 ? -11.298 32.381 57.950 1.00 21.11 136 ALA D CA 1
ATOM 10740 C C . ALA D 1 136 ? -11.281 32.494 56.434 1.00 26.69 136 ALA D C 1
ATOM 10741 O O . ALA D 1 136 ? -11.564 33.554 55.879 1.00 20.91 136 ALA D O 1
ATOM 10748 N N . ASP D 1 137 ? -10.950 31.399 55.759 1.00 22.36 137 ASP D N 1
ATOM 10749 C CA . ASP D 1 137 ? -10.938 31.408 54.316 1.00 22.99 137 ASP D CA 1
ATOM 10750 C C . ASP D 1 137 ? -12.303 31.810 53.723 1.00 24.80 137 ASP D C 1
ATOM 10751 O O . ASP D 1 137 ? -12.380 32.732 52.926 1.00 21.75 137 ASP D O 1
ATOM 10760 N N . ALA D 1 138 ? -13.367 31.145 54.165 1.00 25.16 138 ALA D N 1
ATOM 10761 C CA . ALA D 1 138 ? -14.713 31.396 53.695 1.00 22.63 138 ALA D CA 1
ATOM 10762 C C . ALA D 1 138 ? -15.150 32.844 53.922 1.00 24.93 138 ALA D C 1
ATOM 10763 O O . ALA D 1 138 ? -15.735 33.490 53.034 1.00 23.15 138 ALA D O 1
ATOM 10770 N N . ALA D 1 139 ? -14.879 33.345 55.116 1.00 22.09 139 ALA D N 1
ATOM 10771 C CA . ALA D 1 139 ? -15.184 34.705 55.451 1.00 24.68 139 ALA D CA 1
ATOM 10772 C C . ALA D 1 139 ? -14.420 35.687 54.574 1.00 25.73 139 ALA D C 1
ATOM 10773 O O . ALA D 1 139 ? -14.991 36.690 54.119 1.00 23.39 139 ALA D O 1
ATOM 10780 N N . LEU D 1 140 ? -13.136 35.418 54.339 1.00 23.56 140 LEU D N 1
ATOM 10781 C CA . LEU D 1 140 ? -12.317 36.351 53.561 1.00 25.69 140 LEU D CA 1
ATOM 10782 C C . LEU D 1 140 ? -12.772 36.410 52.101 1.00 28.32 140 LEU D C 1
ATOM 10783 O O . LEU D 1 140 ? -12.622 37.439 51.438 1.00 29.68 140 LEU D O 1
ATOM 10799 N N . LYS D 1 141 ? -13.361 35.324 51.620 1.00 24.23 141 LYS D N 1
ATOM 10800 C CA . LYS D 1 141 ? -13.811 35.269 50.239 1.00 25.75 141 LYS D CA 1
ATOM 10801 C C . LYS D 1 141 ? -15.200 35.879 50.057 1.00 30.05 141 LYS D C 1
ATOM 10802 O O . LYS D 1 141 ? -15.554 36.240 48.942 1.00 29.13 141 LYS D O 1
ATOM 10821 N N . THR D 1 142 ? -15.968 35.962 51.149 1.00 27.50 142 THR D N 1
ATOM 10822 C CA . THR D 1 142 ? -17.358 36.408 51.127 1.00 31.42 142 THR D CA 1
ATOM 10823 C C . THR D 1 142 ? -17.544 37.876 51.491 1.00 31.81 142 THR D C 1
ATOM 10824 O O . THR D 1 142 ? -18.351 38.569 50.880 1.00 27.93 142 THR D O 1
ATOM 10835 N N . ALA D 1 143 ? -16.797 38.349 52.488 1.00 28.27 143 ALA D N 1
ATOM 10836 C CA . ALA D 1 143 ? -16.993 39.698 53.005 1.00 24.73 143 ALA D CA 1
ATOM 10837 C C . ALA D 1 143 ? -15.698 40.481 52.900 1.00 26.60 143 ALA D C 1
ATOM 10838 O O . ALA D 1 143 ? -14.620 39.906 52.955 1.00 28.94 143 ALA D O 1
ATOM 10845 N N . PRO D 1 144 ? -15.794 41.805 52.749 1.00 22.03 144 PRO D N 1
ATOM 10846 C CA . PRO D 1 144 ? -14.565 42.585 52.595 1.00 25.13 144 PRO D CA 1
ATOM 10847 C C . PRO D 1 144 ? -13.911 42.857 53.954 1.00 30.06 144 PRO D C 1
ATOM 10848 O O . PRO D 1 144 ? -13.943 43.984 54.468 1.00 29.24 144 PRO D O 1
ATOM 10859 N N . VAL D 1 145 ? -13.361 41.788 54.535 1.00 24.73 145 VAL D N 1
ATOM 10860 C CA . VAL D 1 145 ? -12.697 41.829 55.832 1.00 25.58 145 VAL D CA 1
ATOM 10861 C C . VAL D 1 145 ? -11.201 41.558 55.725 1.00 27.63 145 VAL D C 1
ATOM 10862 O O . VAL D 1 145 ? -10.700 41.064 54.699 1.00 25.53 145 VAL D O 1
ATOM 10875 N N . VAL D 1 146 ? -10.495 41.916 56.780 1.00 25.09 146 VAL D N 1
ATOM 10876 C CA . VAL D 1 146 ? -9.057 41.736 56.871 1.00 26.62 146 VAL D CA 1
ATOM 10877 C C . VAL D 1 146 ? -8.690 40.869 58.084 1.00 29.29 146 VAL D C 1
ATOM 10878 O O . VAL D 1 146 ? -9.045 41.166 59.226 1.00 25.70 146 VAL D O 1
ATOM 10891 N N . LEU D 1 147 ? -7.958 39.798 57.822 1.00 29.22 147 LEU D N 1
ATOM 10892 C CA . LEU D 1 147 ? -7.430 38.937 58.883 1.00 23.73 147 LEU D CA 1
ATOM 10893 C C . LEU D 1 147 ? -6.302 39.655 59.618 1.00 25.90 147 LEU D C 1
ATOM 10894 O O . LEU D 1 147 ? -5.329 40.077 58.999 1.00 28.59 147 LEU D O 1
ATOM 10910 N N . ARG D 1 148 ? -6.446 39.816 60.934 1.00 24.89 148 ARG D N 1
ATOM 10911 C CA . ARG D 1 148 ? -5.474 40.563 61.733 1.00 30.80 148 ARG D CA 1
ATOM 10912 C C . ARG D 1 148 ? -4.661 39.692 62.703 1.00 30.25 148 ARG D C 1
ATOM 10913 O O . ARG D 1 148 ? -3.452 39.868 62.817 1.00 30.36 148 ARG D O 1
ATOM 10934 N N . ASP D 1 149 ? -5.348 38.845 63.468 1.00 28.95 149 ASP D N 1
ATOM 10935 C CA . ASP D 1 149 ? -4.707 37.969 64.466 1.00 29.43 149 ASP D CA 1
ATOM 10936 C C . ASP D 1 149 ? -5.064 36.520 64.190 1.00 26.25 149 ASP D C 1
ATOM 10937 O O . ASP D 1 149 ? -6.184 36.233 63.790 1.00 24.38 149 ASP D O 1
ATOM 10946 N N . MET D 1 150 ? -4.145 35.593 64.458 1.00 29.32 150 MET D N 1
ATOM 10947 C CA . MET D 1 150 ? -4.486 34.180 64.401 1.00 27.13 150 MET D CA 1
ATOM 10948 C C . MET D 1 150 ? -3.533 33.380 65.298 1.00 26.98 150 MET D C 1
ATOM 10949 O O . MET D 1 150 ? -2.375 33.744 65.458 1.00 23.42 150 MET D O 1
ATOM 10963 N N . ARG D 1 151 ? -4.066 32.341 65.930 1.00 22.08 151 ARG D N 1
ATOM 10964 C CA . ARG D 1 151 ? -3.274 31.419 66.718 1.00 24.89 151 ARG D CA 1
ATOM 10965 C C . ARG D 1 151 ? -3.860 30.038 66.516 1.00 22.26 151 ARG D C 1
ATOM 10966 O O . ARG D 1 151 ? -5.042 29.810 66.798 1.00 21.06 151 ARG D O 1
ATOM 10987 N N . LEU D 1 152 ? -3.025 29.137 66.005 1.00 22.66 152 LEU D N 1
ATOM 10988 C CA . LEU D 1 152 ? -3.401 27.762 65.731 1.00 21.63 152 LEU D CA 1
ATOM 10989 C C . LEU D 1 152 ? -2.743 26.786 66.714 1.00 22.90 152 LEU D C 1
ATOM 10990 O O . LEU D 1 152 ? -1.537 26.535 66.632 1.00 25.83 152 LEU D O 1
ATOM 11006 N N . ALA D 1 153 ? -3.571 26.245 67.612 1.00 23.35 153 ALA D N 1
ATOM 11007 C CA . ALA D 1 153 ? -3.241 25.191 68.586 1.00 27.29 153 ALA D CA 1
ATOM 11008 C C . ALA D 1 153 ? -2.285 25.610 69.709 1.00 24.10 153 ALA D C 1
ATOM 11009 O O . ALA D 1 153 ? -2.576 25.399 70.889 1.00 26.33 153 ALA D O 1
ATOM 11016 N N . ILE D 1 154 ? -1.162 26.208 69.344 1.00 25.98 154 ILE D N 1
ATOM 11017 C CA . ILE D 1 154 ? -0.034 26.363 70.261 1.00 27.91 154 ILE D CA 1
ATOM 11018 C C . ILE D 1 154 ? -0.303 27.286 71.466 1.00 31.42 154 ILE D C 1
ATOM 11019 O O . ILE D 1 154 ? -0.642 28.458 71.319 1.00 29.48 154 ILE D O 1
ATOM 11035 N N . GLY D 1 155 ? -0.145 26.725 72.665 1.00 26.75 155 GLY D N 1
ATOM 11036 C CA . GLY D 1 155 ? -0.310 27.494 73.883 1.00 26.94 155 GLY D CA 1
ATOM 11037 C C . GLY D 1 155 ? -1.767 27.619 74.281 1.00 30.70 155 GLY D C 1
ATOM 11038 O O . GLY D 1 155 ? -2.088 28.213 75.322 1.00 32.22 155 GLY D O 1
ATOM 11042 N N . ILE D 1 156 ? -2.663 27.089 73.449 1.00 26.11 156 ILE D N 1
ATOM 11043 C CA . ILE D 1 156 ? -4.087 27.132 73.757 1.00 22.80 156 ILE D CA 1
ATOM 11044 C C . ILE D 1 156 ? -4.707 25.755 73.614 1.00 23.49 156 ILE D C 1
ATOM 11045 O O . ILE D 1 156 ? -5.877 25.617 73.251 1.00 25.52 156 ILE D O 1
ATOM 11061 N N . ALA D 1 157 ? -3.917 24.732 73.947 1.00 21.42 157 ALA D N 1
ATOM 11062 C CA . ALA D 1 157 ? -4.437 23.377 74.084 1.00 22.60 157 ALA D CA 1
ATOM 11063 C C . ALA D 1 157 ? -5.158 22.859 72.836 1.00 22.27 157 ALA D C 1
ATOM 11064 O O . ALA D 1 157 ? -6.135 22.130 72.954 1.00 22.88 157 ALA D O 1
ATOM 11071 N N . GLY D 1 158 ? -4.694 23.245 71.654 1.00 21.76 158 GLY D N 1
ATOM 11072 C CA . GLY D 1 158 ? -5.244 22.696 70.420 1.00 23.65 158 GLY D CA 1
ATOM 11073 C C . GLY D 1 158 ? -6.396 23.475 69.802 1.00 21.65 158 GLY D C 1
ATOM 11074 O O . GLY D 1 158 ? -6.836 23.184 68.688 1.00 24.34 158 GLY D O 1
ATOM 11078 N N . LYS D 1 159 ? -6.908 24.449 70.537 1.00 22.93 159 LYS D N 1
ATOM 11079 C CA . LYS D 1 159 ? -7.935 25.324 70.025 1.00 21.32 159 LYS D CA 1
ATOM 11080 C C . LYS D 1 159 ? -7.323 26.241 68.982 1.00 20.90 159 LYS D C 1
ATOM 11081 O O . LYS D 1 159 ? -6.109 26.275 68.810 1.00 25.00 159 LYS D O 1
ATOM 11100 N N . ALA D 1 160 ? -8.151 27.040 68.322 1.00 20.41 160 ALA D N 1
ATOM 11101 C CA . ALA D 1 160 ? -7.638 28.054 67.432 1.00 19.03 160 ALA D CA 1
ATOM 11102 C C . ALA D 1 160 ? -8.515 29.291 67.560 1.00 19.82 160 ALA D C 1
ATOM 11103 O O . ALA D 1 160 ? -9.664 29.210 67.986 1.00 19.49 160 ALA D O 1
ATOM 11110 N N . PHE D 1 161 ? -7.951 30.446 67.252 1.00 19.64 161 PHE D N 1
ATOM 11111 C CA . PHE D 1 161 ? -8.762 31.645 67.104 1.00 20.68 161 PHE D CA 1
ATOM 11112 C C . PHE D 1 161 ? -8.169 32.586 66.069 1.00 20.38 161 PHE D C 1
ATOM 11113 O O . PHE D 1 161 ? -6.994 32.486 65.708 1.00 20.23 161 PHE D O 1
ATOM 11130 N N . PHE D 1 162 ? -8.996 33.500 65.568 1.00 20.75 162 PHE D N 1
ATOM 11131 C CA . PHE D 1 162 ? -8.500 34.511 64.653 1.00 18.34 162 PHE D CA 1
ATOM 11132 C C . PHE D 1 162 ? -9.424 35.720 64.754 1.00 22.41 162 PHE D C 1
ATOM 11133 O O . PHE D 1 162 ? -10.537 35.609 65.260 1.00 19.24 162 PHE D O 1
ATOM 11150 N N . THR D 1 163 ? -8.944 36.856 64.273 1.00 19.79 163 THR D N 1
ATOM 11151 C CA . THR D 1 163 ? -9.740 38.078 64.265 1.00 22.51 163 THR D CA 1
ATOM 11152 C C . THR D 1 163 ? -9.910 38.586 62.831 1.00 22.63 163 THR D C 1
ATOM 11153 O O . THR D 1 163 ? -9.006 38.482 62.003 1.00 23.61 163 THR D O 1
ATOM 11164 N N . LEU D 1 164 ? -11.085 39.148 62.564 1.00 22.82 164 LEU D N 1
ATOM 11165 C CA . 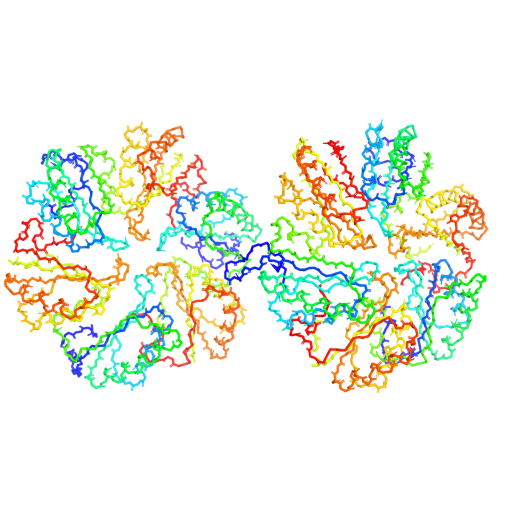LEU D 1 164 ? -11.404 39.774 61.291 1.00 22.29 164 LEU D CA 1
ATOM 11166 C C . LEU D 1 164 ? -11.901 41.182 61.567 1.00 24.08 164 LEU D C 1
ATOM 11167 O O . LEU D 1 164 ? -12.693 41.370 62.477 1.00 22.62 164 LEU D O 1
ATOM 11183 N N . THR D 1 165 ? -11.401 42.161 60.816 1.00 25.00 165 THR D N 1
ATOM 11184 C CA . THR D 1 165 ? -11.868 43.530 60.952 1.00 24.96 165 THR D CA 1
ATOM 11185 C C . THR D 1 165 ? -12.499 44.034 59.663 1.00 29.82 165 THR D C 1
ATOM 11186 O O . THR D 1 165 ? -12.271 43.491 58.573 1.00 25.58 165 THR D O 1
ATOM 11197 N N . GLY D 1 166 ? -13.310 45.076 59.816 1.00 25.62 166 GLY D N 1
ATOM 11198 C CA . GLY D 1 166 ? -14.000 45.705 58.715 1.00 28.37 166 GLY D CA 1
ATOM 11199 C C . GLY D 1 166 ? -15.127 46.545 59.273 1.00 32.34 166 GLY D C 1
ATOM 11200 O O . GLY D 1 166 ? -15.197 46.809 60.487 1.00 25.44 166 GLY D O 1
ATOM 11204 N N . GLU D 1 167 ? -15.986 47.036 58.393 1.00 28.58 167 GLU D N 1
ATOM 11205 C CA . GLU D 1 167 ? -17.166 47.742 58.852 1.00 26.77 167 GLU D CA 1
ATOM 11206 C C . GLU D 1 167 ? -18.060 46.727 59.511 1.00 28.22 167 GLU D C 1
ATOM 11207 O O . GLU D 1 167 ? -17.952 45.534 59.260 1.00 28.15 167 GLU D O 1
ATOM 11219 N N . LEU D 1 168 ? -18.887 47.205 60.419 1.00 21.91 168 LEU D N 1
ATOM 11220 C CA . LEU D 1 168 ? -19.758 46.348 61.181 1.00 22.31 168 LEU D CA 1
ATOM 11221 C C . LEU D 1 168 ? -20.563 45.422 60.280 1.00 27.99 168 LEU D C 1
ATOM 11222 O O . LEU D 1 168 ? -20.704 44.238 60.600 1.00 23.26 168 LEU D O 1
ATOM 11238 N N . ALA D 1 169 ? -21.107 45.944 59.167 1.00 25.84 169 ALA D N 1
ATOM 11239 C CA . ALA D 1 169 ? -21.865 45.120 58.259 1.00 25.48 169 ALA D CA 1
ATOM 11240 C C . ALA D 1 169 ? -20.956 44.051 57.634 1.00 21.99 169 ALA D C 1
ATOM 11241 O O . ALA D 1 169 ? -21.399 42.928 57.414 1.00 22.16 169 ALA D O 1
ATOM 11248 N N . ASP D 1 170 ? -19.693 44.417 57.376 1.00 22.27 170 ASP D N 1
ATOM 11249 C CA . ASP D 1 170 ? -18.689 43.480 56.816 1.00 26.29 170 ASP D CA 1
ATOM 11250 C C . ASP D 1 170 ? -18.419 42.316 57.768 1.00 26.06 170 ASP D C 1
ATOM 11251 O O . ASP D 1 170 ? -18.421 41.146 57.364 1.00 22.78 170 ASP D O 1
ATOM 11260 N N . VAL D 1 171 ? -18.179 42.631 59.046 1.00 25.75 171 VAL D N 1
ATOM 11261 C CA . VAL D 1 171 ? -17.829 41.563 59.985 1.00 21.52 171 VAL D CA 1
ATOM 11262 C C . VAL D 1 171 ? -19.087 40.801 60.345 1.00 24.13 171 VAL D C 1
ATOM 11263 O O . VAL D 1 171 ? -19.017 39.643 60.693 1.00 22.61 171 VAL D O 1
ATOM 11276 N N . GLU D 1 172 ? -20.260 41.429 60.226 1.00 22.85 172 GLU D N 1
ATOM 11277 C CA . GLU D 1 172 ? -21.499 40.676 60.453 1.00 23.76 172 GLU D CA 1
ATOM 11278 C C . GLU D 1 172 ? -21.737 39.681 59.335 1.00 26.64 172 GLU D C 1
ATOM 11279 O O . GLU D 1 172 ? -22.227 38.572 59.590 1.00 29.75 172 GLU D O 1
ATOM 11291 N N . ALA D 1 173 ? -21.420 40.081 58.103 1.00 26.75 173 ALA D N 1
ATOM 11292 C CA . ALA D 1 173 ? -21.546 39.184 56.960 1.00 26.77 173 ALA D CA 1
ATOM 11293 C C . ALA D 1 173 ? -20.559 38.035 57.157 1.00 27.94 173 ALA D C 1
ATOM 11294 O O . ALA D 1 173 ? -20.919 36.871 57.031 1.00 26.71 173 ALA D O 1
ATOM 11301 N N . ALA D 1 174 ? -19.320 38.380 57.494 1.00 26.98 174 ALA D N 1
ATOM 11302 C CA . ALA D 1 174 ? -18.301 37.359 57.790 1.00 26.81 174 ALA D CA 1
ATOM 11303 C C . ALA D 1 174 ? -18.748 36.387 58.872 1.00 28.33 174 ALA D C 1
ATOM 11304 O O . ALA D 1 174 ? -18.598 35.165 58.717 1.00 26.97 174 ALA D O 1
ATOM 11311 N N . ALA D 1 175 ? -19.326 36.909 59.954 1.00 24.51 175 ALA D N 1
ATOM 11312 C CA . ALA D 1 175 ? -19.728 36.069 61.077 1.00 25.73 175 ALA D CA 1
ATOM 11313 C C . ALA D 1 175 ? -20.765 35.040 60.671 1.00 26.94 175 ALA D C 1
ATOM 11314 O O . ALA D 1 175 ? -20.695 33.893 61.117 1.00 29.54 175 ALA D O 1
ATOM 11321 N N . GLU D 1 176 ? -21.708 35.415 59.807 1.00 28.30 176 GLU D N 1
ATOM 11322 C CA . GLU D 1 176 ? -22.680 34.435 59.319 1.00 31.04 176 GLU D CA 1
ATOM 11323 C C . GLU D 1 176 ? -21.988 33.280 58.563 1.00 24.87 176 GLU D C 1
ATOM 11324 O O . GLU D 1 176 ? -22.360 32.126 58.734 1.00 25.53 176 GLU D O 1
ATOM 11336 N N . VAL D 1 177 ? -21.001 33.605 57.732 1.00 27.04 177 VAL D N 1
ATOM 11337 C CA . VAL D 1 177 ? -20.263 32.585 56.966 1.00 30.22 177 VAL D CA 1
ATOM 11338 C C . VAL D 1 177 ? -19.461 31.701 57.928 1.00 28.49 177 VAL D C 1
ATOM 11339 O O . VAL D 1 177 ? -19.430 30.484 57.775 1.00 26.27 177 VAL D O 1
ATOM 11352 N N . VAL D 1 178 ? -18.858 32.317 58.944 1.00 25.57 178 VAL D N 1
ATOM 11353 C CA . VAL D 1 178 ? -18.053 31.585 59.920 1.00 26.06 178 VAL D CA 1
ATOM 11354 C C . VAL D 1 178 ? -18.890 30.535 60.640 1.00 27.59 178 VAL D C 1
ATOM 11355 O O . VAL D 1 178 ? -18.472 29.373 60.779 1.00 25.68 178 VAL D O 1
ATOM 11368 N N . ARG D 1 179 ? -20.057 30.950 61.107 1.00 24.60 179 ARG D N 1
ATOM 11369 C CA . ARG D 1 179 ? -20.990 30.051 61.776 1.00 28.98 179 ARG D CA 1
ATOM 11370 C C . ARG D 1 179 ? -21.363 28.885 60.884 1.00 27.14 179 ARG D C 1
ATOM 11371 O O . ARG D 1 179 ? -21.466 27.756 61.343 1.00 29.04 179 ARG D O 1
ATOM 11392 N N . GLU D 1 180 ? -21.638 29.180 59.619 1.00 32.00 180 GLU D N 1
ATOM 11393 C CA . GLU D 1 180 ? -22.058 28.148 58.693 1.00 33.40 180 GLU D CA 1
ATOM 11394 C C . GLU D 1 180 ? -20.950 27.111 58.519 1.00 30.89 180 GLU D C 1
ATOM 11395 O O . GLU D 1 180 ? -21.194 25.917 58.665 1.00 29.62 180 GLU D O 1
ATOM 11407 N N . ARG D 1 181 ? -19.731 27.571 58.255 1.00 28.87 181 ARG D N 1
ATOM 11408 C CA . ARG D 1 181 ? -18.622 26.661 57.982 1.00 32.66 181 ARG D CA 1
ATOM 11409 C C . ARG D 1 181 ? -18.140 25.883 59.206 1.00 29.82 181 ARG D C 1
ATOM 11410 O O . ARG D 1 181 ? -17.814 24.702 59.089 1.00 26.02 181 ARG D O 1
ATOM 11431 N N . CYS D 1 182 ? -18.117 26.514 60.385 1.00 29.96 182 CYS D N 1
ATOM 11432 C CA . CYS D 1 182 ? -17.619 25.835 61.583 1.00 28.59 182 CYS D CA 1
ATOM 11433 C C . CYS D 1 182 ? -18.567 24.752 62.059 1.00 29.89 182 CYS D C 1
ATOM 11434 O O . CYS D 1 182 ? -18.133 23.712 62.564 1.00 26.28 182 CYS D O 1
ATOM 11442 N N . GLY D 1 183 ? -19.865 25.021 61.936 1.00 32.73 183 GLY D N 1
ATOM 11443 C CA . GLY D 1 183 ? -20.856 24.192 62.593 1.00 32.99 183 GLY D CA 1
ATOM 11444 C C . GLY D 1 183 ? -20.528 24.092 64.079 1.00 33.42 183 GLY D C 1
ATOM 11445 O O . GLY D 1 183 ? -20.180 25.075 64.730 1.00 29.84 183 GLY D O 1
ATOM 11449 N N . ALA D 1 184 ? -20.603 22.879 64.605 1.00 32.56 184 ALA D N 1
ATOM 11450 C CA . ALA D 1 184 ? -20.389 22.634 66.025 1.00 35.94 184 ALA D CA 1
ATOM 11451 C C . ALA D 1 184 ? -18.931 22.851 66.453 1.00 33.44 184 ALA D C 1
ATOM 11452 O O . ALA D 1 184 ? -18.606 22.776 67.644 1.00 32.43 184 ALA D O 1
ATOM 11459 N N . ARG D 1 185 ? -18.049 23.109 65.493 1.00 28.06 185 ARG D N 1
ATOM 11460 C CA . ARG D 1 185 ? -16.657 23.375 65.826 1.00 30.84 185 ARG D CA 1
ATOM 11461 C C . ARG D 1 185 ? -16.473 24.797 66.341 1.00 29.02 185 ARG D C 1
ATOM 11462 O O . ARG D 1 185 ? -15.428 25.129 66.861 1.00 28.09 185 ARG D O 1
ATOM 11483 N N . LEU D 1 186 ? -17.470 25.653 66.152 1.00 27.64 186 LEU D N 1
ATOM 11484 C CA . LEU D 1 186 ? -17.386 27.006 66.669 1.00 29.42 186 LEU D CA 1
ATOM 11485 C C . LEU D 1 186 ? -17.604 26.975 68.179 1.00 29.47 186 LEU D C 1
ATOM 11486 O O . LEU D 1 186 ? -18.621 26.459 68.649 1.00 31.55 186 LEU D O 1
ATOM 11502 N N . LEU D 1 187 ? -16.652 27.519 68.931 1.00 25.11 187 LEU D N 1
ATOM 11503 C CA . LEU D 1 187 ? -16.751 27.552 70.401 1.00 29.03 187 LEU D CA 1
ATOM 11504 C C . LEU D 1 187 ? -17.413 28.837 70.847 1.00 27.35 187 LEU D C 1
ATOM 11505 O O . LEU D 1 187 ? -18.311 28.826 71.679 1.00 31.15 187 LEU D O 1
ATOM 11521 N N . GLU D 1 188 ? -16.966 29.940 70.257 1.00 25.04 188 GLU D N 1
ATOM 11522 C CA . GLU D 1 188 ? -17.446 31.257 70.610 1.00 32.12 188 GLU D CA 1
ATOM 11523 C C . GLU D 1 188 ? -17.127 32.223 69.486 1.00 27.78 188 GLU D C 1
ATOM 11524 O O . GLU D 1 188 ? -16.057 32.164 68.893 1.00 27.00 188 GLU D O 1
ATOM 11536 N N . LEU D 1 189 ? -18.054 33.131 69.218 1.00 27.84 189 LEU D N 1
ATOM 11537 C CA . LEU D 1 189 ? -17.815 34.206 68.279 1.00 27.18 189 LEU D CA 1
ATOM 11538 C C . LEU D 1 189 ? -18.285 35.507 68.898 1.00 25.97 189 LEU D C 1
ATOM 11539 O O . LEU D 1 189 ? -19.430 35.632 69.299 1.00 26.13 189 LEU D O 1
ATOM 11555 N N . ALA D 1 190 ? -17.394 36.481 68.930 1.00 22.62 190 ALA D N 1
ATOM 11556 C CA . ALA D 1 190 ? -17.677 37.749 69.557 1.00 29.39 190 ALA D CA 1
ATOM 11557 C C . ALA D 1 190 ? -17.471 38.873 68.592 1.00 30.14 190 ALA D C 1
ATOM 11558 O O . ALA D 1 190 ? -16.527 38.873 67.810 1.00 24.01 190 ALA D O 1
ATOM 11565 N N . CYS D 1 191 ? -18.366 39.843 68.668 1.00 27.14 191 CYS D N 1
ATOM 11566 C CA . CYS D 1 191 ? -18.280 41.039 67.852 1.00 28.66 191 CYS D CA 1
ATOM 11567 C C . CYS D 1 191 ? -18.171 42.258 68.749 1.00 28.58 191 CYS D C 1
ATOM 11568 O O . CYS D 1 191 ? -18.966 42.422 69.669 1.00 29.49 191 CYS D O 1
ATOM 11576 N N . ILE D 1 192 ? -17.170 43.092 68.479 1.00 26.56 192 ILE D N 1
ATOM 11577 C CA . ILE D 1 192 ? -17.011 44.370 69.148 1.00 28.92 192 ILE D CA 1
ATOM 11578 C C . ILE D 1 192 ? -17.020 45.481 68.069 1.00 28.26 192 ILE D C 1
ATOM 11579 O O . ILE D 1 192 ? -16.108 45.596 67.245 1.00 27.79 192 ILE D O 1
ATOM 11595 N N . ALA D 1 193 ? -18.086 46.271 68.052 1.00 30.30 193 ALA D N 1
ATOM 11596 C CA . ALA D 1 193 ? -18.261 47.297 67.020 1.00 20.22 193 ALA D CA 1
ATOM 11597 C C . ALA D 1 193 ? -17.241 48.428 67.161 1.00 24.49 193 ALA D C 1
ATOM 11598 O O . ALA D 1 193 ? -16.753 48.943 66.166 1.00 24.24 193 ALA D O 1
ATOM 11605 N N . ARG D 1 194 ? -16.932 48.838 68.396 1.00 23.96 194 ARG D N 1
ATOM 11606 C CA . ARG D 1 194 ? -15.924 49.882 68.613 1.00 20.89 194 ARG D CA 1
ATOM 11607 C C . ARG D 1 194 ? -15.022 49.501 69.789 1.00 27.04 194 ARG D C 1
ATOM 11608 O O . ARG D 1 194 ? -15.309 49.842 70.933 1.00 21.67 194 ARG D O 1
ATOM 11629 N N . PRO D 1 195 ? -13.932 48.782 69.504 1.00 27.63 195 PRO D N 1
ATOM 11630 C CA . PRO D 1 195 ? -12.967 48.417 70.544 1.00 29.04 195 PRO D CA 1
ATOM 11631 C C . PRO D 1 195 ? -12.396 49.652 71.220 1.00 31.76 195 PRO D C 1
ATOM 11632 O O . PRO D 1 195 ? -12.240 50.686 70.561 1.00 34.70 195 PRO D O 1
ATOM 11643 N N . VAL D 1 196 ? -12.140 49.560 72.521 1.00 29.65 196 VAL D N 1
ATOM 11644 C CA . VAL D 1 196 ? -11.522 50.647 73.251 1.00 31.89 196 VAL D CA 1
ATOM 11645 C C . VAL D 1 196 ? -10.191 50.999 72.620 1.00 33.41 196 VAL D C 1
ATOM 11646 O O . VAL D 1 196 ? -9.552 50.154 72.021 1.00 36.10 196 VAL D O 1
ATOM 11659 N N . ASP D 1 197 ? -9.773 52.249 72.739 1.00 41.44 197 ASP D N 1
ATOM 11660 C CA . ASP D 1 197 ? -8.439 52.634 72.290 1.00 50.03 197 ASP D CA 1
ATOM 11661 C C . ASP D 1 197 ? -7.365 51.870 73.082 1.00 47.70 197 ASP D C 1
ATOM 11662 O O . ASP D 1 197 ? -6.568 51.110 72.530 1.00 50.07 197 ASP D O 1
ATOM 11671 N N . GLY D 1 201 ? -7.113 49.221 68.670 1.00 50.70 201 GLY D N 1
ATOM 11672 C CA . GLY D 1 201 ? -5.892 48.822 68.000 1.00 55.21 201 GLY D CA 1
ATOM 11673 C C . GLY D 1 201 ? -5.551 47.361 68.221 1.00 68.21 201 GLY D C 1
ATOM 11674 O O . GLY D 1 201 ? -6.069 46.492 67.522 1.00 69.89 201 GLY D O 1
ATOM 11678 N N . ARG D 1 202 ? -4.695 47.098 69.209 1.00 83.39 202 ARG D N 1
ATOM 11679 C CA . ARG D 1 202 ? -4.266 45.741 69.557 1.00 76.23 202 ARG D CA 1
ATOM 11680 C C . ARG D 1 202 ? -5.360 45.068 70.401 1.00 71.01 202 ARG D C 1
ATOM 11681 O O . ARG D 1 202 ? -6.332 45.732 70.778 1.00 68.35 202 ARG D O 1
ATOM 11702 N N . LEU D 1 203 ? -5.217 43.768 70.684 1.00 61.43 203 LEU D N 1
ATOM 11703 C CA . LEU D 1 203 ? -6.218 43.029 71.471 1.00 54.51 203 LEU D CA 1
ATOM 11704 C C . LEU D 1 203 ? -5.644 42.052 72.498 1.00 44.90 203 LEU D C 1
ATOM 11705 O O . LEU D 1 203 ? -6.293 41.750 73.498 1.00 46.91 203 LEU D O 1
ATOM 11721 N N . PHE D 1 204 ? -4.437 41.567 72.244 1.00 41.72 204 PHE D N 1
ATOM 11722 C CA . PHE D 1 204 ? -3.812 40.548 73.073 1.00 42.56 204 PHE D CA 1
ATOM 11723 C C . PHE D 1 204 ? -2.465 41.046 73.541 1.00 46.07 204 PHE D C 1
ATOM 11724 O O . PHE D 1 204 ? -1.632 41.419 72.723 1.00 54.31 204 PHE D O 1
ATOM 11741 N N . PHE D 1 205 ? -2.248 41.067 74.849 1.00 50.27 205 PHE D N 1
ATOM 11742 C CA . PHE D 1 205 ? -0.953 41.469 75.380 1.00 51.05 205 PHE D CA 1
ATOM 11743 C C . PHE D 1 205 ? -0.846 41.102 76.859 1.00 41.43 205 PHE D C 1
ATOM 11744 O O . PHE D 1 205 ? -1.711 40.431 77.420 1.00 35.69 205 PHE D O 1
ATOM 11762 N N . ARG E 1 7 ? 4.111 49.139 83.579 1.00 59.51 7 ARG E N 1
ATOM 11763 C CA . ARG E 1 7 ? 2.725 49.175 84.041 1.00 65.93 7 ARG E CA 1
ATOM 11764 C C . ARG E 1 7 ? 2.472 48.182 85.175 1.00 59.98 7 ARG E C 1
ATOM 11765 O O . ARG E 1 7 ? 1.475 48.280 85.896 1.00 50.84 7 ARG E O 1
ATOM 11786 N N . PHE E 1 8 ? 3.390 47.239 85.342 1.00 49.56 8 PHE E N 1
ATOM 11787 C CA . PHE E 1 8 ? 3.292 46.260 86.412 1.00 52.64 8 PHE E CA 1
ATOM 11788 C C . PHE E 1 8 ? 4.041 46.741 87.655 1.00 54.73 8 PHE E C 1
ATOM 11789 O O . PHE E 1 8 ? 4.218 45.981 88.589 1.00 54.15 8 PHE E O 1
ATOM 11806 N N . ASP E 1 9 ? 4.495 47.990 87.667 1.00 55.01 9 ASP E N 1
ATOM 11807 C CA . ASP E 1 9 ? 5.269 48.508 88.803 1.00 56.38 9 ASP E CA 1
ATOM 11808 C C . ASP E 1 9 ? 4.486 48.490 90.123 1.00 51.35 9 ASP E C 1
ATOM 11809 O O . ASP E 1 9 ? 3.320 48.879 90.179 1.00 49.45 9 ASP E O 1
ATOM 11818 N N . ALA E 1 10 ? 5.150 48.043 91.187 1.00 56.19 10 ALA E N 1
ATOM 11819 C CA . ALA E 1 10 ? 4.536 47.956 92.510 1.00 56.60 10 ALA E CA 1
ATOM 11820 C C . ALA E 1 10 ? 4.064 49.314 93.019 1.00 64.82 10 ALA E C 1
ATOM 11821 O O . ALA E 1 10 ? 2.960 49.440 93.555 1.00 55.55 10 ALA E O 1
ATOM 11828 N N . THR E 1 11 ? 4.901 50.326 92.829 1.00 68.85 11 THR E N 1
ATOM 11829 C CA . THR E 1 11 ? 4.571 51.686 93.229 1.00 73.70 11 THR E CA 1
ATOM 11830 C C . THR E 1 11 ? 4.518 52.480 91.933 1.00 77.67 11 THR E C 1
ATOM 11831 O O . THR E 1 11 ? 5.242 52.156 90.987 1.00 68.28 11 THR E O 1
ATOM 11842 N N . PRO E 1 12 ? 3.651 53.506 91.865 1.00 86.18 12 PRO E N 1
ATOM 11843 C CA . PRO E 1 12 ? 3.535 54.147 90.549 1.00 77.97 12 PRO E CA 1
ATOM 11844 C C . PRO E 1 12 ? 4.813 54.875 90.152 1.00 72.70 12 PRO E C 1
ATOM 11845 O O . PRO E 1 12 ? 5.495 55.411 91.025 1.00 80.71 12 PRO E O 1
ATOM 11856 N N . PRO E 1 13 ? 5.135 54.898 88.850 1.00 73.93 13 PRO E N 1
ATOM 11857 C CA . PRO E 1 13 ? 6.233 55.760 88.399 1.00 78.62 13 PRO E CA 1
ATOM 11858 C C . PRO E 1 13 ? 5.888 57.222 88.628 1.00 68.38 13 PRO E C 1
ATOM 11859 O O . PRO E 1 13 ? 4.715 57.530 88.840 1.00 62.33 13 PRO E O 1
ATOM 11863 N N . ALA E 1 14 ? 6.893 58.092 88.619 1.00 56.89 14 ALA E N 1
ATOM 11864 C CA . ALA E 1 14 ? 6.666 59.515 88.819 1.00 53.11 14 ALA E CA 1
ATOM 11865 C C . ALA E 1 14 ? 5.619 60.022 87.831 1.00 65.58 14 ALA E C 1
ATOM 11866 O O . ALA E 1 14 ? 5.724 59.781 86.624 1.00 73.66 14 ALA E O 1
ATOM 11868 N N . GLY E 1 15 ? 4.600 60.702 88.352 1.00 59.09 15 GLY E N 1
ATOM 11869 C CA . GLY E 1 15 ? 3.581 61.305 87.516 1.00 51.92 15 GLY E CA 1
ATOM 11870 C C . GLY E 1 15 ? 2.322 60.481 87.319 1.00 65.18 15 GLY E C 1
ATOM 11871 O O . GLY E 1 15 ? 1.319 60.998 86.828 1.00 76.45 15 GLY E O 1
ATOM 11872 N N . GLU E 1 16 ? 2.362 59.205 87.693 1.00 66.70 16 GLU E N 1
ATOM 11873 C CA . GLU E 1 16 ? 1.188 58.346 87.549 1.00 78.31 16 GLU E CA 1
ATOM 11874 C C . GLU E 1 16 ? 0.353 58.318 88.826 1.00 86.67 16 GLU E C 1
ATOM 11875 O O . GLU E 1 16 ? 0.907 58.373 89.928 1.00 81.57 16 GLU E O 1
ATOM 11886 N N . PRO E 1 17 ? -0.985 58.204 88.688 1.00 80.41 17 PRO E N 1
ATOM 11887 C CA . PRO E 1 17 ? -1.812 58.156 89.899 1.00 72.03 17 PRO E CA 1
ATOM 11888 C C . PRO E 1 17 ? -1.694 56.799 90.575 1.00 63.35 17 PRO E C 1
ATOM 11889 O O . PRO E 1 17 ? -1.287 55.829 89.922 1.00 57.47 17 PRO E O 1
ATOM 11900 N N . ASP E 1 18 ? -2.070 56.720 91.849 1.00 70.20 18 ASP E N 1
ATOM 11901 C CA . ASP E 1 18 ? -1.923 55.478 92.592 1.00 52.68 18 ASP E CA 1
ATOM 11902 C C . ASP E 1 18 ? -3.043 54.530 92.204 1.00 41.67 18 ASP E C 1
ATOM 11903 O O . ASP E 1 18 ? -4.222 54.866 92.264 1.00 46.08 18 ASP E O 1
ATOM 11912 N N . ARG E 1 19 ? -2.651 53.327 91.822 1.00 44.36 19 ARG E N 1
ATOM 11913 C CA . ARG E 1 19 ? -3.591 52.320 91.360 1.00 37.89 19 ARG E CA 1
ATOM 11914 C C . ARG E 1 19 ? -3.316 51.029 92.128 1.00 28.96 19 ARG E C 1
ATOM 11915 O O . ARG E 1 19 ? -2.746 50.098 91.590 1.00 27.97 19 ARG E O 1
ATOM 11936 N N . PRO E 1 20 ? -3.726 50.988 93.400 1.00 28.68 20 PRO E N 1
ATOM 11937 C CA . PRO E 1 20 ? -3.336 49.885 94.285 1.00 32.01 20 PRO E CA 1
ATOM 11938 C C . PRO E 1 20 ? -4.136 48.612 94.038 1.00 23.43 20 PRO E C 1
ATOM 11939 O O . PRO E 1 20 ? -3.688 47.545 94.430 1.00 25.88 20 PRO E O 1
ATOM 11950 N N . ALA E 1 21 ? -5.317 48.739 93.435 1.00 23.92 21 ALA E N 1
ATOM 11951 C CA . ALA E 1 21 ? -6.205 47.600 93.316 1.00 21.77 21 ALA E CA 1
ATOM 11952 C C . ALA E 1 21 ? -5.917 46.782 92.050 1.00 24.01 21 ALA E C 1
ATOM 11953 O O . ALA E 1 21 ? -5.604 47.340 91.008 1.00 21.58 21 ALA E O 1
ATOM 11960 N N . LEU E 1 22 ? -6.085 45.471 92.182 1.00 22.18 22 LEU E N 1
ATOM 11961 C CA . LEU E 1 22 ? -5.847 44.496 91.135 1.00 21.46 22 LEU E CA 1
ATOM 11962 C C . LEU E 1 22 ? -7.143 43.737 90.931 1.00 22.89 22 LEU E C 1
ATOM 11963 O O . LEU E 1 22 ? -7.758 43.266 91.901 1.00 23.87 22 LEU E O 1
ATOM 11979 N N . GLY E 1 23 ? -7.545 43.604 89.666 1.00 23.94 23 GLY E N 1
ATOM 11980 C CA . GLY E 1 23 ? -8.682 42.781 89.300 1.00 21.82 23 GLY E CA 1
ATOM 11981 C C . GLY E 1 23 ? -8.154 41.736 88.339 1.00 21.82 23 GLY E C 1
ATOM 11982 O O . GLY E 1 23 ? -7.379 42.066 87.449 1.00 23.13 23 GLY E O 1
ATOM 11986 N N . VAL E 1 24 ? -8.542 40.481 88.536 1.00 21.13 24 VAL E N 1
ATOM 11987 C CA . VAL E 1 24 ? -8.095 39.387 87.675 1.00 19.41 24 VAL E CA 1
ATOM 11988 C C . VAL E 1 24 ? -9.317 38.595 87.274 1.00 22.68 24 VAL E C 1
ATOM 11989 O O . VAL E 1 24 ? -10.140 38.247 88.114 1.00 21.84 24 VAL E O 1
ATOM 12002 N N . LEU E 1 25 ? -9.430 38.295 85.980 1.00 22.39 25 LEU E N 1
ATOM 12003 C CA . LEU E 1 25 ? -10.509 37.457 85.488 1.00 24.58 25 LEU E CA 1
ATOM 12004 C C . LEU E 1 25 ? -9.910 36.327 84.674 1.00 23.04 25 LEU E C 1
ATOM 12005 O O . LEU E 1 25 ? -9.010 36.531 83.874 1.00 20.67 25 LEU E O 1
ATOM 12021 N N . GLU E 1 26 ? -10.436 35.142 84.925 1.00 21.37 26 GLU E N 1
ATOM 12022 C CA . GLU E 1 26 ? -9.935 33.896 84.386 1.00 24.69 26 GLU E CA 1
ATOM 12023 C C . GLU E 1 26 ? -11.087 33.260 83.632 1.00 24.96 26 GLU E C 1
ATOM 12024 O O . GLU E 1 26 ? -12.029 32.777 84.255 1.00 26.66 26 GLU E O 1
ATOM 12036 N N . LEU E 1 27 ? -11.035 33.311 82.297 1.00 26.30 27 LEU E N 1
ATOM 12037 C CA . LEU E 1 27 ? -12.160 32.930 81.457 1.00 21.72 27 LEU E CA 1
ATOM 12038 C C . LEU E 1 27 ? -11.888 31.664 80.637 1.00 24.96 27 LEU E C 1
ATOM 12039 O O . LEU E 1 27 ? -10.753 31.393 80.270 1.00 25.20 27 LEU E O 1
ATOM 12055 N N . THR E 1 28 ? -12.936 30.891 80.374 1.00 23.55 28 THR E N 1
ATOM 12056 C CA . THR E 1 28 ? -12.802 29.659 79.601 1.00 28.78 28 THR E CA 1
ATOM 12057 C C . THR E 1 28 ? -12.752 29.910 78.086 1.00 24.85 28 THR E C 1
ATOM 12058 O O . THR E 1 28 ? -12.418 29.012 77.322 1.00 21.68 28 THR E O 1
ATOM 12069 N N . SER E 1 29 ? -13.071 31.135 77.679 1.00 22.29 29 SER E N 1
ATOM 12070 C CA . SER E 1 29 ? -13.155 31.530 76.280 1.00 21.75 29 SER E CA 1
ATOM 12071 C C . SER E 1 29 ? -12.342 32.791 75.987 1.00 23.94 29 SER E C 1
ATOM 12072 O O . SER E 1 29 ? -12.510 33.834 76.628 1.00 22.18 29 SER E O 1
ATOM 12080 N N . ILE E 1 30 ? -11.473 32.688 74.993 1.00 20.87 30 ILE E N 1
ATOM 12081 C CA . ILE E 1 30 ? -10.657 33.810 74.538 1.00 22.49 30 ILE E CA 1
ATOM 12082 C C . ILE E 1 30 ? -11.535 34.892 73.902 1.00 22.61 30 ILE E C 1
ATOM 12083 O O . ILE E 1 30 ? -11.377 36.085 74.200 1.00 24.84 30 ILE E O 1
ATOM 12099 N N . ALA E 1 31 ? -12.495 34.488 73.073 1.00 23.93 31 ALA E N 1
ATOM 12100 C CA . ALA E 1 31 ? -13.403 35.455 72.459 1.00 26.86 31 ALA E CA 1
ATOM 12101 C C . ALA E 1 31 ? -14.204 36.174 73.545 1.00 25.51 31 ALA E C 1
ATOM 12102 O O . ALA E 1 31 ? -14.317 37.392 73.521 1.00 22.77 31 ALA E O 1
ATOM 12109 N N . ARG E 1 32 ? -14.745 35.416 74.496 1.00 30.76 32 ARG E N 1
ATOM 12110 C CA . ARG E 1 32 ? -15.471 36.027 75.622 1.00 28.42 32 ARG E CA 1
ATOM 12111 C C . ARG E 1 32 ? -14.598 36.992 76.416 1.00 24.68 32 ARG E C 1
ATOM 12112 O O . ARG E 1 32 ? -15.046 38.089 76.767 1.00 27.40 32 ARG E O 1
ATOM 12133 N N . GLY E 1 33 ? -13.359 36.586 76.652 1.00 25.05 33 GLY E N 1
ATOM 12134 C CA . GLY E 1 33 ? -12.371 37.383 77.355 1.00 27.72 33 GLY E CA 1
ATOM 12135 C C . GLY E 1 33 ? -12.137 38.753 76.753 1.00 24.25 33 GLY E C 1
ATOM 12136 O O . GLY E 1 33 ? -11.987 39.741 77.464 1.00 21.18 33 GLY E O 1
ATOM 12140 N N . ILE E 1 34 ? -12.071 38.805 75.432 1.00 25.01 34 ILE E N 1
ATOM 12141 C CA . ILE E 1 34 ? -11.858 40.052 74.723 1.00 23.54 34 ILE E CA 1
ATOM 12142 C C . ILE E 1 34 ? -13.045 40.982 74.961 1.00 22.89 34 ILE E C 1
ATOM 12143 O O . ILE E 1 34 ? -12.863 42.177 75.186 1.00 23.94 34 ILE E O 1
ATOM 12159 N N . THR E 1 35 ? -14.253 40.427 74.940 1.00 21.70 35 THR E N 1
ATOM 12160 C CA . THR E 1 35 ? -15.459 41.215 75.136 1.00 26.28 35 THR E CA 1
ATOM 12161 C C . THR E 1 35 ? -15.566 41.667 76.597 1.00 22.95 35 THR E C 1
ATOM 12162 O O . THR E 1 35 ? -15.971 42.778 76.872 1.00 22.34 35 THR E O 1
ATOM 12173 N N . VAL E 1 36 ? -15.166 40.797 77.515 1.00 25.42 36 VAL E N 1
ATOM 12174 C CA . VAL E 1 36 ? -15.144 41.140 78.932 1.00 25.12 36 VAL E CA 1
ATOM 12175 C C . VAL E 1 36 ? -14.182 42.296 79.168 1.00 23.67 36 VAL E C 1
ATOM 12176 O O . VAL E 1 36 ? -14.510 43.238 79.906 1.00 24.46 36 VAL E O 1
ATOM 12189 N N . ALA E 1 37 ? -12.993 42.224 78.570 1.00 19.96 37 ALA E N 1
ATOM 12190 C CA . ALA E 1 37 ? -12.021 43.309 78.699 1.00 20.45 37 ALA E CA 1
ATOM 12191 C C . ALA E 1 37 ? -12.594 44.627 78.195 1.00 25.37 37 ALA E C 1
ATOM 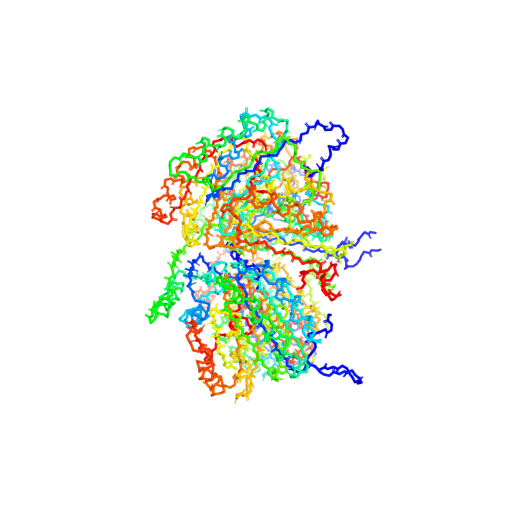12192 O O . ALA E 1 37 ? -12.438 45.679 78.833 1.00 23.44 37 ALA E O 1
ATOM 12199 N N . ASP E 1 38 ? -13.253 44.570 77.047 1.00 23.83 38 ASP E N 1
ATOM 12200 C CA . ASP E 1 38 ? -13.848 45.750 76.448 1.00 24.11 38 ASP E CA 1
ATOM 12201 C C . ASP E 1 38 ? -14.896 46.378 77.379 1.00 22.54 38 ASP E C 1
ATOM 12202 O O . ASP E 1 38 ? -14.862 47.581 77.646 1.00 20.76 38 ASP E O 1
ATOM 12211 N N . ALA E 1 39 ? -15.804 45.557 77.897 1.00 22.55 39 ALA E N 1
ATOM 12212 C CA . ALA E 1 39 ? -16.844 46.025 78.792 1.00 24.18 39 ALA E CA 1
ATOM 12213 C C . ALA E 1 39 ? -16.266 46.669 80.064 1.00 26.66 39 ALA E C 1
ATOM 12214 O O . ALA E 1 39 ? -16.717 47.734 80.501 1.00 21.19 39 ALA E O 1
ATOM 12221 N N . ALA E 1 40 ? -15.220 46.040 80.591 1.00 21.98 40 ALA E N 1
ATOM 12222 C CA . ALA E 1 40 ? -14.570 46.457 81.823 1.00 27.35 40 ALA E CA 1
ATOM 12223 C C . ALA E 1 40 ? -13.938 47.827 81.680 1.00 25.45 40 ALA E C 1
ATOM 12224 O O . ALA E 1 40 ? -14.069 48.674 82.579 1.00 20.83 40 ALA E O 1
ATOM 12231 N N . LEU E 1 41 ? -13.283 48.038 80.537 1.00 21.87 41 LEU E N 1
ATOM 12232 C CA . LEU E 1 41 ? -12.520 49.256 80.288 1.00 22.69 41 LEU E CA 1
ATOM 12233 C C . LEU E 1 41 ? -13.397 50.421 79.862 1.00 22.31 41 LEU E C 1
ATOM 12234 O O . LEU E 1 41 ? -13.020 51.581 80.015 1.00 26.35 41 LEU E O 1
ATOM 12250 N N . LYS E 1 42 ? -14.560 50.109 79.315 1.00 21.34 42 LYS E N 1
ATOM 12251 C CA . LYS E 1 42 ? -15.546 51.135 78.990 1.00 21.30 42 LYS E CA 1
ATOM 12252 C C . LYS E 1 42 ? -16.350 51.606 80.220 1.00 25.20 42 LYS E C 1
ATOM 12253 O O . LYS E 1 42 ? -16.892 52.724 80.217 1.00 21.45 42 LYS E O 1
ATOM 12272 N N . ARG E 1 43 ? -16.493 50.752 81.233 1.00 22.91 43 ARG E N 1
ATOM 12273 C CA . ARG E 1 43 ? -17.320 51.110 82.394 1.00 29.73 43 ARG E CA 1
ATOM 12274 C C . ARG E 1 43 ? -16.616 52.098 83.291 1.00 27.62 43 ARG E C 1
ATOM 12275 O O . ARG E 1 43 ? -17.230 53.027 83.817 1.00 30.46 43 ARG E O 1
ATOM 12296 N N . ALA E 1 44 ? -15.324 51.878 83.472 1.00 23.70 44 ALA E N 1
ATOM 12297 C CA . ALA E 1 44 ? -14.536 52.675 84.382 1.00 26.73 44 ALA E CA 1
ATOM 12298 C C . ALA E 1 44 ? -13.087 52.747 83.914 1.00 22.11 44 ALA E C 1
ATOM 12299 O O . ALA E 1 44 ? -12.592 51.817 83.280 1.00 25.38 44 ALA E O 1
ATOM 12306 N N . PRO E 1 45 ? -12.380 53.833 84.267 1.00 24.90 45 PRO E N 1
ATOM 12307 C CA . PRO E 1 45 ? -11.027 54.013 83.724 1.00 25.52 45 PRO E CA 1
ATOM 12308 C C . PRO E 1 45 ? -9.921 53.153 84.382 1.00 28.33 45 PRO E C 1
ATOM 12309 O O . PRO E 1 45 ? -8.792 53.606 84.585 1.00 25.13 45 PRO E O 1
ATOM 12320 N N . SER E 1 46 ? -10.232 51.889 84.633 1.00 25.03 46 SER E N 1
ATOM 12321 C CA . SER E 1 46 ? -9.211 50.923 85.032 1.00 26.23 46 SER E CA 1
ATOM 12322 C C . SER E 1 46 ? -8.147 50.782 83.944 1.00 28.39 46 SER E C 1
ATOM 12323 O O . SER E 1 46 ? -8.435 50.912 82.746 1.00 29.22 46 SER E O 1
ATOM 12331 N N . LEU E 1 47 ? -6.935 50.454 84.369 1.00 25.80 47 LEU E N 1
ATOM 12332 C CA . LEU E 1 47 ? -5.803 50.230 83.473 1.00 28.08 47 LEU E CA 1
ATOM 12333 C C . LEU E 1 47 ? -5.622 48.745 83.143 1.00 23.37 47 LEU E C 1
ATOM 12334 O O . LEU E 1 47 ? -5.502 47.909 84.024 1.00 25.68 47 LEU E O 1
ATOM 12350 N N . LEU E 1 48 ? -5.652 48.404 81.855 1.00 24.06 48 LEU E N 1
ATOM 12351 C CA . LEU E 1 48 ? -5.469 47.012 81.444 1.00 25.97 48 LEU E CA 1
ATOM 12352 C C . LEU E 1 48 ? -3.987 46.587 81.533 1.00 29.53 48 LEU E C 1
ATOM 12353 O O . LEU E 1 48 ? -3.112 47.232 80.961 1.00 34.87 48 LEU E O 1
ATOM 12369 N N . LEU E 1 49 ? -3.700 45.518 82.272 1.00 24.59 49 LEU E N 1
ATOM 12370 C CA . LEU E 1 49 ? -2.325 45.044 82.391 1.00 30.97 49 LEU E CA 1
ATOM 12371 C C . LEU E 1 49 ? -2.028 43.916 81.411 1.00 30.54 49 LEU E C 1
ATOM 12372 O O . LEU E 1 49 ? -0.935 43.844 80.849 1.00 29.40 49 LEU E O 1
ATOM 12388 N N . MET E 1 50 ? -2.982 43.008 81.252 1.00 25.43 50 MET E N 1
ATOM 12389 C CA . MET E 1 50 ? -2.831 41.940 80.279 1.00 32.22 50 MET E CA 1
ATOM 12390 C C . MET E 1 50 ? -4.200 41.432 79.871 1.00 28.83 50 MET E C 1
ATOM 12391 O O . MET E 1 50 ? -5.176 41.539 80.628 1.00 24.86 50 MET E O 1
ATOM 12405 N N . SER E 1 51 ? -4.241 40.899 78.656 1.00 25.28 51 SER E N 1
ATOM 12406 C CA . SER E 1 51 ? -5.405 40.240 78.105 1.00 24.76 51 SER E CA 1
ATOM 12407 C C . SER E 1 51 ? -4.811 39.145 77.202 1.00 30.59 51 SER E C 1
ATOM 12408 O O . SER E 1 51 ? -4.466 39.399 76.050 1.00 33.64 51 SER E O 1
ATOM 12416 N N . ARG E 1 52 ? -4.707 37.934 77.748 1.00 22.04 52 ARG E N 1
ATOM 12417 C CA . ARG E 1 52 ? -3.777 36.911 77.276 1.00 25.92 52 ARG E CA 1
ATOM 12418 C C . ARG E 1 52 ? -4.389 35.517 77.189 1.00 25.73 52 ARG E C 1
ATOM 12419 O O . ARG E 1 52 ? -4.850 35.006 78.209 1.00 26.04 52 ARG E O 1
ATOM 12440 N N . PRO E 1 53 ? -4.362 34.874 75.996 1.00 22.07 53 PRO E N 1
ATOM 12441 C CA . PRO E 1 53 ? -4.643 33.440 76.031 1.00 25.96 53 PRO E CA 1
ATOM 12442 C C . PRO E 1 53 ? -3.515 32.724 76.768 1.00 25.61 53 PRO E C 1
ATOM 12443 O O . PRO E 1 53 ? -2.368 33.144 76.651 1.00 28.78 53 PRO E O 1
ATOM 12454 N N . VAL E 1 54 ? -3.836 31.699 77.547 1.00 24.51 54 VAL E N 1
ATOM 12455 C CA . VAL E 1 54 ? -2.817 30.956 78.293 1.00 24.12 54 VAL E CA 1
ATOM 12456 C C . VAL E 1 54 ? -3.127 29.479 78.253 1.00 25.02 54 VAL E C 1
ATOM 12457 O O . VAL E 1 54 ? -4.240 29.086 77.946 1.00 23.33 54 VAL E O 1
ATOM 12470 N N . CYS E 1 55 ? -2.162 28.663 78.659 1.00 24.69 55 CYS E N 1
ATOM 12471 C CA . CYS E 1 55 ? -2.318 27.221 78.586 1.00 29.73 55 CYS E CA 1
ATOM 12472 C C . CYS E 1 55 ? -3.571 26.685 79.256 1.00 25.66 55 CYS E C 1
ATOM 12473 O O . CYS E 1 55 ? -4.024 27.159 80.317 1.00 29.38 55 CYS E O 1
ATOM 12480 N N . SER E 1 56 ? -4.063 25.650 78.583 1.00 36.46 56 SER E N 1
ATOM 12481 C CA . SER E 1 56 ? -5.342 24.996 78.794 1.00 32.62 56 SER E CA 1
ATOM 12482 C C . SER E 1 56 ? -6.359 25.646 77.868 1.00 25.27 56 SER E C 1
ATOM 12483 O O . SER E 1 56 ? -7.448 25.118 77.698 1.00 33.45 56 SER E O 1
ATOM 12491 N N . GLY E 1 57 ? -5.984 26.763 77.240 1.00 26.25 57 GLY E N 1
ATOM 12492 C CA . GLY E 1 57 ? -6.884 27.509 76.366 1.00 24.49 57 GLY E CA 1
ATOM 12493 C C . GLY E 1 57 ? -7.780 28.512 77.070 1.00 27.50 57 GLY E C 1
ATOM 12494 O O . GLY E 1 57 ? -8.835 28.910 76.542 1.00 26.73 57 GLY E O 1
ATOM 12498 N N . LYS E 1 58 ? -7.346 28.946 78.250 1.00 26.85 58 LYS E N 1
ATOM 12499 C CA . LYS E 1 58 ? -8.044 29.968 79.013 1.00 23.86 58 LYS E CA 1
ATOM 12500 C C . LYS E 1 58 ? -7.618 31.356 78.592 1.00 21.74 58 LYS E C 1
ATOM 12501 O O . LYS E 1 58 ? -6.618 31.514 77.901 1.00 25.01 58 LYS E O 1
ATOM 12520 N N . HIS E 1 59 ? -8.347 32.369 79.065 1.00 23.97 59 HIS E N 1
ATOM 12521 C CA . HIS E 1 59 ? -7.982 33.744 78.795 1.00 20.11 59 HIS E CA 1
ATOM 12522 C C . HIS E 1 59 ? -7.812 34.429 80.141 1.00 20.01 59 HIS E C 1
ATOM 12523 O O . HIS E 1 59 ? -8.657 34.310 81.023 1.00 22.28 59 HIS E O 1
ATOM 12537 N N . LEU E 1 60 ? -6.703 35.136 80.279 1.00 18.04 60 LEU E N 1
ATOM 12538 C CA . LEU E 1 60 ? -6.344 35.795 81.524 1.00 21.32 60 LEU E CA 1
ATOM 12539 C C . LEU E 1 60 ? -6.375 37.300 81.320 1.00 27.90 60 LEU E C 1
ATOM 12540 O O . LEU E 1 60 ? -5.646 37.853 80.482 1.00 25.20 60 LEU E O 1
ATOM 12556 N N . LEU E 1 61 ? -7.248 37.947 82.090 1.00 24.07 61 LEU E N 1
ATOM 12557 C CA . LEU E 1 61 ? -7.356 39.400 82.133 1.00 24.10 61 LEU E CA 1
ATOM 12558 C C . LEU E 1 61 ? -6.880 39.911 83.480 1.00 24.23 61 LEU E C 1
ATOM 12559 O O . LEU E 1 61 ? -7.286 39.377 84.499 1.00 27.97 61 LEU E O 1
ATOM 12575 N N . MET E 1 62 ? -6.018 40.919 83.478 1.00 24.81 62 MET E N 1
ATOM 12576 C CA . MET E 1 62 ? -5.708 41.659 84.686 1.00 23.64 62 MET E CA 1
ATOM 12577 C C . MET E 1 62 ? -5.849 43.144 84.428 1.00 23.54 62 MET E C 1
ATOM 12578 O O . MET E 1 62 ? -5.458 43.643 83.375 1.00 23.96 62 MET E O 1
ATOM 12592 N N . MET E 1 63 ? -6.356 43.849 85.430 1.00 24.18 63 MET E N 1
ATOM 12593 C CA . MET E 1 63 ? -6.471 45.294 85.404 1.00 23.17 63 MET E CA 1
ATOM 12594 C C . MET E 1 63 ? -6.057 45.842 86.769 1.00 27.61 63 MET E C 1
ATOM 12595 O O . MET E 1 63 ? -6.069 45.120 87.780 1.00 20.76 63 MET E O 1
ATOM 12609 N N . ARG E 1 64 ? -5.646 47.105 86.777 1.00 25.09 64 ARG E N 1
ATOM 12610 C CA . ARG E 1 64 ? -5.426 47.807 88.023 1.00 25.30 64 ARG E CA 1
ATOM 12611 C C . ARG E 1 64 ? -6.013 49.203 87.936 1.00 27.75 64 ARG E C 1
ATOM 12612 O O . ARG E 1 64 ? -6.269 49.740 86.842 1.00 26.91 64 ARG E O 1
ATOM 12633 N N . GLY E 1 65 ? -6.207 49.797 89.103 1.00 22.48 65 GLY E N 1
ATOM 12634 C CA . GLY E 1 65 ? -6.757 51.123 89.197 1.00 25.79 65 GLY E CA 1
ATOM 12635 C C . GLY E 1 65 ? -7.002 51.494 90.643 1.00 28.80 65 GLY E C 1
ATOM 12636 O O . GLY E 1 65 ? -6.543 50.823 91.571 1.00 26.68 65 GLY E O 1
ATOM 12640 N N . GLN E 1 66 ? -7.705 52.594 90.831 1.00 28.69 66 GLN E N 1
ATOM 12641 C CA . GLN E 1 66 ? -8.236 52.930 92.135 1.00 31.06 66 GLN E CA 1
ATOM 12642 C C . GLN E 1 66 ? -9.265 51.873 92.507 1.00 30.81 66 GLN E C 1
ATOM 12643 O O . GLN E 1 66 ? -9.856 51.247 91.636 1.00 24.54 66 GLN E O 1
ATOM 12657 N N . VAL E 1 67 ? -9.457 51.659 93.798 1.00 26.74 67 VAL E N 1
ATOM 12658 C CA . VAL E 1 67 ? -10.430 50.682 94.285 1.00 30.14 67 VAL E CA 1
ATOM 12659 C C . VAL E 1 67 ? -11.818 50.826 93.644 1.00 25.33 67 VAL E C 1
ATOM 12660 O O . VAL E 1 67 ? -12.417 49.826 93.242 1.00 28.47 67 VAL E O 1
ATOM 12673 N N . ALA E 1 68 ? -12.350 52.039 93.548 1.00 25.81 68 ALA E N 1
ATOM 12674 C CA . ALA E 1 68 ? -13.705 52.221 93.014 1.00 26.04 68 ALA E CA 1
ATOM 12675 C C . ALA E 1 68 ? -13.759 51.909 91.500 1.00 26.00 68 ALA E C 1
ATOM 12676 O O . ALA E 1 68 ? -14.802 51.506 90.982 1.00 23.59 68 ALA E O 1
ATOM 12683 N N . GLU E 1 69 ? -12.656 52.194 90.813 1.00 25.06 69 GLU E N 1
ATOM 12684 C CA . GLU E 1 69 ? -12.505 51.925 89.389 1.00 25.43 69 GLU E CA 1
ATOM 12685 C C . GLU E 1 69 ? -12.517 50.436 89.070 1.00 25.42 69 GLU E C 1
ATOM 12686 O O . GLU E 1 69 ? -13.288 49.976 88.231 1.00 28.11 69 GLU E O 1
ATOM 12698 N N . VAL E 1 70 ? -11.664 49.683 89.749 1.00 24.79 70 VAL E N 1
ATOM 12699 C CA . VAL E 1 70 ? -11.591 48.246 89.560 1.00 24.57 70 VAL E CA 1
ATOM 12700 C C . VAL E 1 70 ? -12.916 47.633 89.982 1.00 26.20 70 VAL E C 1
ATOM 12701 O O . VAL E 1 70 ? -13.399 46.712 89.366 1.00 25.45 70 VAL E O 1
ATOM 12714 N N . GLU E 1 71 ? -13.510 48.143 91.051 1.00 25.87 71 GLU E N 1
ATOM 12715 C CA . GLU E 1 71 ? -14.788 47.603 91.497 1.00 27.82 71 GLU E CA 1
ATOM 12716 C C . GLU E 1 71 ? -15.823 47.732 90.395 1.00 27.76 71 GLU E C 1
ATOM 12717 O O . GLU E 1 71 ? -16.541 46.769 90.090 1.00 27.81 71 GLU E O 1
ATOM 12729 N N . GLU E 1 72 ? -15.853 48.895 89.746 1.00 25.64 72 GLU E N 1
ATOM 12730 C CA . GLU E 1 72 ? -16.838 49.159 88.717 1.00 29.07 72 GLU E CA 1
ATOM 12731 C C . GLU E 1 72 ? -16.544 48.332 87.456 1.00 27.23 72 GLU E C 1
ATOM 12732 O O . GLU E 1 72 ? -17.461 47.771 86.848 1.00 27.68 72 GLU E O 1
ATOM 12744 N N . SER E 1 73 ? -15.276 48.290 87.052 1.00 23.69 73 SER E N 1
ATOM 12745 C CA . SER E 1 73 ? -14.861 47.470 85.905 1.00 24.82 73 SER E CA 1
ATOM 12746 C C . SER E 1 73 ? -15.189 45.996 86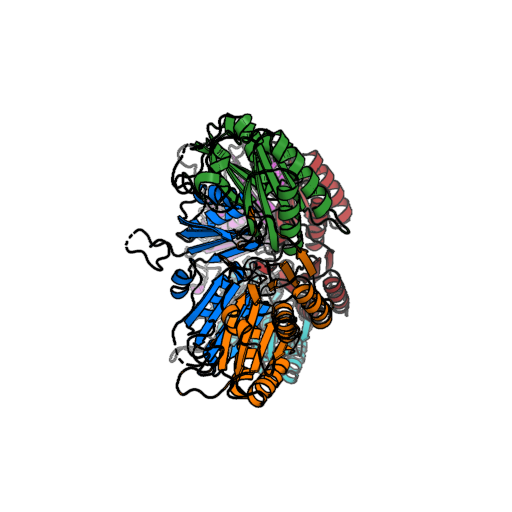.085 1.00 27.78 73 SER E C 1
ATOM 12747 O O . SER E 1 73 ? -15.671 45.358 85.150 1.00 25.17 73 SER E O 1
ATOM 12755 N N . MET E 1 74 ? -14.936 45.462 87.284 1.00 21.71 74 MET E N 1
ATOM 12756 C CA . MET E 1 74 ? -15.172 44.049 87.554 1.00 23.03 74 MET E CA 1
ATOM 12757 C C . MET E 1 74 ? -16.667 43.720 87.540 1.00 27.75 74 MET E C 1
ATOM 12758 O O . MET E 1 74 ? -17.044 42.609 87.154 1.00 26.39 74 MET E O 1
ATOM 12772 N N . ILE E 1 75 ? -17.514 44.650 87.988 1.00 24.11 75 ILE E N 1
ATOM 12773 C CA . ILE E 1 75 ? -18.954 44.446 87.889 1.00 25.75 75 ILE E CA 1
ATOM 12774 C C . ILE E 1 75 ? -19.348 44.273 86.423 1.00 28.89 75 ILE E C 1
ATOM 12775 O O . ILE E 1 75 ? -20.078 43.348 86.087 1.00 33.07 75 ILE E O 1
ATOM 12791 N N . ALA E 1 76 ? -18.849 45.145 85.551 1.00 25.62 76 ALA E N 1
ATOM 12792 C CA . ALA E 1 76 ? -19.183 45.058 84.137 1.00 28.39 76 ALA E CA 1
ATOM 12793 C C . ALA E 1 76 ? -18.649 43.763 83.553 1.00 28.81 76 ALA E C 1
ATOM 12794 O O . ALA E 1 76 ? -19.339 43.070 82.819 1.00 27.02 76 ALA E O 1
ATOM 12801 N N . ALA E 1 77 ? -17.426 43.428 83.935 1.00 25.43 77 ALA E N 1
ATOM 12802 C CA . ALA E 1 77 ? -16.767 42.229 83.443 1.00 27.37 77 ALA E CA 1
ATOM 12803 C C . ALA E 1 77 ? -17.579 40.977 83.781 1.00 30.14 77 ALA E C 1
ATOM 12804 O O . ALA E 1 77 ? -17.791 40.120 82.917 1.00 28.47 77 ALA E O 1
ATOM 12811 N N . ARG E 1 78 ? -18.058 40.884 85.019 1.00 29.38 78 ARG E N 1
ATOM 12812 C CA . ARG E 1 78 ? -18.826 39.716 85.457 1.00 32.39 78 ARG E CA 1
ATOM 12813 C C . ARG E 1 78 ? -20.102 39.536 84.678 1.00 33.72 78 ARG E C 1
ATOM 12814 O O . ARG E 1 78 ? -20.462 38.407 84.357 1.00 37.37 78 ARG E O 1
ATOM 12835 N N . GLU E 1 79 ? -20.792 40.637 84.380 1.00 35.10 79 GLU E N 1
ATOM 12836 C CA . GLU E 1 79 ? -22.045 40.569 83.627 1.00 36.96 79 GLU E CA 1
ATOM 12837 C C . GLU E 1 79 ? -21.805 39.906 82.271 1.00 36.66 79 GLU E C 1
ATOM 12838 O O . GLU E 1 79 ? -22.524 38.987 81.862 1.00 34.41 79 GLU E O 1
ATOM 12850 N N . ILE E 1 80 ? -20.802 40.403 81.561 1.00 32.15 80 ILE E N 1
ATOM 12851 C CA . ILE E 1 80 ? -20.474 39.860 80.258 1.00 31.07 80 ILE E CA 1
ATOM 12852 C C . ILE E 1 80 ? -19.883 38.459 80.404 1.00 34.61 80 ILE E C 1
ATOM 12853 O O . ILE E 1 80 ? -20.249 37.547 79.662 1.00 34.89 80 ILE E O 1
ATOM 12869 N N . ALA E 1 81 ? -18.976 38.282 81.361 1.00 30.61 81 ALA E N 1
ATOM 12870 C CA . ALA E 1 81 ? -18.333 36.980 81.536 1.00 33.69 81 ALA E CA 1
ATOM 12871 C C . ALA E 1 81 ? -19.365 35.884 81.806 1.00 40.39 81 ALA E C 1
ATOM 12872 O O . ALA E 1 81 ? -19.224 34.751 81.313 1.00 36.25 81 ALA E O 1
ATOM 12879 N N . GLY E 1 82 ? -20.428 36.244 82.525 1.00 37.85 82 GLY E N 1
ATOM 12880 C CA . GLY E 1 82 ? -21.441 35.287 82.941 1.00 37.86 82 GLY E CA 1
ATOM 12881 C C . GLY E 1 82 ? -22.602 35.114 81.982 1.00 40.02 82 GLY E C 1
ATOM 12882 O O . GLY E 1 82 ? -23.479 34.290 82.227 1.00 44.85 82 GLY E O 1
ATOM 12886 N N . ALA E 1 83 ? -22.605 35.871 80.889 1.00 39.76 83 ALA E N 1
ATOM 12887 C CA . ALA E 1 83 ? -23.683 35.813 79.903 1.00 39.47 83 ALA E CA 1
ATOM 12888 C C . ALA E 1 83 ? -23.741 34.454 79.206 1.00 46.11 83 ALA E C 1
ATOM 12889 O O . ALA E 1 83 ? -22.711 33.807 78.991 1.00 47.00 83 ALA E O 1
ATOM 12896 N N . GLY E 1 84 ? -24.945 34.039 78.830 1.00 46.24 84 GLY E N 1
ATOM 12897 C CA . GLY E 1 84 ? -25.145 32.756 78.183 1.00 42.88 84 GLY E CA 1
ATOM 12898 C C . GLY E 1 84 ? -24.773 31.632 79.124 1.00 51.66 84 GLY E C 1
ATOM 12899 O O . GLY E 1 84 ? -25.254 31.600 80.259 1.00 51.39 84 GLY E O 1
ATOM 12900 N N . SER E 1 85 ? -23.929 30.709 78.661 1.00 53.72 85 SER E N 1
ATOM 12901 C CA . SER E 1 85 ? -23.462 29.616 79.511 1.00 51.49 85 SER E CA 1
ATOM 12902 C C . SER E 1 85 ? -22.398 30.020 80.538 1.00 46.82 85 SER E C 1
ATOM 12903 O O . SER E 1 85 ? -21.962 29.195 81.340 1.00 49.36 85 SER E O 1
ATOM 12906 N N . GLY E 1 86 ? -22.041 31.297 80.577 1.00 43.36 86 GLY E N 1
ATOM 12907 C CA . GLY E 1 86 ? -20.969 31.751 81.452 1.00 42.07 86 GLY E CA 1
ATOM 12908 C C . GLY E 1 86 ? -19.600 31.173 81.104 1.00 38.81 86 GLY E C 1
ATOM 12909 O O . GLY E 1 86 ? -19.471 30.019 80.689 1.00 44.00 86 GLY E O 1
ATOM 12912 N N . ALA E 1 87 ? -18.572 31.999 81.255 1.00 30.97 87 ALA E N 1
ATOM 12913 C CA . ALA E 1 87 ? -17.211 31.622 80.907 1.00 30.76 87 ALA E CA 1
ATOM 12914 C C . ALA E 1 87 ? -16.229 31.962 82.019 1.00 27.85 87 ALA E C 1
ATOM 12915 O O . ALA E 1 87 ? -15.024 31.845 81.836 1.00 27.54 87 ALA E O 1
ATOM 12922 N N . LEU E 1 88 ? -16.732 32.397 83.167 1.00 32.77 88 LEU E N 1
ATOM 12923 C CA . LEU E 1 88 ? -15.844 32.801 84.243 1.00 25.32 88 LEU E CA 1
ATOM 12924 C C . LEU E 1 88 ? -15.429 31.607 85.089 1.00 25.89 88 LEU E C 1
ATOM 12925 O O . LEU E 1 88 ? -16.254 30.998 85.773 1.00 32.83 88 LEU E O 1
ATOM 12941 N N . LEU E 1 89 ? -14.143 31.276 85.043 1.00 28.39 89 LEU E N 1
ATOM 12942 C CA . LEU E 1 89 ? -13.605 30.172 85.824 1.00 26.19 89 LEU E CA 1
ATOM 12943 C C . LEU E 1 89 ? -13.238 30.609 87.232 1.00 25.29 89 LEU E C 1
ATOM 12944 O O . LEU E 1 89 ? -13.521 29.907 88.201 1.00 26.18 89 LEU E O 1
ATOM 12960 N N . ASP E 1 90 ? -12.596 31.762 87.348 1.00 24.76 90 ASP E N 1
ATOM 12961 C CA . ASP E 1 90 ? -12.267 32.306 88.661 1.00 24.80 90 ASP E CA 1
ATOM 12962 C C . ASP E 1 90 ? -12.117 33.819 88.525 1.00 21.84 90 ASP E C 1
ATOM 12963 O O . ASP E 1 90 ? -12.036 34.349 87.413 1.00 23.35 90 ASP E O 1
ATOM 12972 N N . GLU E 1 91 ? -12.128 34.507 89.660 1.00 19.77 91 GLU E N 1
ATOM 12973 C CA . GLU E 1 91 ? -11.906 35.938 89.679 1.00 23.36 91 GLU E CA 1
ATOM 12974 C C . GLU E 1 91 ? -11.213 36.334 90.969 1.00 22.23 91 GLU E C 1
ATOM 12975 O O . GLU E 1 91 ? -11.228 35.600 91.952 1.00 22.27 91 GLU E O 1
ATOM 12987 N N . LEU E 1 92 ? -10.592 37.501 90.938 1.00 25.84 92 LEU E N 1
ATOM 12988 C CA . LEU E 1 92 ? -9.930 38.061 92.097 1.00 23.32 92 LEU E CA 1
ATOM 12989 C C . LEU E 1 92 ? -10.073 39.559 92.064 1.00 24.38 92 LEU E C 1
ATOM 12990 O O . LEU E 1 92 ? -9.896 40.201 91.027 1.00 20.08 92 LEU E O 1
ATOM 13006 N N . GLU E 1 93 ? -10.407 40.128 93.210 1.00 22.56 93 GLU E N 1
ATOM 13007 C CA . GLU E 1 93 ? -10.357 41.562 93.354 1.00 27.21 93 GLU E CA 1
ATOM 13008 C C . GLU E 1 93 ? -9.618 41.890 94.650 1.00 28.65 93 GLU E C 1
ATOM 13009 O O . GLU E 1 93 ? -10.106 41.562 95.707 1.00 27.89 93 GLU E O 1
ATOM 13021 N N . LEU E 1 94 ? -8.440 42.511 94.534 1.00 24.16 94 LEU E N 1
ATOM 13022 C CA . LEU E 1 94 ? -7.625 42.920 95.660 1.00 24.76 94 LEU E CA 1
ATOM 13023 C C . LEU E 1 94 ? -7.487 44.428 95.710 1.00 26.01 94 LEU E C 1
ATOM 13024 O O . LEU E 1 94 ? -6.748 44.982 94.900 1.00 23.26 94 LEU E O 1
ATOM 13040 N N . PRO E 1 95 ? -8.102 45.083 96.726 1.00 23.37 95 PRO E N 1
ATOM 13041 C CA . PRO E 1 95 ? -8.034 46.548 96.832 1.00 22.11 95 PRO E CA 1
ATOM 13042 C C . PRO E 1 95 ? -6.611 47.050 96.940 1.00 20.38 95 PRO E C 1
ATOM 13043 O O . PRO E 1 95 ? -6.323 48.170 96.527 1.00 20.90 95 PRO E O 1
ATOM 13054 N N . TYR E 1 96 ? -5.729 46.218 97.479 1.00 19.91 96 TYR E N 1
ATOM 13055 C CA . TYR E 1 96 ? -4.366 46.636 97.774 1.00 20.51 96 TYR E CA 1
ATOM 13056 C C . TYR E 1 96 ? -3.450 45.428 97.601 1.00 22.30 96 TYR E C 1
ATOM 13057 O O . TYR E 1 96 ? -3.066 44.780 98.569 1.00 22.48 96 TYR E O 1
ATOM 13075 N N . ALA E 1 97 ? -2.969 45.208 96.386 1.00 23.08 97 ALA E N 1
ATOM 13076 C CA . ALA E 1 97 ? -2.169 44.028 96.139 1.00 23.93 97 ALA E CA 1
ATOM 13077 C C . ALA E 1 97 ? -0.781 44.263 96.684 1.00 21.76 97 ALA E C 1
ATOM 13078 O O . ALA E 1 97 ? -0.222 45.348 96.523 1.00 24.55 97 ALA E O 1
ATOM 13085 N N . HIS E 1 98 ? -0.249 43.248 97.368 1.00 21.47 98 HIS E N 1
ATOM 13086 C CA . HIS E 1 98 ? 1.051 43.344 98.016 1.00 22.70 98 HIS E CA 1
ATOM 13087 C C . HIS E 1 98 ? 2.146 43.726 97.032 1.00 24.81 98 HIS E C 1
ATOM 13088 O O . HIS E 1 98 ? 2.187 43.229 95.910 1.00 26.56 98 HIS E O 1
ATOM 13102 N N . GLU E 1 99 ? 3.013 44.632 97.460 1.00 23.55 99 GLU E N 1
ATOM 13103 C CA . GLU E 1 99 ? 4.104 45.131 96.634 1.00 25.48 99 GLU E CA 1
ATOM 13104 C C . GLU E 1 99 ? 4.958 44.036 95.967 1.00 27.69 99 GLU E C 1
ATOM 13105 O O . GLU E 1 99 ? 5.431 44.208 94.845 1.00 27.71 99 GLU E O 1
ATOM 13117 N N . GLN E 1 100 ? 5.177 42.923 96.651 1.00 24.08 100 GLN E N 1
ATOM 13118 C CA . GLN E 1 100 ? 6.015 41.861 96.099 1.00 24.95 100 GLN E CA 1
ATOM 13119 C C . GLN E 1 100 ? 5.382 41.184 94.891 1.00 26.54 100 GLN E C 1
ATOM 13120 O O . GLN E 1 100 ? 6.088 40.652 94.041 1.00 28.29 100 GLN E O 1
ATOM 13134 N N . LEU E 1 101 ? 4.055 41.196 94.825 1.00 25.49 101 LEU E N 1
ATOM 13135 C CA . LEU E 1 101 ? 3.345 40.460 93.792 1.00 26.07 101 LEU E CA 1
ATOM 13136 C C . LEU E 1 101 ? 3.516 41.020 92.402 1.00 25.04 101 LEU E C 1
ATOM 13137 O O . LEU E 1 101 ? 3.518 40.278 91.421 1.00 24.83 101 LEU E O 1
ATOM 13153 N N . TRP E 1 102 ? 3.637 42.333 92.326 1.00 27.29 102 TRP E N 1
ATOM 13154 C CA . TRP E 1 102 ? 3.555 43.030 91.051 1.00 29.29 102 TRP E CA 1
ATOM 13155 C C . TRP E 1 102 ? 4.582 42.562 90.005 1.00 32.25 102 TRP E C 1
ATOM 13156 O O . TRP E 1 102 ? 4.240 42.437 88.828 1.00 31.82 102 TRP E O 1
ATOM 13177 N N . ARG E 1 103 ? 5.820 42.276 90.413 1.00 32.35 103 ARG E N 1
ATOM 13178 C CA . ARG E 1 103 ? 6.829 41.889 89.427 1.00 29.72 103 ARG E CA 1
ATOM 13179 C C . ARG E 1 103 ? 6.675 40.425 89.006 1.00 32.72 103 ARG E C 1
ATOM 13180 O O . ARG E 1 103 ? 7.422 39.950 88.141 1.00 34.08 103 ARG E O 1
ATOM 13201 N N . PHE E 1 104 ? 5.735 39.706 89.622 1.00 28.64 104 PHE E N 1
ATOM 13202 C CA . PHE E 1 104 ? 5.507 38.292 89.287 1.00 29.04 104 PHE E CA 1
ATOM 13203 C C . PHE E 1 104 ? 4.294 38.042 88.390 1.00 32.46 104 PHE E C 1
ATOM 13204 O O . PHE E 1 104 ? 4.035 36.908 87.992 1.00 31.87 104 PHE E O 1
ATOM 13221 N N . LEU E 1 105 ? 3.541 39.091 88.074 1.00 26.87 105 LEU E N 1
ATOM 13222 C CA . LEU E 1 105 ? 2.315 38.905 87.328 1.00 25.25 105 LEU E CA 1
ATOM 13223 C C . LEU E 1 105 ? 2.547 38.607 85.849 1.00 28.50 105 LEU E C 1
ATOM 13224 O O . LEU E 1 105 ? 1.821 37.808 85.266 1.00 25.80 105 LEU E O 1
ATOM 13240 N N . ASP E 1 106 ? 3.539 39.251 85.242 1.00 30.53 106 ASP E N 1
ATOM 13241 C CA . ASP E 1 106 ? 3.649 39.260 83.777 1.00 33.49 106 ASP E CA 1
ATOM 13242 C C . ASP E 1 106 ? 4.191 37.964 83.178 1.00 34.86 106 ASP E C 1
ATOM 13243 O O . ASP E 1 106 ? 3.775 37.563 82.094 1.00 35.98 106 ASP E O 1
ATOM 13252 N N . ALA E 1 107 ? 5.126 37.328 83.872 1.00 33.74 107 ALA E N 1
ATOM 13253 C CA . ALA E 1 107 ? 5.792 36.137 83.342 1.00 32.51 107 ALA E CA 1
ATOM 13254 C C . ALA E 1 107 ? 6.285 35.228 84.465 1.00 32.82 107 ALA E C 1
ATOM 13255 O O . ALA E 1 107 ? 6.421 35.678 85.611 1.00 33.67 107 ALA E O 1
ATOM 13262 N N . PRO E 1 108 ? 6.514 33.935 84.152 1.00 33.35 108 PRO E N 1
ATOM 13263 C CA . PRO E 1 108 ? 7.125 33.014 85.120 1.00 31.21 108 PRO E CA 1
ATOM 13264 C C . PRO E 1 108 ? 8.452 33.538 85.640 1.00 31.55 108 PRO E C 1
ATOM 13265 O O . PRO E 1 108 ? 9.252 34.072 84.875 1.00 32.35 108 PRO E O 1
ATOM 13276 N N . VAL E 1 109 ? 8.683 33.354 86.930 1.00 32.88 109 VAL E N 1
ATOM 13277 C CA . VAL E 1 109 ? 9.916 33.778 87.570 1.00 34.38 109 VAL E CA 1
ATOM 13278 C C . VAL E 1 109 ? 10.502 32.588 88.303 1.00 34.84 109 VAL E C 1
ATOM 13279 O O . VAL E 1 109 ? 9.817 31.934 89.088 1.00 33.33 109 VAL E O 1
ATOM 13292 N N . VAL E 1 110 ? 11.774 32.321 88.041 1.00 33.81 110 VAL E N 1
ATOM 13293 C CA . VAL E 1 110 ? 12.517 31.316 88.789 1.00 39.87 110 VAL E CA 1
ATOM 13294 C C . VAL E 1 110 ? 13.672 32.005 89.493 1.00 39.12 110 VAL E C 1
ATOM 13295 O O . VAL E 1 110 ? 14.433 32.755 88.885 1.00 44.46 110 VAL E O 1
ATOM 13308 N N . ALA E 1 111 ? 13.761 31.771 90.794 1.00 39.04 111 ALA E N 1
ATOM 13309 C CA . ALA E 1 111 ? 14.808 32.349 91.629 1.00 43.15 111 ALA E CA 1
ATOM 13310 C C . ALA E 1 111 ? 16.157 31.662 91.407 1.00 43.59 111 ALA E C 1
ATOM 13311 O O . ALA E 1 111 ? 16.223 30.444 91.217 1.00 40.82 111 ALA E O 1
ATOM 13318 N N . ASP E 1 112 ? 17.221 32.463 91.428 1.00 51.90 112 ASP E N 1
ATOM 13319 C CA . ASP E 1 112 ? 18.595 31.972 91.291 1.00 51.65 112 ASP E CA 1
ATOM 13320 C C . ASP E 1 112 ? 19.217 31.656 92.647 1.00 58.08 112 ASP E C 1
ATOM 13321 O O . ASP E 1 112 ? 20.041 30.752 92.775 1.00 60.55 112 ASP E O 1
ATOM 13330 N N . ALA E 1 113 ? 18.817 32.427 93.653 1.00 55.10 113 ALA E N 1
ATOM 13331 C CA . ALA E 1 113 ? 19.409 32.362 94.981 1.00 53.08 113 ALA E CA 1
ATOM 13332 C C . ALA E 1 113 ? 18.436 32.896 96.026 1.00 55.44 113 ALA E C 1
ATOM 13333 O O . ALA E 1 113 ? 17.559 33.693 95.700 1.00 56.03 113 ALA E O 1
ATOM 13340 N N . TRP E 1 114 ? 18.548 32.404 97.259 1.00 58.25 114 TRP E N 1
ATOM 13341 C CA . TRP E 1 114 ? 17.792 32.964 98.384 1.00 58.71 114 TRP E CA 1
ATOM 13342 C C . TRP E 1 114 ? 18.667 33.897 99.224 1.00 56.93 114 TRP E C 1
ATOM 13343 O O . TRP E 1 114 ? 18.269 34.340 100.310 1.00 54.11 114 TRP E O 1
ATOM 13364 N N . GLU E 1 119 ? 17.248 29.195 105.538 1.00 49.18 119 GLU E N 1
ATOM 13365 C CA . GLU E 1 119 ? 15.944 29.662 105.068 1.00 46.89 119 GLU E CA 1
ATOM 13366 C C . GLU E 1 119 ? 15.058 28.487 104.660 1.00 34.57 119 GLU E C 1
ATOM 13367 O O . GLU E 1 119 ? 15.506 27.568 103.999 1.00 35.45 119 GLU E O 1
ATOM 13378 N N . SER E 1 120 ? 13.811 28.514 105.113 1.00 26.11 120 SER E N 1
ATOM 13379 C CA . SER E 1 120 ? 12.825 27.494 104.790 1.00 25.39 120 SER E CA 1
ATOM 13380 C C . SER E 1 120 ? 11.933 27.943 103.607 1.00 25.24 120 SER E C 1
ATOM 13381 O O . SER E 1 120 ? 11.939 29.115 103.253 1.00 21.62 120 SER E O 1
ATOM 13389 N N . VAL E 1 121 ? 11.197 27.005 103.006 1.00 27.38 121 VAL E N 1
ATOM 13390 C CA . VAL E 1 121 ? 10.385 27.287 101.815 1.00 19.28 121 VAL E CA 1
ATOM 13391 C C . VAL E 1 121 ? 9.037 26.563 101.860 1.00 19.35 121 VAL E C 1
ATOM 13392 O O . VAL E 1 121 ? 8.954 25.435 102.340 1.00 24.30 121 VAL E O 1
ATOM 13405 N N . ILE E 1 122 ? 7.982 27.203 101.352 1.00 25.73 122 ILE E N 1
ATOM 13406 C CA . ILE E 1 122 ? 6.766 26.462 101.029 1.00 20.14 122 ILE E CA 1
ATOM 13407 C C . ILE E 1 122 ? 6.507 26.625 99.553 1.00 20.34 122 ILE E C 1
ATOM 13408 O O . ILE E 1 122 ? 6.833 27.646 98.959 1.00 20.69 122 ILE E O 1
ATOM 13424 N N . ILE E 1 123 ? 5.980 25.562 98.967 1.00 20.39 123 ILE E N 1
ATOM 13425 C CA . ILE E 1 123 ? 5.613 25.526 97.573 1.00 21.98 123 ILE E CA 1
ATOM 13426 C C . ILE E 1 123 ? 4.122 25.327 97.524 1.00 18.98 123 ILE E C 1
ATOM 13427 O O . ILE E 1 123 ? 3.620 24.340 98.030 1.00 21.39 123 ILE E O 1
ATOM 13443 N N . VAL E 1 124 ? 3.432 26.258 96.883 1.00 19.45 124 VAL E N 1
ATOM 13444 C CA . VAL E 1 124 ? 1.983 26.246 96.843 1.00 20.09 124 VAL E CA 1
ATOM 13445 C C . VAL E 1 124 ? 1.530 25.998 95.396 1.00 21.55 124 VAL E C 1
ATOM 13446 O O . VAL E 1 124 ? 1.943 26.701 94.485 1.00 22.67 124 VAL E O 1
ATOM 13459 N N . GLU E 1 125 ? 0.630 25.040 95.214 1.00 19.78 125 GLU E N 1
ATOM 13460 C CA . GLU E 1 125 ? 0.172 24.638 93.891 1.00 19.32 125 GLU E CA 1
ATOM 13461 C C . GLU E 1 125 ? -1.359 24.724 93.864 1.00 21.33 125 GLU E C 1
ATOM 13462 O O . GLU E 1 125 ? -2.035 24.066 94.641 1.00 21.54 125 GLU E O 1
ATOM 13474 N N . THR E 1 126 ? -1.890 25.552 92.970 1.00 22.22 126 THR E N 1
ATOM 13475 C CA . THR E 1 126 ? -3.326 25.853 92.923 1.00 22.18 126 THR E CA 1
ATOM 13476 C C . THR E 1 126 ? -3.973 25.499 91.589 1.00 21.47 126 THR E C 1
ATOM 13477 O O . THR E 1 126 ? -3.303 25.386 90.572 1.00 23.02 126 THR E O 1
ATOM 13488 N N . ALA E 1 127 ? -5.288 25.307 91.608 1.00 22.43 127 ALA E N 1
ATOM 13489 C CA . ALA E 1 127 ? -6.021 24.928 90.423 1.00 22.68 127 ALA E CA 1
ATOM 13490 C C . ALA E 1 127 ? -6.225 26.092 89.473 1.00 21.07 127 ALA E C 1
ATOM 13491 O O . ALA E 1 127 ? -6.358 25.871 88.271 1.00 24.04 127 ALA E O 1
ATOM 13498 N N . THR E 1 128 ? -6.248 27.324 90.002 1.00 22.46 128 THR E N 1
ATOM 13499 C CA . THR E 1 128 ? -6.426 28.518 89.176 1.00 19.67 128 THR E CA 1
ATOM 13500 C C . THR E 1 128 ? -5.343 29.549 89.462 1.00 21.09 128 THR E C 1
ATOM 13501 O O . THR E 1 128 ? -4.751 29.600 90.566 1.00 22.21 128 THR E O 1
ATOM 13512 N N . VAL E 1 129 ? -5.150 30.420 88.487 1.00 20.43 129 VAL E N 1
ATOM 13513 C CA . VAL E 1 129 ? -4.246 31.548 88.609 1.00 21.44 129 VAL E CA 1
ATOM 13514 C C . VAL E 1 129 ? -4.696 32.494 89.726 1.00 20.29 129 VAL E C 1
ATOM 13515 O O . VAL E 1 129 ? -3.869 32.947 90.538 1.00 20.27 129 VAL E O 1
ATOM 13528 N N . CYS E 1 130 ? -5.995 32.786 89.786 1.00 21.84 130 CYS E N 1
ATOM 13529 C CA . CYS E 1 130 ? -6.508 33.695 90.795 1.00 22.04 130 CYS E CA 1
ATOM 13530 C C . CYS E 1 130 ? -6.207 33.179 92.204 1.00 22.60 130 CYS E C 1
ATOM 13531 O O . CYS E 1 130 ? -5.841 33.956 93.060 1.00 20.64 130 CYS E O 1
ATOM 13539 N N . ALA E 1 131 ? -6.368 31.879 92.429 1.00 21.38 131 ALA E N 1
ATOM 13540 C CA . ALA E 1 131 ? -6.082 31.274 93.729 1.00 23.90 131 ALA E CA 1
ATOM 13541 C C . ALA E 1 131 ? -4.640 31.504 94.147 1.00 24.71 131 ALA E C 1
ATOM 13542 O O . ALA E 1 131 ? -4.388 31.804 95.310 1.00 22.10 131 ALA E O 1
ATOM 13549 N N . ALA E 1 132 ? -3.701 31.359 93.209 1.00 22.09 132 ALA E N 1
ATOM 13550 C CA . ALA E 1 132 ? -2.295 31.607 93.498 1.00 18.18 132 ALA E CA 1
ATOM 13551 C C . ALA E 1 132 ? -2.067 33.066 93.935 1.00 22.17 132 ALA E C 1
ATOM 13552 O O . ALA E 1 132 ? -1.393 33.327 94.938 1.00 20.74 132 ALA E O 1
ATOM 13559 N N . ILE E 1 133 ? -2.613 34.011 93.181 1.00 18.95 133 ILE E N 1
ATOM 13560 C CA . ILE E 1 133 ? -2.360 35.417 93.453 1.00 22.46 133 ILE E CA 1
ATOM 13561 C C . ILE E 1 133 ? -3.028 35.831 94.768 1.00 20.87 133 ILE E C 1
ATOM 13562 O O . ILE E 1 133 ? -2.461 36.572 95.572 1.00 20.18 133 ILE E O 1
ATOM 13578 N N . ASP E 1 134 ? -4.242 35.330 94.969 1.00 20.31 134 ASP E N 1
ATOM 13579 C CA . ASP E 1 134 ? -5.054 35.608 96.144 1.00 23.11 134 ASP E CA 1
ATOM 13580 C C . ASP E 1 134 ? -4.400 35.096 97.430 1.00 25.27 134 ASP E C 1
ATOM 13581 O O . ASP E 1 134 ? -4.248 35.833 98.424 1.00 20.41 134 ASP E O 1
ATOM 13590 N N . SER E 1 135 ? -4.050 33.816 97.408 1.00 22.18 135 SER E N 1
ATOM 13591 C CA . SER E 1 135 ? -3.378 33.173 98.533 1.00 23.52 135 SER E CA 1
ATOM 13592 C C . SER E 1 135 ? -1.999 33.790 98.790 1.00 21.87 135 SER E C 1
ATOM 13593 O O . SER E 1 135 ? -1.598 33.989 99.958 1.00 21.97 135 SER E O 1
ATOM 13601 N N . ALA E 1 136 ? -1.265 34.074 97.725 1.00 18.75 136 ALA E N 1
ATOM 13602 C CA . ALA E 1 136 ? 0.059 34.677 97.864 1.00 19.51 136 ALA E CA 1
ATOM 13603 C C . ALA E 1 136 ? -0.050 36.066 98.526 1.00 19.98 136 ALA E C 1
ATOM 13604 O O . ALA E 1 136 ? 0.744 36.400 99.407 1.00 19.74 136 ALA E O 1
ATOM 13611 N N . ASP E 1 137 ? -1.018 36.875 98.112 1.00 21.80 137 ASP E N 1
ATOM 13612 C CA . ASP E 1 137 ? -1.212 38.183 98.720 1.00 22.76 137 ASP E CA 1
ATOM 13613 C C . ASP E 1 137 ? -1.481 38.042 100.215 1.00 21.58 137 ASP E C 1
ATOM 13614 O O . ASP E 1 137 ? -0.855 38.718 101.030 1.00 20.10 137 ASP E O 1
ATOM 13623 N N . ALA E 1 138 ? -2.424 37.171 100.566 1.00 20.20 138 ALA E N 1
ATOM 13624 C CA . ALA E 1 138 ? -2.771 36.924 101.964 1.00 22.59 138 ALA E CA 1
ATOM 13625 C C . ALA E 1 138 ? -1.546 36.469 102.773 1.00 22.71 138 ALA E C 1
ATOM 13626 O O . ALA E 1 138 ? -1.322 36.933 103.879 1.00 21.96 138 ALA E O 1
ATOM 13633 N N . ALA E 1 139 ? -0.762 35.556 102.212 1.00 22.54 139 ALA E N 1
ATOM 13634 C CA . ALA E 1 139 ? 0.434 35.066 102.877 1.00 23.70 139 ALA E CA 1
ATOM 13635 C C . ALA E 1 139 ? 1.469 36.173 103.109 1.00 22.56 139 ALA E C 1
ATOM 13636 O O . ALA E 1 139 ? 2.038 36.274 104.202 1.00 21.60 139 ALA E O 1
ATOM 13643 N N . LEU E 1 140 ? 1.701 37.010 102.101 1.00 20.28 140 LEU E N 1
ATOM 13644 C CA . LEU E 1 140 ? 2.720 38.050 102.209 1.00 19.36 140 LEU E CA 1
ATOM 13645 C C . LEU E 1 140 ? 2.335 39.092 103.261 1.00 21.76 140 LEU E C 1
ATOM 13646 O O . LEU E 1 140 ? 3.200 39.742 103.830 1.00 25.34 140 LEU E O 1
ATOM 13662 N N . LYS E 1 141 ? 1.033 39.258 103.482 1.00 20.60 141 LYS E N 1
ATOM 13663 C CA . LYS E 1 141 ? 0.522 40.215 104.452 1.00 24.17 141 LYS E CA 1
ATOM 13664 C C . LYS E 1 141 ? 0.499 39.634 105.872 1.00 22.11 141 LYS E C 1
ATOM 13665 O O . LYS E 1 141 ? 0.420 40.378 106.844 1.00 23.69 141 LYS E O 1
ATOM 13684 N N . THR E 1 142 ? 0.576 38.311 105.969 1.00 24.05 142 THR E N 1
ATOM 13685 C CA . THR E 1 142 ? 0.446 37.579 107.215 1.00 27.42 142 THR E CA 1
ATOM 13686 C C . THR E 1 142 ? 1.772 37.335 107.936 1.00 26.57 142 THR E C 1
ATOM 13687 O O . THR E 1 142 ? 1.826 37.383 109.152 1.00 25.86 142 THR E O 1
ATOM 13698 N N . ALA E 1 143 ? 2.806 36.992 107.186 1.00 26.11 143 ALA E N 1
ATOM 13699 C CA . ALA E 1 143 ? 4.117 36.699 107.746 1.00 22.47 143 ALA E CA 1
ATOM 13700 C C . ALA E 1 143 ? 5.200 37.365 106.912 1.00 25.63 143 ALA E C 1
ATOM 13701 O O . ALA E 1 143 ? 4.997 37.596 105.715 1.00 25.11 143 ALA E O 1
ATOM 13708 N N . PRO E 1 144 ? 6.353 37.677 107.523 1.00 23.47 144 PRO E N 1
ATOM 13709 C CA . PRO E 1 144 ? 7.381 38.335 106.707 1.00 24.95 144 PRO E CA 1
ATOM 13710 C C . PRO E 1 144 ? 8.130 37.339 105.821 1.00 27.08 144 PRO E C 1
ATOM 13711 O O . PRO E 1 144 ? 9.272 36.973 106.087 1.00 27.84 144 PRO E O 1
ATOM 13722 N N . VAL E 1 145 ? 7.441 36.889 104.783 1.00 25.63 145 VAL E N 1
ATOM 13723 C CA . VAL E 1 145 ? 7.983 35.921 103.836 1.00 25.76 145 VAL E CA 1
ATOM 13724 C C . VAL E 1 145 ? 8.269 36.580 102.487 1.00 26.59 145 VAL E C 1
ATOM 13725 O O . VAL E 1 145 ? 7.819 37.695 102.216 1.00 25.61 145 VAL E O 1
ATOM 13738 N N . VAL E 1 146 ? 9.055 35.892 101.659 1.00 28.96 146 VAL E N 1
ATOM 13739 C CA . VAL E 1 146 ? 9.462 36.423 100.369 1.00 25.49 146 VAL E CA 1
ATOM 13740 C C . VAL E 1 146 ? 9.045 35.513 99.215 1.00 27.76 146 VAL E C 1
ATOM 13741 O O . VAL E 1 146 ? 9.342 34.313 99.198 1.00 26.82 146 VAL E O 1
ATOM 13754 N N . LEU E 1 147 ? 8.349 36.110 98.254 1.00 28.17 147 LEU E N 1
ATOM 13755 C CA . LEU E 1 147 ? 7.960 35.429 97.026 1.00 28.35 147 LEU E CA 1
ATOM 13756 C C . LEU E 1 147 ? 9.187 35.219 96.134 1.00 28.42 147 LEU E C 1
ATOM 13757 O O . LEU E 1 147 ? 9.856 36.177 95.757 1.00 29.04 147 LEU E O 1
ATOM 13773 N N . ARG E 1 148 ? 9.480 33.961 95.805 1.00 27.04 148 ARG E N 1
ATOM 13774 C CA . ARG E 1 148 ? 10.682 33.627 95.032 1.00 29.78 148 ARG E CA 1
ATOM 13775 C C . ARG E 1 148 ? 10.386 33.119 93.621 1.00 31.58 148 ARG E C 1
ATOM 13776 O O . ARG E 1 148 ? 10.969 33.596 92.652 1.00 30.41 148 ARG E O 1
ATOM 13797 N N . ASP E 1 149 ? 9.500 32.132 93.527 1.00 29.18 149 ASP E N 1
ATOM 13798 C CA . ASP E 1 149 ? 9.147 31.520 92.257 1.00 27.77 149 ASP E CA 1
ATOM 13799 C C . ASP E 1 149 ? 7.662 31.725 92.035 1.00 29.29 149 ASP E C 1
ATOM 13800 O O . ASP E 1 149 ? 6.883 31.783 92.989 1.00 25.61 149 ASP E O 1
ATOM 13809 N N . MET E 1 150 ? 7.265 31.870 90.781 1.00 28.26 150 MET E N 1
ATOM 13810 C CA . MET E 1 150 ? 5.849 31.835 90.464 1.00 28.40 150 MET E CA 1
ATOM 13811 C C . MET E 1 150 ? 5.661 31.470 88.998 1.00 29.07 150 MET E C 1
ATOM 13812 O O . MET E 1 150 ? 6.454 31.865 88.133 1.00 30.79 150 MET E O 1
ATOM 13826 N N . ARG E 1 151 ? 4.626 30.688 88.723 1.00 24.61 151 ARG E N 1
ATOM 13827 C CA . ARG E 1 151 ? 4.285 30.348 87.354 1.00 25.22 151 ARG E CA 1
ATOM 13828 C C . ARG E 1 151 ? 2.780 30.293 87.253 1.00 22.40 151 ARG E C 1
ATOM 13829 O O . ARG E 1 151 ? 2.144 29.478 87.918 1.00 22.52 151 ARG E O 1
ATOM 13850 N N . LEU E 1 152 ? 2.219 31.159 86.409 1.00 23.40 152 LEU E N 1
ATOM 13851 C CA . LEU E 1 152 ? 0.782 31.236 86.242 1.00 21.77 152 LEU E CA 1
ATOM 13852 C C . LEU E 1 152 ? 0.370 30.672 84.887 1.00 21.76 152 LEU E C 1
ATOM 13853 O O . LEU E 1 152 ? 0.641 31.268 83.866 1.00 24.47 152 LEU E O 1
ATOM 13869 N N . ALA E 1 153 ? -0.269 29.506 84.927 1.00 22.43 153 ALA E N 1
ATOM 13870 C CA . ALA E 1 153 ? -0.878 28.835 83.784 1.00 25.66 153 ALA E CA 1
ATOM 13871 C C . ALA E 1 153 ? 0.115 28.260 82.765 1.00 27.04 153 ALA E C 1
ATOM 13872 O O . ALA E 1 153 ? 0.019 27.092 82.410 1.00 25.49 153 ALA E O 1
ATOM 13879 N N . ILE E 1 154 ? 1.065 29.074 82.321 1.00 25.42 154 ILE E N 1
ATOM 13880 C CA . ILE E 1 154 ? 1.853 28.775 81.131 1.00 31.00 154 ILE E CA 1
ATOM 13881 C C . ILE E 1 154 ? 2.768 27.558 81.302 1.00 26.70 154 ILE E C 1
ATOM 13882 O O . ILE E 1 154 ? 3.637 27.528 82.165 1.00 31.74 154 ILE E O 1
ATOM 13898 N N . GLY E 1 155 ? 2.566 26.560 80.449 1.00 27.39 155 GLY E N 1
ATOM 13899 C CA . GLY E 1 155 ? 3.397 25.372 80.457 1.00 27.10 155 GLY E CA 1
ATOM 13900 C C . GLY E 1 155 ? 2.990 24.342 81.490 1.00 27.45 155 GLY E C 1
ATOM 13901 O O . GLY E 1 155 ? 3.574 23.256 81.546 1.00 22.84 155 GLY E O 1
ATOM 13905 N N . ILE E 1 156 ? 1.998 24.670 82.315 1.00 27.26 156 ILE E N 1
ATOM 13906 C CA . ILE E 1 156 ? 1.518 23.740 83.334 1.00 22.13 156 ILE E CA 1
ATOM 13907 C C . ILE E 1 156 ? -0.008 23.623 83.251 1.00 21.30 156 ILE E C 1
ATOM 13908 O O . ILE E 1 156 ? -0.693 23.463 84.254 1.00 26.15 156 ILE E O 1
ATOM 13924 N N . ALA E 1 157 ? -0.526 23.685 82.026 1.00 24.61 157 ALA E N 1
ATOM 13925 C CA . ALA E 1 157 ? -1.941 23.388 81.739 1.00 24.81 157 ALA E CA 1
ATOM 13926 C C . ALA E 1 157 ? -2.940 24.217 82.550 1.00 24.64 157 ALA E C 1
ATOM 13927 O O . ALA E 1 157 ? -4.005 23.722 82.926 1.00 24.13 157 ALA E O 1
ATOM 13934 N N . GLY E 1 158 ? -2.605 25.468 82.842 1.00 24.47 158 GLY E N 1
ATOM 13935 C CA . GLY E 1 158 ? -3.563 26.348 83.496 1.00 23.79 158 GLY E CA 1
ATOM 13936 C C . GLY E 1 158 ? -3.501 26.400 85.014 1.00 22.94 158 GLY E C 1
ATOM 13937 O O . GLY E 1 158 ? -4.133 27.268 85.633 1.00 20.63 158 GLY E O 1
ATOM 13941 N N . LYS E 1 159 ? -2.735 25.490 85.616 1.00 22.11 159 LYS E N 1
ATOM 13942 C CA . LYS E 1 159 ? -2.488 25.517 87.054 1.00 23.56 159 LYS E CA 1
ATOM 13943 C C . LYS E 1 159 ? -1.597 26.689 87.368 1.00 19.75 159 LYS E C 1
ATOM 13944 O O . LYS E 1 159 ? -1.095 27.362 86.479 1.00 19.30 159 LYS E O 1
ATOM 13963 N N . ALA E 1 160 ? -1.333 26.879 88.648 1.00 21.05 160 ALA E N 1
ATOM 13964 C CA . ALA E 1 160 ? -0.400 27.900 89.070 1.00 21.94 160 ALA E CA 1
ATOM 13965 C C . ALA E 1 160 ? 0.382 27.379 90.267 1.00 19.95 160 ALA E C 1
ATOM 13966 O O . ALA E 1 160 ? -0.091 26.509 91.010 1.00 22.73 160 ALA E O 1
ATOM 13973 N N . PHE E 1 161 ? 1.594 27.886 90.438 1.00 18.31 161 PHE E N 1
ATOM 13974 C CA . PHE E 1 161 ? 2.297 27.636 91.677 1.00 20.92 161 PHE E CA 1
ATOM 13975 C C . PHE E 1 161 ? 3.179 28.818 92.052 1.00 21.24 161 PHE E C 1
ATOM 13976 O O . PHE E 1 161 ? 3.507 29.665 91.224 1.00 19.27 161 PHE E O 1
ATOM 13993 N N . PHE E 1 162 ? 3.547 28.877 93.325 1.00 19.86 162 PHE E N 1
ATOM 13994 C CA . PHE E 1 162 ? 4.496 29.881 93.775 1.00 20.87 162 PHE E CA 1
ATOM 13995 C C . PHE E 1 162 ? 5.236 29.352 94.999 1.00 21.06 162 PHE E C 1
ATOM 13996 O O . PHE E 1 162 ? 4.824 28.376 95.625 1.00 21.09 162 PHE E O 1
ATOM 14013 N N . THR E 1 163 ? 6.368 29.974 95.292 1.00 20.73 163 THR E N 1
ATOM 14014 C CA . THR E 1 163 ? 7.142 29.636 96.461 1.00 21.76 163 THR E CA 1
ATOM 14015 C C . THR E 1 163 ? 7.329 30.848 97.350 1.00 22.22 163 THR E C 1
ATOM 14016 O O . THR E 1 163 ? 7.432 31.982 96.887 1.00 23.12 163 THR E O 1
ATOM 14027 N N . LEU E 1 164 ? 7.336 30.573 98.643 1.00 23.58 164 LEU E N 1
ATOM 14028 C CA . LEU E 1 164 ? 7.598 31.572 99.662 1.00 20.54 164 LEU E CA 1
ATOM 14029 C C . LEU E 1 164 ? 8.719 31.062 100.565 1.00 25.79 164 LEU E C 1
ATOM 14030 O O . LEU E 1 164 ? 8.690 29.903 100.991 1.00 24.23 164 LEU E O 1
ATOM 14046 N N . THR E 1 165 ? 9.703 31.914 100.839 1.00 24.70 165 THR E N 1
ATOM 14047 C CA . THR E 1 165 ? 10.739 31.583 101.798 1.00 26.54 165 THR E CA 1
ATOM 14048 C C . THR E 1 165 ? 10.765 32.534 102.992 1.00 25.82 165 THR E C 1
ATOM 14049 O O . THR E 1 165 ? 10.253 33.665 102.943 1.00 25.15 165 THR E O 1
ATOM 14060 N N . GLY E 1 166 ? 11.397 32.055 104.056 1.00 24.93 166 GLY E N 1
ATOM 14061 C CA . GLY E 1 166 ? 11.505 32.796 105.297 1.00 27.60 166 GLY E CA 1
ATOM 14062 C C . GLY E 1 166 ? 11.938 31.877 106.418 1.00 30.60 166 GLY E C 1
ATOM 14063 O O . GLY E 1 166 ? 12.361 30.737 106.169 1.00 22.29 166 GLY E O 1
ATOM 14067 N N . GLU E 1 167 ? 11.844 32.372 107.654 1.00 26.72 167 GLU E N 1
ATOM 14068 C CA . GLU E 1 167 ? 12.113 31.545 108.823 1.00 30.77 167 GLU E CA 1
ATOM 14069 C C . GLU E 1 167 ? 11.033 30.505 108.873 1.00 25.99 167 GLU E C 1
ATOM 14070 O O . GLU E 1 167 ? 9.927 30.740 108.397 1.00 25.52 167 GLU E O 1
ATOM 14082 N N . LEU E 1 168 ? 11.332 29.358 109.452 1.00 22.09 168 LEU E N 1
ATOM 14083 C CA . LEU E 1 168 ? 10.361 28.260 109.471 1.00 23.99 168 LEU E CA 1
ATOM 14084 C C . LEU E 1 168 ? 8.989 28.619 110.038 1.00 28.42 168 LEU E C 1
ATOM 14085 O O . LEU E 1 168 ? 7.959 28.272 109.452 1.00 23.22 168 LEU E O 1
ATOM 14101 N N . ALA E 1 169 ? 8.959 29.303 111.176 1.00 23.08 169 ALA E N 1
ATOM 14102 C CA . ALA E 1 169 ? 7.688 29.646 111.771 1.00 26.46 169 ALA E CA 1
ATOM 14103 C C . ALA E 1 169 ? 6.903 30.602 110.878 1.00 20.04 169 ALA E C 1
ATOM 14104 O O . ALA E 1 169 ? 5.691 30.522 110.822 1.00 20.80 169 ALA E O 1
ATOM 14111 N N . ASP E 1 170 ? 7.613 31.491 110.191 1.00 19.40 170 ASP E N 1
ATOM 14112 C CA . ASP E 1 170 ? 7.006 32.435 109.257 1.00 22.74 170 ASP E CA 1
ATOM 14113 C C . ASP E 1 170 ? 6.333 31.728 108.071 1.00 22.61 170 ASP E C 1
ATOM 14114 O O . ASP E 1 170 ? 5.194 32.053 107.721 1.00 22.27 170 ASP E O 1
ATOM 14123 N N . VAL E 1 171 ? 7.000 30.750 107.453 1.00 20.82 171 VAL E N 1
ATOM 14124 C CA . VAL E 1 171 ? 6.376 30.121 106.291 1.00 24.75 171 VAL E CA 1
ATOM 14125 C C . VAL E 1 171 ? 5.243 29.191 106.770 1.00 22.38 171 VAL E C 1
ATOM 14126 O O . VAL E 1 171 ? 4.281 28.970 106.039 1.00 24.27 171 VAL E O 1
ATOM 14139 N N . GLU E 1 172 ? 5.308 28.709 108.009 1.00 21.82 172 GLU E N 1
ATOM 14140 C CA . GLU E 1 172 ? 4.200 27.909 108.561 1.00 23.08 172 GLU E CA 1
ATOM 14141 C C . GLU E 1 172 ? 2.964 28.764 108.792 1.00 24.78 172 GLU E C 1
ATOM 14142 O O . GLU E 1 172 ? 1.831 28.336 108.511 1.00 25.46 172 GLU E O 1
ATOM 14154 N N . ALA E 1 173 ? 3.185 29.980 109.283 1.00 21.49 173 ALA E N 1
ATOM 14155 C CA . ALA E 1 173 ? 2.084 30.912 109.485 1.00 23.70 173 ALA E CA 1
ATOM 14156 C C . ALA E 1 173 ? 1.446 31.232 108.130 1.00 23.03 173 ALA E C 1
ATOM 14157 O O . ALA E 1 173 ? 0.223 31.212 107.986 1.00 23.43 173 ALA E O 1
ATOM 14164 N N . ALA E 1 174 ? 2.284 31.544 107.147 1.00 22.33 174 ALA E N 1
ATOM 14165 C CA . ALA E 1 174 ? 1.821 31.776 105.773 1.00 22.30 174 ALA E CA 1
ATOM 14166 C C . ALA E 1 174 ? 1.037 30.604 105.201 1.00 21.81 174 ALA E C 1
ATOM 14167 O O . ALA E 1 174 ? -0.005 30.799 104.576 1.00 23.94 174 ALA E O 1
ATOM 14174 N N . ALA E 1 175 ? 1.514 29.387 105.426 1.00 26.38 175 ALA E N 1
ATOM 14175 C CA . ALA E 1 175 ? 0.849 28.209 104.888 1.00 20.89 175 ALA E CA 1
ATOM 14176 C C . ALA E 1 175 ? -0.576 28.065 105.425 1.00 22.87 175 ALA E C 1
ATOM 14177 O O . ALA E 1 175 ? -1.472 27.684 104.678 1.00 23.33 175 ALA E O 1
ATOM 14184 N N . GLU E 1 176 ? -0.803 28.385 106.707 1.00 23.95 176 GLU E N 1
ATOM 14185 C CA . GLU E 1 176 ? -2.158 28.312 107.261 1.00 25.25 176 GLU E CA 1
ATOM 14186 C C . GLU E 1 176 ? -3.121 29.234 106.526 1.00 22.84 176 GLU E C 1
ATOM 14187 O O . GLU E 1 176 ? -4.238 28.858 106.183 1.00 27.31 176 GLU E O 1
ATOM 14199 N N . VAL E 1 177 ? -2.669 30.452 106.278 1.00 21.00 177 VAL E N 1
ATOM 14200 C CA . VAL E 1 177 ? -3.474 31.443 105.593 1.00 23.39 177 VAL E CA 1
ATOM 14201 C C . VAL E 1 177 ? -3.703 31.042 104.126 1.00 21.56 177 VAL E C 1
ATOM 14202 O O . VAL E 1 177 ? -4.779 31.266 103.567 1.00 24.91 177 VAL E O 1
ATOM 14215 N N . VAL E 1 178 ? -2.689 30.460 103.506 1.00 21.71 178 VAL E N 1
ATOM 14216 C CA . VAL E 1 178 ? -2.798 29.983 102.126 1.00 22.28 178 VAL E CA 1
ATOM 14217 C C . VAL E 1 178 ? -3.921 28.949 102.025 1.00 25.23 178 VAL E C 1
ATOM 14218 O O . VAL E 1 178 ? -4.770 29.030 101.121 1.00 22.79 178 VAL E O 1
ATOM 14231 N N . ARG E 1 179 ? -3.941 28.001 102.960 1.00 22.26 179 ARG E N 1
ATOM 14232 C CA . ARG E 1 179 ? -4.963 26.960 102.962 1.00 26.48 179 ARG E CA 1
ATOM 14233 C C . ARG E 1 179 ? -6.349 27.565 103.041 1.00 24.57 179 ARG E C 1
ATOM 14234 O O . ARG E 1 179 ? -7.231 27.197 102.274 1.00 28.98 179 ARG E O 1
ATOM 14255 N N . GLU E 1 180 ? -6.525 28.502 103.965 1.00 25.31 180 GLU E N 1
ATOM 14256 C CA . GLU E 1 180 ? -7.808 29.143 104.198 1.00 27.61 180 GLU E CA 1
ATOM 14257 C C . GLU E 1 180 ? -8.252 29.972 103.003 1.00 28.17 180 GLU E C 1
ATOM 14258 O O . GLU E 1 180 ? -9.409 29.914 102.598 1.00 30.84 180 GLU E O 1
ATOM 14270 N N . ARG E 1 181 ? -7.337 30.760 102.451 1.00 28.38 181 ARG E N 1
ATOM 14271 C CA . ARG E 1 181 ? -7.674 31.606 101.322 1.00 27.35 181 ARG E CA 1
ATOM 14272 C C . ARG E 1 181 ? -7.945 30.760 100.064 1.00 26.00 181 ARG E C 1
ATOM 14273 O O . ARG E 1 181 ? -8.873 31.058 99.320 1.00 25.11 181 ARG E O 1
ATOM 14294 N N . CYS E 1 182 ? -7.175 29.695 99.837 1.00 27.85 182 CYS E N 1
ATOM 14295 C CA . CYS E 1 182 ? -7.388 28.867 98.624 1.00 27.17 182 CYS E CA 1
ATOM 14296 C C . CYS E 1 182 ? -8.653 28.027 98.683 1.00 29.31 182 CYS E C 1
ATOM 14297 O O . CYS E 1 182 ? -9.318 27.827 97.665 1.00 29.86 182 CYS E O 1
ATOM 14305 N N . GLY E 1 183 ? -8.960 27.502 99.867 1.00 28.03 183 GLY E N 1
ATOM 14306 C CA . GLY E 1 183 ? -9.990 26.494 99.981 1.00 28.83 183 GLY E CA 1
ATOM 14307 C C . GLY E 1 183 ? -9.714 25.316 99.058 1.00 28.90 183 GLY E C 1
ATOM 14308 O O . GLY E 1 183 ? -8.595 24.786 99.002 1.00 31.95 183 GLY E O 1
ATOM 14312 N N . ALA E 1 184 ? -10.752 24.899 98.346 1.00 29.79 184 ALA E N 1
ATOM 14313 C CA . ALA E 1 184 ? -10.683 23.733 97.482 1.00 31.95 184 ALA E CA 1
ATOM 14314 C C . ALA E 1 184 ? -9.825 23.989 96.241 1.00 31.58 184 ALA E C 1
ATOM 14315 O O . ALA E 1 184 ? -9.526 23.064 95.478 1.00 30.05 184 ALA E O 1
ATOM 14322 N N . ARG E 1 185 ? -9.407 25.235 96.042 1.00 27.34 185 ARG E N 1
ATOM 14323 C CA . ARG E 1 185 ? -8.539 25.543 94.912 1.00 27.23 185 ARG E CA 1
ATOM 14324 C C . ARG E 1 185 ? -7.100 25.113 95.189 1.00 25.32 185 ARG E C 1
ATOM 14325 O O . ARG E 1 185 ? -6.295 25.035 94.271 1.00 25.81 185 ARG E O 1
ATOM 14346 N N . LEU E 1 186 ? -6.774 24.803 96.441 1.00 26.97 186 LEU E N 1
ATOM 14347 C CA . LEU E 1 186 ? -5.431 24.328 96.764 1.00 24.72 186 LEU E CA 1
ATOM 14348 C C . LEU E 1 186 ? -5.256 22.899 96.272 1.00 27.12 186 LEU E C 1
ATOM 14349 O O . LEU E 1 186 ? -6.064 22.032 96.588 1.00 29.34 186 LEU E O 1
ATOM 14365 N N . LEU E 1 187 ? -4.221 22.660 95.475 1.00 24.77 187 LEU E N 1
ATOM 14366 C CA . LEU E 1 187 ? -3.950 21.303 94.992 1.00 26.15 187 LEU E CA 1
ATOM 14367 C C . LEU E 1 187 ? -2.982 20.602 95.915 1.00 24.97 187 LEU E C 1
ATOM 14368 O O . LEU E 1 187 ? -3.200 19.463 96.294 1.00 28.03 187 LEU E O 1
ATOM 14384 N N . GLU E 1 188 ? -1.911 21.299 96.273 1.00 27.59 188 GLU E N 1
ATOM 14385 C CA . GLU E 1 188 ? -0.873 20.753 97.129 1.00 27.21 188 GLU E CA 1
ATOM 14386 C C . GLU E 1 188 ? -0.080 21.891 97.720 1.00 23.75 188 GLU E C 1
ATOM 14387 O O . GLU E 1 188 ? 0.182 22.885 97.047 1.00 23.69 188 GLU E O 1
ATOM 14399 N N . LEU E 1 189 ? 0.316 21.734 98.976 1.00 23.99 189 LEU E N 1
ATOM 14400 C CA . LEU E 1 189 ? 1.213 22.671 99.623 1.00 24.77 189 LEU E CA 1
ATOM 14401 C C . LEU E 1 189 ? 2.295 21.854 100.296 1.00 27.64 189 LEU E C 1
ATOM 14402 O O . LEU E 1 189 ? 2.004 20.966 101.095 1.00 25.30 189 LEU E O 1
ATOM 14418 N N . ALA E 1 190 ? 3.544 22.186 100.003 1.00 23.60 190 ALA E N 1
ATOM 14419 C CA . ALA E 1 190 ? 4.670 21.471 100.571 1.00 25.36 190 ALA E CA 1
ATOM 14420 C C . ALA E 1 190 ? 5.479 22.445 101.390 1.00 25.73 190 ALA E C 1
ATOM 14421 O O . ALA E 1 190 ? 5.652 23.592 101.010 1.00 24.12 190 ALA E O 1
ATOM 14428 N N . CYS E 1 191 ? 5.933 21.989 102.545 1.00 26.79 191 CYS E N 1
ATOM 14429 C CA . CYS E 1 191 ? 6.807 22.789 103.370 1.00 25.55 191 CYS E CA 1
ATOM 14430 C C . CYS E 1 191 ? 8.107 22.013 103.545 1.00 30.99 191 CYS E C 1
ATOM 14431 O O . CYS E 1 191 ? 8.107 20.856 103.971 1.00 32.86 191 CYS E O 1
ATOM 14439 N N . ILE E 1 192 ? 9.215 22.665 103.227 1.00 26.20 192 ILE E N 1
ATOM 14440 C CA . ILE E 1 192 ? 10.517 22.071 103.440 1.00 26.49 192 ILE E CA 1
ATOM 14441 C C . ILE E 1 192 ? 11.331 22.940 104.395 1.00 25.43 192 ILE E C 1
ATOM 14442 O O . ILE E 1 192 ? 11.846 23.991 104.013 1.00 23.33 192 ILE E O 1
ATOM 14458 N N . ALA E 1 193 ? 11.486 22.457 105.635 1.00 27.40 193 ALA E N 1
ATOM 14459 C CA . ALA E 1 193 ? 12.133 23.237 106.676 1.00 21.56 193 ALA E CA 1
ATOM 14460 C C . ALA E 1 193 ? 13.594 23.430 106.358 1.00 24.83 193 ALA E C 1
ATOM 14461 O O . ALA E 1 193 ? 14.122 24.531 106.544 1.00 23.78 193 ALA E O 1
ATOM 14468 N N . ARG E 1 194 ? 14.246 22.380 105.848 1.00 19.71 194 ARG E N 1
ATOM 14469 C CA . ARG E 1 194 ? 15.660 22.480 105.512 1.00 23.08 194 ARG E CA 1
ATOM 14470 C C . ARG E 1 194 ? 15.956 21.787 104.182 1.00 25.78 194 ARG E C 1
ATOM 14471 O O . ARG E 1 194 ? 16.283 20.598 104.132 1.00 24.52 194 ARG E O 1
ATOM 14492 N N . PRO E 1 195 ? 15.826 22.540 103.085 1.00 28.30 195 PRO E N 1
ATOM 14493 C CA . PRO E 1 195 ? 16.139 21.968 101.775 1.00 24.10 195 PRO E CA 1
ATOM 14494 C C . PRO E 1 195 ? 17.580 21.487 101.698 1.00 28.45 195 PRO E C 1
ATOM 14495 O O . PRO E 1 195 ? 18.437 22.147 102.269 1.00 29.76 195 PRO E O 1
ATOM 14506 N N . VAL E 1 196 ? 17.853 20.380 101.006 1.00 27.55 196 VAL E N 1
ATOM 14507 C CA . VAL E 1 196 ? 19.240 19.957 100.785 1.00 29.07 196 VAL E CA 1
ATOM 14508 C C . VAL E 1 196 ? 20.025 21.082 100.173 1.00 31.60 196 VAL E C 1
ATOM 14509 O O . VAL E 1 196 ? 19.473 21.872 99.410 1.00 29.75 196 VAL E O 1
ATOM 14522 N N . ASP E 1 197 ? 21.328 21.079 100.423 1.00 32.87 197 ASP E N 1
ATOM 14523 C CA . ASP E 1 19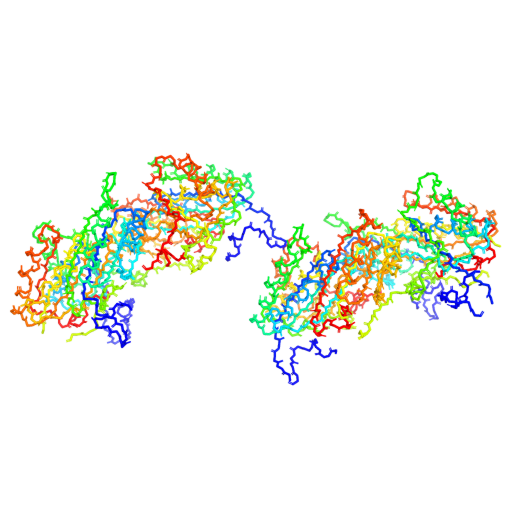7 ? 22.213 22.113 99.910 1.00 38.54 197 ASP E CA 1
ATOM 14524 C C . ASP E 1 197 ? 22.096 22.253 98.406 1.00 39.19 197 ASP E C 1
ATOM 14525 O O . ASP E 1 197 ? 22.131 23.365 97.889 1.00 44.36 197 ASP E O 1
ATOM 14534 N N . GLU E 1 198 ? 21.912 21.125 97.720 1.00 36.60 198 GLU E N 1
ATOM 14535 C CA . GLU E 1 198 ? 21.808 21.093 96.265 1.00 32.58 198 GLU E CA 1
ATOM 14536 C C . GLU E 1 198 ? 20.594 21.831 95.726 1.00 36.15 198 GLU E C 1
ATOM 14537 O O . GLU E 1 198 ? 20.590 22.266 94.584 1.00 39.02 198 GLU E O 1
ATOM 14549 N N . LEU E 1 199 ? 19.552 21.925 96.541 1.00 32.76 199 LEU E N 1
ATOM 14550 C CA . LEU E 1 199 ? 18.313 22.564 96.141 1.00 31.67 199 LEU E CA 1
ATOM 14551 C C . LEU E 1 199 ? 18.222 24.028 96.569 1.00 35.15 199 LEU E C 1
ATOM 14552 O O . LEU E 1 199 ? 17.417 24.786 96.015 1.00 33.33 199 LEU E O 1
ATOM 14568 N N . ARG E 1 200 ? 19.015 24.425 97.562 1.00 36.33 200 ARG E N 1
ATOM 14569 C CA . ARG E 1 200 ? 18.954 25.805 98.053 1.00 38.82 200 ARG E CA 1
ATOM 14570 C C . ARG E 1 200 ? 19.297 26.850 97.012 1.00 38.82 200 ARG E C 1
ATOM 14571 O O . ARG E 1 200 ? 20.325 26.777 96.353 1.00 42.78 200 ARG E O 1
ATOM 14592 N N . GLY E 1 201 ? 18.413 27.828 96.867 1.00 41.99 201 GLY E N 1
ATOM 14593 C CA . GLY E 1 201 ? 18.618 28.879 95.894 1.00 47.48 201 GLY E CA 1
ATOM 14594 C C . GLY E 1 201 ? 18.050 28.524 94.537 1.00 46.93 201 GLY E C 1
ATOM 14595 O O . GLY E 1 201 ? 17.688 29.416 93.776 1.00 51.28 201 GLY E O 1
ATOM 14599 N N . ARG E 1 202 ? 17.984 27.232 94.222 1.00 41.37 202 ARG E N 1
ATOM 14600 C CA . ARG E 1 202 ? 17.386 26.810 92.963 1.00 41.84 202 ARG E CA 1
ATOM 14601 C C . ARG E 1 202 ? 16.532 25.535 93.095 1.00 35.21 202 ARG E C 1
ATOM 14602 O O . ARG E 1 202 ? 17.037 24.426 93.215 1.00 44.63 202 ARG E O 1
ATOM 14623 N N . LEU E 1 203 ? 15.226 25.694 92.936 1.00 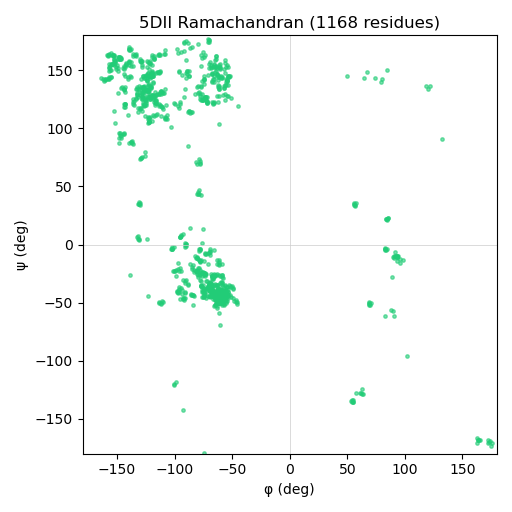31.32 203 LEU E N 1
ATOM 14624 C CA . LEU E 1 203 ? 14.302 24.574 93.072 1.00 27.92 203 LEU E CA 1
ATOM 14625 C C . LEU E 1 203 ? 13.926 24.063 91.685 1.00 26.21 203 LEU E C 1
ATOM 14626 O O . LEU E 1 203 ? 13.493 22.931 91.520 1.00 26.59 203 LEU E O 1
ATOM 14642 N N . PHE E 1 204 ? 14.073 24.936 90.707 1.00 25.33 204 PHE E N 1
ATOM 14643 C CA . PHE E 1 204 ? 13.676 24.628 89.348 1.00 27.73 204 PHE E CA 1
ATOM 14644 C C . PHE E 1 204 ? 14.870 24.869 88.441 1.00 32.68 204 PHE E C 1
ATOM 14645 O O . PHE E 1 204 ? 15.465 25.949 88.440 1.00 31.60 204 PHE E O 1
ATOM 14662 N N . PHE E 1 205 ? 15.238 23.825 87.698 1.00 31.16 205 PHE E N 1
ATOM 14663 C CA . PHE E 1 205 ? 16.375 23.881 86.797 1.00 28.52 205 PHE E CA 1
ATOM 14664 C C . PHE E 1 205 ? 16.385 22.682 85.843 1.00 31.48 205 PHE E C 1
ATOM 14665 O O . PHE E 1 205 ? 15.495 21.816 85.875 1.00 25.62 205 PHE E O 1
ATOM 14683 N N . PRO F 1 5 ? 25.995 21.680 84.288 1.00 51.32 5 PRO F N 1
ATOM 14684 C CA . PRO F 1 5 ? 25.849 21.885 82.834 1.00 59.41 5 PRO F CA 1
ATOM 14685 C C . PRO F 1 5 ? 26.580 20.804 82.045 1.00 55.04 5 PRO F C 1
ATOM 14686 O O . PRO F 1 5 ? 26.085 20.322 81.027 1.00 48.82 5 PRO F O 1
ATOM 14697 N N . GLU F 1 6 ? 27.766 20.446 82.529 1.00 67.68 6 GLU F N 1
ATOM 14698 C CA . GLU F 1 6 ? 28.478 19.257 82.082 1.00 62.93 6 GLU F CA 1
ATOM 14699 C C . GLU F 1 6 ? 27.775 18.017 82.648 1.00 51.42 6 GLU F C 1
ATOM 14700 O O . GLU F 1 6 ? 28.137 16.887 82.328 1.00 43.70 6 GLU F O 1
ATOM 14712 N N . ARG F 1 7 ? 26.800 18.240 83.531 1.00 50.70 7 ARG F N 1
ATOM 14713 C CA . ARG F 1 7 ? 26.126 17.148 84.236 1.00 41.35 7 ARG F CA 1
ATOM 14714 C C . ARG F 1 7 ? 25.374 16.148 83.341 1.00 37.85 7 ARG F C 1
ATOM 14715 O O . ARG F 1 7 ? 25.054 15.063 83.808 1.00 30.97 7 ARG F O 1
ATOM 14735 N N . PHE F 1 8 ? 25.079 16.494 82.083 1.00 33.48 8 PHE F N 1
ATOM 14736 C CA . PHE F 1 8 ? 24.455 15.536 81.169 1.00 33.51 8 PHE F CA 1
ATOM 14737 C C . PHE F 1 8 ? 25.485 14.808 80.295 1.00 35.54 8 PHE F C 1
ATOM 14738 O O . PHE F 1 8 ? 25.111 14.066 79.402 1.00 33.98 8 PHE F O 1
ATOM 14755 N N . ASP F 1 9 ? 26.774 15.014 80.535 1.00 39.24 9 ASP F N 1
ATOM 14756 C CA . ASP F 1 9 ? 27.802 14.366 79.706 1.00 40.36 9 ASP F CA 1
ATOM 14757 C C . ASP F 1 9 ? 27.721 12.842 79.794 1.00 38.32 9 ASP F C 1
ATOM 14758 O O . ASP F 1 9 ? 27.633 12.289 80.876 1.00 34.64 9 ASP F O 1
ATOM 14767 N N . ALA F 1 10 ? 27.774 12.163 78.650 1.00 39.15 10 ALA F N 1
ATOM 14768 C CA . ALA F 1 10 ? 27.708 10.697 78.624 1.00 37.79 10 ALA F CA 1
ATOM 14769 C C . ALA F 1 10 ? 28.865 10.042 79.375 1.00 41.75 10 ALA F C 1
ATOM 14770 O O . ALA F 1 10 ? 28.678 9.058 80.098 1.00 37.58 10 ALA F O 1
ATOM 14777 N N . THR F 1 11 ? 30.076 10.530 79.137 1.00 42.54 11 THR F N 1
ATOM 14778 C CA . THR F 1 11 ? 31.221 10.034 79.886 1.00 47.10 11 THR F CA 1
ATOM 14779 C C . THR F 1 11 ? 31.952 11.196 80.564 1.00 47.92 11 THR F C 1
ATOM 14780 O O . THR F 1 11 ? 31.990 12.306 80.025 1.00 45.84 11 THR F O 1
ATOM 14784 N N . PRO F 1 12 ? 32.512 10.948 81.758 1.00 45.72 12 PRO F N 1
ATOM 14785 C CA . PRO F 1 12 ? 33.253 11.937 82.551 1.00 51.90 12 PRO F CA 1
ATOM 14786 C C . PRO F 1 12 ? 34.598 12.282 81.904 1.00 58.36 12 PRO F C 1
ATOM 14787 O O . PRO F 1 12 ? 35.148 11.450 81.178 1.00 51.29 12 PRO F O 1
ATOM 14791 N N . PRO F 1 13 ? 35.115 13.499 82.131 1.00 64.97 13 PRO F N 1
ATOM 14792 C CA . PRO F 1 13 ? 36.505 13.715 81.710 1.00 67.83 13 PRO F CA 1
ATOM 14793 C C . PRO F 1 13 ? 37.457 12.814 82.506 1.00 68.23 13 PRO F C 1
ATOM 14794 O O . PRO F 1 13 ? 37.083 12.354 83.593 1.00 56.77 13 PRO F O 1
ATOM 14798 N N . ALA F 1 14 ? 38.662 12.585 81.988 1.00 64.87 14 ALA F N 1
ATOM 14799 C CA . ALA F 1 14 ? 39.648 11.740 82.664 1.00 68.97 14 ALA F CA 1
ATOM 14800 C C . ALA F 1 14 ? 39.911 12.197 84.100 1.00 66.29 14 ALA F C 1
ATOM 14801 O O . ALA F 1 14 ? 40.198 13.368 84.353 1.00 70.89 14 ALA F O 1
ATOM 14803 N N . GLY F 1 15 ? 39.806 11.260 85.035 1.00 64.12 15 GLY F N 1
ATOM 14804 C CA . GLY F 1 15 ? 40.084 11.529 86.434 1.00 56.16 15 GLY F CA 1
ATOM 14805 C C . GLY F 1 15 ? 38.838 11.859 87.232 1.00 57.81 15 GLY F C 1
ATOM 14806 O O . GLY F 1 15 ? 38.866 11.817 88.456 1.00 57.04 15 GLY F O 1
ATOM 14807 N N . GLU F 1 16 ? 37.744 12.181 86.548 1.00 65.74 16 GLU F N 1
ATOM 14808 C CA . GLU F 1 16 ? 36.475 12.467 87.221 1.00 54.33 16 GLU F CA 1
ATOM 14809 C C . GLU F 1 16 ? 35.634 11.192 87.216 1.00 52.79 16 GLU F C 1
ATOM 14810 O O . GLU F 1 16 ? 35.737 10.389 86.284 1.00 46.81 16 GLU F O 1
ATOM 14816 N N . PRO F 1 17 ? 34.787 11.003 88.242 1.00 48.60 17 PRO F N 1
ATOM 14817 C CA . PRO F 1 17 ? 34.027 9.749 88.314 1.00 55.19 17 PRO F CA 1
ATOM 14818 C C . PRO F 1 17 ? 32.838 9.658 87.368 1.00 54.40 17 PRO F C 1
ATOM 14819 O O . PRO F 1 17 ? 32.264 10.680 86.985 1.00 54.31 17 PRO F O 1
ATOM 14830 N N . ASP F 1 18 ? 32.477 8.426 87.013 1.00 49.99 18 ASP F N 1
ATOM 14831 C CA . ASP F 1 18 ? 31.337 8.155 86.142 1.00 45.91 18 ASP F CA 1
ATOM 14832 C C . ASP F 1 18 ? 30.049 7.959 86.956 1.00 38.16 18 ASP F C 1
ATOM 14833 O O . ASP F 1 18 ? 30.055 7.423 88.060 1.00 38.91 18 ASP F O 1
ATOM 14842 N N . ARG F 1 19 ? 28.950 8.438 86.401 1.00 35.00 19 ARG F N 1
ATOM 14843 C CA . ARG F 1 19 ? 27.642 8.302 87.008 1.00 30.50 19 ARG F CA 1
ATOM 14844 C C . ARG F 1 19 ? 26.730 7.642 85.971 1.00 29.99 19 ARG F C 1
ATOM 14845 O O . ARG F 1 19 ? 25.975 8.313 85.268 1.00 25.72 19 ARG F O 1
ATOM 14866 N N . PRO F 1 20 ? 26.852 6.306 85.838 1.00 28.25 20 PRO F N 1
ATOM 14867 C CA . PRO F 1 20 ? 26.243 5.574 84.717 1.00 28.20 20 PRO F CA 1
ATOM 14868 C C . PRO F 1 20 ? 24.738 5.334 84.847 1.00 24.51 20 PRO F C 1
ATOM 14869 O O . PRO F 1 20 ? 24.071 5.108 83.831 1.00 25.95 20 PRO F O 1
ATOM 14880 N N . ALA F 1 21 ? 24.222 5.337 86.071 1.00 21.56 21 ALA F N 1
ATOM 14881 C CA . ALA F 1 21 ? 22.828 4.984 86.314 1.00 22.62 21 ALA F CA 1
ATOM 14882 C C . ALA F 1 21 ? 21.928 6.225 86.253 1.00 21.97 21 ALA F C 1
ATOM 14883 O O . ALA F 1 21 ? 22.358 7.323 86.582 1.00 23.69 21 ALA F O 1
ATOM 14890 N N . LEU F 1 22 ? 20.692 6.021 85.803 1.00 21.27 22 LEU F N 1
ATOM 14891 C CA . LEU F 1 22 ? 19.713 7.086 85.605 1.00 19.07 22 LEU F CA 1
ATOM 14892 C C . LEU F 1 22 ? 18.425 6.793 86.361 1.00 20.92 22 LEU F C 1
ATOM 14893 O O . LEU F 1 22 ? 17.907 5.671 86.303 1.00 22.02 22 LEU F O 1
ATOM 14909 N N . GLY F 1 23 ? 17.901 7.796 87.068 1.00 17.21 23 GLY F N 1
ATOM 14910 C CA . GLY F 1 23 ? 16.591 7.682 87.673 1.00 18.09 23 GLY F CA 1
ATOM 14911 C C . GLY F 1 23 ? 15.715 8.816 87.174 1.00 19.89 23 GLY F C 1
ATOM 14912 O O . GLY F 1 23 ? 16.185 9.942 87.036 1.00 20.94 23 GLY F O 1
ATOM 14916 N N . VAL F 1 24 ? 14.470 8.505 86.840 1.00 19.05 24 VAL F N 1
ATOM 14917 C CA . VAL F 1 24 ? 13.521 9.511 86.366 1.00 20.35 24 VAL F CA 1
ATOM 14918 C C . VAL F 1 24 ? 12.237 9.343 87.146 1.00 21.46 24 VAL F C 1
ATOM 14919 O O . VAL F 1 24 ? 11.781 8.224 87.381 1.00 19.13 24 VAL F O 1
ATOM 14932 N N . LEU F 1 25 ? 11.681 10.470 87.576 1.00 18.04 25 LEU F N 1
ATOM 14933 C CA . LEU F 1 25 ? 10.417 10.472 88.275 1.00 23.65 25 LEU F CA 1
ATOM 14934 C C . LEU F 1 25 ? 9.491 11.457 87.580 1.00 19.87 25 LEU F C 1
ATOM 14935 O O . LEU F 1 25 ? 9.888 12.567 87.253 1.00 18.41 25 LEU F O 1
ATOM 14951 N N . GLU F 1 26 ? 8.264 11.017 87.358 1.00 15.77 26 GLU F N 1
ATOM 14952 C CA . GLU F 1 26 ? 7.272 11.779 86.630 1.00 20.63 26 GLU F CA 1
ATOM 14953 C C . GLU F 1 26 ? 6.079 11.971 87.545 1.00 18.99 26 GLU F C 1
ATOM 14954 O O . GLU F 1 26 ? 5.342 11.028 87.798 1.00 22.89 26 GLU F O 1
ATOM 14966 N N . LEU F 1 27 ? 5.910 13.185 88.071 1.00 21.24 27 LEU F N 1
ATOM 14967 C CA . LEU F 1 27 ? 4.917 13.454 89.116 1.00 20.71 27 LEU F CA 1
ATOM 14968 C C . LEU F 1 27 ? 3.781 14.351 88.641 1.00 22.38 27 LEU F C 1
ATOM 14969 O O . LEU F 1 27 ? 3.969 15.179 87.769 1.00 23.35 27 LEU F O 1
ATOM 14985 N N . THR F 1 28 ? 2.599 14.153 89.213 1.00 24.73 28 THR F N 1
ATOM 14986 C CA . THR F 1 28 ? 1.429 14.953 88.871 1.00 23.04 28 THR F CA 1
ATOM 14987 C C . THR F 1 28 ? 1.413 16.281 89.623 1.00 23.83 28 THR F C 1
ATOM 14988 O O . THR F 1 28 ? 0.577 17.120 89.357 1.00 22.75 28 THR F O 1
ATOM 14999 N N . SER F 1 29 ? 2.306 16.439 90.594 1.00 20.60 29 SER F N 1
ATOM 15000 C CA . SER F 1 29 ? 2.335 17.644 91.433 1.00 22.42 29 SER F CA 1
ATOM 15001 C C . SER F 1 29 ? 3.724 18.278 91.486 1.00 19.23 29 SER F C 1
ATOM 15002 O O . SER F 1 29 ? 4.701 17.631 91.817 1.00 20.47 29 SER F O 1
ATOM 15010 N N . ILE F 1 30 ? 3.797 19.554 91.148 1.00 20.12 30 ILE F N 1
ATOM 15011 C CA . ILE F 1 30 ? 5.048 20.297 91.228 1.00 20.20 30 ILE F CA 1
ATOM 15012 C C . ILE F 1 30 ? 5.488 20.437 92.710 1.00 22.33 30 ILE F C 1
ATOM 15013 O O . ILE F 1 30 ? 6.670 20.252 93.037 1.00 19.66 30 ILE F O 1
ATOM 15029 N N . ALA F 1 31 ? 4.556 20.726 93.613 1.00 20.85 31 ALA F N 1
ATOM 15030 C CA . ALA F 1 31 ? 4.907 20.815 95.033 1.00 23.44 31 ALA F CA 1
ATOM 15031 C C . ALA F 1 31 ? 5.458 19.487 95.553 1.00 20.95 31 ALA F C 1
ATOM 15032 O O . ALA F 1 31 ? 6.490 19.447 96.224 1.00 19.46 31 ALA F O 1
ATOM 15039 N N . ARG F 1 32 ? 4.780 18.387 95.240 1.00 22.65 32 ARG F N 1
ATOM 15040 C CA . ARG F 1 32 ? 5.284 17.080 95.631 1.00 21.55 32 ARG F CA 1
ATOM 15041 C C . ARG F 1 32 ? 6.653 16.794 95.026 1.00 22.94 32 ARG F C 1
ATOM 15042 O O . ARG F 1 32 ? 7.516 16.196 95.692 1.00 22.38 32 ARG F O 1
ATOM 15063 N N . GLY F 1 33 ? 6.842 17.191 93.768 1.00 24.32 33 GLY F N 1
ATOM 15064 C CA . GLY F 1 33 ? 8.107 17.007 93.065 1.00 20.10 33 GLY F CA 1
ATOM 15065 C C . GLY F 1 33 ? 9.319 17.583 93.782 1.00 20.50 33 GLY F C 1
ATOM 15066 O O . GLY F 1 33 ? 10.393 16.962 93.826 1.00 17.81 33 GLY F O 1
ATOM 15070 N N . ILE F 1 34 ? 9.164 18.778 94.339 1.00 21.95 34 ILE F N 1
ATOM 15071 C CA . ILE F 1 34 ? 10.256 19.399 95.065 1.00 23.50 34 ILE F CA 1
ATOM 15072 C C . ILE F 1 34 ? 10.570 18.588 96.345 1.00 22.37 34 ILE F C 1
ATOM 15073 O O . ILE F 1 34 ? 11.733 18.345 96.654 1.00 21.53 34 ILE F O 1
ATOM 15089 N N . THR F 1 35 ? 9.539 18.129 97.057 1.00 23.26 35 THR F N 1
ATOM 15090 C CA . THR F 1 35 ? 9.738 17.374 98.289 1.00 23.11 35 THR F CA 1
ATOM 15091 C C . THR F 1 35 ? 10.346 16.006 97.974 1.00 24.51 35 THR F C 1
ATOM 15092 O O . THR F 1 35 ? 11.134 15.474 98.761 1.00 20.06 35 THR F O 1
ATOM 15103 N N . VAL F 1 36 ? 9.945 15.428 96.842 1.00 18.97 36 VAL F N 1
ATOM 15104 C CA . VAL F 1 36 ? 10.504 14.169 96.381 1.00 19.32 36 VAL F CA 1
ATOM 15105 C C . VAL F 1 36 ? 11.992 14.349 96.084 1.00 20.58 36 VAL F C 1
ATOM 15106 O O . VAL F 1 36 ? 12.815 13.538 96.498 1.00 21.08 36 VAL F O 1
ATOM 15119 N N . ALA F 1 37 ? 12.340 15.421 95.386 1.00 19.14 37 ALA F N 1
ATOM 15120 C CA . ALA F 1 37 ? 13.738 15.701 95.091 1.00 18.81 37 ALA F CA 1
ATOM 15121 C C . ALA F 1 37 ? 14.564 15.836 96.364 1.00 19.27 37 ALA F C 1
ATOM 15122 O O . ALA F 1 37 ? 15.654 15.260 96.476 1.00 19.26 37 ALA F O 1
ATOM 15129 N N . ASP F 1 38 ? 14.040 16.608 97.310 1.00 20.82 38 ASP F N 1
ATOM 15130 C CA . ASP F 1 38 ? 14.709 16.842 98.589 1.00 22.39 38 ASP F CA 1
ATOM 15131 C C . ASP F 1 38 ? 14.951 15.529 99.334 1.00 20.62 38 ASP F C 1
ATOM 15132 O O . ASP F 1 38 ? 16.056 15.259 99.778 1.00 19.99 38 ASP F O 1
ATOM 15141 N N . ALA F 1 39 ? 13.917 14.707 99.451 1.00 21.46 39 ALA F N 1
ATOM 15142 C CA . ALA F 1 39 ? 14.052 13.398 100.079 1.00 22.17 39 ALA F CA 1
ATOM 15143 C C . ALA F 1 39 ? 15.048 12.481 99.345 1.00 22.10 39 ALA F C 1
ATOM 15144 O O . ALA F 1 39 ? 15.804 11.764 99.991 1.00 18.53 39 ALA F O 1
ATOM 15151 N N . ALA F 1 40 ? 15.064 12.520 98.011 1.00 20.87 40 ALA F N 1
ATOM 15152 C CA . ALA F 1 40 ? 15.932 11.651 97.219 1.00 21.39 40 ALA F CA 1
ATOM 15153 C C . ALA F 1 40 ? 17.407 11.956 97.482 1.00 20.48 40 ALA F C 1
ATOM 15154 O O . ALA F 1 40 ? 18.229 11.052 97.632 1.00 16.79 40 ALA F O 1
ATOM 15161 N N . LEU F 1 41 ? 17.722 13.244 97.548 1.00 22.17 41 LEU F N 1
ATOM 15162 C CA . LEU F 1 41 ? 19.082 13.673 97.750 1.00 21.70 41 LEU F CA 1
ATOM 15163 C C . LEU F 1 41 ? 19.486 13.597 99.214 1.00 22.67 41 LEU F C 1
ATOM 15164 O O . LEU F 1 41 ? 20.663 13.399 99.490 1.00 21.78 41 LEU F O 1
ATOM 15180 N N . LYS F 1 42 ? 18.533 13.682 100.145 1.00 23.36 42 LYS F N 1
ATOM 15181 C CA . LYS F 1 42 ? 18.908 13.527 101.553 1.00 24.69 42 LYS F CA 1
ATOM 15182 C C . LYS F 1 42 ? 19.261 12.059 101.805 1.00 25.36 42 LYS F C 1
ATOM 15183 O O . LYS F 1 42 ? 20.158 11.773 102.593 1.00 22.38 42 LYS F O 1
ATOM 15202 N N . ARG F 1 43 ? 18.617 11.150 101.074 1.00 22.26 43 ARG F N 1
ATOM 15203 C CA . ARG F 1 43 ? 18.835 9.721 101.265 1.00 23.99 43 ARG F CA 1
ATOM 15204 C C . ARG F 1 43 ? 20.169 9.260 100.697 1.00 24.61 43 ARG F C 1
ATOM 15205 O O . ARG F 1 43 ? 20.909 8.527 101.353 1.00 26.31 43 ARG F O 1
ATOM 15226 N N . ALA F 1 44 ? 20.504 9.697 99.494 1.00 24.26 44 ALA F N 1
ATOM 15227 C CA . ALA F 1 44 ? 21.749 9.264 98.875 1.00 20.52 44 ALA F CA 1
ATOM 15228 C C . ALA F 1 44 ? 22.266 10.345 97.940 1.00 23.46 44 ALA F C 1
ATOM 15229 O O . ALA F 1 44 ? 21.477 11.105 97.360 1.00 25.23 44 ALA F O 1
ATOM 15236 N N . PRO F 1 45 ? 23.590 10.409 97.766 1.00 22.32 45 PRO F N 1
ATOM 15237 C CA . PRO F 1 45 ? 24.193 11.521 97.028 1.00 24.04 45 PRO F CA 1
ATOM 15238 C C . PRO F 1 45 ? 24.107 11.385 95.480 1.00 27.18 45 PRO F C 1
ATOM 15239 O O . PRO F 1 45 ? 25.097 11.613 94.786 1.00 28.77 45 PRO F O 1
ATOM 15250 N N . SER F 1 46 ? 22.945 11.012 94.956 1.00 24.66 46 SER F N 1
ATOM 15251 C CA . SER F 1 46 ? 22.712 11.058 93.503 1.00 23.10 46 SER F CA 1
ATOM 15252 C C . SER F 1 46 ? 22.874 12.492 93.015 1.00 27.08 46 SER F C 1
ATOM 15253 O O . SER F 1 46 ? 22.764 13.424 93.805 1.00 26.84 46 SER F O 1
ATOM 15261 N N . LEU F 1 47 ? 23.192 12.666 91.735 1.00 23.50 47 LEU F N 1
ATOM 15262 C CA . LEU F 1 47 ? 23.340 13.997 91.170 1.00 24.10 47 LEU F CA 1
ATOM 15263 C C . LEU F 1 47 ? 22.034 14.368 90.477 1.00 25.37 47 LEU F C 1
ATOM 15264 O O . LEU F 1 47 ? 21.606 13.692 89.556 1.00 21.91 47 LEU F O 1
ATOM 15280 N N . LEU F 1 48 ? 21.398 15.437 90.940 1.00 20.69 48 LEU F N 1
ATOM 15281 C CA . LEU F 1 48 ? 20.118 15.868 90.382 1.00 23.57 48 LEU F CA 1
ATOM 15282 C C . LEU F 1 48 ? 20.352 16.574 89.040 1.00 24.40 48 LEU F C 1
ATOM 15283 O O . LEU F 1 48 ? 21.118 17.530 88.951 1.00 28.23 48 LEU F O 1
ATOM 15299 N N . LEU F 1 49 ? 19.705 16.086 87.992 1.00 20.91 49 LEU F N 1
ATOM 15300 C CA . LEU F 1 49 ? 19.893 16.636 86.651 1.00 23.04 49 LEU F CA 1
ATOM 15301 C C . LEU F 1 49 ? 18.876 17.698 86.291 1.00 26.59 49 LEU F C 1
ATOM 15302 O O . LEU F 1 49 ? 19.225 18.691 85.665 1.00 25.66 49 LEU F O 1
ATOM 15318 N N . MET F 1 50 ? 17.628 17.492 86.692 1.00 23.09 50 MET F N 1
ATOM 15319 C CA . MET F 1 50 ? 16.587 18.491 86.448 1.00 26.17 50 MET F CA 1
ATOM 15320 C C . MET F 1 50 ? 15.455 18.372 87.447 1.00 24.87 50 MET F C 1
ATOM 15321 O O . MET F 1 50 ? 15.225 17.318 88.046 1.00 25.01 50 MET F O 1
ATOM 15335 N N . SER F 1 51 ? 14.772 19.490 87.621 1.00 22.67 51 SER F N 1
ATOM 15336 C CA . SER F 1 51 ? 13.588 19.581 88.446 1.00 22.19 51 SER F CA 1
ATOM 15337 C C . SER F 1 51 ? 12.686 20.605 87.806 1.00 22.95 51 SER F C 1
ATOM 15338 O O . SER F 1 51 ? 12.874 21.798 87.996 1.00 25.25 51 SER F O 1
ATOM 15346 N N . ARG F 1 52 ? 11.772 20.155 86.967 1.00 21.73 52 ARG F N 1
ATOM 15347 C CA . ARG F 1 52 ? 11.090 21.102 86.096 1.00 23.10 52 ARG F CA 1
ATOM 15348 C C . ARG F 1 52 ? 9.621 20.753 85.880 1.00 21.58 52 ARG F C 1
ATOM 15349 O O . ARG F 1 52 ? 9.263 19.599 85.628 1.00 21.34 52 ARG F O 1
ATOM 15370 N N . PRO F 1 53 ? 8.749 21.754 86.050 1.00 17.73 53 PRO F N 1
ATOM 15371 C CA . PRO F 1 53 ? 7.389 21.531 85.588 1.00 19.51 53 PRO F CA 1
ATOM 15372 C C . PRO F 1 53 ? 7.393 21.395 84.069 1.00 22.79 53 PRO F C 1
ATOM 15373 O O . PRO F 1 53 ? 8.206 22.020 83.374 1.00 20.95 53 PRO F O 1
ATOM 15384 N N . VAL F 1 54 ? 6.527 20.541 83.559 1.00 19.67 54 VAL F N 1
ATOM 15385 C CA . VAL F 1 54 ? 6.434 20.369 82.117 1.00 21.01 54 VAL F CA 1
ATOM 15386 C C . VAL F 1 54 ? 4.975 20.282 81.755 1.00 22.85 54 VAL F C 1
ATOM 15387 O O . VAL F 1 54 ? 4.116 20.133 82.629 1.00 23.57 54 VAL F O 1
ATOM 15400 N N . CYS F 1 55 ? 4.698 20.372 80.460 1.00 24.18 55 CYS F N 1
ATOM 15401 C CA . CYS F 1 55 ? 3.334 20.422 79.980 1.00 24.62 55 CYS F CA 1
ATOM 15402 C C . CYS F 1 55 ? 2.451 19.327 80.456 1.00 20.00 55 CYS F C 1
ATOM 15403 O O . CYS F 1 55 ? 2.861 18.162 80.619 1.00 25.48 55 CYS F O 1
ATOM 15410 N N . SER F 1 56 ? 1.217 19.778 80.631 1.00 26.32 56 SER F N 1
ATOM 15411 C CA . SER F 1 56 ? 0.128 19.032 81.195 1.00 26.58 56 SER F CA 1
ATOM 15412 C C . SER F 1 56 ? 0.141 19.310 82.677 1.00 16.46 56 SER F C 1
ATOM 15413 O O . SER F 1 56 ? -0.712 18.818 83.369 1.00 25.13 56 SER F O 1
ATOM 15421 N N . GLY F 1 57 ? 1.160 20.028 83.152 1.00 20.01 57 GLY F N 1
ATOM 15422 C CA . GLY F 1 57 ? 1.298 20.355 84.578 1.00 19.59 57 GLY F CA 1
ATOM 15423 C C . GLY F 1 57 ? 1.946 19.303 85.457 1.00 18.35 57 GLY F C 1
ATOM 15424 O O . GLY F 1 57 ? 1.759 19.317 86.670 1.00 24.55 57 GLY F O 1
ATOM 15428 N N . LYS F 1 58 ? 2.725 18.396 84.879 1.00 22.99 58 LYS F N 1
ATOM 15429 C CA . LYS F 1 58 ? 3.435 17.415 85.680 1.00 20.86 58 LYS F CA 1
ATOM 15430 C C . LYS F 1 58 ? 4.805 17.982 86.065 1.00 18.92 58 LYS F C 1
ATOM 15431 O O . LYS F 1 58 ? 5.193 19.063 85.623 1.00 22.18 58 LYS F O 1
ATOM 15450 N N . HIS F 1 59 ? 5.535 17.248 86.888 1.00 18.23 59 HIS F N 1
ATOM 15451 C CA . HIS F 1 59 ? 6.867 17.651 87.300 1.00 16.79 59 HIS F CA 1
ATOM 15452 C C . HIS F 1 59 ? 7.840 16.532 86.965 1.00 19.78 59 HIS F C 1
ATOM 15453 O O . HIS F 1 59 ? 7.580 15.383 87.271 1.00 22.04 59 HIS F O 1
ATOM 15467 N N . LEU F 1 60 ? 8.963 16.890 86.357 1.00 16.15 60 LEU F N 1
ATOM 15468 C CA . LEU F 1 60 ? 9.953 15.922 85.900 1.00 21.54 60 LEU F CA 1
ATOM 15469 C C . LEU F 1 60 ? 11.234 16.062 86.702 1.00 21.40 60 LEU F C 1
ATOM 15470 O O . LEU F 1 60 ? 11.840 17.131 86.732 1.00 20.83 60 LEU F O 1
ATOM 15486 N N . LEU F 1 61 ? 11.613 14.973 87.364 1.00 20.78 61 LEU F N 1
ATOM 15487 C CA . LEU F 1 61 ? 12.886 14.846 88.058 1.00 23.58 61 LEU F CA 1
ATOM 15488 C C . LEU F 1 61 ? 13.765 13.817 87.351 1.00 20.57 61 LEU F C 1
ATOM 15489 O O . LEU F 1 61 ? 13.296 12.730 87.038 1.00 22.85 61 LEU F O 1
ATOM 15505 N N . MET F 1 62 ? 15.019 14.160 87.095 1.00 18.69 62 MET F N 1
ATOM 15506 C CA . MET F 1 62 ? 16.013 13.163 86.685 1.00 21.05 62 MET F CA 1
ATOM 15507 C C . MET F 1 62 ? 17.227 13.270 87.589 1.00 19.70 62 MET F C 1
ATOM 15508 O O . MET F 1 62 ? 17.600 14.345 88.015 1.00 20.37 62 MET F O 1
ATOM 15522 N N . MET F 1 63 ? 17.839 12.133 87.860 1.00 20.35 63 MET F N 1
ATOM 15523 C CA . MET F 1 63 ? 19.067 12.084 88.616 1.00 23.34 63 MET F CA 1
ATOM 15524 C C . MET F 1 63 ? 20.007 11.049 87.990 1.00 20.25 63 MET F C 1
ATOM 15525 O O . MET F 1 63 ? 19.576 10.167 87.252 1.00 20.27 63 MET F O 1
ATOM 15539 N N . ARG F 1 64 ? 21.296 11.195 88.241 1.00 20.76 64 ARG F N 1
ATOM 15540 C CA . ARG F 1 64 ? 22.236 10.157 87.860 1.00 19.75 64 ARG F CA 1
ATOM 15541 C C . ARG F 1 64 ? 23.187 9.913 89.022 1.00 22.67 64 ARG F C 1
ATOM 15542 O O . ARG F 1 64 ? 23.302 10.733 89.939 1.00 22.89 64 ARG F O 1
ATOM 15563 N N . GLY F 1 65 ? 23.860 8.775 88.973 1.00 24.31 65 GLY F N 1
ATOM 15564 C CA . GLY F 1 65 ? 24.804 8.403 90.015 1.00 22.80 65 GLY F CA 1
ATOM 15565 C C . GLY F 1 65 ? 25.354 7.013 89.772 1.00 27.53 65 GLY F C 1
ATOM 15566 O O . GLY F 1 65 ? 25.136 6.406 88.697 1.00 22.71 65 GLY F O 1
ATOM 15570 N N . GLN F 1 66 ? 26.075 6.512 90.771 1.00 26.28 66 GLN F N 1
ATOM 15571 C CA . GLN F 1 66 ? 26.473 5.124 90.794 1.00 30.96 66 GLN F CA 1
ATOM 15572 C C . GLN F 1 66 ? 25.198 4.326 90.925 1.00 28.08 66 GLN F C 1
ATOM 15573 O O . GLN F 1 66 ? 24.201 4.831 91.436 1.00 25.65 66 GLN F O 1
ATOM 15587 N N . VAL F 1 67 ? 25.242 3.084 90.467 1.00 21.98 67 VAL F N 1
ATOM 15588 C CA . VAL F 1 67 ? 24.113 2.174 90.548 1.00 23.24 67 VAL F CA 1
ATOM 15589 C C . VAL F 1 67 ? 23.429 2.174 91.917 1.00 23.85 67 VAL F C 1
ATOM 15590 O O . VAL F 1 67 ? 22.210 2.353 92.001 1.00 21.91 67 VAL F O 1
ATOM 15603 N N . ALA F 1 68 ? 24.204 2.036 92.996 1.00 25.36 68 ALA F N 1
ATOM 15604 C CA . ALA F 1 68 ? 23.628 1.906 94.323 1.00 24.10 68 ALA F CA 1
ATOM 15605 C C . ALA F 1 68 ? 22.978 3.190 94.827 1.00 20.99 68 ALA F C 1
ATOM 15606 O O . ALA F 1 68 ? 21.958 3.151 95.498 1.00 22.36 68 ALA F O 1
ATOM 15613 N N . GLU F 1 69 ? 23.594 4.317 94.494 1.00 23.56 69 GLU F N 1
ATOM 15614 C CA . GLU F 1 69 ? 23.096 5.641 94.874 1.00 26.89 69 GLU F CA 1
ATOM 15615 C C . GLU F 1 69 ? 21.722 5.917 94.289 1.00 23.31 69 GLU F C 1
ATOM 15616 O O . GLU F 1 69 ? 20.797 6.344 94.979 1.00 24.18 69 GLU F O 1
ATOM 15628 N N . VAL F 1 70 ? 21.597 5.691 92.988 1.00 22.82 70 VAL F N 1
ATOM 15629 C CA . VAL F 1 70 ? 20.338 5.947 92.307 1.00 25.34 70 VAL F CA 1
ATOM 15630 C C . VAL F 1 70 ? 19.271 5.041 92.898 1.00 22.12 70 VAL F C 1
ATOM 15631 O O . VAL F 1 70 ? 18.157 5.455 93.133 1.00 17.85 70 VAL F O 1
ATOM 15644 N N . GLU F 1 71 ? 19.634 3.801 93.170 1.00 22.60 71 GLU F N 1
ATOM 15645 C CA . GLU F 1 71 ? 18.689 2.844 93.724 1.00 26.27 71 GLU F CA 1
ATOM 15646 C C . GLU F 1 71 ? 18.113 3.313 95.044 1.00 25.58 71 GLU F C 1
ATOM 15647 O O . GLU F 1 71 ? 16.906 3.202 95.307 1.00 26.90 71 GLU F O 1
ATOM 15659 N N . GLU F 1 72 ? 18.991 3.834 95.886 1.00 24.99 72 GLU F N 1
ATOM 15660 C CA . GLU F 1 72 ? 18.598 4.258 97.212 1.00 25.25 72 GLU F CA 1
ATOM 15661 C C . GLU F 1 72 ? 17.801 5.578 97.166 1.00 23.88 72 GLU F C 1
ATOM 15662 O O . GLU F 1 72 ? 16.782 5.689 97.812 1.00 24.66 72 GLU F O 1
ATOM 15674 N N . SER F 1 73 ? 18.252 6.553 96.380 1.00 25.97 73 SER F N 1
ATOM 15675 C CA . SER F 1 73 ? 17.498 7.814 96.197 1.00 22.67 73 SER F CA 1
ATOM 15676 C C . SER F 1 73 ? 16.071 7.578 95.675 1.00 23.60 73 SER F C 1
ATOM 15677 O O . SER F 1 73 ? 15.132 8.254 96.086 1.00 23.82 73 SER F O 1
ATOM 15685 N N . MET F 1 74 ? 15.925 6.644 94.736 1.00 21.58 74 MET F N 1
ATOM 15686 C CA . MET F 1 74 ? 14.621 6.321 94.146 1.00 24.68 74 MET F CA 1
ATOM 15687 C C . MET F 1 74 ? 13.673 5.646 95.126 1.00 23.40 74 MET F C 1
ATOM 15688 O O . MET F 1 74 ? 12.465 5.826 95.045 1.00 26.05 74 MET F O 1
ATOM 15702 N N . ILE F 1 75 ? 14.203 4.832 96.032 1.00 26.76 75 ILE F N 1
ATOM 15703 C CA . ILE F 1 75 ? 13.384 4.262 97.093 1.00 25.61 75 ILE F CA 1
ATOM 15704 C C . ILE F 1 75 ? 12.760 5.379 97.933 1.00 26.35 75 ILE F C 1
ATOM 15705 O O . ILE F 1 75 ? 11.570 5.367 98.235 1.00 29.75 75 ILE F O 1
ATOM 15721 N N . ALA F 1 76 ? 13.573 6.346 98.316 1.00 25.40 76 ALA F N 1
ATOM 15722 C CA . ALA F 1 76 ? 13.089 7.462 99.114 1.00 26.62 76 ALA F CA 1
ATOM 15723 C C . ALA F 1 76 ? 12.093 8.299 98.307 1.00 26.68 76 ALA F C 1
ATOM 15724 O O . ALA F 1 76 ? 11.088 8.770 98.834 1.00 25.34 76 ALA F O 1
ATOM 15731 N N . ALA F 1 77 ? 12.403 8.484 97.029 1.00 25.72 77 ALA F N 1
ATOM 15732 C CA . ALA F 1 77 ? 11.550 9.264 96.133 1.00 25.12 77 ALA F CA 1
ATOM 15733 C C . ALA F 1 77 ? 10.161 8.645 96.012 1.00 23.02 77 ALA F C 1
ATOM 15734 O O . ALA F 1 77 ? 9.147 9.338 96.150 1.00 27.44 77 ALA F O 1
ATOM 15741 N N . ARG F 1 78 ? 10.129 7.335 95.785 1.00 26.26 78 ARG F N 1
ATOM 15742 C CA . ARG F 1 78 ? 8.874 6.600 95.597 1.00 31.54 78 ARG F CA 1
ATOM 15743 C C . ARG F 1 78 ? 8.004 6.681 96.828 1.00 29.21 78 ARG F C 1
ATOM 15744 O O . ARG F 1 78 ? 6.793 6.823 96.719 1.00 28.38 78 ARG F O 1
ATOM 15765 N N . GLU F 1 79 ? 8.610 6.550 98.005 1.00 31.67 79 GLU F N 1
ATOM 15766 C CA . GLU F 1 79 ? 7.852 6.646 99.238 1.00 30.30 79 GLU F CA 1
ATOM 15767 C C . GLU F 1 79 ? 7.178 8.013 99.356 1.00 31.41 79 GLU F C 1
ATOM 15768 O O . GLU F 1 79 ? 5.991 8.094 99.678 1.00 30.50 79 GLU F O 1
ATOM 15780 N N . ILE F 1 80 ? 7.929 9.086 99.130 1.00 28.74 80 ILE F N 1
ATOM 15781 C CA . ILE F 1 80 ? 7.360 10.427 99.249 1.00 26.24 80 ILE F CA 1
ATOM 15782 C C . ILE F 1 80 ? 6.342 10.700 98.122 1.00 29.05 80 ILE F C 1
ATOM 15783 O O . ILE F 1 80 ? 5.259 11.234 98.367 1.00 28.65 80 ILE F O 1
ATOM 15799 N N . ALA F 1 81 ? 6.702 10.334 96.894 1.00 29.54 81 ALA F N 1
ATOM 15800 C CA . ALA F 1 81 ? 5.832 10.544 95.746 1.00 30.95 81 ALA F CA 1
ATOM 15801 C C . ALA F 1 81 ? 4.508 9.805 95.917 1.00 32.38 81 ALA F C 1
ATOM 15802 O O . ALA F 1 81 ? 3.467 10.284 95.476 1.00 30.66 81 ALA F O 1
ATOM 15809 N N . GLY F 1 82 ? 4.547 8.653 96.588 1.00 36.23 82 GLY F N 1
ATOM 15810 C CA . GLY F 1 82 ? 3.361 7.823 96.727 1.00 37.63 82 GLY F CA 1
ATOM 15811 C C . GLY F 1 82 ? 2.517 8.129 97.947 1.00 35.13 82 GLY F C 1
ATOM 15812 O O . GLY F 1 82 ? 1.464 7.532 98.142 1.00 44.25 82 GLY F O 1
ATOM 15816 N N . ALA F 1 83 ? 2.959 9.082 98.751 1.00 30.98 83 ALA F N 1
ATOM 15817 C CA . ALA F 1 83 ? 2.248 9.440 99.969 1.00 37.45 83 ALA F CA 1
ATOM 15818 C C . ALA F 1 83 ? 0.858 10.008 99.688 1.00 39.91 83 ALA F C 1
ATOM 15819 O O . ALA F 1 83 ? 0.620 10.636 98.652 1.00 38.21 83 ALA F O 1
ATOM 15826 N N . GLY F 1 84 ? -0.060 9.777 100.622 1.00 41.59 84 GLY F N 1
ATOM 15827 C CA . GLY F 1 84 ? -1.426 10.251 100.485 1.00 37.97 84 GLY F CA 1
ATOM 15828 C C . GLY F 1 84 ? -2.134 9.630 99.300 1.00 42.19 84 GLY F C 1
ATOM 15829 O O . GLY F 1 84 ? -2.138 8.408 99.129 1.00 48.88 84 GLY F O 1
ATOM 15833 N N . SER F 1 85 ? -2.725 10.479 98.469 1.00 45.01 85 SER F N 1
ATOM 15834 C CA . SER F 1 85 ? -3.398 10.029 97.259 1.00 40.16 85 SER F CA 1
ATOM 15835 C C . SER F 1 85 ? -2.442 9.584 96.151 1.00 41.81 85 SER F C 1
ATOM 15836 O O . SER F 1 85 ? -2.875 9.015 95.154 1.00 50.55 85 SER F O 1
ATOM 15844 N N . GLY F 1 86 ? -1.147 9.805 96.351 1.00 42.70 86 GLY F N 1
ATOM 15845 C CA . GLY F 1 86 ? -0.129 9.469 95.370 1.00 35.13 86 GLY F CA 1
ATOM 15846 C C . GLY F 1 86 ? -0.005 10.476 94.241 1.00 36.02 86 GLY F C 1
ATOM 15847 O O . GLY F 1 86 ? -1.001 10.969 93.707 1.00 34.93 86 GLY F O 1
ATOM 15851 N N . ALA F 1 87 ? 1.233 10.746 93.846 1.00 29.44 87 ALA F N 1
ATOM 15852 C CA . ALA F 1 87 ? 1.509 11.730 92.819 1.00 26.60 87 ALA F CA 1
ATOM 15853 C C . ALA F 1 87 ? 2.467 11.215 91.763 1.00 23.09 87 ALA F C 1
ATOM 15854 O O . ALA F 1 87 ? 2.897 11.985 90.923 1.00 27.82 87 ALA F O 1
ATOM 15861 N N . LEU F 1 88 ? 2.847 9.943 91.835 1.00 26.00 88 LEU F N 1
ATOM 15862 C CA . LEU F 1 88 ? 3.787 9.391 90.868 1.00 27.62 88 LEU F CA 1
ATOM 15863 C C . LEU F 1 88 ? 3.041 8.876 89.647 1.00 26.76 88 LEU F C 1
ATOM 15864 O O . LEU F 1 88 ? 2.250 7.938 89.737 1.00 28.84 88 LEU F O 1
ATOM 15880 N N . LEU F 1 89 ? 3.285 9.507 88.507 1.00 25.01 89 LEU F N 1
ATOM 15881 C CA . LEU F 1 89 ? 2.673 9.078 87.255 1.00 24.34 89 LEU F CA 1
ATOM 15882 C C . LEU F 1 89 ? 3.492 7.947 86.625 1.00 26.32 89 LEU F C 1
ATOM 15883 O O . LEU F 1 89 ? 2.947 6.993 86.086 1.00 28.36 89 LEU F O 1
ATOM 15899 N N . ASP F 1 90 ? 4.807 8.098 86.641 1.00 23.94 90 ASP F N 1
ATOM 15900 C CA . ASP F 1 90 ? 5.692 7.045 86.128 1.00 26.41 90 ASP F CA 1
ATOM 15901 C C . ASP F 1 90 ? 7.095 7.207 86.717 1.00 21.28 90 ASP F C 1
ATOM 15902 O O . ASP F 1 90 ? 7.451 8.251 87.280 1.00 18.81 90 ASP F O 1
ATOM 15911 N N . GLU F 1 91 ? 7.883 6.150 86.630 1.00 22.37 91 GLU F N 1
ATOM 15912 C CA . GLU F 1 91 ? 9.265 6.199 87.045 1.00 24.27 91 GLU F CA 1
ATOM 15913 C C . GLU F 1 91 ? 10.122 5.295 86.184 1.00 23.13 91 GLU F C 1
ATOM 15914 O O . GLU F 1 91 ? 9.642 4.363 85.571 1.00 28.27 91 GLU F O 1
ATOM 15926 N N . LEU F 1 92 ? 11.411 5.574 86.192 1.00 23.47 92 LEU F N 1
ATOM 15927 C CA . LEU F 1 92 ? 12.375 4.792 85.459 1.00 25.54 92 LEU F CA 1
ATOM 15928 C C . LEU F 1 92 ? 13.645 4.723 86.267 1.00 24.01 92 LEU F C 1
ATOM 15929 O O . LEU F 1 92 ? 14.120 5.740 86.754 1.00 20.58 92 LEU F O 1
ATOM 15945 N N . GLU F 1 93 ? 14.201 3.522 86.378 1.00 22.47 93 GLU F N 1
ATOM 15946 C CA . GLU F 1 93 ? 15.533 3.323 86.934 1.00 20.23 93 GLU F CA 1
ATOM 15947 C C . GLU F 1 93 ? 16.348 2.463 85.975 1.00 24.13 93 GLU F C 1
ATOM 15948 O O . GLU F 1 93 ? 15.981 1.331 85.693 1.00 27.90 93 GLU F O 1
ATOM 15960 N N . LEU F 1 94 ? 17.425 3.035 85.445 1.00 22.48 94 LEU F N 1
ATOM 15961 C CA . LEU F 1 94 ? 18.329 2.320 84.546 1.00 27.02 94 LEU F CA 1
ATOM 15962 C C . LEU F 1 94 ? 19.733 2.251 85.141 1.00 23.92 94 LEU F C 1
ATOM 15963 O O . LEU F 1 94 ? 20.432 3.255 85.190 1.00 22.92 94 LEU F O 1
ATOM 15979 N N . PRO F 1 95 ? 20.186 1.047 85.530 1.00 26.37 95 PRO F N 1
ATOM 15980 C CA . PRO F 1 95 ? 21.525 0.947 86.107 1.00 24.01 95 PRO F CA 1
ATOM 15981 C C . PRO F 1 95 ? 22.598 1.410 85.149 1.00 24.51 95 PRO F C 1
ATOM 15982 O O . PRO F 1 95 ? 23.646 1.878 85.583 1.00 22.22 95 PRO F O 1
ATOM 15993 N N . TYR F 1 96 ? 22.332 1.305 83.853 1.00 20.65 96 TYR F N 1
ATOM 15994 C CA . TYR F 1 96 ? 23.356 1.588 82.881 1.00 21.62 96 TYR F CA 1
ATOM 15995 C C . TYR F 1 96 ? 22.675 2.205 81.668 1.00 22.61 96 TYR F C 1
ATOM 15996 O O . TYR F 1 96 ? 22.392 1.529 80.661 1.00 19.66 96 TYR F O 1
ATOM 16014 N N . ALA F 1 97 ? 22.597 3.526 81.674 1.00 24.76 97 ALA F N 1
ATOM 16015 C CA . ALA F 1 97 ? 21.883 4.206 80.603 1.00 20.36 97 ALA F CA 1
ATOM 16016 C C . ALA F 1 97 ? 22.733 4.233 79.354 1.00 21.54 97 ALA F C 1
ATOM 16017 O O . ALA F 1 97 ? 23.923 4.518 79.410 1.00 23.34 97 ALA F O 1
ATOM 16024 N N . HIS F 1 98 ? 22.116 3.926 78.212 1.00 25.87 98 HIS F N 1
ATOM 16025 C CA . HIS F 1 98 ? 22.852 3.891 76.955 1.00 21.17 98 HIS F CA 1
ATOM 16026 C C . HIS F 1 98 ? 23.506 5.244 76.712 1.00 22.75 98 HIS F C 1
ATOM 16027 O O . HIS F 1 98 ? 22.880 6.291 76.922 1.00 23.93 98 HIS F O 1
ATOM 16041 N N . GLU F 1 99 ? 24.770 5.227 76.304 1.00 20.99 99 GLU F N 1
ATOM 16042 C CA . GLU F 1 99 ? 25.525 6.467 76.082 1.00 27.09 99 GLU F CA 1
ATOM 16043 C C . GLU F 1 99 ? 24.835 7.496 75.169 1.00 28.75 99 GLU F C 1
ATOM 16044 O O . GLU F 1 99 ? 24.963 8.696 75.398 1.00 30.68 99 GLU F O 1
ATOM 16056 N N . GLN F 1 100 ? 24.125 7.032 74.144 1.00 28.84 100 GLN F N 1
ATOM 16057 C CA . GLN F 1 100 ? 23.471 7.928 73.182 1.00 27.61 100 GLN F CA 1
ATOM 16058 C C . GLN F 1 100 ? 22.369 8.765 73.823 1.00 28.62 100 GLN F C 1
ATOM 16059 O O . GLN F 1 100 ? 22.009 9.841 73.339 1.00 28.71 100 GLN F O 1
ATOM 16073 N N . LEU F 1 101 ? 21.817 8.222 74.895 1.00 25.16 101 LEU F N 1
ATOM 16074 C CA . LEU F 1 101 ? 20.651 8.771 75.543 1.00 26.49 101 LEU F CA 1
ATOM 16075 C C . LEU F 1 101 ? 20.923 10.085 76.270 1.00 28.27 101 LEU F C 1
ATOM 16076 O O . LEU F 1 101 ? 20.072 10.967 76.274 1.00 29.08 101 LEU F O 1
ATOM 16092 N N . TRP F 1 102 ? 22.113 10.232 76.849 1.00 25.94 102 TRP F N 1
ATOM 16093 C CA . TRP F 1 102 ? 22.421 11.352 77.747 1.00 27.15 102 TRP F CA 1
ATOM 16094 C C . TRP F 1 102 ? 22.190 12.721 77.108 1.00 27.37 102 TRP F C 1
ATOM 16095 O O . TRP F 1 102 ? 21.729 13.669 77.744 1.00 29.28 102 TRP F O 1
ATOM 16116 N N . ARG F 1 103 ? 22.490 12.786 75.823 1.00 27.10 103 ARG F N 1
ATOM 16117 C CA . ARG F 1 103 ? 22.454 14.010 75.029 1.00 28.96 103 ARG F CA 1
ATOM 16118 C C . ARG F 1 103 ? 21.036 14.471 74.697 1.00 25.62 103 ARG F C 1
ATOM 16119 O O . ARG F 1 103 ? 20.811 15.631 74.371 1.00 30.45 103 ARG F O 1
ATOM 16140 N N . PHE F 1 104 ? 20.073 13.582 74.901 1.00 24.15 104 PHE F N 1
ATOM 16141 C CA . PHE F 1 104 ? 18.679 13.840 74.588 1.00 24.74 104 PHE F CA 1
ATOM 16142 C C . PHE F 1 104 ? 17.797 14.167 75.794 1.00 25.94 104 PHE F C 1
ATOM 16143 O O . PHE F 1 104 ? 16.618 14.477 75.633 1.00 26.89 104 PHE F O 1
ATOM 16160 N N . LEU F 1 105 ? 18.350 14.108 77.000 1.00 26.19 105 LEU F N 1
ATOM 16161 C CA . LEU F 1 105 ? 17.520 14.270 78.190 1.00 26.94 105 LEU F CA 1
ATOM 16162 C C . LEU F 1 105 ? 17.073 15.711 78.450 1.00 25.83 105 LEU F C 1
ATOM 16163 O O . LEU F 1 105 ? 15.938 15.946 78.862 1.00 28.81 105 LEU F O 1
ATOM 16179 N N . ASP F 1 106 ? 17.973 16.665 78.236 1.00 25.06 106 ASP F N 1
ATOM 16180 C CA . ASP F 1 106 ? 17.780 18.027 78.733 1.00 27.65 106 ASP F CA 1
ATOM 16181 C C . ASP F 1 106 ? 16.801 18.843 77.900 1.00 30.41 106 ASP F C 1
ATOM 16182 O O . ASP F 1 106 ? 16.076 19.705 78.421 1.00 27.53 106 ASP F O 1
ATOM 16191 N N . ALA F 1 107 ? 16.797 18.609 76.601 1.00 27.86 107 ALA F N 1
ATOM 16192 C CA . ALA F 1 107 ? 15.943 19.407 75.740 1.00 31.84 107 ALA F CA 1
ATOM 16193 C C . ALA F 1 107 ? 15.538 18.637 74.488 1.00 32.53 107 ALA F C 1
ATOM 16194 O O . ALA F 1 107 ? 16.226 17.682 74.082 1.00 29.71 107 ALA F O 1
ATOM 16201 N N . PRO F 1 108 ? 14.411 19.043 73.878 1.00 31.19 108 PRO F N 1
ATOM 16202 C CA . PRO F 1 108 ? 14.008 18.466 72.592 1.00 28.31 108 PRO F CA 1
ATOM 16203 C C . PRO F 1 108 ? 15.115 18.582 71.548 1.00 29.39 108 PRO F C 1
ATOM 16204 O O . PRO F 1 108 ? 15.855 19.567 71.491 1.00 27.24 108 PRO F O 1
ATOM 16215 N N . VAL F 1 109 ? 15.241 17.534 70.749 1.00 30.60 109 VAL F N 1
ATOM 16216 C CA . VAL F 1 109 ? 16.251 17.479 69.715 1.00 33.18 109 VAL F CA 1
ATOM 16217 C C . VAL F 1 109 ? 15.589 17.106 68.412 1.00 32.45 109 VAL F C 1
ATOM 16218 O O . VAL F 1 109 ? 14.801 16.161 68.361 1.00 28.24 109 VAL F O 1
ATOM 16231 N N . VAL F 1 110 ? 15.889 17.878 67.374 1.00 36.86 110 VAL F N 1
ATOM 16232 C CA . VAL F 1 110 ? 15.454 17.559 66.020 1.00 39.41 110 VAL F CA 1
ATOM 16233 C C . VAL F 1 110 ? 16.706 17.387 65.174 1.00 40.57 110 VAL F C 1
ATOM 16234 O O . VAL F 1 110 ? 17.590 18.244 65.180 1.00 42.11 110 VAL F O 1
ATOM 16247 N N . ALA F 1 111 ? 16.801 16.255 64.484 1.00 41.85 111 ALA F N 1
ATOM 16248 C CA . ALA F 1 111 ? 17.949 15.977 63.631 1.00 50.48 111 ALA F CA 1
ATOM 16249 C C . ALA F 1 111 ? 17.860 16.813 62.362 1.00 54.20 111 ALA F C 1
ATOM 16250 O O . ALA F 1 111 ? 16.778 16.988 61.800 1.00 50.39 111 ALA F O 1
ATOM 16257 N N . ASP F 1 112 ? 19.010 17.300 61.906 1.00 66.07 112 ASP F N 1
ATOM 16258 C CA . ASP F 1 112 ? 19.086 18.116 60.697 1.00 72.53 112 ASP F CA 1
ATOM 16259 C C . ASP F 1 112 ? 19.262 17.231 59.470 1.00 67.85 112 ASP F C 1
ATOM 16260 O O . ASP F 1 112 ? 18.764 17.529 58.384 1.00 65.39 112 ASP F O 1
ATOM 16269 N N . ALA F 1 113 ? 19.979 16.134 59.670 1.00 72.71 113 ALA F N 1
ATOM 16270 C CA . ALA F 1 113 ? 20.345 15.226 58.596 1.00 80.75 113 ALA F CA 1
ATOM 16271 C C . ALA F 1 113 ? 20.635 13.857 59.194 1.00 85.80 113 ALA F C 1
ATOM 16272 O O . ALA F 1 113 ? 21.057 13.763 60.349 1.00 70.96 113 ALA F O 1
ATOM 16279 N N . TRP F 1 114 ? 20.369 12.802 58.428 1.00 85.98 114 TRP F N 1
ATOM 16280 C CA . TRP F 1 114 ? 20.747 11.454 58.838 1.00 77.90 114 TRP F CA 1
ATOM 16281 C C . TRP F 1 114 ? 22.048 11.035 58.157 1.00 69.92 114 TRP F C 1
ATOM 16282 O O . TRP F 1 114 ? 22.791 11.875 57.648 1.00 67.00 114 TRP F O 1
ATOM 16303 N N . GLU F 1 119 ? 18.242 5.124 54.689 1.00 64.28 119 GLU F N 1
ATOM 16304 C CA . GLU F 1 119 ? 18.098 4.715 56.080 1.00 51.25 119 GLU F CA 1
ATOM 16305 C C . GLU F 1 119 ? 16.610 4.694 56.388 1.00 36.45 119 GLU F C 1
ATOM 16306 O O . GLU F 1 119 ? 15.865 5.626 56.049 1.00 38.63 119 GLU F O 1
ATOM 16317 N N . SER F 1 120 ? 16.191 3.655 57.077 1.00 25.88 120 SER F N 1
ATOM 16318 C CA . SER F 1 120 ? 14.817 3.498 57.481 1.00 21.55 120 SER F CA 1
ATOM 16319 C C . SER F 1 120 ? 14.627 4.105 58.883 1.00 21.10 120 SER F C 1
ATOM 16320 O O . SER F 1 120 ? 15.606 4.397 59.566 1.00 27.06 120 SER F O 1
ATOM 16328 N N . VAL F 1 121 ? 13.384 4.307 59.300 1.00 23.25 121 VAL F N 1
ATOM 16329 C CA . VAL F 1 121 ? 13.097 5.020 60.569 1.00 17.75 121 VAL F CA 1
ATOM 16330 C C . VAL F 1 121 ? 11.908 4.419 61.288 1.00 20.46 121 VAL F C 1
ATOM 16331 O O . VAL F 1 121 ? 10.963 3.966 60.646 1.00 20.62 121 VAL F O 1
ATOM 16344 N N . ILE F 1 122 ? 11.942 4.409 62.626 1.00 22.71 122 ILE F N 1
ATOM 16345 C CA . ILE F 1 122 ? 10.713 4.195 63.358 1.00 17.61 122 ILE F CA 1
ATOM 16346 C C . ILE F 1 122 ? 10.471 5.412 64.253 1.00 21.26 122 ILE F C 1
ATOM 16347 O O . ILE F 1 122 ? 11.413 6.044 64.734 1.00 21.51 122 ILE F O 1
ATOM 16363 N N . ILE F 1 123 ? 9.197 5.744 64.413 1.00 19.03 123 ILE F N 1
ATOM 16364 C CA . ILE F 1 123 ? 8.767 6.850 65.261 1.00 21.95 123 ILE F CA 1
ATOM 16365 C C . ILE F 1 123 ? 7.941 6.261 66.380 1.00 20.85 123 ILE F C 1
ATOM 16366 O O . ILE F 1 123 ? 6.970 5.545 66.119 1.00 21.47 123 ILE F O 1
ATOM 16382 N N . VAL F 1 124 ? 8.347 6.541 67.624 1.00 20.77 124 VAL F N 1
ATOM 16383 C CA . VAL F 1 124 ? 7.720 5.965 68.799 1.00 21.00 124 VAL F CA 1
ATOM 16384 C C . VAL F 1 124 ? 7.075 7.070 69.631 1.00 20.97 124 VAL F C 1
ATOM 16385 O O . VAL F 1 124 ? 7.689 8.073 69.931 1.00 19.57 124 VAL F O 1
ATOM 16398 N N . GLU F 1 125 ? 5.816 6.863 69.966 1.00 21.13 125 GLU F N 1
ATOM 16399 C CA . GLU F 1 125 ? 5.023 7.846 70.673 1.00 19.71 125 GLU F CA 1
ATOM 16400 C C . GLU F 1 125 ? 4.465 7.196 71.931 1.00 20.48 125 GLU F C 1
ATOM 16401 O O . GLU F 1 125 ? 3.721 6.223 71.858 1.00 20.43 125 GLU F O 1
ATOM 16413 N N . THR F 1 126 ? 4.820 7.753 73.091 1.00 21.39 126 THR F N 1
ATOM 16414 C CA . THR F 1 126 ? 4.452 7.152 74.366 1.00 21.91 126 THR F CA 1
ATOM 16415 C C . THR F 1 126 ? 3.626 8.107 75.236 1.00 19.63 126 THR F C 1
ATOM 16416 O O . THR F 1 126 ? 3.646 9.335 75.067 1.00 20.09 126 THR F O 1
ATOM 16427 N N . ALA F 1 127 ? 2.858 7.517 76.142 1.00 23.60 127 ALA F N 1
ATOM 16428 C CA . ALA F 1 127 ? 1.996 8.275 77.032 1.00 23.45 127 ALA F CA 1
ATOM 16429 C C . ALA F 1 127 ? 2.788 8.994 78.125 1.00 23.25 127 ALA F C 1
ATOM 16430 O O . ALA F 1 127 ? 2.330 9.995 78.647 1.00 24.73 127 ALA F O 1
ATOM 16437 N N . THR F 1 128 ? 3.971 8.492 78.464 1.00 24.73 128 THR F N 1
ATOM 16438 C CA . THR F 1 128 ? 4.795 9.130 79.494 1.00 23.48 128 THR F CA 1
ATOM 16439 C C . THR F 1 128 ? 6.217 9.333 79.005 1.00 20.83 128 THR F C 1
ATOM 16440 O O . THR F 1 128 ? 6.670 8.652 78.091 1.00 20.91 128 THR F O 1
ATOM 16451 N N . VAL F 1 129 ? 6.913 10.255 79.657 1.00 21.67 129 VAL F N 1
ATOM 16452 C CA . VAL F 1 129 ? 8.332 10.511 79.423 1.00 21.78 129 VAL F CA 1
ATOM 16453 C C . VAL F 1 129 ? 9.191 9.290 79.763 1.00 23.21 129 VAL F C 1
ATOM 16454 O O . VAL F 1 129 ? 10.057 8.907 78.977 1.00 20.00 129 VAL F O 1
ATOM 16467 N N . CYS F 1 130 ? 8.932 8.673 80.917 1.00 20.24 130 CYS F N 1
ATOM 16468 C CA . CYS F 1 130 ? 9.708 7.513 81.339 1.00 19.56 130 CYS F CA 1
ATOM 16469 C C . CYS F 1 130 ? 9.623 6.379 80.298 1.00 20.13 130 CYS F C 1
ATOM 16470 O O . CYS F 1 130 ? 10.628 5.742 80.004 1.00 19.19 130 CYS F O 1
ATOM 16478 N N . ALA F 1 131 ? 8.433 6.128 79.766 1.00 22.21 131 ALA F N 1
ATOM 16479 C CA . ALA F 1 131 ? 8.263 5.073 78.753 1.00 25.01 131 ALA F CA 1
ATOM 16480 C C . ALA F 1 131 ? 9.153 5.296 77.528 1.00 22.79 131 ALA F C 1
ATOM 16481 O O . ALA F 1 131 ? 9.738 4.339 76.985 1.00 22.70 131 ALA F O 1
ATOM 16488 N N . ALA F 1 132 ? 9.240 6.546 77.081 1.00 20.56 132 ALA F N 1
ATOM 16489 C CA . ALA F 1 132 ? 10.083 6.901 75.943 1.00 21.21 132 ALA F CA 1
ATOM 16490 C C . ALA F 1 132 ? 11.542 6.598 76.246 1.00 24.63 132 ALA F C 1
ATOM 16491 O O . ALA F 1 132 ? 12.236 5.963 75.455 1.00 18.45 132 ALA F O 1
ATOM 16498 N N . ILE F 1 133 ? 12.007 7.040 77.409 1.00 23.54 133 ILE F N 1
ATOM 16499 C CA . ILE F 1 133 ? 13.405 6.878 77.756 1.00 22.36 133 ILE F CA 1
ATOM 16500 C C . ILE F 1 133 ? 13.715 5.394 77.940 1.00 21.05 133 ILE F C 1
ATOM 16501 O O . ILE F 1 133 ? 14.750 4.899 77.491 1.00 19.55 133 ILE F O 1
ATOM 16517 N N . ASP F 1 134 ? 12.787 4.689 78.572 1.00 21.15 134 ASP F N 1
ATOM 16518 C CA . ASP F 1 134 ? 12.926 3.262 78.856 1.00 23.59 134 ASP F CA 1
ATOM 16519 C C . ASP F 1 134 ? 12.995 2.469 77.527 1.00 19.12 134 ASP F C 1
ATOM 16520 O O . ASP F 1 134 ? 13.875 1.608 77.327 1.00 20.32 134 ASP F O 1
ATOM 16529 N N . SER F 1 135 ? 12.054 2.789 76.640 1.00 22.93 135 SER F N 1
ATOM 16530 C CA . SER F 1 135 ? 11.950 2.236 75.264 1.00 17.77 135 SER F CA 1
ATOM 16531 C C . SER F 1 135 ? 13.210 2.427 74.468 1.00 19.58 135 SER F C 1
ATOM 16532 O O . SER F 1 135 ? 13.746 1.488 73.847 1.00 24.20 135 SER F O 1
ATOM 16540 N N . ALA F 1 136 ? 13.676 3.667 74.475 1.00 18.44 136 ALA F N 1
ATOM 16541 C CA . ALA F 1 136 ? 14.851 4.042 73.719 1.00 22.51 136 ALA F CA 1
ATOM 16542 C C . ALA F 1 136 ? 16.078 3.277 74.216 1.00 19.64 136 ALA F C 1
ATOM 16543 O O . ALA F 1 136 ? 16.847 2.760 73.421 1.00 19.43 136 ALA F O 1
ATOM 16550 N N . ASP F 1 137 ? 16.255 3.220 75.533 1.00 21.71 137 ASP F N 1
ATOM 16551 C CA . ASP F 1 137 ? 17.389 2.525 76.099 1.00 20.60 137 ASP F CA 1
ATOM 16552 C C . ASP F 1 137 ? 17.383 1.069 75.667 1.00 18.63 137 ASP F C 1
ATOM 16553 O O . ASP F 1 137 ? 18.391 0.550 75.199 1.00 18.85 137 ASP F O 1
ATOM 16562 N N . ALA F 1 138 ? 16.245 0.405 75.831 1.00 16.69 138 ALA F N 1
ATOM 16563 C CA . ALA F 1 138 ? 16.129 -0.985 75.426 1.00 21.16 138 ALA F CA 1
ATOM 16564 C C . ALA F 1 138 ? 16.434 -1.180 73.933 1.00 25.30 138 ALA F C 1
ATOM 16565 O O . ALA F 1 138 ? 17.199 -2.069 73.573 1.00 21.81 138 ALA F O 1
ATOM 16572 N N . ALA F 1 139 ? 15.854 -0.336 73.076 1.00 17.99 139 ALA F N 1
ATOM 16573 C CA . ALA F 1 139 ? 16.087 -0.416 71.639 1.00 21.43 139 ALA F CA 1
ATOM 16574 C C . ALA F 1 139 ? 17.545 -0.171 71.280 1.00 20.82 139 ALA F C 1
ATOM 16575 O O . ALA F 1 139 ? 18.105 -0.886 70.464 1.00 21.40 139 ALA F O 1
ATOM 16582 N N . LEU F 1 140 ? 18.159 0.836 71.877 1.00 21.75 140 LEU F N 1
ATOM 16583 C CA . LEU F 1 140 ? 19.533 1.157 71.549 1.00 22.11 140 LEU F CA 1
ATOM 16584 C C . LEU F 1 140 ? 20.499 0.036 71.988 1.00 27.32 140 LEU F C 1
ATOM 16585 O O . LEU F 1 140 ? 21.526 -0.188 71.333 1.00 21.80 140 LEU F O 1
ATOM 16601 N N . LYS F 1 141 ? 20.129 -0.701 73.036 1.00 22.60 141 LYS F N 1
ATOM 16602 C CA . LYS F 1 141 ? 20.974 -1.780 73.522 1.00 24.56 141 LYS F CA 1
ATOM 16603 C C . LYS F 1 141 ? 20.785 -3.077 72.744 1.00 29.57 141 LYS F C 1
ATOM 16604 O O . LYS F 1 141 ? 21.703 -3.900 72.665 1.00 27.52 141 LYS F O 1
ATOM 16623 N N . THR F 1 142 ? 19.623 -3.220 72.115 1.00 27.48 142 THR F N 1
ATOM 16624 C CA . THR F 1 142 ? 19.256 -4.468 71.474 1.00 29.81 142 THR F CA 1
ATOM 16625 C C . THR F 1 142 ? 19.572 -4.482 69.974 1.00 28.20 142 THR F C 1
ATOM 16626 O O . THR F 1 142 ? 19.968 -5.515 69.449 1.00 26.75 142 THR F O 1
ATOM 16637 N N . ALA F 1 143 ? 19.399 -3.352 69.290 1.00 26.08 143 ALA F N 1
ATOM 16638 C CA . ALA F 1 143 ? 19.601 -3.301 67.845 1.00 25.00 143 ALA F CA 1
ATOM 16639 C C . ALA F 1 143 ? 20.540 -2.166 67.447 1.00 25.96 143 ALA F C 1
ATOM 16640 O O . ALA F 1 143 ? 20.615 -1.149 68.139 1.00 26.21 143 ALA F O 1
ATOM 16647 N N . PRO F 1 144 ? 21.244 -2.315 66.312 1.00 24.96 144 PRO F N 1
ATOM 16648 C CA . PRO F 1 144 ? 22.191 -1.275 65.888 1.00 21.65 144 PRO F CA 1
ATOM 16649 C C . PRO F 1 144 ? 21.465 -0.077 65.261 1.00 26.13 144 PRO F C 1
ATOM 16650 O O . PRO F 1 144 ? 21.555 0.178 64.071 1.00 29.37 144 PRO F O 1
ATOM 16661 N N . VAL F 1 145 ? 20.744 0.655 66.101 1.00 26.02 145 VAL F N 1
ATOM 16662 C CA . VAL F 1 145 ? 19.973 1.823 65.680 1.00 24.40 145 VAL F CA 1
ATOM 16663 C C . VAL F 1 145 ? 20.541 3.102 66.281 1.00 23.67 145 VAL F C 1
ATOM 16664 O O . VAL F 1 145 ? 21.323 3.060 67.233 1.00 22.28 145 VAL F O 1
ATOM 16677 N N . VAL F 1 146 ? 20.138 4.234 65.714 1.00 25.75 146 VAL F N 1
ATOM 16678 C CA . VAL F 1 146 ? 20.600 5.546 66.139 1.00 23.83 146 VAL F CA 1
ATOM 16679 C C . VAL F 1 146 ? 19.409 6.419 66.523 1.00 24.63 146 VAL F C 1
ATOM 16680 O O . VAL F 1 146 ? 18.473 6.591 65.746 1.00 24.63 146 VAL F O 1
ATOM 16693 N N . LEU F 1 147 ? 19.464 6.972 67.721 1.00 25.05 147 LEU F N 1
ATOM 16694 C CA . LEU F 1 147 ? 18.476 7.944 68.187 1.00 25.72 147 LEU F CA 1
ATOM 16695 C C . LEU F 1 147 ? 18.674 9.296 67.478 1.00 25.12 147 LEU F C 1
ATOM 16696 O O . LEU F 1 147 ? 19.780 9.836 67.496 1.00 26.47 147 LEU F O 1
ATOM 16712 N N . ARG F 1 148 ? 17.627 9.819 66.819 1.00 25.32 148 ARG F N 1
ATOM 16713 C CA . ARG F 1 148 ? 17.746 11.067 66.050 1.00 27.26 148 ARG F CA 1
ATOM 16714 C C . ARG F 1 148 ? 16.953 12.238 66.602 1.00 26.47 148 ARG F C 1
ATOM 16715 O O . ARG F 1 148 ? 17.479 13.339 66.737 1.00 28.41 148 ARG F O 1
ATOM 16736 N N . ASP F 1 149 ? 15.674 11.997 66.864 1.00 25.05 149 ASP F N 1
ATOM 16737 C CA . ASP F 1 149 ? 14.767 13.035 67.365 1.00 27.60 149 ASP F CA 1
ATOM 16738 C C . ASP F 1 149 ? 14.243 12.592 68.733 1.00 25.92 149 ASP F C 1
ATOM 16739 O O . ASP F 1 149 ? 14.053 11.409 68.978 1.00 25.45 149 ASP F O 1
ATOM 16748 N N . MET F 1 150 ? 14.003 13.541 69.624 1.00 24.55 150 MET F N 1
ATOM 16749 C CA . MET F 1 150 ? 13.299 13.220 70.840 1.00 27.43 150 MET F CA 1
ATOM 16750 C C . MET F 1 150 ? 12.614 14.487 71.368 1.00 26.42 150 MET F C 1
ATOM 16751 O O . MET F 1 150 ? 13.108 15.601 71.202 1.00 25.95 150 MET F O 1
ATOM 16765 N N . ARG F 1 151 ? 11.434 14.306 71.936 1.00 23.95 151 ARG F N 1
ATOM 16766 C CA . ARG F 1 151 ? 10.739 15.398 72.616 1.00 23.96 151 ARG F CA 1
ATOM 16767 C C . ARG F 1 151 ? 10.034 14.813 73.811 1.00 17.90 151 ARG F C 1
ATOM 16768 O O . ARG F 1 151 ? 9.203 13.920 73.664 1.00 20.21 151 ARG F O 1
ATOM 16789 N N . LEU F 1 152 ? 10.375 15.310 74.995 1.00 19.16 152 LEU F N 1
ATOM 16790 C CA . LEU F 1 152 ? 9.778 14.839 76.227 1.00 19.33 152 LEU F CA 1
ATOM 16791 C C . LEU F 1 152 ? 8.814 15.854 76.804 1.00 21.77 152 LEU F C 1
ATOM 16792 O O . LEU F 1 152 ? 9.238 16.893 77.299 1.00 24.41 152 LEU F O 1
ATOM 16808 N N . ALA F 1 153 ? 7.530 15.518 76.721 1.00 21.46 153 ALA F N 1
ATOM 16809 C CA . ALA F 1 153 ? 6.414 16.255 77.341 1.00 23.73 153 ALA F CA 1
ATOM 16810 C C . ALA F 1 153 ? 6.098 17.638 76.771 1.00 22.49 153 ALA F C 1
ATOM 16811 O O . ALA F 1 153 ? 4.947 17.934 76.504 1.00 21.77 153 ALA F O 1
ATOM 16818 N N . ILE F 1 154 ? 7.092 18.504 76.668 1.00 22.69 154 ILE F N 1
ATOM 16819 C CA . ILE F 1 154 ? 6.807 19.916 76.463 1.00 27.17 154 ILE F CA 1
ATOM 16820 C C . ILE F 1 154 ? 6.291 20.215 75.053 1.00 29.59 154 ILE F C 1
ATOM 16821 O O . ILE F 1 154 ? 6.862 19.788 74.033 1.00 30.11 154 ILE F O 1
ATOM 16837 N N . GLY F 1 155 ? 5.140 20.882 75.037 1.00 25.44 155 GLY F N 1
ATOM 16838 C CA . GLY F 1 155 ? 4.469 21.283 73.804 1.00 29.91 155 GLY F CA 1
ATOM 16839 C C . GLY F 1 155 ? 3.599 20.179 73.241 1.00 27.50 155 GLY F C 1
ATOM 16840 O O . GLY F 1 155 ? 2.925 20.375 72.225 1.00 26.30 155 GLY F O 1
ATOM 16844 N N . ILE F 1 156 ? 3.623 19.009 73.883 1.00 23.97 156 ILE F N 1
ATOM 16845 C CA . ILE F 1 156 ? 2.824 17.881 73.421 1.00 22.35 156 ILE F CA 1
ATOM 16846 C C . ILE F 1 156 ? 2.045 17.220 74.556 1.00 24.71 156 ILE F C 1
ATOM 16847 O O . ILE F 1 156 ? 1.811 16.008 74.564 1.00 22.79 156 ILE F O 1
ATOM 16863 N N . ALA F 1 157 ? 1.610 18.062 75.492 1.00 24.53 157 ALA F N 1
ATOM 16864 C CA . ALA F 1 157 ? 0.666 17.679 76.533 1.00 26.25 157 ALA F CA 1
ATOM 16865 C C . ALA F 1 157 ? 1.140 16.502 77.395 1.00 22.43 157 ALA F C 1
ATOM 16866 O O . ALA F 1 157 ? 0.344 15.657 77.794 1.00 23.31 157 ALA F O 1
ATOM 16873 N N . GLY F 1 158 ? 2.434 16.427 77.667 1.00 21.45 158 GLY F N 1
ATOM 16874 C CA . GLY F 1 158 ? 2.934 15.403 78.562 1.00 20.98 158 GLY F CA 1
ATOM 16875 C C . GLY F 1 158 ? 3.326 14.114 77.875 1.00 22.12 158 GLY F C 1
ATOM 16876 O O . GLY F 1 158 ? 3.963 13.270 78.487 1.00 21.79 158 GLY F O 1
ATOM 16880 N N . LYS F 1 159 ? 2.969 13.968 76.593 1.00 21.08 159 LYS F N 1
ATOM 16881 C CA . LYS F 1 159 ? 3.439 12.816 75.817 1.00 18.00 159 LYS F CA 1
ATOM 16882 C C . LYS F 1 159 ? 4.923 12.905 75.526 1.00 20.77 159 LYS F C 1
ATOM 16883 O O . LYS F 1 159 ? 5.558 13.918 75.768 1.00 22.74 159 LYS F O 1
ATOM 16902 N N . ALA F 1 160 ? 5.449 11.859 74.901 1.00 18.74 160 ALA F N 1
ATOM 16903 C CA . ALA F 1 160 ? 6.833 11.837 74.485 1.00 19.26 160 ALA F CA 1
ATOM 16904 C C . ALA F 1 160 ? 6.933 11.096 73.152 1.00 16.51 160 ALA F C 1
ATOM 16905 O O . ALA F 1 160 ? 6.129 10.227 72.847 1.00 15.32 160 ALA F O 1
ATOM 16912 N N . PHE F 1 161 ? 7.912 11.461 72.351 1.00 18.05 161 PHE F N 1
ATOM 16913 C CA . PHE F 1 161 ? 8.223 10.664 71.178 1.00 20.24 161 PHE F CA 1
ATOM 16914 C C . PHE F 1 161 ? 9.698 10.714 70.885 1.00 19.81 161 PHE F C 1
ATOM 16915 O O . PHE F 1 161 ? 10.396 11.618 71.314 1.00 19.76 161 PHE F O 1
ATOM 16932 N N . PHE F 1 162 ? 10.153 9.727 70.130 1.00 20.49 162 PHE F N 1
ATOM 16933 C CA . PHE F 1 162 ? 11.526 9.710 69.650 1.00 24.23 162 PHE F CA 1
ATOM 16934 C C . PHE F 1 162 ? 11.582 8.926 68.343 1.00 21.11 162 PHE F C 1
ATOM 16935 O O . PHE F 1 162 ? 10.651 8.205 67.987 1.00 19.19 162 PHE F O 1
ATOM 16952 N N . THR F 1 163 ? 12.668 9.118 67.619 1.00 20.75 163 THR F N 1
ATOM 16953 C CA . THR F 1 163 ? 12.891 8.397 66.386 1.00 23.43 163 THR F CA 1
ATOM 16954 C C . THR F 1 163 ? 14.207 7.635 66.440 1.00 23.05 163 THR F C 1
ATOM 16955 O O . THR F 1 163 ? 15.189 8.104 67.022 1.00 22.35 163 THR F O 1
ATOM 16966 N N . LEU F 1 164 ? 14.202 6.465 65.804 1.00 21.30 164 LEU F N 1
ATOM 16967 C CA . LEU F 1 164 ? 15.366 5.607 65.678 1.00 20.71 164 LEU F CA 1
ATOM 16968 C C . LEU F 1 164 ? 15.577 5.328 64.190 1.00 23.36 164 LEU F C 1
ATOM 16969 O O . LEU F 1 164 ? 14.617 5.035 63.483 1.00 24.85 164 LEU F O 1
ATOM 16985 N N . THR F 1 165 ? 16.811 5.472 63.714 1.00 22.58 165 THR F N 1
ATOM 16986 C CA . THR F 1 165 ? 17.131 5.123 62.337 1.00 22.25 165 THR F CA 1
ATOM 16987 C C . THR F 1 165 ? 18.187 4.048 62.274 1.00 25.29 165 THR F C 1
ATOM 16988 O O . THR F 1 165 ? 18.915 3.795 63.237 1.00 20.64 165 THR F O 1
ATOM 16999 N N . GLY F 1 166 ? 18.250 3.406 61.115 1.00 22.71 166 GLY F N 1
ATOM 17000 C CA . GLY F 1 166 ? 19.174 2.313 60.904 1.00 23.95 166 GLY F CA 1
ATOM 17001 C C . GLY F 1 166 ? 18.750 1.519 59.691 1.00 25.93 166 GLY F C 1
ATOM 17002 O O . GLY F 1 166 ? 17.928 1.966 58.888 1.00 21.61 166 GLY F O 1
ATOM 17006 N N . GLU F 1 167 ? 19.336 0.337 59.545 1.00 23.38 167 GLU F N 1
ATOM 17007 C CA . GLU F 1 167 ? 18.937 -0.583 58.492 1.00 27.35 167 GLU F CA 1
ATOM 17008 C C . GLU F 1 167 ? 17.533 -1.086 58.814 1.00 25.85 167 GLU F C 1
ATOM 17009 O O . GLU F 1 167 ? 17.118 -1.112 59.976 1.00 24.44 167 GLU F O 1
ATOM 17021 N N . LEU F 1 168 ? 16.797 -1.451 57.779 1.00 23.50 168 LEU F N 1
ATOM 17022 C CA . LEU F 1 168 ? 15.394 -1.835 57.926 1.00 27.04 168 LEU F CA 1
ATOM 17023 C C . LEU F 1 168 ? 15.164 -2.965 58.919 1.00 23.60 168 LEU F C 1
ATOM 17024 O O . LEU F 1 168 ? 14.316 -2.849 59.814 1.00 21.41 168 LEU F O 1
ATOM 17040 N N . ALA F 1 169 ? 15.936 -4.050 58.811 1.00 22.10 169 ALA F N 1
ATOM 17041 C CA . ALA F 1 169 ? 15.747 -5.140 59.741 1.00 22.51 169 ALA F CA 1
ATOM 17042 C C . ALA F 1 169 ? 16.076 -4.652 61.161 1.00 20.04 169 ALA F C 1
ATOM 17043 O O . ALA F 1 169 ? 15.464 -5.090 62.115 1.00 19.60 169 ALA F O 1
ATOM 17050 N N . ASP F 1 170 ? 17.059 -3.762 61.281 1.00 19.12 170 ASP F N 1
ATOM 17051 C CA . ASP F 1 170 ? 17.448 -3.201 62.575 1.00 20.45 170 ASP F CA 1
ATOM 17052 C C . ASP F 1 170 ? 16.359 -2.341 63.249 1.00 24.21 170 ASP F C 1
ATOM 17053 O O . ASP F 1 170 ? 16.173 -2.440 64.476 1.00 20.90 170 ASP F O 1
ATOM 17062 N N . VAL F 1 171 ? 15.691 -1.460 62.501 1.00 22.97 171 VAL F N 1
ATOM 17063 C CA . VAL F 1 171 ? 14.676 -0.623 63.129 1.00 23.28 171 VAL F CA 1
ATOM 17064 C C . VAL F 1 171 ? 13.438 -1.505 63.366 1.00 21.88 171 VAL F C 1
ATOM 17065 O O . VAL F 1 171 ? 12.665 -1.282 64.272 1.00 24.24 171 VAL F O 1
ATOM 17078 N N . GLU F 1 172 ? 13.285 -2.566 62.598 1.00 23.69 172 GLU F N 1
ATOM 17079 C CA . GLU F 1 172 ? 12.182 -3.502 62.831 1.00 23.87 172 GLU F CA 1
ATOM 17080 C C . GLU F 1 172 ? 12.365 -4.291 64.130 1.00 25.26 172 GLU F C 1
ATOM 17081 O O . GLU F 1 172 ? 11.410 -4.588 64.848 1.00 25.58 172 GLU F O 1
ATOM 17093 N N . ALA F 1 173 ? 13.612 -4.658 64.390 1.00 23.74 173 ALA F N 1
ATOM 17094 C CA . ALA F 1 173 ? 13.975 -5.374 65.603 1.00 23.76 173 ALA F CA 1
ATOM 17095 C C . ALA F 1 173 ? 13.752 -4.441 66.810 1.00 24.21 173 ALA F C 1
ATOM 17096 O O . ALA F 1 173 ? 13.134 -4.824 67.794 1.00 25.98 173 ALA F O 1
ATOM 17103 N N . ALA F 1 174 ? 14.240 -3.207 66.690 1.00 24.13 174 ALA F N 1
ATOM 17104 C CA . ALA F 1 174 ? 14.045 -2.181 67.709 1.00 25.22 174 ALA F CA 1
ATOM 17105 C C . ALA F 1 174 ? 12.571 -2.012 68.032 1.00 24.66 174 ALA F C 1
ATOM 17106 O O . ALA F 1 174 ? 12.208 -1.864 69.202 1.00 26.75 174 ALA F O 1
ATOM 17113 N N . ALA F 1 175 ? 11.722 -2.037 67.002 1.00 26.38 175 ALA F N 1
ATOM 17114 C CA . ALA F 1 175 ? 10.294 -1.829 67.186 1.00 27.01 175 ALA F CA 1
ATOM 17115 C C . ALA F 1 175 ? 9.679 -2.892 68.090 1.00 31.84 175 ALA F C 1
ATOM 17116 O O . ALA F 1 175 ? 8.880 -2.582 68.983 1.00 26.36 175 ALA F O 1
ATOM 17123 N N . GLU F 1 176 ? 10.089 -4.139 67.889 1.00 27.25 176 GLU F N 1
ATOM 17124 C CA . GLU F 1 176 ? 9.629 -5.229 68.735 1.00 30.25 176 GLU F CA 1
ATOM 17125 C C . GLU F 1 176 ? 10.042 -5.029 70.198 1.00 24.19 176 GLU F C 1
ATOM 17126 O O . GLU F 1 176 ? 9.276 -5.345 71.092 1.00 26.46 176 GLU F O 1
ATOM 17138 N N . VAL F 1 177 ? 11.260 -4.545 70.426 1.00 20.14 177 VAL F N 1
ATOM 17139 C CA . VAL F 1 177 ? 11.760 -4.305 71.785 1.00 28.06 177 VAL F CA 1
ATOM 17140 C C . VAL F 1 177 ? 11.001 -3.157 72.445 1.00 27.19 177 VAL F C 1
ATOM 17141 O O . VAL F 1 177 ? 10.689 -3.203 73.636 1.00 26.12 177 VAL F O 1
ATOM 17154 N N . VAL F 1 178 ? 10.729 -2.122 71.660 1.00 25.16 178 VAL F N 1
ATOM 17155 C CA . VAL F 1 178 ? 9.986 -0.959 72.142 1.00 25.65 178 VAL F CA 1
ATOM 17156 C C . VAL F 1 178 ? 8.588 -1.376 72.589 1.00 25.96 178 VAL F C 1
ATOM 17157 O O . VAL F 1 178 ? 8.162 -1.050 73.715 1.00 22.73 178 VAL F O 1
ATOM 17170 N N . ARG F 1 179 ? 7.902 -2.135 71.739 1.00 24.00 179 ARG F N 1
ATOM 17171 C CA . ARG F 1 179 ? 6.572 -2.623 72.077 1.00 27.36 179 ARG F CA 1
ATOM 17172 C C . ARG F 1 179 ? 6.624 -3.392 73.404 1.00 31.54 179 ARG F C 1
ATOM 17173 O O . ARG F 1 179 ? 5.776 -3.199 74.280 1.00 29.78 179 ARG F O 1
ATOM 17194 N N . GLU F 1 180 ? 7.626 -4.256 73.550 1.00 27.23 180 GLU F N 1
ATOM 17195 C CA . GLU F 1 180 ? 7.739 -5.085 74.741 1.00 31.70 180 GLU F CA 1
ATOM 17196 C C . GLU F 1 180 ? 7.961 -4.222 75.987 1.00 28.93 180 GLU F C 1
ATOM 17197 O O . GLU F 1 180 ? 7.280 -4.384 76.992 1.00 31.68 180 GLU F O 1
ATOM 17209 N N . ARG F 1 181 ? 8.906 -3.290 75.906 1.00 25.87 181 ARG F N 1
ATOM 17210 C CA . ARG F 1 181 ? 9.252 -2.441 77.033 1.00 26.21 181 ARG F CA 1
ATOM 17211 C C . ARG F 1 181 ? 8.158 -1.418 77.388 1.00 31.06 181 ARG F C 1
ATOM 17212 O O . ARG F 1 181 ? 7.899 -1.188 78.561 1.00 25.78 181 ARG F O 1
ATOM 17233 N N . CYS F 1 182 ? 7.499 -0.829 76.389 1.00 29.08 182 CYS F N 1
ATOM 17234 C CA . CYS F 1 182 ? 6.461 0.174 76.652 1.00 28.62 182 CYS F CA 1
ATOM 17235 C C . CYS F 1 182 ? 5.196 -0.401 77.251 1.00 31.44 182 CYS F C 1
ATOM 17236 O O . CYS F 1 182 ? 4.552 0.245 78.077 1.00 29.51 182 CYS F O 1
ATOM 17244 N N . GLY F 1 183 ? 4.813 -1.590 76.804 1.00 30.28 183 GLY F N 1
ATOM 17245 C CA . GLY F 1 183 ? 3.514 -2.130 77.150 1.00 30.68 183 GLY F CA 1
ATOM 17246 C C . GLY F 1 183 ? 2.405 -1.164 76.808 1.00 32.37 183 GLY F C 1
ATOM 17247 O O . GLY F 1 183 ? 2.405 -0.551 75.732 1.00 30.90 183 GLY F O 1
ATOM 17251 N N . ALA F 1 184 ? 1.482 -0.991 77.750 1.00 30.50 184 ALA F N 1
ATOM 17252 C CA . ALA F 1 184 ? 0.294 -0.177 77.529 1.00 30.06 184 ALA F CA 1
ATOM 17253 C C . ALA F 1 184 ? 0.609 1.312 77.406 1.00 31.96 184 ALA F C 1
ATOM 17254 O O . ALA F 1 184 ? -0.254 2.094 77.019 1.00 31.10 184 ALA F O 1
ATOM 17261 N N . ARG F 1 185 ? 1.852 1.692 77.694 1.00 31.03 185 ARG F N 1
ATOM 17262 C CA . ARG F 1 185 ? 2.290 3.083 77.585 1.00 28.64 185 ARG F CA 1
ATOM 17263 C C . ARG F 1 185 ? 2.590 3.495 76.137 1.00 25.92 185 ARG F C 1
ATOM 17264 O O . ARG F 1 185 ? 2.777 4.679 75.854 1.00 23.64 185 ARG F O 1
ATOM 17285 N N . LEU F 1 186 ? 2.689 2.525 75.231 1.00 26.92 186 LEU F N 1
ATOM 17286 C CA . LEU F 1 186 ? 2.867 2.844 73.818 1.00 26.59 186 LEU F CA 1
ATOM 17287 C C . LEU F 1 186 ? 1.551 3.331 73.217 1.00 27.09 186 LEU F C 1
ATOM 17288 O O . LEU F 1 186 ? 0.539 2.631 73.265 1.00 28.48 186 LEU F O 1
ATOM 17304 N N . LEU F 1 187 ? 1.575 4.520 72.632 1.00 24.32 187 LEU F N 1
ATOM 17305 C CA . LEU F 1 187 ? 0.393 5.062 71.985 1.00 25.04 187 LEU F CA 1
ATOM 17306 C C . LEU F 1 187 ? 0.398 4.642 70.524 1.00 27.30 187 LEU F C 1
ATOM 17307 O O . LEU F 1 187 ? -0.606 4.175 70.019 1.00 25.89 187 LEU F O 1
ATOM 17323 N N . GLU F 1 188 ? 1.547 4.793 69.875 1.00 25.96 188 GLU F N 1
ATOM 17324 C CA . GLU F 1 188 ? 1.675 4.496 68.463 1.00 27.30 188 GLU F CA 1
ATOM 17325 C C . GLU F 1 188 ? 3.129 4.336 68.085 1.00 26.43 188 GLU F C 1
ATOM 17326 O O . GLU F 1 188 ? 3.997 5.060 68.576 1.00 23.38 188 GLU F O 1
ATOM 17338 N N . LEU F 1 189 ? 3.385 3.385 67.186 1.00 23.92 189 LEU F N 1
ATOM 17339 C CA . LEU F 1 189 ? 4.694 3.177 66.621 1.00 23.85 189 LEU F CA 1
ATOM 17340 C C . LEU F 1 189 ? 4.554 3.056 65.105 1.00 23.78 189 LEU F C 1
ATOM 17341 O O . LEU F 1 189 ? 3.714 2.310 64.625 1.00 22.12 189 LEU F O 1
ATOM 17357 N N . ALA F 1 190 ? 5.352 3.826 64.373 1.00 22.09 190 ALA F N 1
ATOM 17358 C CA . ALA F 1 190 ? 5.327 3.799 62.917 1.00 28.20 190 ALA F CA 1
ATOM 17359 C C . ALA F 1 190 ? 6.695 3.453 62.371 1.00 28.58 190 ALA F C 1
ATOM 17360 O O . ALA F 1 190 ? 7.703 3.981 62.824 1.00 26.22 190 ALA F O 1
ATOM 17367 N N . CYS F 1 191 ? 6.713 2.610 61.350 1.00 24.90 191 CYS F N 1
ATOM 17368 C CA . CYS F 1 191 ? 7.941 2.253 60.694 1.00 26.13 191 CYS F CA 1
ATOM 17369 C C . CYS F 1 191 ? 7.841 2.687 59.249 1.00 25.59 191 CYS F C 1
ATOM 17370 O O . CYS F 1 191 ? 6.874 2.367 58.570 1.00 26.98 191 CYS F O 1
ATOM 17378 N N . ILE F 1 192 ? 8.827 3.449 58.793 1.00 27.02 192 ILE F N 1
ATOM 17379 C CA . ILE F 1 192 ? 8.885 3.853 57.405 1.00 26.02 192 ILE F CA 1
ATOM 17380 C C . ILE F 1 192 ? 10.210 3.395 56.802 1.00 24.02 192 ILE F C 1
ATOM 17381 O O . ILE F 1 192 ? 11.271 3.932 57.153 1.00 21.30 192 ILE F O 1
ATOM 17397 N N . ALA F 1 193 ? 10.146 2.404 55.902 1.00 24.75 193 ALA F N 1
ATOM 17398 C CA . ALA F 1 193 ? 11.351 1.810 55.302 1.00 17.94 193 ALA F CA 1
ATOM 17399 C C . ALA F 1 193 ? 12.060 2.790 54.405 1.00 24.28 193 ALA F C 1
ATOM 17400 O O . ALA F 1 193 ? 13.274 2.893 54.450 1.00 19.99 193 ALA F O 1
ATOM 17407 N N . ARG F 1 194 ? 11.287 3.546 53.615 1.00 23.43 194 ARG F N 1
ATOM 17408 C CA . ARG F 1 194 ? 11.856 4.558 52.731 1.00 24.43 194 ARG F CA 1
ATOM 17409 C C . ARG F 1 194 ? 11.059 5.852 52.780 1.00 27.50 194 ARG F C 1
ATOM 17410 O O . ARG F 1 194 ? 10.148 6.050 51.974 1.00 25.24 194 ARG F O 1
ATOM 17431 N N . PRO F 1 195 ? 11.396 6.732 53.740 1.00 29.68 195 PRO F N 1
ATOM 17432 C CA . PRO F 1 195 ? 10.745 8.045 53.788 1.00 36.97 195 PRO F CA 1
ATOM 17433 C C . PRO F 1 195 ? 10.994 8.833 52.499 1.00 41.21 195 PRO F C 1
ATOM 17434 O O . PRO F 1 195 ? 12.078 8.707 51.917 1.00 32.88 195 PRO F O 1
ATOM 17445 N N . VAL F 1 196 ? 10.014 9.617 52.045 1.00 33.55 196 VAL F N 1
ATOM 17446 C CA . VAL F 1 196 ? 10.242 10.461 50.875 1.00 35.85 196 VAL F CA 1
ATOM 17447 C C . VAL F 1 196 ? 11.453 11.337 51.144 1.00 43.55 196 VAL F C 1
ATOM 17448 O O . VAL F 1 196 ? 11.761 11.652 52.292 1.00 40.97 196 VAL F O 1
ATOM 17461 N N . ASP F 1 197 ? 12.136 11.736 50.083 1.00 47.21 197 ASP F N 1
ATOM 17462 C CA . ASP F 1 197 ? 13.314 12.582 50.212 1.00 51.75 197 ASP F CA 1
ATOM 17463 C C . ASP F 1 197 ? 13.018 13.874 50.961 1.00 55.03 197 ASP F C 1
ATOM 17464 O O . ASP F 1 197 ? 13.873 14.359 51.704 1.00 56.24 197 ASP F O 1
ATOM 17473 N N . GLU F 1 198 ? 11.819 14.433 50.787 1.00 47.71 198 GLU F N 1
ATOM 17474 C CA . GLU F 1 198 ? 11.489 15.673 51.477 1.00 55.56 198 GLU F CA 1
ATOM 17475 C C . GLU F 1 198 ? 11.488 15.457 52.991 1.00 51.28 198 GLU F C 1
ATOM 17476 O O . GLU F 1 198 ? 11.702 16.396 53.749 1.00 51.47 198 GLU F O 1
ATOM 17488 N N . LEU F 1 199 ? 11.251 14.219 53.417 1.00 48.03 199 LEU F N 1
ATOM 17489 C CA . LEU F 1 199 ? 11.156 13.902 54.831 1.00 45.82 199 LEU F CA 1
ATOM 17490 C C . LEU F 1 199 ? 12.439 13.407 55.482 1.00 51.58 199 LEU F C 1
ATOM 17491 O O . LEU F 1 199 ? 12.573 13.491 56.707 1.00 45.87 199 LEU F O 1
ATOM 17507 N N . ARG F 1 200 ? 13.363 12.868 54.690 1.00 50.00 200 ARG F N 1
ATOM 17508 C CA . ARG F 1 200 ? 14.588 12.297 55.236 1.00 57.81 200 ARG F CA 1
ATOM 17509 C C . ARG F 1 200 ? 15.401 13.387 55.956 1.00 56.36 200 ARG F C 1
ATOM 17510 O O . ARG F 1 200 ? 15.762 14.396 55.356 1.00 56.02 200 ARG F O 1
ATOM 17531 N N . GLY F 1 201 ? 15.701 13.175 57.238 1.00 59.12 201 GLY F N 1
ATOM 17532 C CA . GLY F 1 201 ? 16.391 14.186 58.030 1.00 66.17 201 GLY F CA 1
ATOM 17533 C C . GLY F 1 201 ? 15.369 15.128 58.640 1.00 59.22 201 GLY F C 1
ATOM 17534 O O . GLY F 1 201 ? 15.305 15.321 59.853 1.00 74.06 201 GLY F O 1
ATOM 17538 N N . ARG F 1 202 ? 14.567 15.709 57.756 1.00 58.65 202 ARG F N 1
ATOM 17539 C CA . ARG F 1 202 ? 13.477 16.615 58.090 1.00 53.38 202 ARG F CA 1
ATOM 17540 C C . ARG F 1 202 ? 12.159 15.870 58.338 1.00 52.93 202 ARG F C 1
ATOM 17541 O O . ARG F 1 202 ? 11.332 15.780 57.431 1.00 61.56 202 ARG F O 1
ATOM 17562 N N . LEU F 1 203 ? 11.924 15.371 59.552 1.00 38.05 203 LEU F N 1
ATOM 17563 C CA . LEU F 1 203 ? 10.651 14.684 59.819 1.00 31.61 203 LEU F CA 1
ATOM 17564 C C . LEU F 1 203 ? 9.687 15.641 60.511 1.00 33.92 203 LEU F C 1
ATOM 17565 O O . LEU F 1 203 ? 8.476 15.479 60.413 1.00 30.88 203 LEU F O 1
ATOM 17581 N N . PHE F 1 204 ? 10.239 16.613 61.226 1.00 33.37 204 PHE F N 1
ATOM 17582 C CA . PHE F 1 204 ? 9.445 17.576 61.974 1.00 32.25 204 PHE F CA 1
ATOM 17583 C C . PHE F 1 204 ? 9.883 18.977 61.585 1.00 41.16 204 PHE F C 1
ATOM 17584 O O . PHE F 1 204 ? 11.054 19.323 61.747 1.00 44.55 204 PHE F O 1
ATOM 17601 N N . PHE F 1 205 ? 8.953 19.787 61.078 1.00 33.99 205 PHE F N 1
ATOM 17602 C CA . PHE F 1 205 ? 9.278 21.159 60.706 1.00 42.00 205 PHE F CA 1
ATOM 17603 C C . PHE F 1 205 ? 8.039 22.032 60.466 1.00 37.02 205 PHE F C 1
ATOM 17604 O O . PHE F 1 205 ? 6.891 21.603 60.600 1.00 27.71 205 PHE F O 1
#

CATH classification: 3.30.70.1710

GO terms:
  GO:0031469 bacterial microcompartment (C, EXP)

Solvent-accessible surface area: 44795 Å² total; per-residue (Å²): 133,116,56,17,65,37,100,44,128,141,77,70,58,33,1,0,0,0,0,0,0,68,14,0,0,33,0,0,34,0,0,12,21,0,21,108,117,10,98,10,51,5,0,3,0,52,27,4,23,52,0,14,0,4,0,0,0,10,0,78,70,67,46,0,86,74,0,0,61,3,0,72,103,56,0,45,46,80,125,34,6,58,81,8,56,9,62,6,84,131,2,30,114,52,0,6,160,2,5,60,54,55,38,69,13,117,100,169,5,4,1,0,0,1,0,43,10,0,0,0,0,0,13,0,0,0,11,0,11,93,86,6,102,6,58,1,86,2,2,66,11,0,70,20,1,48,2,30,0,6,0,0,0,29,19,107,70,75,28,0,88,41,0,7,126,25,0,124,138,88,1,27,84,20,37,84,43,27,10,60,8,53,196,22,17,105,75,0,162,34,89,8,19,49,151,54,23,57,44,96,56,60,112,84,86,72,87,54,28,2,0,0,0,0,0,0,69,12,0,0,27,0,0,23,0,0,14,20,0,15,113,158,9,98,2,52,4,0,2,0,52,24,5,21,50,2,15,0,5,0,0,0,15,0,95,75,63,35,3,88,60,0,0,74,11,0,72,119,64,0,44,47,82,122,30,5,56,87,21,57,13,61,10,77,156,5,24,106,51,0,4,156,2,6,61,54,57,38,81,13,105,67,59,93,7,0,0,0,0,2,0,42,11,0,0,0,0,0,15,0,0,2,3,0,12,107,67,8,110,4,53,1,47,2,2,66,15,0,69,19,1,48,3,30,0,6,0,0,0,0,8,129,72,70,33,0,89,39,0,11,123,37,0,130,149,98,3,44,107,55,32,88,44,18,8,60,9,53,180,2,21,118,35,0,86,6,64,1,18,31,66,3,131,41,110,80,31,20,60,42,99,58,102,137,72,77,56,24,1,0,0,0,0,0,0,72,15,0,0,37,0,0,26,0,0,11,18,0,11,108,111,10,87,0,26,0,0,3,0,50,26,5,22,57,2,11,0,5,0,0,0,14,0,92,77,69,37,0,89,72,0,0,59,4,0,75,101,61,0,38,51,84,90,58,6,54,88,23,55,10,52,12,75,154,3,25,105,44,0,6,158,2,4,64,52,56,46,81,15,127,72,73,143,6,0,0,0,0,1,0,44,12,0,0,0,0,0,14,0,0,2,5,0,11,106,85,7,102,6,52,0,66,1,2,74,15,0,76,22,0,45,3,33,0,7,0,0,0,3,17,132,64,70,34,0,84,37,0,12,109,26,0,124,141,102,3,43,109,56,30,81,42,22,11,60,9,56,169,0,22,110,94,0,66,4,113,0,22,37,61,112,88,44,17,60,35,99,48,64,47,20,79,77,72,58,28,1,0,0,0,0,1,0,70,13,0,0,31,0,0,25,0,0,11,21,0,17,110,106,9,97,3,52,8,0,2,0,60,26,13,22,54,1,12,0,6,0,0,0,11,0,78,74,66,46,1,87,70,0,0,62,3,0,80,101,62,0,45,49,79,118,32,7,55,92,20,54,10,60,11,82,131,0,33,112,49,0,6,157,2,4,61,53,53,39,76,20,104,72,24,150,113,130,94,29,4,0,0,0,0,1,0,42,11,0,0,0,0,0,12,0,0,2,6,0,10,97,87,5,103,6,58,1,56,6,2,68,17,0,84,21,1,43,2,31,0,6,0,0,0,2,5,82,72,74,29,0,93,40,0,12,128,21,0,128,129,89,4,43,110,53,30,84,40,24,8,58,11,51,181,17,46,180,37,120,24,21,67,128,27,73,42,98,53,70,112,84,90,78,85,54,31,1,0,0,0,0,0,0,70,12,0,0,29,0,5,23,0,7,19,22,0,35,107,113,8,101,11,58,28,0,2,1,54,21,3,22,50,1,14,0,5,0,0,0,15,0,95,71,66,34,0,90,62,0,0,64,6,0,75,114,61,0,43,49,80,122,33,5,57,86,22,58,11,59,12,75,157,4,23,103,53,0,4,159,3,5,61,53,56,37,84,16,133,70,59,86,7,0,0,0,0,1,0,42,12,0,0,0,0,0,15,0,0,3,5,0,12,108,65,6,109,4,53,2,48,3,2,65,14,0,65,20,1,46,2,31,0,6,0,0,0,0,8,130,71,72,34,0,86,36,0,12,123,39,0,126,151,97,3,45,108,56,31,82,42,21,8,60,9,50,176,1,18,118,84,0,82,7,91,2,22,38,127,120,48,23,66,39,92,43,88,115,85,108,78,58,81,26,1,0,0,0,0,0,0,70,13,0,0,28,0,0,26,0,0,11,20,0,10,110,107,9,93,4,60,6,0,2,0,54,26,4,24,53,1,13,0,5,0,0,0,11,0,78,73,72,43,0,87,63,0,0,63,5,0,72,105,64,0,42,50,79,121,34,6,53,85,22,54,10,54,11,74,157,5,36,114,58,1,6,159,3,5,62,53,51,37,86,16,137,70,59,100,8,0,0,0,0,1,0,41,12,0,0,0,0,0,16,0,0,2,3,0,12,103,83,6,103,6,55,3,50,1,1,69,15,0,64,26,1,44,2,27,0,6,0,0,0,0,9,131,82,74,33,0,96,44,0,4,111,30,0,131,146,98,4,44,109,56,40,86,40,28,9,62,9,50,165,0,17,108,92,0,80,1,111,0,24,43

InterPro domains:
  IPR000249 Bacterial microcompartment domain [PF00936] (21-92)
  IPR000249 Bacterial microcompartment domain [PF00936] (121-195)
  IPR000249 Bacterial microcompartment domain [SM00877] (20-97)
  IPR000249 Bacterial microcompartment domain [SM00877] (119-195)
  IPR011238 Bacterial microcompartment shell protein PduT [PIRSF034834] (21-199)
  IPR037233 CcmK-like superfamily [G3DSA:3.30.70.1710] (18-96)
  IPR037233 CcmK-like superfamily [G3DSA:3.30.70.1710] (108-204)
  IPR037233 CcmK-like superfamily [SSF143414] (20-105)
  IPR037233 CcmK-like superfamily [SSF143414] (120-203)
  IPR044872 CcmK/CsoS1, bacterial microcompartment domain [PS51930] (21-106)
  IPR044872 CcmK/CsoS1, bacterial microcompartment domain [PS51930] (120-204)
  IPR050575 Bacterial microcompartment shell [PTHR33941] (20-118)

Radius of gyration: 40.71 Å; Cα contacts (8 Å, |Δi|>4): 2997; chains: 6; bounding box: 72×83×129 Å

B-factor: mean 35.79, std 15.66, range [15.32, 151.91]

Foldseek 3Di:
DCPLACADVPDGWFKKKKWKWQALVLLVVLQVQLCVFAPWAWDDWDQFFLRITMTMTTGALVSNVRSVVRSQVSQCPDVHTTPDMDIGNGADNLLSVCPPAWAWFQAAKKKKWKFQAQRLARQLVRQLVVFFVWHKHTKHARHPPRHIIMTMIHDAPVRVVRSVVSSCVSCPVRTPDMDIDRDDDPVCGRGPDD/DQLALADDPPDDGWFKKKKFKWQALVLLVVLQVQLCVQAPWAWDDFDQAFLRITMTMTTGALVSNVRSVVRSQVSQCPDVHTTPDMDMDNGADNLLSVCPPAWFFFQADAKKKKWKFQAQRLASQLVRQLVVFAVKHKHTKHARHPPRHIIMTMIHDQQVSVVRSVVSSCVSRPPRTDDMDIGNDDPPVPHRGPDD/DEDDPCQLALADPPDDFFKKKKWKFQALVLQVVLQVQLCVFAPWAWYDWDQFFLRITMTMTTGAQVSNVRSVVSSQVSCPPPNHGTPDMDIGNGADSLLSVCPPAWFWFQADFKKKKWKFQAQRLASQLVRQLVVPFVWHKHTKHARHPPRRIIMTMIDDQQVSVVVSVVSSCVSNPVRTDDMDIGNGDPPVCHRGVDD/DVCQLQCADDPPDDGWFKKKKFKWQALVLLVVLQVQLCVFAVWAWDDFDQAFLRITMTMTTGALVSNVRSVVRSQVSQCPDVHTTPDMDIGNGFDNQLSVCPPAWAWAAFDDDQQKKKKKWKFQAQRLASQLVRQLVVFFVWHKHTKHARHPPRHIIMTMIMDAPVRVVRSVVSSCVSRPVRTPDMDIDRGDDPGTDDD/DLALADDPPDDGWFKKKKFKWQALVLLVVLQVQLCVQAPWAWDDFDQFFLRITMTMTTGALVSNVRSVVRSQVSQQPDVHTTPDMDMGNGADNQCSVPPPAWFFFQADAKKKKWKFQAQRLARQLVRQLVVFAVKHKHTKHARHPPRHIIMTMIHDQQVSVVRSVVSSCVSRPVRTDDMDIGNDDPPVPHRGVDD/DCQLALADPPPDDDFFKKKKFKWQALVLQVVLQVQLCVFAPWAWDDWDQAFLGITMTMTTGALVSNVRSVVRSQVSQQPDVHTTPDMDIGNGADSLLSVPPPAWFAFQADAKKKKWKFQAQRLASQLVRQLVVFFVWHKHTKHARHPPRRIIMTMIHDQQVRVVRSVVRSCVSNPPRTPDMDIGNDDPPVCHSPVDD

Nearest PDB structures (foldseek):
  5dii-assembly2_E  TM=1.004E+00  e=2.793E-43  Haliangium ochraceum DSM 14365
  5dii-assembly1_C  TM=1.002E+00  e=8.826E-40  Haliangium ochraceum DSM 14365
  5dih-assembly1_E  TM=9.952E-01  e=3.161E-36  Haliangium ochraceum DSM 14365
  5dih-assembly2_D  TM=9.978E-01  e=2.969E-36  Haliangium ochraceum DSM 14365
  6n0f-assembly1_H  TM=9.742E-01  e=1.707E-35  Haliangium ochraceum DSM 14365

Sequence (1180 aa):
PERFDATPPEPDRPALGVLELTSIARGITVADAALKRAPSLLLMSRPVCSGKHLLMMRGQVAEVEESMIAAREIAGAGSGALLDELELPYAHEQLWRFLDAPVVADAESVIIVETATVCAAIDSADAALKTAPVVLRDMRLAIGIAGKAFFTLTGELADVEAAAEVVRERCGARLLELACIARPVDELRGRLFFERFDATPPAGEPDRPALGVLELTSIARGITVADAALKRAPSLLLMSRPVCSGKHLLMMRGQVAEVEESMIAAREIAGAGSGALLDELELPYAHEQLWRFLDAPVVADAWESVIIVETATVCAAIDSADAALKTAPVVLRDMRLAIGIAGKAFFTLTGELADVEAAAEVVRERCGARLLELACIARPVDELRGRLFFMDHAPERFDATPPEPDRPALGVLELTSIARGITVADAALKRAPSLLLMSRPVCSGKHLLMMRGQVAEVEESMIAAREIAGAGSGALLDELELPYAHEQLWRFLDAPVVADAWESVIIVETATVCAAIDSADAALKTAPVVLRDMRLAIGIAGKAFFTLTGELADVEAAAEVVRERCGARLLELACIARPVDELRGRLFFAPERFDATPPAGEPDRPALGVLELTSIARGITVADAALKRAPSLLLMSRPVCSGKHLLMMRGQVAEVEESMIAAREIAGAGSGALLDELELPYAHEQLWRFLDAPVVADAWEEDTESVIIVETATVCAAIDSADAALKTAPVVLRDMRLAIGIAGKAFFTLTGELADVEAAAEVVRERCGARLLELACIARPVDGRLFFRFDATPPAGEPDRPALGVLELTSIARGITVADAALKRAPSLLLMSRPVCSGKHLLMMRGQVAEVEESMIAAREIAGAGSGALLDELELPYAHEQLWRFLDAPVVADAWESVIIVETATVCAAIDSADAALKTAPVVLRDMRLAIGIAGKAFFTLTGELADVEAAAEVVRERCGARLLELACIARPVDELRGRLFFPERFDATPPAGEPDRPALGVLELTSIARGITVADAALKRAPSLLLMSRPVCSGKHLLMMRGQVAEVEESMIAAREIAGAGSGALLDELELPYAHEQLWRFLDAPVVADAWESVIIVETATVCAAIDSADAALKTAPVVLRDMRLAIGIAGKAFFTLTGELADVEAAAEVVRERCGARLLELACIARPVDELRGRLFF

Organism: Haliangium ochraceum (strain DSM 14365 / JCM 11303 / SMP-2) (NCBI:txid502025)

Secondary structure (DSSP, 8-state):
-GGG-SS-------EEEEEEES-HHHHHHHHHHHHHHS-PEEEEEEEETTTEEEEEEEE-HHHHHHHHHHHHHHHTSTT--EEEEEEESS--TTTGGGSSS-B-----EEEEEEESSHHHHHHHHHHHHHHSS-EEEEEEESTTTTT-EEEEEEE-HHHHHHHHHHHHHHHGGGEEEEEEESS--TTTSS----/-TT-SSPPTTPPP--EEEEEEES-HHHHHHHHHHHHHHS-PEEEEEEEETTTEEEEEEEE-HHHHHHHHHHHHHHHTSTT--EEEEEEESS--TTTGGGSSS-B--S---EEEEEEESSHHHHHHHHHHHHHHSS-EEEEEEESTTTTT-EEEEEEE-HHHHHHHHHHHHHHHGGGEEEEEEESS--TTTSS----/--S-GGGG-SS-------EEEEEEES-HHHHHHHHHHHHHHS-PEEEEEEEETTTEEEEEEEESHHHHHHHHHHHHHHHTSSS--EEEEEEESS--GGGGGGSSS-B--S---EEEEEEESSHHHHHHHHHHHHHHSS-EEEEEEESTTTTT-EEEEEEE-HHHHHHHHHHHHHHHGGGEEEEEEESS--TTTSS-S--/-GGGG-SSPPTTSPP--EEEEEEES-HHHHHHHHHHHHHHS-PEEEEEEEETTTEEEEEEEE-HHHHHHHHHHHHHHHTSTT--EEEEEEESS--TTTGGGSSS-B--S----TT-EEEEEEESSHHHHHHHHHHHHHHSS-EEEEEEESTTTTT-EEEEEEE-HHHHHHHHHHHHHHHGGGEEEEEEESS--------/---SSPPTTPPP--EEEEEEES-HHHHHHHHHHHHHHS-PEEEEEEEETTTEEEEEEEE-HHHHHHHHHHHHHHHTSTT--EEEEEEETT--TTTGGGSSS-B--S---EEEEEEESSHHHHHHHHHHHHHHSS-EEEEEEESTTTTT-EEEEEEE-HHHHHHHHHHHHHHHGGGEEEEEEESS--TTTTT-S--/-GGG-SSPPTTSPP--EEEEEEES-HHHHHHHHHHHHHHS-PEEEEEEEETTTEEEEEEEE-HHHHHHHHHHHHHHHTSTT--EEEEEEETT--GGGGGGSSS-B--S---EEEEEEESSHHHHHHHHHHHHHHSS-EEEEEEESTTTTT-EEEEEEE-HHHHHHHHHHHHHHHGGGEEEEEEESS--TTTSS-S--